Protein AF-A0A7S4SE10-F1 (afdb_monomer_lite)

Radius of gyration: 40.93 Å; chains: 1; bounding box: 99×74×138 Å

InterPro domains:
  IPR052387 Fibrocystin [PTHR46769] (317-774)
  IPR055401 CEMIP, beta-helix domain [PF24606] (401-556)

Sequence (932 aa):
LSITERTANFQGPLFELSNEIKECILPDTAYFFNAKIRLSGSTPSLCETAGTDCPILKFGHMDSTNQVKWRELLVLKPGTAVTGGEWFEFKGVFNMHAYQLESSDVWSLLTIAGPEPGVDIAVDDISISLPSAGGYPDPNNVCGNLIVNGDGSGSGGFVFPHQSLLPSNALDLKSDGTNDYFHLNTRNKFHDTMKTDLITGCVAAGNTYTFSGKFRVHTTSSVVVKPYIRTLQPAQDKFEFQPITLCAPQTSADDFVTCGPVDFTFTDVHTTASSVSLVYIIDDATTDVDMDDLSFVFKSGAPSGYVLDSAVTPSCWGAGAEVVLPSENLHHYDAETTTIASVEAGGQIILANPIQRTSQDVNPDYTPELALLSRNIVFETGTTNTNGPSLVVLNTKNVVQKIQGVSLVGFGKQGVLGRNPINFKDNGDLTGSSVKKNSITLSNNRCVNVHGTDGLYIGENVAYDTIGHCYALELGTEINNSFDKNIGILTKKATTQATGETDNTPATFLITHPGNSWTGNVAAGSEFFGFWMDLTIDNALATMNAFSDNTVHSTFHMGIKSWPVGWRPSEPQVLVNTKVYRNRVRGLFIQFSSNVTFDGGLVADTRHAVDIRLSDFITFKNFNILGNTDEYMDIVNTRSGQPSHCGVATTGVRPHINTFTEGSDGTTLENVAFSGYARPECSSTAVAIDMDSHYWKNTFTAPTTFSNVAFDTTASIDAFSLCNIASKGVKDIAILDVDGSFDPAGGTGPGTIVSDDASMTEGKSCVVMTGSCAQYCQGNSALTAEAVAVSAPAPAPDGTAPAPADPSPTPVTAGPMPVPTPTDTFTVATPTNGICIVNGDFEDSNYTDWSRQVTLATSNITSVPGFGGTGLALKVFDRTHLARGGAIQSFETSCLIENEWYEVRADVLAEYADTTDIFNCNPVSFVFVWVT

Foldseek 3Di:
DKDAQFPFQQDFDKFWCALVNLVVADAPAKKKKKKKKAKAFPDDFCCQPPVPFAKWKKKWFQALVRDIDIDTFDDAFRPQHHDHPDIDMDIDMGGHHPVLSDNRIPIIMIGTGDDGGRMMMDIDDIDIGHFAPQLAADPVCNLFWQFGCQQVPRGPFYPPPKAWPPPRRQWGWDDPPPGIWIKGAAFQFQQGWIKAFGPLVNQDAQWKWFKKKKKAWQDQDFKKKWKWKWFQAPVPRDIDTDTQDIFHTDRDRPDIGMDDRGMDGHHPRSNNTPTIIMGMGMPDGHTMMIMRPTTTGTDDGHPQADQDDPVDDLVVAAFQFKKKWFDLALALPPIDIFTFHGQDPRRGTDTPDDDDDLFRDPDPQSHTDMGTQDFPAEDEDPDLDLDAAAAEDEQQAPPAAEAARYEYEAFAHAQDPQGWNAEYEQHAERANHEDANYEYESTSEAAYEYENYENYEYENYEYENYFFAHAEYDPQPYAAYEYYQYEHGAYAAGPHHHPPGDRNQYEPAEAAAQRYEHEQYEYGRHQHEPYEHPYDLVRLQDAHPYAENYEFESYAYEHYYQPDQFREHPEAHEHEAYEFENHEAEYAHGENYENYEYAHHEFEQHQEDEEHYQYAHYEYYLYEFEHQDPSNVSNVPVDPPGDHCQQPEGEGYEWELHHVDFQGAGYEYYQYEYEHQPDPVRVYQAAHYEYAYDLPDQERGHEAEYENYYYPDPQLQRYAADPHSVVSVRFFDKYKYQQCNPPNVPHRHIWIKGALDCVNCPPFDWDDRPNRNIIITDDPPDPPVVVSPPDDPDDDDDDDDDDDDDDDDDDDDDDDDDDDDDPDDDDADDDDDLDQDDCQQVQPLPCVQKDAQPVDPQKDWHWDQDDPRHGIDIDIDRDPDDPRSDIDGDGDCVSPDAQDWDWDWDFDWDDDPPDRDIDGPDTPPTPTDHHD

pLDDT: mean 83.41, std 16.65, range [24.03, 98.88]

Organism: NCBI:txid49249

Secondary structure (DSSP, 8-state):
-EE-S-SSTT-S-EEE--HHHHHTSPTT-EEEEEEEEEEE-SS--HHHHHS-S--EEEEEEE-TTS-EEEEEEEEPPTT----TTSEEEEEEEEE--GGGS-TT-SEEEEEEE-S-TT-EEEEEEEEEEPPPGGGS--TT-TTSBS-SSTTSGGGTT--TT-EESSSTTSEEEEE-SS-EEEEE----STT--EEEE--GGG--TT-EEEEEEEEEES-SS-B-EEEEEEEEETTTTEEEEEE---PPPB--SSSPEEEEEEEEE--HHHHT-SEEEEEEEES-SSS-EEEEEEEEEEEE----SEEPPTTS-GGG--TT-EEEEPP-SS-TT--EEEEEEEE-TTSEEEESSPPPPS--S--GGGPPP-EE---SEEEE-SS-SSB---EEEES-TT---EEESEEEES--BTT-TT-SSEEEEEEEE-TT-EEES-EEEEESS-SEEEEEEES-EEES-EEEEEES-SEEESSS---S-EEES-EEEEEE--SS--TT--TTS-EEEEES-SSSEEES-EEEEESSEEEEE---HHHHTPPPSEEES-EEE--SSEEEE-TTT----SS-EEEEEEEEES-SSEEEEEES-EEEEEEEEEEES-SEEEEEES-EEEEEEEEEEESS-HHHHHHHHHSTT---STTS-EEEEEEBS--SSTTS--EEEEEEEEESS--TTS-S-EEEEE-B--TT--S--S-EEEEEEEES---HHHHEE-HHHHHTT----EEEESS-TT-TT---S-EEEEES-HHHHTTS-EEEETTTTEEEEES-----GGGT---SPPPPP--------------------PPPP-SS---PPPP-TT--STTTT--SS-GGG-EE-TT-TT-EEEEEEPGGGSSEEEEEES---TTTSSEE----GGGSPTT-EEEE---EEEE-SSS--EEEE-S---EEEE--

Structure (mmCIF, N/CA/C/O backbone):
data_AF-A0A7S4SE10-F1
#
_entry.id   AF-A0A7S4SE10-F1
#
loop_
_atom_site.group_PDB
_atom_site.id
_atom_site.type_symbol
_atom_site.label_atom_id
_atom_site.label_alt_id
_atom_site.label_comp_id
_atom_site.label_asym_id
_atom_site.label_entity_id
_atom_site.label_seq_id
_atom_site.pdbx_PDB_ins_code
_atom_site.Cartn_x
_atom_site.Cartn_y
_atom_site.Cartn_z
_atom_site.occupancy
_atom_site.B_iso_or_equiv
_atom_site.auth_seq_id
_atom_site.auth_comp_id
_atom_site.auth_asym_id
_atom_site.auth_atom_id
_atom_site.pdbx_PDB_model_num
ATOM 1 N N . LEU A 1 1 ? 46.644 -14.142 -51.776 1.00 85.94 1 LEU A N 1
ATOM 2 C CA . LEU A 1 1 ? 46.302 -13.949 -53.215 1.00 85.94 1 LEU A CA 1
ATOM 3 C C . LEU A 1 1 ? 46.657 -12.516 -53.615 1.00 85.94 1 LEU A C 1
ATOM 5 O O . LEU A 1 1 ? 46.430 -11.641 -52.798 1.00 85.94 1 LEU A O 1
ATOM 9 N N . SER A 1 2 ? 47.215 -12.254 -54.803 1.00 88.94 2 SER A N 1
ATOM 10 C CA . SER A 1 2 ? 47.539 -10.886 -55.261 1.00 88.94 2 SER A CA 1
ATOM 11 C C . SER A 1 2 ? 47.023 -10.657 -56.677 1.00 88.94 2 SER A C 1
ATOM 13 O O . SER A 1 2 ? 47.266 -11.494 -57.543 1.00 88.94 2 SER A O 1
ATOM 15 N N . ILE A 1 3 ? 46.332 -9.540 -56.903 1.00 90.94 3 ILE A N 1
ATOM 16 C CA . ILE A 1 3 ? 45.854 -9.098 -58.217 1.00 90.94 3 ILE A CA 1
ATOM 17 C C . ILE A 1 3 ? 46.678 -7.886 -58.634 1.00 90.94 3 ILE A C 1
ATOM 19 O O . ILE A 1 3 ? 46.598 -6.838 -57.991 1.00 90.94 3 ILE A O 1
ATOM 23 N N . THR A 1 4 ? 47.473 -8.058 -59.688 1.00 90.69 4 THR A N 1
ATOM 24 C CA . THR A 1 4 ? 48.402 -7.046 -60.197 1.00 90.69 4 THR A CA 1
ATOM 25 C C . THR A 1 4 ? 47.961 -6.487 -61.548 1.00 90.69 4 THR A C 1
ATOM 27 O O . THR A 1 4 ? 47.085 -7.062 -62.193 1.00 90.69 4 THR A O 1
ATOM 30 N N . GLU A 1 5 ? 48.578 -5.389 -61.992 1.00 89.44 5 GLU A N 1
ATOM 31 C CA . GLU A 1 5 ? 48.341 -4.776 -63.317 1.00 89.44 5 GLU A CA 1
ATOM 32 C C . GLU A 1 5 ? 46.875 -4.350 -63.537 1.00 89.44 5 GLU A C 1
ATOM 34 O O . GLU A 1 5 ? 46.316 -4.435 -64.634 1.00 89.44 5 GLU A O 1
ATOM 39 N N . ARG A 1 6 ? 46.224 -3.881 -62.467 1.00 92.00 6 ARG A N 1
ATOM 40 C CA . ARG A 1 6 ? 44.813 -3.477 -62.482 1.00 92.00 6 ARG A CA 1
ATOM 41 C C . ARG A 1 6 ? 44.608 -2.251 -63.377 1.00 92.00 6 ARG A C 1
ATOM 43 O O . ARG A 1 6 ? 45.195 -1.199 -63.154 1.00 92.00 6 ARG A O 1
ATOM 50 N N . THR A 1 7 ? 43.721 -2.364 -64.361 1.00 92.31 7 THR A N 1
ATOM 51 C CA . THR A 1 7 ? 43.345 -1.293 -65.308 1.00 92.31 7 THR A CA 1
ATOM 52 C C . THR A 1 7 ? 42.005 -0.636 -64.973 1.00 92.31 7 THR A C 1
ATOM 54 O O . THR A 1 7 ? 41.681 0.414 -65.525 1.00 92.31 7 THR A O 1
ATOM 57 N N . ALA A 1 8 ? 41.234 -1.222 -64.052 1.00 90.44 8 ALA A N 1
ATOM 58 C CA . ALA A 1 8 ? 39.972 -0.679 -63.563 1.00 90.44 8 ALA A CA 1
ATOM 59 C C . ALA A 1 8 ? 39.777 -0.971 -62.065 1.00 90.44 8 ALA A C 1
ATOM 61 O O . ALA A 1 8 ? 40.230 -1.999 -61.563 1.00 90.44 8 ALA A O 1
ATOM 62 N N . ASN A 1 9 ? 39.049 -0.103 -61.357 1.00 87.12 9 ASN A N 1
ATOM 63 C CA . ASN A 1 9 ? 38.830 -0.221 -59.909 1.00 87.12 9 ASN A CA 1
ATOM 64 C C . ASN A 1 9 ? 37.947 -1.419 -59.504 1.00 87.12 9 ASN A C 1
ATOM 66 O O . ASN A 1 9 ? 38.034 -1.890 -58.377 1.00 87.12 9 ASN A O 1
ATOM 70 N N . PHE A 1 10 ? 37.131 -1.964 -60.408 1.00 86.31 10 PHE A N 1
ATOM 71 C CA . PHE A 1 10 ? 36.331 -3.168 -60.147 1.00 86.31 10 PHE A CA 1
ATOM 72 C C . PHE A 1 10 ? 37.124 -4.477 -60.286 1.00 86.31 10 PHE A C 1
ATOM 74 O O . PHE A 1 10 ? 36.607 -5.539 -59.951 1.00 86.31 10 PHE A O 1
ATOM 81 N N . GLN A 1 11 ? 38.352 -4.434 -60.814 1.00 89.25 11 GLN A N 1
ATOM 82 C CA . GLN A 1 11 ? 39.197 -5.623 -60.899 1.00 89.25 11 GLN A CA 1
ATOM 83 C C . GLN A 1 11 ? 39.741 -5.910 -59.505 1.00 89.25 11 GLN A C 1
ATOM 85 O O . GLN A 1 11 ? 40.412 -5.065 -58.933 1.00 89.25 11 GLN A O 1
ATOM 90 N N . GLY A 1 12 ? 39.465 -7.075 -58.946 1.00 89.06 12 GLY A N 1
ATOM 91 C CA . GLY A 1 12 ? 39.904 -7.440 -57.606 1.00 89.06 12 GLY A CA 1
ATOM 92 C C . GLY A 1 12 ? 39.801 -8.944 -57.401 1.00 89.06 12 GLY A C 1
ATOM 93 O O . GLY A 1 12 ? 39.412 -9.660 -58.328 1.00 89.06 12 GLY A O 1
ATOM 94 N N . PRO A 1 13 ? 40.174 -9.459 -56.220 1.00 89.19 13 PRO A N 1
ATOM 95 C CA . PRO A 1 13 ? 39.928 -10.854 -55.901 1.00 89.19 13 PRO A CA 1
ATOM 96 C C . PRO A 1 13 ? 38.416 -11.112 -55.918 1.00 89.19 13 PRO A C 1
ATOM 98 O O . PRO A 1 13 ? 37.622 -10.308 -55.420 1.00 89.19 13 PRO A O 1
ATOM 101 N N . LEU A 1 14 ? 38.031 -12.220 -56.546 1.00 89.94 14 LEU A N 1
ATOM 102 C CA . LEU A 1 14 ? 36.648 -12.635 -56.762 1.00 89.94 14 LEU A CA 1
ATOM 103 C C . LEU A 1 14 ? 36.447 -13.996 -56.097 1.00 89.94 14 LEU A C 1
ATOM 105 O O . LEU A 1 14 ? 37.286 -14.888 -56.237 1.00 89.94 14 LEU A O 1
ATOM 109 N N . PHE A 1 15 ? 35.334 -14.146 -55.394 1.00 88.94 15 PHE A N 1
ATOM 110 C CA . PHE A 1 15 ? 34.894 -15.384 -54.773 1.00 88.94 15 PHE A CA 1
ATOM 111 C C . PHE A 1 15 ? 33.494 -15.709 -55.282 1.00 88.94 15 PHE A C 1
ATOM 113 O O . PHE A 1 15 ? 32.535 -15.008 -54.964 1.00 88.94 15 PHE A O 1
ATOM 120 N N . GLU A 1 16 ? 33.382 -16.737 -56.116 1.00 89.44 16 GLU A N 1
ATOM 121 C CA . GLU A 1 16 ? 32.099 -17.178 -56.657 1.00 89.44 16 GLU A CA 1
ATOM 122 C C . GLU A 1 16 ? 31.281 -17.889 -55.572 1.00 89.44 16 GLU A C 1
ATOM 124 O O . GLU A 1 16 ? 31.760 -18.805 -54.902 1.00 89.44 16 GLU A O 1
ATOM 129 N N . LEU A 1 17 ? 30.036 -17.452 -55.396 1.00 89.69 17 LEU A N 1
ATOM 130 C CA . LEU A 1 17 ? 29.066 -18.051 -54.492 1.00 89.69 17 LEU A CA 1
ATOM 131 C C . LEU A 1 17 ? 28.279 -19.113 -55.262 1.00 89.69 17 LEU A C 1
ATOM 133 O O . LEU A 1 17 ? 27.252 -18.816 -55.879 1.00 89.69 17 LEU A O 1
ATOM 137 N N . SER A 1 18 ? 28.774 -20.353 -55.229 1.00 88.75 18 SER A N 1
ATOM 138 C CA . SER A 1 18 ? 28.061 -21.495 -55.807 1.00 88.75 18 SER A CA 1
ATOM 139 C C . SER A 1 18 ? 26.694 -21.692 -55.139 1.00 88.75 18 SER A C 1
ATOM 141 O O . SER A 1 18 ? 26.437 -21.181 -54.045 1.00 88.75 18 SER A O 1
ATOM 143 N N . ASN A 1 19 ? 25.802 -22.449 -55.780 1.00 86.00 19 ASN A N 1
ATOM 144 C CA . ASN A 1 19 ? 24.473 -22.710 -55.222 1.00 86.00 19 ASN A CA 1
ATOM 145 C C . ASN A 1 19 ? 24.547 -23.409 -53.855 1.00 86.00 19 ASN A C 1
ATOM 147 O O . ASN A 1 19 ? 23.807 -23.036 -52.952 1.00 86.00 19 ASN A O 1
ATOM 151 N N . GLU A 1 20 ? 25.495 -24.326 -53.661 1.00 87.12 20 GLU A N 1
ATOM 152 C CA . GLU A 1 20 ? 25.710 -25.010 -52.380 1.00 87.12 20 GLU A CA 1
ATOM 153 C C . GLU A 1 20 ? 26.128 -24.035 -51.268 1.00 87.12 20 GLU A C 1
ATOM 155 O O . GLU A 1 20 ? 25.694 -24.164 -50.124 1.00 87.12 20 GLU A O 1
ATOM 160 N N . ILE A 1 21 ? 26.957 -23.035 -51.594 1.00 87.00 21 ILE A N 1
ATOM 161 C CA . ILE A 1 21 ? 27.356 -21.992 -50.640 1.00 87.00 21 ILE A CA 1
ATOM 162 C C . ILE A 1 21 ? 26.168 -21.081 -50.325 1.00 87.00 21 ILE A C 1
ATOM 164 O O . ILE A 1 21 ? 25.946 -20.770 -49.157 1.00 87.00 21 ILE A O 1
ATOM 168 N N . LYS A 1 22 ? 25.386 -20.678 -51.336 1.00 86.88 22 LYS A N 1
ATOM 169 C CA . LYS A 1 22 ? 24.193 -19.836 -51.141 1.00 86.88 22 LYS A CA 1
ATOM 170 C C . LYS A 1 22 ? 23.164 -20.503 -50.226 1.00 86.88 22 LYS A C 1
ATOM 172 O O . LYS A 1 22 ? 22.617 -19.826 -49.364 1.00 86.88 22 LYS A O 1
ATOM 177 N N . GLU A 1 23 ? 22.970 -21.817 -50.343 1.00 85.69 23 GLU A N 1
ATOM 178 C CA . GLU A 1 23 ? 22.093 -22.599 -49.455 1.00 85.69 23 GLU A CA 1
ATOM 179 C C . GLU A 1 23 ? 22.559 -22.617 -47.987 1.00 85.69 23 GLU A C 1
ATOM 181 O O . GLU A 1 23 ? 21.753 -22.851 -47.087 1.00 85.69 23 GLU A O 1
ATOM 186 N N . CYS A 1 24 ? 23.841 -22.344 -47.724 1.00 84.69 24 CYS A N 1
ATOM 187 C CA . CYS A 1 24 ? 24.405 -22.277 -46.374 1.00 84.69 24 CYS A CA 1
ATOM 188 C C . CYS A 1 24 ? 24.367 -20.863 -45.763 1.00 84.69 24 CYS A C 1
ATOM 190 O O . CYS A 1 24 ? 24.698 -20.702 -44.585 1.00 84.69 24 CYS A O 1
ATOM 192 N N . ILE A 1 25 ? 24.001 -19.836 -46.539 1.00 87.81 25 ILE A N 1
ATOM 193 C CA . ILE A 1 25 ? 23.890 -18.456 -46.059 1.00 87.81 25 ILE A CA 1
ATOM 194 C C . ILE A 1 25 ? 22.456 -18.215 -45.588 1.00 87.81 25 ILE A C 1
ATOM 196 O O . ILE A 1 25 ? 21.495 -18.376 -46.338 1.00 87.81 25 ILE A O 1
ATOM 200 N N . LEU A 1 26 ? 22.311 -17.799 -44.334 1.00 89.69 26 LEU A N 1
ATOM 201 C CA . LEU A 1 26 ? 21.035 -17.423 -43.754 1.00 89.69 26 LEU A CA 1
ATOM 202 C C . LEU A 1 26 ? 20.656 -16.018 -44.242 1.00 89.69 26 LEU A C 1
ATOM 204 O O . LEU A 1 26 ? 21.430 -15.073 -44.044 1.00 89.69 26 LEU A O 1
ATOM 208 N N . PRO A 1 27 ? 19.482 -15.848 -44.872 1.00 89.94 27 PRO A N 1
ATOM 209 C CA . PRO A 1 27 ? 19.032 -14.532 -45.289 1.00 89.94 27 PRO A CA 1
ATOM 210 C C . PRO A 1 27 ? 18.777 -13.637 -44.074 1.00 89.94 27 PRO A C 1
ATOM 212 O O . PRO A 1 27 ? 18.455 -14.110 -42.984 1.00 89.94 27 PRO A O 1
ATOM 215 N N . ASP A 1 28 ? 18.955 -12.332 -44.270 1.00 85.94 28 ASP A N 1
ATOM 216 C CA . ASP A 1 28 ? 18.692 -11.270 -43.293 1.00 85.94 28 ASP A CA 1
ATOM 217 C C . ASP A 1 28 ? 19.440 -11.442 -41.958 1.00 85.94 28 ASP A C 1
ATOM 219 O O . ASP A 1 28 ? 19.107 -10.822 -40.951 1.00 85.94 28 ASP A O 1
ATOM 223 N N . THR A 1 29 ? 20.504 -12.245 -41.977 1.00 89.00 29 THR A N 1
ATOM 224 C CA . THR A 1 29 ? 21.370 -12.535 -40.835 1.00 89.00 29 THR A CA 1
ATOM 225 C C . THR A 1 29 ? 22.666 -11.739 -40.951 1.00 89.00 29 THR A C 1
ATOM 227 O O . THR A 1 29 ? 23.199 -11.548 -42.048 1.00 89.00 29 THR A O 1
ATOM 230 N N . ALA A 1 30 ? 23.170 -11.249 -39.820 1.00 89.12 30 ALA A N 1
ATOM 231 C CA . ALA A 1 30 ? 24.450 -10.559 -39.758 1.00 89.12 30 ALA A CA 1
ATOM 232 C C . ALA A 1 30 ? 25.614 -11.553 -39.894 1.00 89.12 30 ALA A C 1
ATOM 234 O O . ALA A 1 30 ? 25.631 -12.595 -39.244 1.00 89.12 30 ALA A O 1
ATOM 235 N N . TYR A 1 31 ? 26.607 -11.195 -40.703 1.00 90.50 31 TYR A N 1
ATOM 236 C CA . TYR A 1 31 ? 27.850 -11.928 -40.903 1.00 90.50 31 TYR A CA 1
ATOM 237 C C . TYR A 1 31 ? 29.043 -11.019 -40.626 1.00 90.50 31 TYR A C 1
ATOM 239 O O . TYR A 1 31 ? 29.087 -9.870 -41.069 1.00 90.50 31 TYR A O 1
ATOM 247 N N . PHE A 1 32 ? 30.025 -11.555 -39.911 1.00 91.00 32 PHE A N 1
ATOM 248 C CA . PHE A 1 32 ? 31.321 -10.934 -39.688 1.00 91.00 32 PHE A CA 1
ATOM 249 C C . PHE A 1 32 ? 32.221 -11.236 -40.876 1.00 91.00 32 PHE A C 1
ATOM 251 O O . PHE A 1 32 ? 32.469 -12.395 -41.201 1.00 91.00 32 PHE A O 1
ATOM 258 N N . PHE A 1 33 ? 32.700 -10.182 -41.523 1.00 91.75 33 PHE A N 1
ATOM 259 C CA . PHE A 1 33 ? 33.739 -10.247 -42.536 1.00 91.75 33 PHE A CA 1
ATOM 260 C C . PHE A 1 33 ? 35.057 -9.786 -41.926 1.00 91.75 33 PHE A C 1
ATOM 262 O O . PHE A 1 33 ? 35.092 -8.745 -41.266 1.00 91.75 33 PHE A O 1
ATOM 269 N N . ASN A 1 34 ? 36.134 -10.515 -42.195 1.00 91.75 34 ASN A N 1
ATOM 270 C CA . ASN A 1 34 ? 37.497 -10.093 -41.901 1.00 91.75 34 ASN A CA 1
ATOM 271 C C . ASN A 1 34 ? 38.429 -10.498 -43.045 1.00 91.75 34 ASN A C 1
ATOM 273 O O . ASN A 1 34 ? 38.291 -11.580 -43.609 1.00 91.75 34 ASN A O 1
ATOM 277 N N . ALA A 1 35 ? 39.383 -9.638 -43.381 1.00 93.06 35 ALA A N 1
ATOM 278 C CA . ALA A 1 35 ? 40.448 -9.927 -44.329 1.00 93.06 35 ALA A CA 1
ATOM 279 C C . ALA A 1 35 ? 41.678 -9.075 -44.011 1.00 93.06 35 ALA A C 1
ATOM 281 O O . ALA A 1 35 ? 41.547 -7.915 -43.623 1.00 93.06 35 ALA A O 1
ATOM 282 N N . LYS A 1 36 ? 42.880 -9.601 -44.254 1.00 93.81 36 LYS A N 1
ATOM 283 C CA . LYS A 1 36 ? 44.093 -8.780 -44.333 1.00 93.81 36 LYS A CA 1
ATOM 284 C C . LYS A 1 36 ? 44.277 -8.308 -45.764 1.00 93.81 36 LYS A C 1
ATOM 286 O O . LYS A 1 36 ? 44.273 -9.118 -46.690 1.00 93.81 36 LYS A O 1
ATOM 291 N N . ILE A 1 37 ? 44.449 -7.005 -45.951 1.00 93.75 37 ILE A N 1
ATOM 292 C CA . ILE A 1 37 ? 44.675 -6.374 -47.250 1.00 93.75 37 ILE A CA 1
ATOM 293 C C . ILE A 1 37 ? 46.040 -5.699 -47.251 1.00 93.75 37 ILE A C 1
ATOM 295 O O . ILE A 1 37 ? 46.458 -5.115 -46.258 1.00 93.75 37 ILE A O 1
ATOM 299 N N . ARG A 1 38 ? 46.737 -5.769 -48.381 1.00 93.62 38 ARG A N 1
ATOM 300 C CA . ARG A 1 38 ? 47.923 -4.963 -48.657 1.00 93.62 38 ARG A CA 1
ATOM 301 C C . ARG A 1 38 ? 47.775 -4.314 -50.020 1.00 93.62 38 ARG A C 1
ATOM 303 O O . ARG A 1 38 ? 47.523 -5.003 -51.009 1.00 93.62 38 ARG A O 1
ATOM 310 N N . LEU A 1 39 ? 47.971 -3.002 -50.062 1.00 93.62 39 LEU A N 1
ATOM 311 C CA . LEU A 1 39 ? 47.970 -2.216 -51.293 1.00 93.62 39 LEU A CA 1
ATOM 312 C C . LEU A 1 39 ? 49.410 -1.944 -51.725 1.00 93.62 39 LEU A C 1
ATOM 314 O O . LEU A 1 39 ? 50.245 -1.586 -50.895 1.00 93.62 39 LEU A O 1
ATOM 318 N N . SER A 1 40 ? 49.720 -2.118 -53.007 1.00 90.50 40 SER A N 1
ATOM 319 C CA . SER A 1 40 ? 51.058 -1.840 -53.547 1.00 90.50 40 SER A CA 1
ATOM 320 C C . SER A 1 40 ? 50.980 -1.253 -54.950 1.00 90.50 40 SER A C 1
ATOM 322 O O . SER A 1 40 ? 50.209 -1.729 -55.767 1.00 90.50 40 SER A O 1
ATOM 324 N N . GLY A 1 41 ? 51.795 -0.250 -55.261 1.00 85.69 41 GLY A N 1
ATOM 325 C CA . GLY A 1 41 ? 51.822 0.372 -56.585 1.00 85.69 41 GLY A CA 1
ATOM 326 C C . GLY A 1 41 ? 53.063 1.239 -56.778 1.00 85.69 41 GLY A C 1
ATOM 327 O O . GLY A 1 41 ? 53.864 1.405 -55.859 1.00 85.69 41 GLY A O 1
ATOM 328 N N . SER A 1 42 ? 53.239 1.799 -57.979 1.00 81.25 42 SER A N 1
ATOM 329 C CA . SER A 1 42 ? 54.359 2.709 -58.281 1.00 81.25 42 SER A CA 1
ATOM 330 C C . SER A 1 42 ? 54.249 4.071 -57.586 1.00 81.25 42 SER A C 1
ATOM 332 O O . SER A 1 42 ? 55.240 4.791 -57.484 1.00 81.25 42 SER A O 1
ATOM 334 N N . THR A 1 43 ? 53.049 4.432 -57.132 1.00 85.44 43 THR A N 1
ATOM 335 C CA . THR A 1 43 ? 52.739 5.641 -56.362 1.00 85.44 43 THR A CA 1
ATOM 336 C C . THR A 1 43 ? 51.823 5.278 -55.191 1.00 85.44 43 THR A C 1
ATOM 338 O O . THR A 1 43 ? 51.058 4.320 -55.327 1.00 85.44 43 THR A O 1
ATOM 341 N N . PRO A 1 44 ? 51.867 6.030 -54.073 1.00 88.06 44 PRO A N 1
ATOM 342 C CA . PRO A 1 44 ? 50.900 5.892 -52.985 1.00 88.06 44 PRO A CA 1
ATOM 343 C C . PRO A 1 44 ? 49.459 5.973 -53.492 1.00 88.06 44 PRO A C 1
ATOM 345 O O . PRO A 1 44 ? 49.172 6.775 -54.385 1.00 88.06 44 PRO A O 1
ATOM 348 N N . SER A 1 45 ? 48.572 5.155 -52.928 1.00 90.69 45 SER A N 1
ATOM 349 C CA . SER A 1 45 ? 47.163 5.122 -53.355 1.00 90.69 45 SER A CA 1
ATOM 350 C C . SER A 1 45 ? 46.359 6.324 -52.838 1.00 90.69 45 SER A C 1
ATOM 352 O O . SER A 1 45 ? 46.750 6.980 -51.865 1.00 90.69 45 SER A O 1
ATOM 354 N N . LEU A 1 46 ? 45.198 6.610 -53.431 1.00 89.44 46 LEU A N 1
ATOM 355 C CA . LEU A 1 46 ? 44.245 7.594 -52.896 1.00 89.44 46 LEU A CA 1
ATOM 356 C C . LEU A 1 46 ? 43.693 7.161 -51.535 1.00 89.44 46 LEU A C 1
ATOM 358 O O . LEU A 1 46 ? 43.426 8.009 -50.682 1.00 89.44 46 LEU A O 1
ATOM 362 N N . CYS A 1 47 ? 43.589 5.852 -51.301 1.00 89.12 47 CYS A N 1
ATOM 363 C CA . CYS A 1 47 ? 43.203 5.326 -49.999 1.00 89.12 47 CYS A CA 1
ATOM 364 C C . CYS A 1 47 ? 44.262 5.641 -48.932 1.00 89.12 47 CYS A C 1
ATOM 366 O O . CYS A 1 47 ? 43.930 6.083 -47.838 1.00 89.12 47 CYS A O 1
ATOM 368 N N . GLU A 1 48 ? 45.541 5.495 -49.278 1.00 88.88 48 GLU A N 1
ATOM 369 C CA . GLU A 1 48 ? 46.678 5.816 -48.406 1.00 88.88 48 GLU A CA 1
ATOM 370 C C . GLU A 1 48 ? 46.820 7.324 -48.150 1.00 88.88 48 GLU A C 1
ATOM 372 O O . GLU A 1 48 ? 47.067 7.750 -47.026 1.00 88.88 48 GLU A O 1
ATOM 377 N N . THR A 1 49 ? 46.665 8.151 -49.184 1.00 88.31 49 THR A N 1
ATOM 378 C CA . THR A 1 49 ? 46.982 9.588 -49.096 1.00 88.31 49 THR A CA 1
ATOM 379 C C . THR A 1 49 ? 45.807 10.465 -48.679 1.00 88.31 49 THR A C 1
ATOM 381 O O . THR A 1 49 ? 46.015 11.498 -48.043 1.00 88.31 49 THR A O 1
ATOM 384 N N . ALA A 1 50 ? 44.583 10.081 -49.040 1.00 84.06 50 ALA A N 1
ATOM 385 C CA . ALA A 1 50 ? 43.377 10.875 -48.821 1.00 84.06 50 ALA A CA 1
ATOM 386 C C . ALA A 1 50 ? 42.267 10.112 -48.078 1.00 84.06 50 ALA A C 1
ATOM 388 O O . ALA A 1 50 ? 41.241 10.712 -47.758 1.00 84.06 50 ALA A O 1
ATOM 389 N N . GLY A 1 51 ? 42.435 8.811 -47.805 1.00 81.81 51 GLY A N 1
ATOM 390 C CA . GLY A 1 51 ? 41.380 7.980 -47.215 1.00 81.81 51 GLY A CA 1
ATOM 391 C C . GLY A 1 51 ? 40.167 7.797 -48.134 1.00 81.81 51 GLY A C 1
ATOM 392 O O . GLY A 1 51 ? 39.076 7.485 -47.661 1.00 81.81 51 GLY A O 1
ATOM 393 N N . THR A 1 52 ? 40.330 8.034 -49.439 1.00 84.06 52 THR A N 1
ATOM 394 C CA . THR A 1 52 ? 39.265 7.961 -50.452 1.00 84.06 52 THR A CA 1
ATOM 395 C C . THR A 1 52 ? 39.536 6.847 -51.454 1.00 84.06 52 THR A C 1
ATOM 397 O O . THR A 1 52 ? 40.690 6.517 -51.688 1.00 84.06 52 THR A O 1
ATOM 400 N N . ASP A 1 53 ? 38.487 6.313 -52.088 1.00 86.69 53 ASP A N 1
ATOM 401 C CA . ASP A 1 53 ? 38.588 5.179 -53.028 1.00 86.69 53 ASP A CA 1
ATOM 402 C C . ASP A 1 53 ? 39.278 3.958 -52.394 1.00 86.69 53 ASP A C 1
ATOM 404 O O . ASP A 1 53 ? 40.134 3.320 -52.984 1.00 86.69 53 ASP A O 1
ATOM 408 N N . CYS A 1 54 ? 38.952 3.651 -51.139 1.00 90.00 54 CYS A N 1
ATOM 409 C CA . CYS A 1 54 ? 39.496 2.497 -50.427 1.00 90.00 54 CYS A CA 1
ATOM 410 C C . CYS A 1 54 ? 38.840 1.168 -50.845 1.00 90.00 54 CYS A C 1
ATOM 412 O O . CYS A 1 54 ? 37.798 1.187 -51.497 1.00 90.00 54 CYS A O 1
ATOM 414 N N . PRO A 1 55 ? 39.407 0.005 -50.459 1.00 92.25 55 PRO A N 1
ATOM 415 C CA . PRO A 1 55 ? 38.785 -1.296 -50.688 1.00 92.25 55 PRO A CA 1
ATOM 416 C C . PRO A 1 55 ? 37.318 -1.385 -50.223 1.00 92.25 55 PRO A C 1
ATOM 418 O O . PRO A 1 55 ? 36.967 -0.949 -49.124 1.00 92.25 55 PRO A O 1
ATOM 421 N N . ILE A 1 56 ? 36.466 -1.986 -51.057 1.00 92.69 56 ILE A N 1
ATOM 422 C CA . ILE A 1 56 ? 35.026 -2.182 -50.837 1.00 92.69 56 ILE A CA 1
ATOM 423 C C . ILE A 1 56 ? 34.685 -3.645 -51.110 1.00 92.69 56 ILE A C 1
ATOM 425 O O . ILE A 1 56 ? 34.930 -4.145 -52.208 1.00 92.69 56 ILE A O 1
ATOM 429 N N . LEU A 1 57 ? 34.052 -4.320 -50.153 1.00 93.75 57 LEU A N 1
ATOM 430 C CA . LEU A 1 57 ? 33.422 -5.614 -50.387 1.00 93.75 57 LEU A CA 1
ATOM 431 C C . LEU A 1 57 ? 32.106 -5.397 -51.138 1.00 93.75 57 LEU A C 1
ATOM 433 O O . LEU A 1 57 ? 31.192 -4.734 -50.639 1.00 93.75 57 LEU A O 1
ATOM 437 N N . LYS A 1 58 ? 31.991 -5.977 -52.329 1.00 93.19 58 LYS A N 1
ATOM 438 C CA . LYS A 1 58 ? 30.792 -5.921 -53.165 1.00 93.19 58 LYS A CA 1
ATOM 439 C C . LYS A 1 58 ? 30.238 -7.312 -53.409 1.00 93.19 58 LYS A C 1
ATOM 441 O O . LYS A 1 58 ? 30.986 -8.269 -53.586 1.00 93.19 58 LYS A O 1
ATOM 446 N N . PHE A 1 59 ? 28.919 -7.383 -53.488 1.00 93.31 59 PHE A N 1
ATOM 447 C CA . PHE A 1 59 ? 28.193 -8.524 -54.017 1.00 93.31 59 PHE A CA 1
ATOM 448 C C . PHE A 1 59 ? 27.729 -8.208 -55.435 1.00 93.31 59 PHE A C 1
ATOM 450 O O . PHE A 1 59 ? 27.081 -7.184 -55.667 1.00 93.31 59 PHE A O 1
ATOM 457 N N . GLY A 1 60 ? 28.070 -9.079 -56.376 1.00 91.75 60 GLY A N 1
ATOM 458 C CA . GLY A 1 60 ? 27.594 -9.028 -57.751 1.00 91.75 60 GLY A CA 1
ATOM 459 C C . GLY A 1 60 ? 26.794 -10.278 -58.067 1.00 91.75 60 GLY A C 1
ATOM 460 O O . GLY A 1 60 ? 27.210 -11.373 -57.700 1.00 91.75 60 GLY A O 1
ATOM 461 N N . HIS A 1 61 ? 25.680 -10.134 -58.773 1.00 91.81 61 HIS A N 1
ATOM 462 C CA . HIS A 1 61 ? 24.997 -11.276 -59.373 1.00 91.81 61 HIS A CA 1
ATOM 463 C C . HIS A 1 61 ? 24.443 -10.924 -60.746 1.00 91.81 61 HIS A C 1
ATOM 465 O O . HIS A 1 61 ? 24.184 -9.753 -61.051 1.00 91.81 61 HIS A O 1
ATOM 471 N N . MET A 1 62 ? 24.265 -11.955 -61.563 1.00 92.81 62 MET A N 1
ATOM 472 C CA . MET A 1 62 ? 23.494 -11.902 -62.792 1.00 92.81 62 MET A CA 1
ATOM 473 C C . MET A 1 62 ? 22.257 -12.766 -62.620 1.00 92.81 62 MET A C 1
ATOM 475 O O . MET A 1 62 ? 22.371 -13.982 -62.478 1.00 92.81 62 MET A O 1
ATOM 479 N N . ASP A 1 63 ? 21.087 -12.139 -62.657 1.00 88.12 63 ASP A N 1
ATOM 480 C CA . ASP A 1 63 ? 19.830 -12.872 -62.551 1.00 88.12 63 ASP A CA 1
ATOM 481 C C . ASP A 1 63 ? 19.534 -13.685 -63.824 1.00 88.12 63 ASP A C 1
ATOM 483 O O . ASP A 1 63 ? 20.176 -13.533 -64.870 1.00 88.12 63 ASP A O 1
ATOM 487 N N . SER A 1 64 ? 18.522 -14.550 -63.750 1.00 87.50 64 SER A N 1
ATOM 488 C CA . SER A 1 64 ? 18.084 -15.412 -64.862 1.00 87.50 64 SER A CA 1
ATOM 489 C C . SER A 1 64 ? 17.648 -14.655 -66.130 1.00 87.50 64 SER A C 1
ATOM 491 O O . SER A 1 64 ? 17.480 -15.266 -67.187 1.00 87.50 64 SER A O 1
ATOM 493 N N . THR A 1 65 ? 17.497 -13.325 -66.064 1.00 91.25 65 THR A N 1
ATOM 494 C CA . THR A 1 65 ? 17.191 -12.459 -67.213 1.00 91.25 65 THR A CA 1
ATOM 495 C C . THR A 1 65 ? 18.435 -11.815 -67.838 1.00 91.25 65 THR A C 1
ATOM 497 O O . THR A 1 65 ? 18.314 -10.983 -68.739 1.00 91.25 65 THR A O 1
ATOM 500 N N . ASN A 1 66 ? 19.634 -12.233 -67.413 1.00 89.88 66 ASN A N 1
ATOM 501 C CA . ASN A 1 66 ? 20.935 -11.665 -67.776 1.00 89.88 66 ASN A CA 1
ATOM 502 C C . ASN A 1 66 ? 21.134 -10.209 -67.317 1.00 89.88 66 ASN A C 1
ATOM 504 O O . ASN A 1 66 ? 21.953 -9.489 -67.896 1.00 89.88 66 ASN A O 1
ATOM 508 N N . GLN A 1 67 ? 20.413 -9.749 -66.287 1.00 92.25 67 GLN A N 1
ATOM 509 C CA . GLN A 1 67 ? 20.674 -8.439 -65.692 1.00 92.25 67 GLN A CA 1
ATOM 510 C C . GLN A 1 67 ? 21.717 -8.552 -64.585 1.00 92.25 67 GLN A C 1
ATOM 512 O O . GLN A 1 67 ? 21.556 -9.316 -63.639 1.00 92.25 67 GLN A O 1
ATOM 517 N N . VAL A 1 68 ? 22.778 -7.750 -64.695 1.00 90.44 68 VAL A N 1
ATOM 518 C CA . VAL A 1 68 ? 23.843 -7.676 -63.690 1.00 90.44 68 VAL A CA 1
ATOM 519 C C . VAL A 1 68 ? 23.519 -6.594 -62.670 1.00 90.44 68 VAL A C 1
ATOM 521 O O . VAL A 1 68 ? 23.291 -5.440 -63.038 1.00 90.44 68 VAL A O 1
ATOM 524 N N . LYS A 1 69 ? 23.556 -6.948 -61.386 1.00 90.56 69 LYS A N 1
ATOM 525 C CA . LYS A 1 69 ? 23.346 -6.026 -60.267 1.00 90.56 69 LYS A CA 1
ATOM 526 C C . LYS A 1 69 ? 24.525 -6.107 -59.305 1.00 90.56 69 LYS A C 1
ATOM 528 O O . LYS A 1 69 ? 24.987 -7.194 -58.962 1.00 90.56 69 LYS A O 1
ATOM 533 N N . TRP A 1 70 ? 24.979 -4.943 -58.851 1.00 90.06 70 TRP A N 1
ATOM 534 C CA . TRP A 1 70 ? 26.055 -4.800 -57.875 1.00 90.06 70 TRP A CA 1
ATOM 535 C C . TRP A 1 70 ? 25.537 -4.092 -56.630 1.00 90.06 70 TRP A C 1
ATOM 537 O O . TRP A 1 70 ? 24.833 -3.088 -56.736 1.00 90.06 70 TRP A O 1
ATOM 547 N N . ARG A 1 71 ? 25.916 -4.595 -55.458 1.00 90.06 71 ARG A N 1
ATOM 548 C CA . ARG A 1 71 ? 25.625 -3.994 -54.157 1.00 90.06 71 ARG A CA 1
ATOM 549 C C . ARG A 1 71 ? 26.911 -3.888 -53.353 1.00 90.06 71 ARG A C 1
ATOM 551 O O . ARG A 1 71 ? 27.695 -4.831 -53.301 1.00 90.06 71 ARG A O 1
ATOM 558 N N . GLU A 1 72 ? 27.113 -2.750 -52.711 1.00 91.00 72 GLU A N 1
ATOM 559 C CA . GLU A 1 72 ? 28.183 -2.580 -51.730 1.00 91.00 72 GLU A CA 1
ATOM 560 C C . GLU A 1 72 ? 27.731 -3.198 -50.407 1.00 91.00 72 GLU A C 1
ATOM 562 O O . GLU A 1 72 ? 26.633 -2.911 -49.928 1.00 91.00 72 GLU A O 1
ATOM 567 N N . LEU A 1 73 ? 28.546 -4.101 -49.867 1.00 89.69 73 LEU A N 1
ATOM 568 C CA . LEU A 1 73 ? 28.282 -4.767 -48.596 1.00 89.69 73 LEU A CA 1
ATOM 569 C C . LEU A 1 73 ? 29.047 -4.093 -47.462 1.00 89.69 73 LEU A C 1
ATOM 571 O O . LEU A 1 73 ? 28.464 -3.822 -46.420 1.00 89.69 73 LEU A O 1
ATOM 575 N N . LEU A 1 74 ? 30.336 -3.815 -47.674 1.00 89.00 74 LEU A N 1
ATOM 576 C CA . LEU A 1 74 ? 31.211 -3.161 -46.701 1.00 89.00 74 LEU A CA 1
ATOM 577 C C . LEU A 1 74 ? 32.171 -2.222 -47.412 1.00 89.00 74 LEU A C 1
ATOM 579 O O . LEU A 1 74 ? 32.714 -2.569 -48.456 1.00 89.00 74 LEU A O 1
ATOM 583 N N . VAL A 1 75 ? 32.440 -1.075 -46.807 1.00 86.12 75 VAL A N 1
ATOM 584 C CA . VAL A 1 75 ? 33.458 -0.117 -47.251 1.00 86.12 75 VAL A CA 1
ATOM 585 C C . VAL A 1 75 ? 34.517 -0.042 -46.159 1.00 86.12 75 VAL A C 1
ATOM 587 O O . VAL A 1 75 ? 34.165 -0.077 -44.977 1.00 86.12 75 VAL A O 1
ATOM 590 N N . LEU A 1 76 ? 35.802 0.036 -46.526 1.00 84.38 76 LEU A N 1
ATOM 591 C CA . LEU A 1 76 ? 36.861 0.247 -45.540 1.00 84.38 76 LEU A CA 1
ATOM 592 C C . LEU A 1 76 ? 36.561 1.506 -44.721 1.00 84.38 76 LEU A C 1
ATOM 594 O O . LEU A 1 76 ? 36.210 2.554 -45.265 1.00 84.38 76 LEU A O 1
ATOM 598 N N . LYS A 1 77 ? 36.707 1.389 -43.404 1.00 72.94 77 LYS A N 1
ATOM 599 C CA . LYS A 1 77 ? 36.423 2.471 -42.472 1.00 72.94 77 LYS A CA 1
ATOM 600 C C . LYS A 1 77 ? 37.283 3.716 -42.796 1.00 72.94 77 LYS A C 1
ATOM 602 O O . LYS A 1 77 ? 38.509 3.618 -42.828 1.00 72.94 77 LYS A O 1
ATOM 607 N N . PRO A 1 78 ? 36.676 4.902 -43.004 1.00 63.72 78 PRO A N 1
ATOM 608 C CA . PRO A 1 78 ? 37.423 6.149 -43.152 1.00 63.72 78 PRO A CA 1
ATOM 609 C C . PRO A 1 78 ? 38.292 6.426 -41.920 1.00 63.72 78 PRO A C 1
ATOM 611 O O . PRO A 1 78 ? 37.802 6.345 -40.794 1.00 63.72 78 PRO A O 1
ATOM 614 N N . GLY A 1 79 ? 39.569 6.752 -42.134 1.00 64.88 79 GLY A N 1
ATOM 615 C CA . GLY A 1 79 ? 40.549 6.964 -41.062 1.00 64.88 79 GLY A CA 1
ATOM 616 C C . GLY A 1 79 ? 41.327 5.712 -40.639 1.00 64.88 79 GLY A C 1
ATOM 617 O O . GLY A 1 79 ? 42.249 5.838 -39.835 1.00 64.88 79 GLY A O 1
ATOM 618 N N . THR A 1 80 ? 41.025 4.525 -41.189 1.00 75.50 80 THR A N 1
ATOM 619 C CA . THR A 1 80 ? 41.928 3.369 -41.073 1.00 75.50 80 THR A CA 1
ATOM 620 C C . THR A 1 80 ? 43.294 3.752 -41.635 1.00 75.50 80 THR A C 1
ATOM 622 O O . THR A 1 80 ? 43.398 4.179 -42.784 1.00 75.50 80 THR A O 1
ATOM 625 N N . ALA A 1 81 ? 44.343 3.613 -40.822 1.00 78.81 81 ALA A N 1
ATOM 626 C CA . ALA A 1 81 ? 45.705 3.862 -41.268 1.00 78.81 81 ALA A CA 1
ATOM 627 C C . ALA A 1 81 ? 46.088 2.817 -42.325 1.00 78.81 81 ALA A C 1
ATOM 629 O O . ALA A 1 81 ? 46.159 1.622 -42.034 1.00 78.81 81 ALA A O 1
ATOM 630 N N . VAL A 1 82 ? 46.309 3.276 -43.554 1.00 85.56 82 VAL A N 1
ATOM 631 C CA . VAL A 1 82 ? 46.717 2.444 -44.685 1.00 85.56 82 VAL A CA 1
ATOM 632 C C . VAL A 1 82 ? 48.085 2.919 -45.142 1.00 85.56 82 VAL A C 1
ATOM 634 O O . VAL A 1 82 ? 48.208 4.018 -45.672 1.00 85.56 82 VAL A O 1
ATOM 637 N N . THR A 1 83 ? 49.103 2.085 -44.947 1.00 87.25 83 THR A N 1
ATOM 638 C CA . THR A 1 83 ? 50.469 2.342 -45.420 1.00 87.25 83 THR A CA 1
ATOM 639 C C . THR A 1 83 ? 50.754 1.465 -46.635 1.00 87.25 83 THR A C 1
ATOM 641 O O . THR A 1 83 ? 50.551 0.247 -46.591 1.00 87.25 83 THR A O 1
ATOM 644 N N . GLY A 1 84 ? 51.243 2.057 -47.727 1.00 85.56 84 GLY A N 1
ATOM 645 C CA . GLY A 1 84 ? 51.597 1.315 -48.933 1.00 85.56 84 GLY A CA 1
ATOM 646 C C . GLY A 1 84 ? 52.629 0.217 -48.651 1.00 85.56 84 GLY A C 1
ATOM 647 O O . GLY A 1 84 ? 53.671 0.451 -48.045 1.00 85.56 84 GLY A O 1
ATOM 648 N N . GLY A 1 85 ? 52.347 -1.004 -49.108 1.00 86.62 85 GLY A N 1
ATOM 649 C CA . GLY A 1 85 ? 53.215 -2.169 -48.925 1.00 86.62 85 GLY A CA 1
ATOM 650 C C . GLY A 1 85 ? 53.083 -2.888 -47.576 1.00 86.62 85 GLY A C 1
ATOM 651 O O . GLY A 1 85 ? 53.668 -3.965 -47.428 1.00 86.62 85 GLY A O 1
ATOM 652 N N . GLU A 1 86 ? 52.286 -2.377 -46.635 1.00 93.88 86 GLU A N 1
ATOM 653 C CA . GLU A 1 86 ? 52.003 -3.030 -45.351 1.00 93.88 86 GLU A CA 1
ATOM 654 C C . GLU A 1 86 ? 50.628 -3.714 -45.346 1.00 93.88 86 GLU A C 1
ATOM 656 O O . GLU A 1 86 ? 49.725 -3.365 -46.109 1.00 93.88 86 GLU A O 1
ATOM 661 N N . TRP A 1 87 ? 50.482 -4.735 -44.500 1.00 93.69 87 TRP A N 1
ATOM 662 C CA . TRP A 1 87 ? 49.201 -5.406 -44.284 1.00 93.69 87 TRP A CA 1
ATOM 663 C C . TRP A 1 87 ? 48.360 -4.625 -43.272 1.00 93.69 87 TRP A C 1
ATOM 665 O O . TRP A 1 87 ? 48.852 -4.295 -42.196 1.00 93.69 87 TRP A O 1
ATOM 675 N N . PHE A 1 88 ? 47.086 -4.403 -43.583 1.00 91.81 88 PHE A N 1
ATOM 6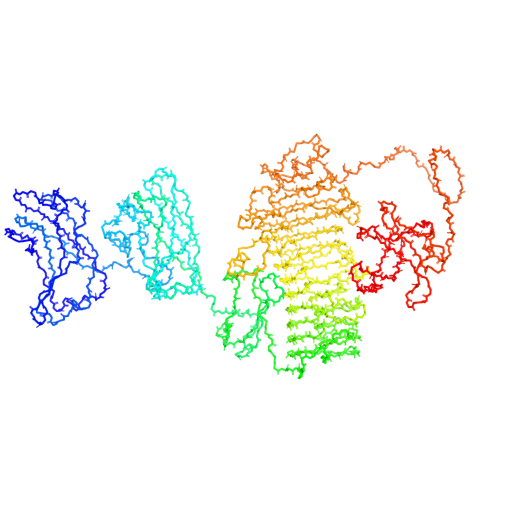76 C CA . PHE A 1 88 ? 46.085 -3.835 -42.680 1.00 91.81 88 PHE A CA 1
ATOM 677 C C . PHE A 1 88 ? 44.814 -4.692 -42.669 1.00 91.81 88 PHE A C 1
ATOM 679 O O . PHE A 1 88 ? 44.572 -5.479 -43.586 1.00 91.81 88 PHE A O 1
ATOM 686 N N . GLU A 1 89 ? 43.996 -4.556 -41.626 1.00 89.56 89 GLU A N 1
ATOM 687 C CA . GLU A 1 89 ? 42.740 -5.300 -41.499 1.00 89.56 89 GLU A CA 1
ATOM 688 C C . GLU A 1 89 ? 41.575 -4.573 -42.178 1.00 89.56 89 GLU A C 1
ATOM 690 O O . GLU A 1 89 ? 41.358 -3.376 -41.985 1.00 89.56 89 GLU A O 1
ATOM 695 N N . PHE A 1 90 ? 40.784 -5.330 -42.935 1.00 90.25 90 PHE A N 1
ATOM 696 C CA . PHE A 1 90 ? 39.484 -4.927 -43.443 1.00 90.25 90 PHE A CA 1
ATOM 697 C C . PHE A 1 90 ? 38.412 -5.830 -42.837 1.00 90.25 90 PHE A C 1
ATOM 699 O O . PHE A 1 90 ? 38.237 -6.975 -43.255 1.00 90.25 90 PHE A O 1
ATOM 706 N N . LYS A 1 91 ? 37.694 -5.299 -41.846 1.00 87.75 91 LYS A N 1
ATOM 707 C CA . LYS A 1 91 ? 36.632 -6.008 -41.134 1.00 87.75 91 LYS A CA 1
ATOM 708 C C . LYS A 1 91 ? 35.341 -5.201 -41.066 1.00 87.75 91 LYS A C 1
ATOM 710 O O . LYS A 1 91 ? 35.374 -3.972 -41.072 1.00 87.75 91 LYS A O 1
ATOM 715 N N . GLY A 1 92 ? 34.208 -5.888 -40.987 1.00 86.12 92 GLY A N 1
ATOM 716 C CA . GLY A 1 92 ? 32.895 -5.265 -40.818 1.00 86.12 92 GLY A CA 1
ATOM 717 C C . GLY A 1 92 ? 31.756 -6.278 -40.734 1.00 86.12 92 GLY A C 1
ATOM 718 O O . GLY A 1 92 ? 31.967 -7.476 -40.914 1.00 86.12 92 GLY A O 1
ATOM 719 N N . VAL A 1 93 ? 30.547 -5.790 -40.458 1.00 87.69 93 VAL A N 1
ATOM 720 C CA . VAL A 1 93 ? 29.331 -6.613 -40.374 1.00 87.69 93 VAL A CA 1
ATOM 721 C C . VAL A 1 93 ? 28.442 -6.331 -41.578 1.00 87.69 93 VAL A C 1
ATOM 723 O O . VAL A 1 93 ? 28.091 -5.178 -41.819 1.00 87.69 93 VAL A O 1
ATOM 726 N N . PHE A 1 94 ? 28.064 -7.365 -42.326 1.00 89.31 94 PHE A N 1
ATOM 727 C CA . PHE A 1 94 ? 27.142 -7.246 -43.458 1.00 89.31 94 PHE A CA 1
ATOM 728 C C . PHE A 1 94 ? 26.024 -8.281 -43.369 1.00 89.31 94 PHE A C 1
ATOM 730 O O . PHE A 1 94 ? 26.123 -9.251 -42.624 1.00 89.31 94 PHE A O 1
ATOM 737 N N . ASN A 1 95 ? 24.960 -8.092 -44.143 1.00 89.38 95 ASN A N 1
ATOM 738 C CA . ASN A 1 95 ? 23.898 -9.076 -44.312 1.00 89.38 95 ASN A CA 1
ATOM 739 C C . ASN A 1 95 ? 23.580 -9.288 -45.796 1.00 89.38 95 ASN A C 1
ATOM 741 O O . ASN A 1 95 ? 23.846 -8.433 -46.646 1.00 89.38 95 ASN A O 1
ATOM 745 N N . MET A 1 96 ? 22.988 -10.439 -46.104 1.00 88.19 96 MET A N 1
ATOM 746 C CA . MET A 1 96 ? 22.464 -10.758 -47.431 1.00 88.19 96 MET A CA 1
ATOM 747 C C . MET A 1 96 ? 20.964 -11.002 -47.322 1.00 88.19 96 MET A C 1
ATOM 749 O O . MET A 1 96 ? 20.529 -11.773 -46.478 1.00 88.19 96 MET A O 1
ATOM 753 N N . HIS A 1 97 ? 20.170 -10.345 -48.157 1.00 88.50 97 HIS A N 1
ATOM 754 C CA . HIS A 1 97 ? 18.724 -10.552 -48.206 1.00 88.50 97 HIS A CA 1
ATOM 755 C C . HIS A 1 97 ? 18.381 -11.825 -48.983 1.00 88.50 97 HIS A C 1
ATOM 757 O O . HIS A 1 97 ? 19.130 -12.229 -49.873 1.00 88.50 97 HIS A O 1
ATOM 763 N N . ALA A 1 98 ? 17.206 -12.402 -48.722 1.00 86.94 98 ALA A N 1
ATOM 764 C CA . ALA A 1 98 ? 16.749 -13.627 -49.388 1.00 86.94 98 ALA A CA 1
ATOM 765 C C . ALA A 1 98 ? 16.808 -13.563 -50.926 1.00 86.94 98 ALA A C 1
ATOM 767 O O . ALA A 1 98 ? 17.281 -14.503 -51.559 1.00 86.94 98 ALA A O 1
ATOM 768 N N . TYR A 1 99 ? 16.420 -12.433 -51.528 1.00 85.19 99 TYR A N 1
ATOM 769 C CA . TYR A 1 99 ? 16.443 -12.255 -52.989 1.00 85.19 99 TYR A CA 1
ATOM 770 C C . TYR A 1 99 ? 17.858 -12.270 -53.598 1.00 85.19 99 TYR A C 1
ATOM 772 O O . TYR A 1 99 ? 18.007 -12.366 -54.808 1.00 85.19 99 TYR A O 1
ATOM 780 N N . GLN A 1 100 ? 18.911 -12.127 -52.786 1.00 84.62 100 GLN A N 1
ATOM 781 C CA . GLN A 1 100 ? 20.309 -12.151 -53.238 1.00 84.62 100 GLN A CA 1
ATOM 782 C C . GLN A 1 100 ? 20.906 -13.561 -53.227 1.00 84.62 100 GLN A C 1
ATOM 784 O O . GLN A 1 100 ? 22.043 -13.755 -53.648 1.00 84.62 100 GLN A O 1
ATOM 789 N N . LEU A 1 101 ? 20.175 -14.530 -52.683 1.00 86.38 101 LEU A N 1
ATOM 790 C CA . LEU A 1 101 ? 20.620 -15.907 -52.499 1.00 86.38 101 LEU A CA 1
ATOM 791 C C . LEU A 1 101 ? 19.833 -16.863 -53.405 1.00 86.38 101 LEU A C 1
ATOM 793 O O . LEU A 1 101 ? 19.804 -18.068 -53.167 1.00 86.38 101 LEU A O 1
ATOM 797 N N . GLU A 1 102 ? 19.199 -16.338 -54.457 1.00 85.88 102 GLU A N 1
ATOM 798 C CA . GLU A 1 102 ? 18.410 -17.135 -55.389 1.00 85.88 102 GLU A CA 1
ATOM 799 C C . GLU A 1 102 ? 19.296 -18.124 -56.159 1.00 85.88 102 GLU A C 1
ATOM 801 O O . GLU A 1 102 ? 20.329 -17.783 -56.745 1.00 85.88 102 GLU A O 1
ATOM 806 N N . SER A 1 103 ? 18.881 -19.390 -56.192 1.00 84.62 103 SER A N 1
ATOM 807 C CA . SER A 1 103 ? 19.588 -20.450 -56.922 1.00 84.62 103 SER A CA 1
ATOM 808 C C . SER A 1 103 ? 19.450 -20.330 -58.445 1.00 84.62 103 SER A C 1
ATOM 810 O O . SER A 1 103 ? 20.188 -20.988 -59.178 1.00 84.62 103 SER A O 1
ATOM 812 N N . SER A 1 104 ? 18.530 -19.483 -58.923 1.00 87.12 104 SER A N 1
ATOM 813 C CA . SER A 1 104 ? 18.298 -19.181 -60.340 1.00 87.12 104 SER A CA 1
ATOM 814 C C . SER A 1 104 ? 19.252 -18.149 -60.942 1.00 87.12 104 SER A C 1
ATOM 816 O O . SER A 1 104 ? 19.198 -17.930 -62.154 1.00 87.12 104 SER A O 1
ATOM 818 N N . ASP A 1 105 ? 20.101 -17.508 -60.138 1.00 88.31 105 ASP A N 1
ATOM 819 C CA . ASP A 1 105 ? 21.140 -16.616 -60.653 1.00 88.31 105 ASP A CA 1
ATOM 820 C C . ASP A 1 105 ? 22.113 -17.374 -61.566 1.00 88.31 105 ASP A C 1
ATOM 822 O O . ASP A 1 105 ? 22.560 -18.477 -61.249 1.00 88.31 105 ASP A O 1
ATOM 826 N N . VAL A 1 106 ? 22.477 -16.753 -62.691 1.00 88.94 106 VAL A N 1
ATOM 827 C CA . VAL A 1 106 ? 23.466 -17.279 -63.645 1.00 88.94 106 VAL A CA 1
ATOM 828 C C . VAL A 1 106 ? 24.850 -17.336 -63.000 1.00 88.94 106 VAL A C 1
ATOM 830 O O . VAL A 1 106 ? 25.594 -18.289 -63.216 1.00 88.94 106 VAL A O 1
ATOM 833 N N . TRP A 1 107 ? 25.190 -16.317 -62.211 1.00 91.31 107 TRP A N 1
ATOM 834 C CA . TRP A 1 107 ? 26.345 -16.301 -61.317 1.00 91.31 107 TRP A CA 1
ATOM 835 C C . TRP A 1 107 ? 26.087 -15.328 -60.169 1.00 91.31 107 TRP A C 1
ATOM 837 O O . TRP A 1 107 ? 25.416 -14.309 -60.345 1.00 91.31 107 TRP A O 1
ATOM 847 N N . SER A 1 108 ? 26.672 -15.618 -59.012 1.00 92.19 108 SER A N 1
ATOM 848 C CA . SER A 1 108 ? 26.680 -14.746 -57.838 1.00 92.19 108 SER A CA 1
ATOM 849 C C . SER A 1 108 ? 28.106 -14.757 -57.280 1.00 92.19 108 SER A C 1
ATOM 851 O O . SER A 1 108 ? 28.738 -15.809 -57.237 1.00 92.19 108 SER A O 1
ATOM 853 N N . LEU A 1 109 ? 28.658 -13.612 -56.886 1.00 92.81 109 LEU A N 1
ATOM 854 C CA . LEU A 1 109 ? 30.030 -13.527 -56.384 1.00 92.81 109 LEU A CA 1
ATOM 855 C C . LEU A 1 109 ? 30.218 -12.401 -55.369 1.00 92.81 109 LEU A C 1
ATOM 857 O O . LEU A 1 109 ? 29.500 -11.399 -55.371 1.00 92.81 109 LEU A O 1
ATOM 861 N N . LEU A 1 110 ? 31.232 -12.562 -54.526 1.00 92.75 110 LEU A N 1
ATOM 862 C CA . LEU A 1 110 ? 31.801 -11.516 -53.689 1.00 92.75 110 LEU A CA 1
ATOM 863 C C . LEU A 1 110 ? 33.108 -11.031 -54.307 1.00 92.75 110 LEU A C 1
ATOM 865 O O . LEU A 1 110 ? 33.899 -11.821 -54.820 1.00 92.75 110 LEU A O 1
ATOM 869 N N . THR A 1 111 ? 33.362 -9.731 -54.252 1.00 92.81 111 THR A N 1
ATOM 870 C CA . THR A 1 111 ? 34.630 -9.161 -54.708 1.00 92.81 111 THR A CA 1
ATOM 871 C C . THR A 1 111 ? 35.089 -8.035 -53.808 1.00 92.81 111 THR A C 1
ATOM 873 O O . THR A 1 111 ? 34.265 -7.310 -53.256 1.00 92.81 111 THR A O 1
ATOM 876 N N . ILE A 1 112 ? 36.402 -7.875 -53.678 1.00 93.56 112 ILE A N 1
ATOM 877 C CA . ILE A 1 112 ? 36.994 -6.687 -53.065 1.00 93.56 112 ILE A CA 1
ATOM 878 C C . ILE A 1 112 ? 37.401 -5.755 -54.208 1.00 93.56 112 ILE A C 1
ATOM 880 O O . ILE A 1 112 ? 38.394 -5.998 -54.890 1.00 93.56 112 ILE A O 1
ATOM 884 N N . ALA A 1 113 ? 36.585 -4.730 -54.440 1.00 90.69 113 ALA A N 1
ATOM 885 C CA . ALA A 1 113 ? 36.809 -3.678 -55.428 1.00 90.69 113 ALA A CA 1
ATOM 886 C C . ALA A 1 113 ? 37.520 -2.469 -54.794 1.00 90.69 113 ALA A C 1
ATOM 888 O O . ALA A 1 113 ? 37.623 -2.387 -53.574 1.00 90.69 113 ALA A O 1
ATOM 889 N N . GLY A 1 114 ? 37.983 -1.520 -55.613 1.00 86.88 114 GLY A N 1
ATOM 890 C CA . GLY A 1 114 ? 38.868 -0.429 -55.178 1.00 86.88 114 GLY A CA 1
ATOM 891 C C . GLY A 1 114 ? 40.265 -0.950 -54.801 1.00 86.88 114 GLY A C 1
ATOM 892 O O . GLY A 1 114 ? 40.445 -2.156 -54.701 1.00 86.88 114 GLY A O 1
ATOM 893 N N . PRO A 1 115 ? 41.290 -0.111 -54.617 1.00 88.88 115 PRO A N 1
ATOM 894 C CA . PRO A 1 115 ? 41.309 1.314 -54.917 1.00 88.88 115 PRO A CA 1
ATOM 895 C C . PRO A 1 115 ? 41.501 1.554 -56.427 1.00 88.88 115 PRO A C 1
ATOM 897 O O . PRO A 1 115 ? 41.267 0.634 -57.228 1.00 88.88 115 PRO A O 1
ATOM 900 N N . GLU A 1 116 ? 41.889 2.763 -56.824 1.00 91.44 116 GLU A N 1
ATOM 901 C CA . GLU A 1 116 ? 41.998 3.222 -58.210 1.00 91.44 116 GLU A CA 1
ATOM 902 C C . GLU A 1 116 ? 42.862 2.309 -59.121 1.00 91.44 116 GLU A C 1
ATOM 904 O O . GLU A 1 116 ? 43.670 1.502 -58.642 1.00 91.44 116 GLU A O 1
ATOM 909 N N . PRO A 1 117 ? 42.713 2.398 -60.461 1.00 92.19 117 PRO A N 1
ATOM 910 C CA . PRO A 1 117 ? 43.548 1.647 -61.401 1.00 92.19 117 PRO A CA 1
ATOM 911 C C . PRO A 1 117 ? 45.051 1.882 -61.185 1.00 92.19 117 PRO A C 1
ATOM 913 O O . PRO A 1 117 ? 45.480 3.005 -60.937 1.00 92.19 117 PRO A O 1
ATOM 916 N N . GLY A 1 118 ? 45.860 0.836 -61.351 1.00 89.12 118 GLY A N 1
ATOM 917 C CA . GLY A 1 118 ? 47.317 0.876 -61.186 1.00 89.12 118 GLY A CA 1
ATOM 918 C C . GLY A 1 118 ? 47.825 0.561 -59.775 1.00 89.12 118 GLY A C 1
ATOM 919 O O . GLY A 1 118 ? 49.032 0.407 -59.600 1.00 89.12 118 GLY A O 1
ATOM 920 N N . VAL A 1 119 ? 46.936 0.423 -58.787 1.00 92.75 119 VAL A N 1
ATOM 921 C CA . VAL A 1 119 ? 47.274 -0.057 -57.438 1.00 92.75 119 VAL A CA 1
ATOM 922 C C . VAL A 1 119 ? 46.931 -1.537 -57.335 1.00 92.75 119 VAL A C 1
ATOM 924 O O . VAL A 1 119 ? 45.779 -1.907 -57.517 1.00 92.75 119 VAL A O 1
ATOM 927 N N . ASP A 1 120 ? 47.892 -2.391 -57.021 1.00 93.06 120 ASP A N 1
ATOM 928 C CA . ASP A 1 120 ? 47.698 -3.826 -56.825 1.00 93.06 120 ASP A CA 1
ATOM 929 C C . ASP A 1 120 ? 47.073 -4.121 -55.451 1.00 93.06 120 ASP A C 1
ATOM 931 O O . ASP A 1 120 ? 47.370 -3.449 -54.459 1.00 93.06 120 ASP A O 1
ATOM 935 N N . ILE A 1 121 ? 46.241 -5.166 -55.383 1.00 93.31 121 ILE A N 1
ATOM 936 C CA . ILE A 1 121 ? 45.602 -5.624 -54.139 1.00 93.31 121 ILE A CA 1
ATOM 937 C C . ILE A 1 121 ? 46.092 -7.029 -53.817 1.00 93.31 121 ILE A C 1
ATOM 939 O O . ILE A 1 121 ? 45.857 -7.969 -54.583 1.00 93.31 121 ILE A O 1
ATOM 943 N N . ALA A 1 122 ? 46.702 -7.194 -52.649 1.00 93.50 122 ALA A N 1
ATOM 944 C CA . ALA A 1 122 ? 46.923 -8.496 -52.046 1.00 93.50 122 ALA A CA 1
ATOM 945 C C . ALA A 1 122 ? 45.949 -8.719 -50.885 1.00 93.50 122 ALA A C 1
ATOM 947 O O . ALA A 1 122 ? 45.690 -7.809 -50.103 1.00 93.50 122 ALA A O 1
ATOM 948 N N . VAL A 1 123 ? 45.419 -9.938 -50.787 1.00 93.69 123 VAL A N 1
ATOM 949 C CA . VAL A 1 123 ? 44.509 -10.377 -49.725 1.00 93.69 123 VAL A CA 1
ATOM 950 C C . VAL A 1 123 ? 45.010 -11.658 -49.075 1.00 93.69 123 VAL A C 1
ATOM 952 O O . VAL A 1 123 ? 45.541 -12.542 -49.764 1.00 93.69 123 VAL A O 1
ATOM 955 N N . ASP A 1 124 ? 44.825 -11.748 -47.765 1.00 93.88 124 ASP A N 1
ATOM 956 C CA . ASP A 1 124 ? 45.145 -12.903 -46.930 1.00 93.88 124 ASP A CA 1
ATOM 957 C C . ASP A 1 124 ? 44.130 -13.031 -45.781 1.00 93.88 124 ASP A C 1
ATOM 959 O O . ASP A 1 124 ? 43.370 -12.094 -45.530 1.00 93.88 124 ASP A O 1
ATOM 963 N N . ASP A 1 125 ? 44.097 -14.180 -45.101 1.00 92.56 125 ASP A N 1
ATOM 964 C CA . ASP A 1 125 ? 43.261 -14.428 -43.909 1.00 92.56 125 ASP A CA 1
ATOM 965 C C . ASP A 1 125 ? 41.778 -14.000 -44.049 1.00 92.56 125 ASP A C 1
ATOM 967 O O . ASP A 1 125 ? 41.201 -13.397 -43.143 1.00 92.56 125 ASP A O 1
ATOM 971 N N . ILE A 1 126 ? 41.146 -14.288 -45.197 1.00 91.06 126 ILE A N 1
ATOM 972 C CA . ILE A 1 126 ? 39.726 -13.969 -45.417 1.00 91.06 126 ILE A CA 1
ATOM 973 C C . ILE A 1 126 ? 38.845 -14.921 -44.600 1.00 91.06 126 ILE A C 1
ATOM 975 O O . ILE A 1 126 ? 38.923 -16.139 -44.771 1.00 91.06 126 ILE A O 1
ATOM 979 N N . SER A 1 127 ? 37.946 -14.371 -43.785 1.00 90.25 127 SER A N 1
ATOM 980 C CA . SER A 1 127 ? 36.899 -15.115 -43.090 1.00 90.25 127 SER A CA 1
ATOM 981 C C . SER A 1 127 ? 35.532 -14.439 -43.216 1.00 90.25 127 SER A C 1
ATOM 983 O O . SER A 1 127 ? 35.398 -13.215 -43.170 1.00 90.25 127 SER A O 1
ATOM 985 N N . ILE A 1 128 ? 34.504 -15.274 -43.387 1.00 89.94 128 ILE A N 1
ATOM 986 C CA . ILE A 1 128 ? 33.092 -14.908 -43.266 1.00 89.94 128 ILE A CA 1
ATOM 987 C C . ILE A 1 128 ? 32.499 -15.860 -42.236 1.00 89.94 128 ILE A C 1
ATOM 989 O O . ILE A 1 128 ? 32.488 -17.072 -42.454 1.00 89.94 128 ILE A O 1
ATOM 993 N N . SER A 1 129 ? 32.042 -15.332 -41.109 1.00 89.75 129 SER A N 1
ATOM 994 C CA . SER A 1 129 ? 31.498 -16.136 -40.015 1.00 89.75 129 SER A CA 1
ATOM 995 C C . SER A 1 129 ? 30.230 -15.518 -39.450 1.00 89.75 129 SER A C 1
ATOM 997 O O . SER A 1 129 ? 30.007 -14.314 -39.558 1.00 89.75 129 SER A O 1
ATOM 999 N N . LEU A 1 130 ? 29.394 -16.338 -38.820 1.00 88.19 130 LEU A N 1
ATOM 1000 C CA . LEU A 1 130 ? 28.328 -15.817 -37.970 1.00 88.19 130 LEU A CA 1
ATOM 1001 C C . LEU A 1 130 ? 28.938 -15.141 -36.728 1.00 88.19 130 LEU A C 1
ATOM 1003 O O . LEU A 1 130 ? 30.046 -15.515 -36.323 1.00 88.19 130 LEU A O 1
ATOM 1007 N N . PRO A 1 131 ? 28.225 -14.183 -36.111 1.00 88.06 131 PRO A N 1
ATOM 1008 C CA . PRO A 1 131 ? 28.552 -13.702 -34.779 1.00 88.06 131 PRO A CA 1
ATOM 1009 C C . PRO A 1 131 ? 28.765 -14.859 -33.796 1.00 88.06 131 PRO A C 1
ATOM 1011 O O . PRO A 1 131 ? 28.116 -15.905 -33.889 1.00 88.06 131 PRO A O 1
ATOM 1014 N N . SER A 1 132 ? 29.681 -14.674 -32.850 1.00 84.56 132 SER A N 1
ATOM 1015 C CA . SER A 1 132 ? 29.874 -15.588 -31.721 1.00 84.56 132 SER A CA 1
ATOM 1016 C C . SER A 1 132 ? 28.614 -15.675 -30.856 1.00 84.56 132 SER A C 1
ATOM 1018 O O . SER A 1 132 ? 27.730 -14.825 -30.934 1.00 84.56 132 SER A O 1
ATOM 1020 N N . ALA A 1 133 ? 28.541 -16.688 -29.985 1.00 82.06 133 ALA A N 1
ATOM 1021 C CA . ALA A 1 133 ? 27.408 -16.867 -29.072 1.00 82.06 133 ALA A CA 1
ATOM 1022 C C . ALA A 1 133 ? 27.111 -15.613 -28.225 1.00 82.06 133 ALA A C 1
ATOM 1024 O O . ALA A 1 133 ? 25.948 -15.321 -27.980 1.00 82.06 133 ALA A O 1
ATOM 1025 N N . GLY A 1 134 ? 28.140 -14.839 -27.853 1.00 81.44 134 GLY A N 1
ATOM 1026 C CA . GLY A 1 134 ? 27.990 -13.576 -27.120 1.00 81.44 134 GLY A CA 1
ATOM 1027 C C . GLY A 1 134 ? 27.297 -12.451 -27.900 1.00 81.44 134 GLY A C 1
ATOM 1028 O O . GLY A 1 134 ? 26.867 -11.480 -27.291 1.00 81.44 134 GLY A O 1
ATOM 1029 N N . GLY A 1 135 ? 27.140 -12.585 -29.222 1.00 83.81 135 GLY A N 1
ATOM 1030 C CA . GLY A 1 135 ? 26.350 -11.676 -30.055 1.00 83.81 135 GLY A CA 1
ATOM 1031 C C . GLY A 1 135 ? 24.849 -11.989 -30.073 1.00 83.81 135 GLY A C 1
ATOM 1032 O O . GLY A 1 135 ? 24.090 -11.251 -30.697 1.00 83.81 135 GLY A O 1
ATOM 1033 N N . TYR A 1 136 ? 24.401 -13.056 -29.402 1.00 87.31 136 TYR A N 1
ATOM 1034 C CA . TYR A 1 136 ? 22.994 -13.454 -29.335 1.00 87.31 136 TYR A CA 1
ATOM 1035 C C . TYR A 1 136 ? 22.477 -13.493 -27.889 1.00 87.31 136 TYR A C 1
ATOM 1037 O O . TYR A 1 136 ? 23.265 -13.683 -26.961 1.00 87.31 136 TYR A O 1
ATOM 1045 N N . PRO A 1 137 ? 21.156 -13.343 -27.674 1.00 88.44 137 PRO A N 1
ATOM 1046 C CA . PRO A 1 137 ? 20.551 -13.576 -26.365 1.00 88.44 137 PRO A CA 1
ATOM 1047 C C . PRO A 1 137 ? 20.804 -15.009 -25.878 1.00 88.44 137 PRO A C 1
ATOM 1049 O O . PRO A 1 137 ? 20.899 -15.932 -26.691 1.00 88.44 137 PRO A O 1
ATOM 1052 N N . ASP A 1 138 ? 20.839 -15.213 -24.557 1.00 87.56 138 ASP A N 1
ATOM 1053 C CA . ASP A 1 138 ? 20.893 -16.561 -23.979 1.00 87.56 138 ASP A CA 1
ATOM 1054 C C . ASP A 1 138 ? 19.660 -17.363 -24.437 1.00 87.56 138 ASP A C 1
ATOM 1056 O O . ASP A 1 138 ? 18.532 -16.977 -24.120 1.00 87.56 138 ASP A O 1
ATOM 1060 N N . PRO A 1 139 ? 19.824 -18.487 -25.157 1.00 88.19 139 PRO A N 1
ATOM 1061 C CA . PRO A 1 139 ? 18.693 -19.269 -25.649 1.00 88.19 139 PRO A CA 1
ATOM 1062 C C . PRO A 1 139 ? 17.826 -19.859 -24.527 1.00 88.19 139 PRO A C 1
ATOM 1064 O O . PRO A 1 139 ? 16.660 -20.167 -24.768 1.00 88.19 139 PRO A O 1
ATOM 1067 N N . ASN A 1 140 ? 18.359 -20.011 -23.310 1.00 89.56 140 ASN A N 1
ATOM 1068 C CA . ASN A 1 140 ? 17.600 -20.487 -22.151 1.00 89.56 140 ASN A CA 1
ATOM 1069 C C . ASN A 1 140 ? 16.916 -19.350 -21.384 1.00 89.56 140 ASN A C 1
ATOM 1071 O O . ASN A 1 140 ? 16.051 -19.613 -20.549 1.00 89.56 140 ASN A O 1
ATOM 1075 N N . ASN A 1 141 ? 17.302 -18.100 -21.647 1.00 90.25 141 ASN A N 1
ATOM 1076 C CA . ASN A 1 141 ? 16.780 -16.926 -20.964 1.00 90.25 141 ASN A CA 1
ATOM 1077 C C . ASN A 1 141 ? 16.799 -15.692 -21.878 1.00 90.25 141 ASN A C 1
ATOM 1079 O O . ASN A 1 141 ? 17.433 -14.678 -21.583 1.00 90.25 141 ASN A O 1
ATOM 1083 N N . VAL A 1 142 ? 16.076 -15.785 -22.996 1.00 91.88 142 VAL A N 1
ATOM 1084 C CA . VAL A 1 142 ? 16.058 -14.749 -24.042 1.00 91.88 142 VAL A CA 1
ATOM 1085 C C . VAL A 1 142 ? 15.656 -13.384 -23.478 1.00 91.88 142 VAL A C 1
ATOM 1087 O O . VAL A 1 142 ? 16.198 -12.366 -23.889 1.00 91.88 142 VAL A O 1
ATOM 1090 N N . CYS A 1 143 ? 14.734 -13.364 -22.514 1.00 93.00 143 CYS A N 1
ATOM 1091 C CA . CYS A 1 143 ? 14.232 -12.137 -21.902 1.00 93.00 143 CYS A CA 1
ATOM 1092 C C . CYS A 1 143 ? 14.971 -11.729 -20.627 1.00 93.00 143 CYS A C 1
ATOM 1094 O O . CYS A 1 143 ? 14.555 -10.756 -20.011 1.00 93.00 143 CYS A O 1
ATOM 1096 N N . GLY A 1 144 ? 16.030 -12.437 -20.223 1.00 92.62 144 GLY A N 1
ATOM 1097 C CA . GLY A 1 144 ? 16.752 -12.177 -18.977 1.00 92.62 144 GLY A CA 1
ATOM 1098 C C . GLY A 1 144 ? 17.561 -10.886 -18.991 1.00 92.62 144 GLY A C 1
ATOM 1099 O O . GLY A 1 144 ? 17.658 -10.218 -17.968 1.00 92.62 144 GLY A O 1
ATOM 1100 N N . ASN A 1 145 ? 18.108 -10.512 -20.146 1.00 94.75 145 ASN A N 1
ATOM 1101 C CA . ASN A 1 145 ? 18.759 -9.228 -20.372 1.00 94.75 145 ASN A CA 1
ATOM 1102 C C . ASN A 1 145 ? 18.428 -8.763 -21.794 1.00 94.75 145 ASN A C 1
ATOM 1104 O O . ASN A 1 145 ? 18.694 -9.482 -22.755 1.00 94.75 145 ASN A O 1
ATOM 1108 N N . LEU A 1 146 ? 17.831 -7.577 -21.933 1.00 95.25 146 LEU A N 1
ATOM 1109 C CA . LEU A 1 146 ? 17.450 -7.037 -23.244 1.00 95.25 146 LEU A CA 1
ATOM 1110 C C . LEU A 1 146 ? 18.642 -6.503 -24.039 1.00 95.25 146 LEU A C 1
ATOM 1112 O O . LEU A 1 146 ? 18.498 -6.253 -25.236 1.00 95.25 146 LEU A O 1
ATOM 1116 N N . ILE A 1 147 ? 19.792 -6.310 -23.389 1.00 93.94 147 ILE A N 1
ATOM 1117 C CA . ILE A 1 147 ? 21.034 -5.882 -24.026 1.00 93.94 147 ILE A CA 1
ATOM 1118 C C . ILE A 1 147 ? 21.965 -7.083 -24.142 1.00 93.94 147 ILE A C 1
ATOM 1120 O O . ILE A 1 147 ? 22.324 -7.721 -23.154 1.00 93.94 147 ILE A O 1
ATOM 1124 N N . VAL A 1 148 ? 22.376 -7.360 -25.372 1.00 91.31 148 VAL A N 1
ATOM 1125 C CA . VAL A 1 148 ? 23.350 -8.397 -25.707 1.00 91.31 148 VAL A CA 1
ATOM 1126 C C . VAL A 1 148 ? 24.692 -7.729 -25.984 1.00 91.31 148 VAL A C 1
ATOM 1128 O O . VAL A 1 148 ? 24.713 -6.681 -26.624 1.00 91.31 148 VAL A O 1
ATOM 1131 N N . ASN A 1 149 ? 25.790 -8.345 -25.534 1.00 91.69 149 ASN A N 1
ATOM 1132 C CA . ASN A 1 149 ? 27.163 -7.856 -25.716 1.00 91.69 149 ASN A CA 1
ATOM 1133 C C . ASN A 1 149 ? 27.422 -6.435 -25.170 1.00 91.69 149 ASN A C 1
ATOM 1135 O O . ASN A 1 149 ? 28.170 -5.663 -25.761 1.00 91.69 149 ASN A O 1
ATOM 1139 N N . GLY A 1 150 ? 26.803 -6.066 -24.048 1.00 92.06 150 GLY A N 1
ATOM 1140 C CA . GLY A 1 150 ? 26.920 -4.708 -23.509 1.00 92.06 150 GLY A CA 1
ATOM 1141 C C . GLY A 1 150 ? 28.301 -4.311 -22.974 1.00 92.06 150 GLY A C 1
ATOM 1142 O O . GLY A 1 150 ? 28.531 -3.119 -22.789 1.00 92.06 150 GLY A O 1
ATOM 1143 N N . ASP A 1 151 ? 29.193 -5.280 -22.764 1.00 90.88 151 ASP A N 1
ATOM 1144 C CA . ASP A 1 151 ? 30.603 -5.133 -22.367 1.00 90.88 151 ASP A CA 1
ATOM 1145 C C . ASP A 1 151 ? 31.569 -5.221 -23.569 1.00 90.88 151 ASP A C 1
ATOM 1147 O O . ASP A 1 151 ? 32.784 -5.195 -23.425 1.00 90.88 151 ASP A O 1
ATOM 1151 N N . GLY A 1 152 ? 31.051 -5.429 -24.784 1.00 88.25 152 GLY A N 1
ATOM 1152 C CA . GLY A 1 152 ? 31.854 -5.511 -26.002 1.00 88.25 152 GLY A CA 1
ATOM 1153 C C . GLY A 1 152 ? 32.718 -6.771 -26.177 1.00 88.25 152 GLY A C 1
ATOM 1154 O O . GLY A 1 152 ? 33.205 -7.005 -27.288 1.00 88.25 152 GLY A O 1
ATOM 1155 N N . SER A 1 153 ? 32.864 -7.619 -25.156 1.00 85.94 153 SER A N 1
ATOM 1156 C CA . SER A 1 153 ? 33.785 -8.768 -25.153 1.00 85.94 153 SER A CA 1
ATOM 1157 C C . SER A 1 153 ? 33.278 -9.969 -25.971 1.00 85.94 153 SER A C 1
ATOM 1159 O O . SER A 1 153 ? 34.046 -10.797 -26.476 1.00 85.94 153 SER A O 1
ATOM 1161 N N . GLY A 1 154 ? 31.962 -10.066 -26.154 1.00 76.50 154 GLY A N 1
ATOM 1162 C CA . GLY A 1 154 ? 31.260 -11.218 -26.715 1.00 76.50 154 GLY A CA 1
ATOM 1163 C C . GLY A 1 154 ? 31.254 -11.321 -28.241 1.00 76.50 154 GLY A C 1
ATOM 1164 O O . GLY A 1 154 ? 30.803 -12.348 -28.758 1.00 76.50 154 GLY A O 1
ATOM 1165 N N . SER A 1 155 ? 31.758 -10.313 -28.963 1.00 78.06 155 SER A N 1
ATOM 1166 C CA . SER A 1 155 ? 31.635 -10.191 -30.429 1.00 78.06 155 SER A CA 1
ATOM 1167 C C . SER A 1 155 ? 32.961 -10.235 -31.193 1.00 78.06 155 SER A C 1
ATOM 1169 O O . SER A 1 155 ? 33.002 -9.853 -32.358 1.00 78.06 155 SER A O 1
ATOM 1171 N N . GLY A 1 156 ? 34.059 -10.695 -30.582 1.00 76.50 156 GLY A N 1
ATOM 1172 C CA . GLY A 1 156 ? 35.316 -10.964 -31.299 1.00 76.50 156 GLY A CA 1
ATOM 1173 C C . GLY A 1 156 ? 35.913 -9.743 -32.013 1.00 76.50 156 GLY A C 1
ATOM 1174 O O . GLY A 1 156 ? 36.447 -9.873 -33.115 1.00 76.50 156 GLY A O 1
ATOM 1175 N N . GLY A 1 157 ? 35.790 -8.551 -31.422 1.00 79.88 157 GLY A N 1
ATOM 1176 C CA . GLY A 1 157 ? 36.320 -7.312 -31.999 1.00 79.88 157 GLY A CA 1
ATOM 1177 C C . GLY A 1 157 ? 35.372 -6.564 -32.944 1.00 79.88 157 GLY A C 1
ATOM 1178 O O . GLY A 1 157 ? 35.832 -5.659 -33.651 1.00 79.88 157 GLY A O 1
ATOM 1179 N N . PHE A 1 158 ? 34.090 -6.944 -32.989 1.00 86.56 158 PHE A N 1
ATOM 1180 C CA . PHE A 1 158 ? 33.026 -6.275 -33.743 1.00 86.56 158 PHE A CA 1
ATOM 1181 C C . PHE A 1 158 ? 32.056 -5.558 -32.797 1.00 86.56 158 PHE A C 1
ATOM 1183 O O . PHE A 1 158 ? 31.739 -6.064 -31.727 1.00 86.56 158 PHE A O 1
ATOM 1190 N N . VAL A 1 159 ? 31.505 -4.419 -33.226 1.00 87.69 159 VAL A N 1
ATOM 1191 C CA . VAL A 1 159 ? 30.559 -3.613 -32.423 1.00 87.69 159 VAL A CA 1
ATOM 1192 C C . VAL A 1 159 ? 29.139 -4.204 -32.342 1.00 87.69 159 VAL A C 1
ATOM 1194 O O . VAL A 1 159 ? 28.225 -3.567 -31.839 1.00 87.69 159 VAL A O 1
ATOM 1197 N N . PHE A 1 160 ? 28.929 -5.419 -32.850 1.00 88.69 160 PHE A N 1
ATOM 1198 C CA . PHE A 1 160 ? 27.625 -6.081 -32.928 1.00 88.69 160 PHE A CA 1
ATOM 1199 C C . PHE A 1 160 ? 27.077 -6.458 -31.534 1.00 88.69 160 PHE A C 1
ATOM 1201 O O . PHE A 1 160 ? 27.867 -6.879 -30.689 1.00 88.69 160 PHE A O 1
ATOM 1208 N N . PRO A 1 161 ? 25.756 -6.368 -31.280 1.00 90.06 161 PRO A N 1
ATOM 1209 C CA . PRO A 1 161 ? 24.681 -5.928 -32.181 1.00 90.06 161 PRO A CA 1
ATOM 1210 C C . PRO A 1 161 ? 24.459 -4.407 -32.207 1.00 90.06 161 PRO A C 1
ATOM 1212 O O . PRO A 1 161 ? 23.507 -3.930 -32.828 1.00 90.06 161 PRO A O 1
ATOM 1215 N N . HIS A 1 162 ? 25.321 -3.639 -31.546 1.00 91.38 162 HIS A N 1
ATOM 1216 C CA . HIS A 1 162 ? 25.196 -2.194 -31.449 1.00 91.38 162 HIS A CA 1
ATOM 1217 C C . HIS A 1 162 ? 25.493 -1.495 -32.776 1.00 91.38 162 HIS A C 1
ATOM 1219 O O . HIS A 1 162 ? 26.258 -1.960 -33.625 1.00 91.38 162 HIS A O 1
ATOM 1225 N N . GLN A 1 163 ? 24.851 -0.348 -32.964 1.00 88.44 163 GLN A N 1
ATOM 1226 C CA . GLN A 1 163 ? 24.945 0.455 -34.176 1.00 88.44 163 GLN A CA 1
ATOM 1227 C C . GLN A 1 163 ? 25.204 1.908 -33.809 1.00 88.44 163 GLN A C 1
ATOM 1229 O O . GLN A 1 163 ? 24.850 2.360 -32.725 1.00 88.44 163 GLN A O 1
ATOM 1234 N N . SER A 1 164 ? 25.774 2.672 -34.732 1.00 87.38 164 SER A N 1
ATOM 1235 C CA . SER A 1 164 ? 25.831 4.123 -34.587 1.00 87.38 164 SER A CA 1
ATOM 1236 C C . SER A 1 164 ? 24.597 4.773 -35.212 1.00 87.38 164 SER A C 1
ATOM 1238 O O . SER A 1 164 ? 24.137 4.333 -36.265 1.00 87.38 164 SER A O 1
ATOM 1240 N N . LEU A 1 165 ? 24.067 5.832 -34.591 1.00 84.31 165 LEU A N 1
ATOM 1241 C CA . LEU A 1 165 ? 23.128 6.746 -35.259 1.00 84.31 165 LEU A CA 1
ATOM 1242 C C . LEU A 1 165 ? 23.837 7.751 -36.186 1.00 84.31 165 LEU A C 1
ATOM 1244 O O . LEU A 1 165 ? 23.175 8.458 -36.945 1.00 84.31 165 LEU A O 1
ATOM 1248 N N . LEU A 1 166 ? 25.171 7.804 -36.136 1.00 81.00 166 LEU A N 1
ATOM 1249 C CA . LEU A 1 166 ? 26.026 8.458 -37.126 1.00 81.00 166 LEU A CA 1
ATOM 1250 C C . LEU A 1 166 ? 26.252 7.525 -38.336 1.00 81.00 166 LEU A C 1
ATOM 1252 O O . LEU A 1 166 ? 25.892 6.345 -38.283 1.00 81.00 166 LEU A O 1
ATOM 1256 N N . PRO A 1 167 ? 26.872 8.005 -39.434 1.00 66.44 167 PRO A N 1
ATOM 1257 C CA . PRO A 1 167 ? 27.402 7.123 -40.473 1.00 66.44 167 PRO A CA 1
ATOM 1258 C C . PRO A 1 167 ? 28.187 5.941 -39.872 1.00 66.44 167 PRO A C 1
ATOM 1260 O O . PRO A 1 167 ? 28.831 6.076 -38.829 1.00 66.44 167 PRO A O 1
ATOM 1263 N N . SER A 1 168 ? 28.113 4.771 -40.518 1.00 56.38 168 SER A N 1
ATOM 1264 C CA . SER A 1 168 ? 28.460 3.447 -39.960 1.00 56.38 168 SER A CA 1
ATOM 1265 C C . SER A 1 168 ? 29.894 3.279 -39.433 1.00 56.38 168 SER A C 1
ATOM 1267 O O . SER A 1 168 ? 30.226 2.236 -38.881 1.00 56.38 168 SER A O 1
ATOM 1269 N N . ASN A 1 169 ? 30.754 4.278 -39.602 1.00 62.84 169 ASN A N 1
ATOM 1270 C CA . ASN A 1 169 ? 32.152 4.287 -39.202 1.00 62.84 169 ASN A CA 1
ATOM 1271 C C . ASN A 1 169 ? 32.446 4.989 -37.867 1.00 62.84 169 ASN A C 1
ATOM 1273 O O . ASN A 1 169 ? 33.594 4.945 -37.445 1.00 62.84 169 ASN A O 1
ATOM 1277 N N . ALA A 1 170 ? 31.485 5.627 -37.200 1.00 81.00 170 ALA A N 1
ATOM 1278 C CA . ALA A 1 170 ? 31.764 6.413 -35.987 1.00 81.00 170 ALA A CA 1
ATOM 1279 C C . ALA A 1 170 ? 31.935 5.586 -34.695 1.00 81.00 170 ALA A C 1
ATOM 1281 O O . ALA A 1 170 ? 32.395 6.117 -33.688 1.00 81.00 170 ALA A O 1
ATOM 1282 N N . LEU A 1 171 ? 31.538 4.308 -34.700 1.00 88.31 171 LEU A N 1
ATOM 1283 C CA . LEU A 1 171 ? 31.570 3.431 -33.526 1.00 88.31 171 LEU A CA 1
ATOM 1284 C C . LEU A 1 171 ? 32.693 2.396 -33.656 1.00 88.31 171 LEU A C 1
ATOM 1286 O O . LEU A 1 171 ? 32.803 1.722 -34.681 1.00 88.31 171 LEU A O 1
ATOM 1290 N N . ASP A 1 172 ? 33.502 2.276 -32.612 1.00 86.69 172 ASP A N 1
ATOM 1291 C CA . ASP A 1 172 ? 34.620 1.347 -32.485 1.00 86.69 172 ASP A CA 1
ATOM 1292 C C . ASP A 1 172 ? 34.485 0.476 -31.247 1.00 86.69 172 ASP A C 1
ATOM 1294 O O . ASP A 1 172 ? 33.838 0.858 -30.277 1.00 86.69 172 ASP A O 1
ATOM 1298 N N . LEU A 1 173 ? 35.167 -0.667 -31.270 1.00 88.25 173 LEU A N 1
ATOM 1299 C CA . LEU A 1 173 ? 35.496 -1.402 -30.059 1.00 88.25 173 LEU A CA 1
ATOM 1300 C C . LEU A 1 173 ? 36.963 -1.125 -29.713 1.00 88.25 173 LEU A C 1
ATOM 1302 O O . LEU A 1 173 ? 37.848 -1.327 -30.550 1.00 88.25 173 LEU A O 1
ATOM 1306 N N . LYS A 1 174 ? 37.210 -0.632 -28.501 1.00 90.06 174 LYS A N 1
ATOM 1307 C CA . LYS A 1 174 ? 38.544 -0.398 -27.940 1.00 90.06 174 LYS A CA 1
ATOM 1308 C C . LYS A 1 174 ? 38.772 -1.327 -26.751 1.00 90.06 174 LYS A C 1
ATOM 1310 O O . LYS A 1 174 ? 37.823 -1.873 -26.211 1.00 90.06 174 LYS A O 1
ATOM 1315 N N . SER A 1 175 ? 40.036 -1.494 -26.376 1.00 87.69 175 SER A N 1
ATOM 1316 C CA . SER A 1 175 ? 40.448 -2.308 -25.235 1.00 87.69 175 SER A CA 1
ATOM 1317 C C . SER A 1 175 ? 41.528 -1.577 -24.450 1.00 87.69 175 SER A C 1
ATOM 1319 O O . SER A 1 175 ? 42.434 -0.993 -25.053 1.00 87.69 175 SER A O 1
ATOM 1321 N N . ASP A 1 176 ? 41.457 -1.624 -23.123 1.00 84.75 176 ASP A N 1
ATOM 1322 C CA . ASP A 1 176 ? 42.537 -1.177 -22.232 1.00 84.75 176 ASP A CA 1
ATOM 1323 C C . ASP A 1 176 ? 43.491 -2.317 -21.821 1.00 84.75 176 ASP A C 1
ATOM 1325 O O . ASP A 1 176 ? 44.414 -2.122 -21.027 1.00 84.75 176 ASP A O 1
ATOM 1329 N N . GLY A 1 177 ? 43.299 -3.505 -22.405 1.00 80.50 177 GLY A N 1
ATOM 1330 C CA . GLY A 1 177 ? 44.085 -4.713 -22.171 1.00 80.50 177 GLY A CA 1
ATOM 1331 C C . GLY A 1 177 ? 43.368 -5.753 -21.313 1.00 80.50 177 GLY A C 1
ATOM 1332 O O . GLY A 1 177 ? 43.637 -6.943 -21.481 1.00 80.50 177 GLY A O 1
ATOM 1333 N N . THR A 1 178 ? 42.453 -5.336 -20.435 1.00 78.50 178 THR A N 1
ATOM 1334 C CA . THR A 1 178 ? 41.623 -6.251 -19.624 1.00 78.50 178 THR A CA 1
ATOM 1335 C C . THR A 1 178 ? 40.131 -6.081 -19.851 1.00 78.50 178 THR A C 1
ATOM 1337 O O . THR A 1 178 ? 39.380 -6.999 -19.532 1.00 78.50 178 THR A O 1
ATOM 1340 N N . ASN A 1 179 ? 39.723 -4.935 -20.387 1.00 86.38 179 ASN A N 1
ATOM 1341 C CA . ASN A 1 179 ? 38.338 -4.562 -20.573 1.00 86.38 179 ASN A CA 1
ATOM 1342 C C . ASN A 1 179 ? 38.131 -3.987 -21.976 1.00 86.38 179 ASN A C 1
ATOM 1344 O O . ASN A 1 179 ? 38.863 -3.084 -22.400 1.00 86.38 179 ASN A O 1
ATOM 1348 N N . ASP A 1 180 ? 37.143 -4.525 -22.682 1.00 91.94 180 ASP A N 1
ATOM 1349 C CA . ASP A 1 180 ? 36.714 -4.013 -23.978 1.00 91.94 180 ASP A CA 1
ATOM 1350 C C . ASP A 1 180 ? 35.576 -3.014 -23.757 1.00 91.94 180 ASP A C 1
ATOM 1352 O O . ASP A 1 180 ? 34.825 -3.123 -22.802 1.00 91.94 180 ASP A O 1
ATOM 1356 N N . TYR A 1 181 ? 35.474 -1.996 -24.604 1.00 94.12 181 TYR A N 1
ATOM 1357 C CA . TYR A 1 181 ? 34.430 -0.981 -24.493 1.00 94.12 181 TYR A CA 1
ATOM 1358 C C . TYR A 1 181 ? 34.127 -0.357 -25.850 1.00 94.12 181 TYR A C 1
ATOM 1360 O O . TYR A 1 181 ? 34.964 -0.313 -26.761 1.00 94.12 181 TYR A O 1
ATOM 1368 N N . PHE A 1 182 ? 32.916 0.167 -25.991 1.00 94.44 182 PHE A N 1
ATOM 1369 C CA . PHE A 1 182 ? 32.490 0.864 -27.194 1.00 94.44 182 PHE A CA 1
ATOM 1370 C C . PHE A 1 182 ? 32.992 2.298 -27.166 1.00 94.44 182 PHE A C 1
ATOM 1372 O O . PHE A 1 182 ? 32.828 2.986 -26.170 1.00 94.44 182 PHE A O 1
ATOM 1379 N N . HIS A 1 183 ? 33.567 2.768 -28.265 1.00 93.06 183 HIS A N 1
ATOM 1380 C CA . HIS A 1 183 ? 34.077 4.123 -28.418 1.00 93.06 183 HIS A CA 1
ATOM 1381 C C . HIS A 1 183 ? 33.390 4.794 -29.602 1.00 93.06 183 HIS A C 1
ATOM 1383 O O . HIS A 1 183 ? 33.556 4.380 -30.750 1.00 93.06 183 HIS A O 1
ATOM 1389 N N . LEU A 1 184 ? 32.617 5.836 -29.326 1.00 92.00 184 LEU A N 1
ATOM 1390 C CA . LEU A 1 184 ? 31.938 6.649 -30.319 1.00 92.00 184 LEU A CA 1
ATOM 1391 C C . LEU A 1 184 ? 32.699 7.958 -30.522 1.00 92.00 184 LEU A C 1
ATOM 1393 O O . LEU A 1 184 ? 32.828 8.757 -29.594 1.00 92.00 184 LEU A O 1
ATOM 1397 N N . ASN A 1 185 ? 33.148 8.199 -31.751 1.00 88.31 185 ASN A N 1
ATOM 1398 C CA . ASN A 1 185 ? 33.877 9.407 -32.126 1.00 88.31 185 ASN A CA 1
ATOM 1399 C C . ASN A 1 185 ? 33.148 10.234 -33.187 1.00 88.31 185 ASN A C 1
ATOM 1401 O O . ASN A 1 185 ? 32.093 9.849 -33.692 1.00 88.31 185 ASN A O 1
ATOM 1405 N N . THR A 1 186 ? 33.722 11.386 -33.545 1.00 85.25 186 THR A N 1
ATOM 1406 C CA . THR A 1 186 ? 33.241 12.263 -34.638 1.00 85.25 186 THR A CA 1
ATOM 1407 C C . THR A 1 186 ? 31.824 12.812 -34.437 1.00 85.25 186 THR A C 1
ATOM 1409 O O . THR A 1 186 ? 31.128 13.159 -35.397 1.00 85.25 186 THR A O 1
ATOM 1412 N N . ARG A 1 187 ? 31.401 12.925 -33.174 1.00 88.88 187 ARG A N 1
ATOM 1413 C CA . ARG A 1 187 ? 30.108 13.502 -32.795 1.00 88.88 187 ARG A CA 1
ATOM 1414 C C . ARG A 1 187 ? 30.046 14.979 -33.195 1.00 88.88 187 ARG A C 1
ATOM 1416 O O . ARG A 1 187 ? 31.035 15.705 -33.110 1.00 88.88 187 ARG A O 1
ATOM 1423 N N . ASN A 1 188 ? 28.884 15.423 -33.664 1.00 88.81 188 ASN A N 1
ATOM 1424 C CA . ASN A 1 188 ? 28.611 16.831 -33.964 1.00 88.81 188 ASN A CA 1
ATOM 1425 C C . ASN A 1 188 ? 27.277 17.342 -33.394 1.00 88.81 188 ASN A C 1
ATOM 1427 O O . ASN A 1 188 ? 27.003 18.545 -33.457 1.00 88.81 188 ASN A O 1
ATOM 1431 N N . LYS A 1 189 ? 26.455 16.459 -32.820 1.00 89.50 189 LYS A N 1
ATOM 1432 C CA . LYS A 1 189 ? 25.212 16.772 -32.112 1.00 89.50 189 LYS A CA 1
ATOM 1433 C C . LYS A 1 189 ? 25.130 16.025 -30.785 1.00 89.50 189 LYS A C 1
ATOM 1435 O O . LYS A 1 189 ? 25.605 14.907 -30.625 1.00 89.50 189 LYS A O 1
ATOM 1440 N N . PHE A 1 190 ? 24.389 16.611 -29.849 1.00 88.50 190 PHE A N 1
ATOM 1441 C CA . PHE A 1 190 ? 24.118 16.045 -28.520 1.00 88.50 190 PHE A CA 1
ATOM 1442 C C . PHE A 1 190 ? 23.401 14.678 -28.543 1.00 88.50 190 PHE A C 1
ATOM 1444 O O . PHE A 1 190 ? 23.457 13.932 -27.570 1.00 88.50 190 PHE A O 1
ATOM 1451 N N . HIS A 1 191 ? 22.728 14.342 -29.647 1.00 88.25 191 HIS A N 1
ATOM 1452 C CA . HIS A 1 191 ? 22.019 13.072 -29.852 1.00 88.25 191 HIS A CA 1
ATOM 1453 C C . HIS A 1 191 ? 22.766 12.095 -30.771 1.00 88.25 191 HIS A C 1
ATOM 1455 O O . HIS A 1 191 ? 22.226 11.040 -31.102 1.00 88.25 191 HIS A O 1
ATOM 1461 N N . ASP A 1 192 ? 23.988 12.428 -31.193 1.00 91.00 192 ASP A N 1
ATOM 1462 C CA . ASP A 1 192 ? 24.847 11.477 -31.890 1.00 91.00 192 ASP A CA 1
ATOM 1463 C C . ASP A 1 192 ? 25.322 10.435 -30.881 1.00 91.00 192 ASP A C 1
ATOM 1465 O O . ASP A 1 192 ? 26.037 10.759 -29.929 1.00 91.00 192 ASP A O 1
ATOM 1469 N N . THR A 1 193 ? 24.863 9.199 -31.052 1.00 91.31 193 THR A N 1
ATOM 1470 C CA . THR A 1 193 ? 24.978 8.167 -30.024 1.00 91.31 193 THR A CA 1
ATOM 1471 C C . THR A 1 193 ? 24.969 6.763 -30.618 1.00 91.31 193 THR A C 1
ATOM 1473 O O . THR A 1 193 ? 24.640 6.562 -31.794 1.00 91.31 193 THR A O 1
ATOM 1476 N N . MET A 1 194 ? 25.314 5.784 -29.788 1.00 92.69 194 MET A N 1
ATOM 1477 C CA . MET A 1 194 ? 25.103 4.375 -30.084 1.00 92.69 194 MET A CA 1
ATOM 1478 C C . MET A 1 194 ? 23.638 4.002 -29.858 1.00 92.69 194 MET A C 1
ATOM 1480 O O . MET A 1 194 ? 22.997 4.448 -28.907 1.00 92.69 194 MET A O 1
ATOM 1484 N N . LYS A 1 195 ? 23.120 3.162 -30.746 1.00 92.81 195 LYS A N 1
ATOM 1485 C CA . LYS A 1 195 ? 21.795 2.564 -30.696 1.00 92.81 195 LYS A CA 1
ATOM 1486 C C . LYS A 1 195 ? 21.934 1.066 -30.453 1.00 92.81 195 LYS A C 1
ATOM 1488 O O . LYS A 1 195 ? 22.658 0.384 -31.179 1.00 92.81 195 LYS A O 1
ATOM 1493 N N . THR A 1 196 ? 21.150 0.562 -29.510 1.00 93.38 196 THR A N 1
ATOM 1494 C CA . THR A 1 196 ? 20.988 -0.874 -29.259 1.00 93.38 196 THR A CA 1
ATOM 1495 C C . THR A 1 196 ? 19.525 -1.232 -29.448 1.00 93.38 196 THR A C 1
ATOM 1497 O O . THR A 1 196 ? 18.677 -0.693 -28.743 1.00 93.38 196 THR A O 1
ATOM 1500 N N . ASP A 1 197 ? 19.202 -2.107 -30.397 1.00 92.38 197 ASP A N 1
ATOM 1501 C CA . ASP A 1 197 ? 17.835 -2.621 -30.514 1.00 92.38 197 ASP A CA 1
ATOM 1502 C C . ASP A 1 197 ? 17.548 -3.601 -29.376 1.00 92.38 197 ASP A C 1
ATOM 1504 O O . ASP A 1 197 ? 18.346 -4.498 -29.110 1.00 92.38 197 ASP A O 1
ATOM 1508 N N . LEU A 1 198 ? 16.419 -3.406 -28.693 1.00 94.50 198 LEU A N 1
ATOM 1509 C CA . LEU A 1 198 ? 15.969 -4.302 -27.634 1.00 94.50 198 LEU A CA 1
ATOM 1510 C C . LEU A 1 198 ? 15.187 -5.471 -28.236 1.00 94.50 198 LEU A C 1
ATOM 1512 O O . LEU A 1 198 ? 14.590 -5.364 -29.310 1.00 94.50 198 LEU A O 1
ATOM 1516 N N . ILE A 1 199 ? 15.153 -6.591 -27.518 1.00 90.31 199 ILE A N 1
ATOM 1517 C CA . ILE A 1 199 ? 14.433 -7.797 -27.938 1.00 90.31 199 ILE A CA 1
ATOM 1518 C C . ILE A 1 199 ? 12.925 -7.538 -27.825 1.00 90.31 199 ILE A C 1
ATOM 1520 O O . ILE A 1 199 ? 12.327 -7.715 -26.765 1.00 90.31 199 ILE A O 1
ATOM 1524 N N . THR A 1 200 ? 12.293 -7.111 -28.920 1.00 84.38 200 THR A N 1
ATOM 1525 C CA . THR A 1 200 ? 10.886 -6.665 -28.937 1.00 84.38 200 THR A CA 1
ATOM 1526 C C . THR A 1 200 ? 9.901 -7.721 -28.435 1.00 84.38 200 THR A C 1
ATOM 1528 O O . THR A 1 200 ? 8.928 -7.367 -27.781 1.00 84.38 200 THR A O 1
ATOM 1531 N N . GLY A 1 201 ? 10.174 -9.015 -28.643 1.00 85.75 201 GLY A N 1
ATOM 1532 C CA . GLY A 1 201 ? 9.353 -10.111 -28.108 1.00 85.75 201 GLY A CA 1
ATOM 1533 C C . GLY A 1 201 ? 9.335 -10.223 -26.575 1.00 85.75 201 GLY A C 1
ATOM 1534 O O . GLY A 1 201 ? 8.462 -10.890 -26.030 1.00 85.75 201 GLY A O 1
ATOM 1535 N N . CYS A 1 202 ? 10.271 -9.570 -25.883 1.00 90.44 202 CYS A N 1
ATOM 1536 C CA . CYS A 1 202 ? 10.351 -9.517 -24.421 1.00 90.44 202 CYS A CA 1
ATOM 1537 C C . CYS A 1 202 ? 9.787 -8.209 -23.837 1.00 90.44 202 CYS A C 1
ATOM 1539 O O . CYS A 1 202 ? 9.572 -8.099 -22.627 1.00 90.44 202 CYS A O 1
ATOM 1541 N N . VAL A 1 203 ? 9.525 -7.218 -24.694 1.00 90.62 203 VAL A N 1
ATOM 1542 C CA . VAL A 1 203 ? 8.918 -5.943 -24.314 1.00 90.62 203 VAL A CA 1
ATOM 1543 C C . VAL A 1 203 ? 7.407 -6.142 -24.206 1.00 90.62 203 VAL A C 1
ATOM 1545 O O . VAL A 1 203 ? 6.690 -6.098 -25.203 1.00 90.62 203 VAL A O 1
ATOM 1548 N N . ALA A 1 204 ? 6.920 -6.365 -22.985 1.00 86.38 204 ALA A N 1
ATOM 1549 C CA . ALA A 1 204 ? 5.495 -6.446 -22.673 1.00 86.38 204 ALA A CA 1
ATOM 1550 C C . ALA A 1 204 ? 5.099 -5.355 -21.672 1.00 86.38 204 ALA A C 1
ATOM 1552 O O . ALA A 1 204 ? 5.888 -4.978 -20.806 1.00 86.38 204 ALA A O 1
ATOM 1553 N N . ALA A 1 205 ? 3.877 -4.841 -21.794 1.00 83.19 205 ALA A N 1
ATOM 1554 C CA . ALA A 1 205 ? 3.363 -3.806 -20.910 1.00 83.19 205 ALA A CA 1
ATOM 1555 C C . ALA A 1 205 ? 3.274 -4.356 -19.481 1.00 83.19 205 ALA A C 1
ATOM 1557 O O . ALA A 1 205 ? 2.743 -5.443 -19.277 1.00 83.19 205 ALA A O 1
ATOM 1558 N N . GLY A 1 206 ? 3.813 -3.617 -18.512 1.00 73.19 206 GLY A N 1
ATOM 1559 C CA . GLY A 1 206 ? 3.948 -4.028 -17.115 1.00 73.19 206 GLY A CA 1
ATOM 1560 C C . GLY A 1 206 ? 5.214 -4.830 -16.795 1.00 73.19 206 GLY A C 1
ATOM 1561 O O . GLY A 1 206 ? 5.465 -5.079 -15.623 1.00 73.19 206 GLY A O 1
ATOM 1562 N N . ASN A 1 207 ? 6.033 -5.228 -17.779 1.00 85.31 207 ASN A N 1
ATOM 1563 C CA . ASN A 1 207 ? 7.340 -5.816 -17.473 1.00 85.31 207 ASN A CA 1
ATOM 1564 C C . ASN A 1 207 ? 8.313 -4.729 -17.007 1.00 85.31 207 ASN A C 1
ATOM 1566 O O . ASN A 1 207 ? 8.477 -3.709 -17.685 1.00 85.31 207 ASN A O 1
ATOM 1570 N N . THR A 1 208 ? 9.019 -5.005 -15.915 1.00 87.31 208 THR A N 1
ATOM 1571 C CA . THR A 1 208 ? 10.046 -4.138 -15.341 1.00 87.31 208 THR A CA 1
ATOM 1572 C C . THR A 1 208 ? 11.427 -4.745 -15.546 1.00 87.31 208 THR A C 1
ATOM 1574 O O . THR A 1 208 ? 11.676 -5.914 -15.233 1.00 87.31 208 THR A O 1
ATOM 1577 N N . TYR A 1 209 ? 12.341 -3.924 -16.050 1.00 94.25 209 TYR A N 1
ATOM 1578 C CA . TYR A 1 209 ? 13.746 -4.259 -16.246 1.00 94.25 209 TYR A CA 1
ATOM 1579 C C . TYR A 1 209 ? 14.637 -3.254 -15.514 1.00 94.25 209 TYR A C 1
ATOM 1581 O O . TYR A 1 209 ? 14.337 -2.065 -15.500 1.00 94.25 209 TYR A O 1
ATOM 1589 N N . THR A 1 210 ? 15.751 -3.707 -14.951 1.00 96.50 210 THR A N 1
ATOM 1590 C CA . THR A 1 210 ? 16.751 -2.858 -14.296 1.00 96.50 210 THR A CA 1
ATOM 1591 C C . THR A 1 210 ? 17.853 -2.500 -15.286 1.00 96.50 210 THR A C 1
ATOM 1593 O O . THR A 1 210 ? 18.599 -3.368 -15.743 1.00 96.50 210 THR A O 1
ATOM 1596 N N . PHE A 1 211 ? 17.951 -1.220 -15.638 1.00 97.38 211 PHE A N 1
ATOM 1597 C CA . PHE A 1 211 ? 18.997 -0.670 -16.493 1.00 97.38 211 PHE A CA 1
ATOM 1598 C C . PHE A 1 211 ? 20.253 -0.325 -15.684 1.00 97.38 211 PHE A C 1
ATOM 1600 O O . PHE A 1 211 ? 20.167 0.320 -14.636 1.00 97.38 211 PHE A O 1
ATOM 1607 N N . SER A 1 212 ? 21.425 -0.681 -16.209 1.00 97.25 212 SER A N 1
ATOM 1608 C CA . SER A 1 212 ? 22.718 -0.175 -15.747 1.00 97.25 212 SER A CA 1
ATOM 1609 C C . SER A 1 212 ? 23.696 -0.032 -16.916 1.00 97.25 212 SER A C 1
ATOM 1611 O O . SER A 1 212 ? 23.609 -0.766 -17.898 1.00 97.25 212 SER A O 1
ATOM 1613 N N . GLY A 1 213 ? 24.619 0.922 -16.831 1.00 96.25 213 GLY A N 1
ATOM 1614 C CA . GLY A 1 213 ? 25.667 1.103 -17.831 1.00 96.25 213 GLY A CA 1
ATOM 1615 C C . GLY A 1 213 ? 26.751 2.069 -17.379 1.00 96.25 213 GLY A C 1
ATOM 1616 O O . GLY A 1 213 ? 26.514 2.912 -16.514 1.00 96.25 213 GLY A O 1
ATOM 1617 N N . LYS A 1 214 ? 27.935 1.974 -17.977 1.00 95.50 214 LYS A N 1
ATOM 1618 C CA . LYS A 1 214 ? 29.069 2.865 -17.728 1.00 95.50 214 LYS A CA 1
ATOM 1619 C C . LYS A 1 214 ? 29.322 3.763 -18.928 1.00 95.50 214 LYS A C 1
ATOM 1621 O O . LYS A 1 214 ? 29.275 3.320 -20.072 1.00 95.50 214 LYS A O 1
ATOM 1626 N N . PHE A 1 215 ? 29.621 5.028 -18.653 1.00 94.62 215 PHE A N 1
ATOM 1627 C CA . PHE A 1 215 ? 29.898 6.035 -19.674 1.00 94.62 215 PHE A CA 1
ATOM 1628 C C . PHE A 1 215 ? 31.152 6.824 -19.326 1.00 94.62 215 PHE A C 1
ATOM 1630 O O . PHE A 1 215 ? 31.340 7.182 -18.167 1.00 94.62 215 PHE A O 1
ATOM 1637 N N . ARG A 1 216 ? 31.975 7.138 -20.324 1.00 93.50 216 ARG A N 1
ATOM 1638 C CA . ARG A 1 216 ? 33.103 8.067 -20.187 1.00 93.50 216 ARG A CA 1
ATOM 1639 C C . ARG A 1 216 ? 33.083 9.066 -21.334 1.00 93.50 216 ARG A C 1
ATOM 1641 O O . ARG A 1 216 ? 33.328 8.708 -22.479 1.00 93.50 216 ARG A O 1
ATOM 1648 N N . VAL A 1 217 ? 32.792 10.325 -21.038 1.00 93.44 217 VAL A N 1
ATOM 1649 C CA . VAL A 1 217 ? 32.843 11.422 -22.018 1.00 93.44 217 VAL A CA 1
ATOM 1650 C C . VAL A 1 217 ? 34.228 12.070 -21.963 1.00 93.44 217 VAL A C 1
ATOM 1652 O O . VAL A 1 217 ? 34.661 12.482 -20.899 1.00 93.44 217 VAL A O 1
ATOM 1655 N N . HIS A 1 218 ? 34.954 12.210 -23.068 1.00 92.12 218 HIS A N 1
ATOM 1656 C CA . HIS A 1 218 ? 36.350 12.697 -23.052 1.00 92.12 218 HIS A CA 1
ATOM 1657 C C . HIS A 1 218 ? 36.481 14.224 -22.840 1.00 92.12 218 HIS A C 1
ATOM 1659 O O . HIS A 1 218 ? 37.013 14.950 -23.680 1.00 92.12 218 HIS A O 1
ATOM 1665 N N . THR A 1 219 ? 35.946 14.752 -21.734 1.00 87.12 219 THR A N 1
ATOM 1666 C CA . THR A 1 219 ? 35.912 16.183 -21.389 1.00 87.12 219 THR A CA 1
ATOM 1667 C C . THR A 1 219 ? 36.159 16.423 -19.903 1.00 87.12 219 THR A C 1
ATOM 1669 O O . THR A 1 219 ? 35.803 15.618 -19.049 1.00 87.12 219 THR A O 1
ATOM 1672 N N . THR A 1 220 ? 36.759 17.571 -19.590 1.00 82.00 220 THR A N 1
ATOM 1673 C CA . THR A 1 220 ? 36.940 18.070 -18.217 1.00 82.00 220 THR A CA 1
ATOM 1674 C C . THR A 1 220 ? 35.786 18.963 -17.754 1.00 82.00 220 THR A C 1
ATOM 1676 O O . THR A 1 220 ? 35.759 19.398 -16.604 1.00 82.00 220 THR A O 1
ATOM 1679 N N . SER A 1 221 ? 34.841 19.276 -18.646 1.00 86.12 221 SER A N 1
ATOM 1680 C CA . SER A 1 221 ? 33.631 20.027 -18.303 1.00 86.12 221 SER A CA 1
ATOM 1681 C C . SER A 1 221 ? 32.602 19.107 -17.651 1.00 86.12 221 SER A C 1
ATOM 1683 O O . SER A 1 221 ? 32.506 17.940 -18.014 1.00 86.12 221 SER A O 1
ATOM 1685 N N . SER A 1 222 ? 31.804 19.642 -16.722 1.00 88.75 222 SER A N 1
ATOM 1686 C CA . SER A 1 222 ? 30.702 18.888 -16.117 1.00 88.75 222 SER A CA 1
ATOM 1687 C C . SER A 1 222 ? 29.661 18.543 -17.180 1.00 88.75 222 SER A C 1
ATOM 1689 O O . SER A 1 222 ? 29.006 19.441 -17.714 1.00 88.75 222 SER A O 1
ATOM 1691 N N . VAL A 1 223 ? 29.532 17.257 -17.500 1.00 89.69 223 VAL A N 1
ATOM 1692 C CA . VAL A 1 223 ? 28.608 16.746 -18.520 1.00 89.69 223 VAL A CA 1
ATOM 1693 C C . VAL A 1 223 ? 27.744 15.634 -17.959 1.00 89.69 223 VAL A C 1
ATOM 1695 O O . VAL A 1 223 ? 28.150 14.894 -17.064 1.00 89.69 223 VAL A O 1
ATOM 1698 N N . VAL A 1 224 ? 26.536 15.518 -18.504 1.00 90.19 224 VAL A N 1
ATOM 1699 C CA . VAL A 1 224 ? 25.553 14.532 -18.066 1.00 90.19 224 VAL A CA 1
ATOM 1700 C C . VAL A 1 224 ? 25.111 13.682 -19.249 1.00 90.19 224 VAL A C 1
ATOM 1702 O O . VAL A 1 224 ? 24.803 14.202 -20.325 1.00 90.19 224 VAL A O 1
ATOM 1705 N N . VAL A 1 225 ? 25.065 12.370 -19.024 1.00 93.00 225 VAL A N 1
ATOM 1706 C CA . VAL A 1 225 ? 24.500 11.385 -19.949 1.00 93.00 225 VAL A CA 1
ATOM 1707 C C . VAL A 1 225 ? 23.067 11.065 -19.520 1.00 93.00 225 VAL A C 1
ATOM 1709 O O . VAL A 1 225 ? 22.767 10.934 -18.334 1.00 93.00 225 VAL A O 1
ATOM 1712 N N . LYS A 1 226 ? 22.168 10.957 -20.495 1.00 94.50 226 LYS A N 1
ATOM 1713 C CA . LYS A 1 226 ? 20.744 10.660 -20.314 1.00 94.50 226 LYS A CA 1
ATOM 1714 C C . LYS A 1 226 ? 20.361 9.473 -21.200 1.00 94.50 226 LYS A C 1
ATOM 1716 O O . LYS A 1 226 ? 20.229 9.656 -22.412 1.00 94.50 226 LYS A O 1
ATOM 1721 N N . PRO A 1 227 ? 20.208 8.265 -20.642 1.00 95.69 227 PRO A N 1
ATOM 1722 C CA . PRO A 1 227 ? 19.684 7.109 -21.362 1.00 95.69 227 PRO A CA 1
ATOM 1723 C C . PRO A 1 227 ? 18.182 7.250 -21.654 1.00 95.69 227 PRO A C 1
ATOM 1725 O O . PRO A 1 227 ? 17.412 7.680 -20.794 1.00 95.69 227 PRO A O 1
ATOM 1728 N N . TYR A 1 228 ? 17.766 6.860 -22.858 1.00 96.38 228 TYR A N 1
ATOM 1729 C CA . TYR A 1 228 ? 16.379 6.891 -23.326 1.00 96.38 228 TYR A CA 1
ATOM 1730 C C . TYR A 1 228 ? 15.981 5.580 -23.996 1.00 96.38 228 TYR A C 1
ATOM 1732 O O . TYR A 1 228 ? 16.740 5.014 -24.786 1.00 96.38 228 TYR A O 1
ATOM 1740 N N . ILE A 1 229 ? 14.726 5.187 -23.793 1.00 97.00 229 ILE A N 1
ATOM 1741 C CA . ILE A 1 229 ? 14.038 4.263 -24.688 1.00 97.00 229 ILE A CA 1
ATOM 1742 C C . ILE A 1 229 ? 13.468 5.058 -25.857 1.00 97.00 229 ILE A C 1
ATOM 1744 O O . ILE A 1 229 ? 12.688 5.993 -25.680 1.00 97.00 229 ILE A O 1
ATOM 1748 N N . ARG A 1 230 ? 13.881 4.687 -27.066 1.00 94.94 230 ARG A N 1
ATOM 1749 C CA . ARG A 1 230 ? 13.411 5.242 -28.331 1.00 94.94 230 ARG A CA 1
ATOM 1750 C C . ARG A 1 230 ? 12.472 4.249 -29.003 1.00 94.94 230 ARG A C 1
ATOM 1752 O O . ARG A 1 230 ? 12.878 3.128 -29.306 1.00 94.94 230 ARG A O 1
ATOM 1759 N N . THR A 1 231 ? 11.252 4.677 -29.301 1.00 94.69 231 THR A N 1
ATOM 1760 C CA . THR A 1 231 ? 10.236 3.862 -29.981 1.00 94.69 231 THR A CA 1
ATOM 1761 C C . THR A 1 231 ? 9.863 4.461 -31.335 1.00 94.69 231 THR A C 1
ATOM 1763 O O . THR A 1 231 ? 9.849 5.680 -31.495 1.00 94.69 231 THR A O 1
ATOM 1766 N N . LEU A 1 232 ? 9.581 3.612 -32.331 1.00 91.94 232 LEU A N 1
ATOM 1767 C CA . LEU A 1 232 ? 9.012 4.024 -33.623 1.00 91.94 232 LEU A CA 1
ATOM 1768 C C . LEU A 1 232 ? 7.518 3.697 -33.655 1.00 91.94 232 LEU A C 1
ATOM 1770 O O . LEU A 1 232 ? 7.151 2.521 -33.709 1.00 91.94 232 LEU A O 1
ATOM 1774 N N . GLN A 1 233 ? 6.665 4.722 -33.643 1.00 86.94 233 GLN A N 1
ATOM 1775 C CA . GLN A 1 233 ? 5.215 4.537 -33.601 1.00 86.94 233 GLN A CA 1
ATOM 1776 C C . GLN A 1 233 ? 4.638 4.244 -35.002 1.00 86.94 233 GLN A C 1
ATOM 1778 O O . GLN A 1 233 ? 4.699 5.121 -35.871 1.00 86.94 233 GLN A O 1
ATOM 1783 N N . PRO A 1 234 ? 4.019 3.067 -35.242 1.00 79.56 234 PRO A N 1
ATOM 1784 C CA . PRO A 1 234 ? 3.571 2.656 -36.579 1.00 79.56 234 PRO A CA 1
ATOM 1785 C C . PRO A 1 234 ? 2.486 3.555 -37.178 1.00 79.56 234 PRO A C 1
ATOM 1787 O O . PRO A 1 234 ? 2.408 3.706 -38.393 1.00 79.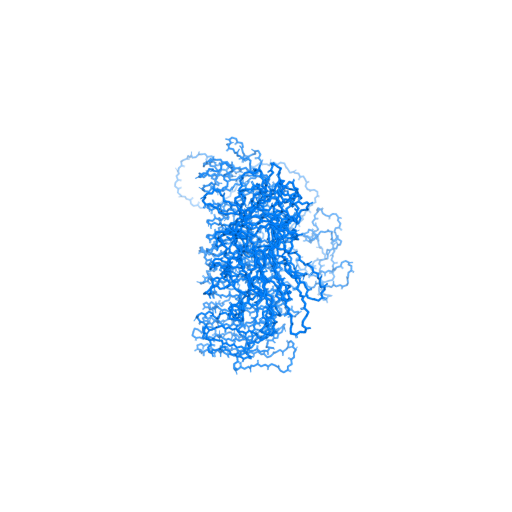56 234 PRO A O 1
ATOM 1790 N N . ALA A 1 235 ? 1.644 4.168 -36.342 1.00 74.50 235 ALA A N 1
ATOM 1791 C CA . ALA A 1 235 ? 0.531 4.994 -36.809 1.00 74.50 235 ALA A CA 1
ATOM 1792 C C . ALA A 1 235 ? 0.961 6.381 -37.328 1.00 74.50 235 ALA A C 1
ATOM 1794 O O . ALA A 1 235 ? 0.190 7.028 -38.034 1.00 74.50 235 ALA A O 1
ATOM 1795 N N . GLN A 1 236 ? 2.150 6.862 -36.947 1.00 71.56 236 GLN A N 1
ATOM 1796 C CA . GLN A 1 236 ? 2.578 8.251 -37.168 1.00 71.56 236 GLN A CA 1
ATOM 1797 C C . GLN A 1 236 ? 3.956 8.377 -37.831 1.00 71.56 236 GLN A C 1
ATOM 1799 O O . GLN A 1 236 ? 4.355 9.496 -38.146 1.00 71.56 236 GLN A O 1
ATOM 1804 N N . ASP A 1 237 ? 4.677 7.263 -38.008 1.00 81.44 237 ASP A N 1
ATOM 1805 C CA . ASP A 1 237 ? 6.073 7.224 -38.473 1.00 81.44 237 ASP A CA 1
ATOM 1806 C C . ASP A 1 237 ? 6.971 8.215 -37.704 1.00 81.44 237 ASP A C 1
ATOM 1808 O O . ASP A 1 237 ? 7.793 8.950 -38.253 1.00 81.44 237 ASP A O 1
ATOM 1812 N N . LYS A 1 238 ? 6.737 8.296 -36.387 1.00 87.62 238 LYS A N 1
ATOM 1813 C CA . LYS A 1 238 ? 7.362 9.262 -35.484 1.00 87.62 238 LYS A CA 1
ATOM 1814 C C . LYS A 1 238 ? 8.127 8.536 -34.387 1.00 87.62 238 LYS A C 1
ATOM 1816 O O . LYS A 1 238 ? 7.652 7.537 -33.846 1.00 87.62 238 LYS A O 1
ATOM 1821 N N . PHE A 1 239 ? 9.295 9.079 -34.044 1.00 89.19 239 PHE A N 1
ATOM 1822 C CA . PHE A 1 239 ? 10.066 8.629 -32.893 1.00 89.19 239 PHE A CA 1
ATOM 1823 C C . PHE A 1 239 ? 9.595 9.303 -31.606 1.00 89.19 239 PHE A C 1
ATOM 1825 O O . PHE A 1 239 ? 9.479 10.531 -31.550 1.00 89.19 239 PHE A O 1
ATOM 1832 N N . GLU A 1 240 ? 9.388 8.498 -30.572 1.00 91.31 240 GLU A N 1
ATOM 1833 C CA . GLU A 1 240 ? 9.186 8.953 -29.199 1.00 91.31 240 GLU A CA 1
ATOM 1834 C C . GLU A 1 240 ? 10.384 8.547 -28.341 1.00 91.31 240 GLU A C 1
ATOM 1836 O O . GLU A 1 240 ? 11.056 7.554 -28.621 1.00 91.31 240 GLU A O 1
ATOM 1841 N N . PHE A 1 241 ? 10.684 9.364 -27.334 1.00 91.56 241 PHE A N 1
ATOM 1842 C CA . PHE A 1 241 ? 11.840 9.199 -26.460 1.00 91.56 241 PHE A CA 1
ATOM 1843 C C . PHE A 1 241 ? 11.364 9.287 -25.016 1.00 91.56 241 PHE A C 1
ATOM 1845 O O . PHE A 1 241 ? 10.880 10.337 -24.594 1.00 91.56 241 PHE A O 1
ATOM 1852 N N . GLN A 1 242 ? 11.526 8.203 -24.265 1.00 93.81 242 GLN A N 1
ATOM 1853 C CA . GLN A 1 242 ? 11.212 8.154 -22.843 1.00 93.81 242 GLN A CA 1
ATOM 1854 C C . GLN A 1 242 ? 12.511 8.059 -22.035 1.00 93.81 242 GLN A C 1
ATOM 1856 O O . GLN A 1 242 ? 13.294 7.137 -22.276 1.00 93.81 242 GLN A O 1
ATOM 1861 N N . PRO A 1 243 ? 12.790 9.010 -21.125 1.00 92.62 243 PRO A N 1
ATOM 1862 C CA . PRO A 1 243 ? 13.996 8.956 -20.307 1.00 92.62 243 PRO A CA 1
ATOM 1863 C C . PRO A 1 243 ? 13.934 7.756 -19.359 1.00 92.62 243 PRO A C 1
ATOM 1865 O O . PRO A 1 243 ? 12.876 7.460 -18.809 1.00 92.62 243 PRO A O 1
ATOM 1868 N N . ILE A 1 244 ? 15.071 7.087 -19.164 1.00 92.81 244 ILE A N 1
ATOM 1869 C CA . ILE A 1 244 ? 15.219 6.031 -18.152 1.00 92.81 244 ILE A CA 1
ATOM 1870 C C . ILE A 1 244 ? 15.680 6.655 -16.836 1.00 92.81 244 ILE A C 1
ATOM 1872 O O . ILE A 1 244 ? 15.073 6.453 -15.794 1.00 92.81 244 ILE A O 1
ATOM 1876 N N . THR A 1 245 ? 16.766 7.428 -16.886 1.00 90.50 245 THR A N 1
ATOM 1877 C CA . THR A 1 245 ? 17.357 8.080 -15.714 1.00 90.50 245 THR A CA 1
ATOM 1878 C C . THR A 1 245 ? 18.252 9.251 -16.132 1.00 90.50 245 THR A C 1
ATOM 1880 O O . THR A 1 245 ? 18.537 9.447 -17.317 1.00 90.50 245 THR A O 1
ATOM 1883 N N . LEU A 1 246 ? 18.703 10.032 -15.153 1.00 89.75 246 LEU A N 1
ATOM 1884 C CA . LEU A 1 246 ? 19.736 11.050 -15.291 1.00 89.75 246 LEU A CA 1
ATOM 1885 C C . LEU A 1 246 ? 21.006 10.540 -14.600 1.00 89.75 246 LEU A C 1
ATOM 1887 O O . LEU A 1 246 ? 21.011 10.368 -13.382 1.00 89.75 246 LEU A O 1
ATOM 1891 N N . CYS A 1 247 ? 22.077 10.288 -15.355 1.00 90.00 247 CYS A N 1
ATOM 1892 C CA . CYS A 1 247 ? 23.328 9.823 -14.756 1.00 90.00 247 CYS A CA 1
ATOM 1893 C C . CYS A 1 247 ? 23.971 10.930 -13.898 1.00 90.00 247 CYS A C 1
ATOM 1895 O O . CYS A 1 247 ? 23.735 12.121 -14.122 1.00 90.00 247 CYS A O 1
ATOM 1897 N N . ALA A 1 248 ? 24.821 10.550 -12.940 1.00 88.00 248 ALA A N 1
ATOM 1898 C CA . ALA A 1 248 ? 25.604 11.524 -12.184 1.00 88.00 248 ALA A CA 1
ATOM 1899 C C . ALA A 1 248 ? 26.484 12.372 -13.132 1.00 88.00 248 ALA A C 1
ATOM 1901 O O . ALA A 1 248 ? 26.994 11.836 -14.122 1.00 88.00 248 ALA A O 1
ATOM 1902 N N . PRO A 1 249 ? 26.686 13.676 -12.861 1.00 87.25 249 PRO A N 1
ATOM 1903 C CA . PRO A 1 249 ? 27.577 14.499 -13.668 1.00 87.25 249 PRO A CA 1
ATOM 1904 C C . PRO A 1 249 ? 29.009 13.969 -13.628 1.00 87.25 249 PRO A C 1
ATOM 1906 O O . PRO A 1 249 ? 29.562 13.719 -12.556 1.00 87.25 249 PRO A O 1
ATOM 1909 N N . GLN A 1 250 ? 29.623 13.840 -14.797 1.00 85.06 250 GLN A N 1
ATOM 1910 C CA . GLN A 1 250 ? 31.022 13.460 -14.912 1.00 85.06 250 GLN A CA 1
ATOM 1911 C C . GLN A 1 250 ? 31.922 14.688 -14.737 1.00 85.06 250 GLN A C 1
ATOM 1913 O O . GLN A 1 250 ? 31.667 15.734 -15.330 1.00 85.06 250 GLN A O 1
ATOM 1918 N N . THR A 1 251 ? 32.989 14.557 -13.946 1.00 76.50 251 THR A N 1
ATOM 1919 C CA . THR A 1 251 ? 33.948 15.643 -13.649 1.00 76.50 251 THR A CA 1
ATOM 1920 C C . THR A 1 251 ? 35.398 15.329 -14.043 1.00 76.50 251 THR A C 1
ATOM 1922 O O . THR A 1 251 ? 36.263 16.194 -13.917 1.00 76.50 251 THR A O 1
ATOM 1925 N N . SER A 1 252 ? 35.666 14.116 -14.534 1.00 82.00 252 SER A N 1
ATOM 1926 C CA . SER A 1 252 ? 36.979 13.621 -14.975 1.00 82.00 252 SER A CA 1
ATOM 1927 C C . SER A 1 252 ? 36.877 13.125 -16.413 1.00 82.00 252 SER A C 1
ATOM 1929 O O . SER A 1 252 ? 35.876 12.507 -16.753 1.00 82.00 252 SER A O 1
ATOM 1931 N N . ALA A 1 253 ? 37.879 13.383 -17.255 1.00 82.75 253 ALA A N 1
ATOM 1932 C CA . ALA A 1 253 ? 37.875 12.932 -18.651 1.00 82.75 253 ALA A CA 1
ATOM 1933 C C . ALA A 1 253 ? 38.255 11.446 -18.806 1.00 82.75 253 ALA A C 1
ATOM 1935 O O . ALA A 1 253 ? 37.943 10.844 -19.831 1.00 82.75 253 ALA A O 1
ATOM 1936 N N . ASP A 1 254 ? 38.913 10.865 -17.798 1.00 82.88 254 ASP A N 1
ATOM 1937 C CA . ASP A 1 254 ? 39.552 9.547 -17.902 1.00 82.88 254 ASP A CA 1
ATOM 1938 C C . ASP A 1 254 ? 38.731 8.417 -17.252 1.00 82.88 254 ASP A C 1
ATOM 1940 O O . ASP A 1 254 ? 38.937 7.240 -17.569 1.00 82.88 254 ASP A O 1
ATOM 1944 N N . ASP A 1 255 ? 37.759 8.767 -16.403 1.00 87.31 255 ASP A N 1
ATOM 1945 C CA . ASP A 1 255 ? 37.011 7.821 -15.572 1.00 87.31 255 ASP A CA 1
ATOM 1946 C C . ASP A 1 255 ? 35.613 7.519 -16.122 1.00 87.31 255 ASP A C 1
ATOM 1948 O O . ASP A 1 255 ? 34.903 8.402 -16.606 1.00 87.31 255 ASP A O 1
ATOM 1952 N N . PHE A 1 256 ? 35.188 6.262 -15.983 1.00 91.62 256 PHE A N 1
ATOM 1953 C CA . PHE A 1 256 ? 33.809 5.861 -16.242 1.00 91.62 256 PHE A CA 1
ATOM 1954 C C . PHE A 1 256 ? 32.886 6.273 -15.092 1.00 91.62 256 PHE A C 1
ATOM 1956 O O . PHE A 1 256 ? 33.158 6.013 -13.920 1.00 91.62 256 PHE A O 1
ATOM 1963 N N . VAL A 1 257 ? 31.730 6.825 -15.443 1.00 91.81 257 VAL A N 1
ATOM 1964 C CA . VAL A 1 257 ? 30.605 7.057 -14.540 1.00 91.81 257 VAL A CA 1
ATOM 1965 C C . VAL A 1 257 ? 29.589 5.943 -14.724 1.00 91.81 257 VAL A C 1
ATOM 1967 O O . VAL A 1 257 ? 29.156 5.656 -15.839 1.00 91.81 257 VAL A O 1
ATOM 1970 N N . THR A 1 258 ? 29.190 5.324 -13.616 1.00 93.62 258 THR A N 1
ATOM 1971 C CA . THR A 1 258 ? 28.113 4.330 -13.615 1.00 93.62 258 THR A CA 1
ATOM 1972 C C . THR A 1 258 ? 26.761 5.035 -13.572 1.00 93.62 258 THR A C 1
ATOM 1974 O O . THR A 1 258 ? 26.537 5.935 -12.764 1.00 93.62 258 THR A O 1
ATOM 1977 N N . CYS A 1 259 ? 25.860 4.615 -14.447 1.00 93.06 259 CYS A N 1
ATOM 1978 C CA . CYS A 1 259 ? 24.479 5.048 -14.519 1.00 93.06 259 CYS A CA 1
ATOM 1979 C C . CYS A 1 259 ? 23.572 3.876 -14.135 1.00 93.06 259 CYS A C 1
ATOM 1981 O O . CYS A 1 259 ? 23.676 2.798 -14.719 1.00 93.06 259 CYS A O 1
ATOM 1983 N N . GLY A 1 260 ? 22.696 4.075 -13.150 1.00 89.94 260 GLY A N 1
ATOM 1984 C CA . GLY A 1 260 ? 21.904 2.997 -12.550 1.00 89.94 260 GLY A CA 1
ATOM 1985 C C . GLY A 1 260 ? 22.614 2.253 -11.408 1.00 89.94 260 GLY A C 1
ATOM 1986 O O . GLY A 1 260 ? 23.701 2.666 -11.000 1.00 89.94 260 GLY A O 1
ATOM 1987 N N . PRO A 1 261 ? 22.001 1.181 -10.867 1.00 92.19 261 PRO A N 1
ATOM 1988 C CA . PRO A 1 261 ? 20.797 0.504 -11.366 1.00 92.19 261 PRO A CA 1
ATOM 1989 C C . PRO A 1 261 ? 19.526 1.362 -11.249 1.00 92.19 261 PRO A C 1
ATOM 1991 O O . PRO A 1 261 ? 19.297 1.975 -10.211 1.00 92.19 261 PRO A O 1
ATOM 1994 N N . VAL A 1 262 ? 18.708 1.415 -12.306 1.00 89.38 262 VAL A N 1
ATOM 1995 C CA . VAL A 1 262 ? 17.376 2.052 -12.293 1.00 89.38 262 VAL A CA 1
ATOM 1996 C C . VAL A 1 262 ? 16.365 1.151 -12.983 1.00 89.38 262 VAL A C 1
ATOM 1998 O O . VAL A 1 262 ? 16.635 0.634 -14.065 1.00 89.38 262 VAL A O 1
ATOM 2001 N N . ASP A 1 263 ? 15.195 0.995 -12.380 1.00 91.88 263 ASP A N 1
ATOM 2002 C CA . ASP A 1 263 ? 14.112 0.211 -12.958 1.00 91.88 263 ASP A CA 1
ATOM 2003 C C . ASP A 1 263 ? 13.317 0.997 -13.997 1.00 91.88 263 ASP A C 1
ATOM 2005 O O . ASP A 1 263 ? 13.059 2.191 -13.855 1.00 91.88 263 ASP A O 1
ATOM 2009 N N . PHE A 1 264 ? 12.911 0.303 -15.053 1.00 91.44 264 PHE A N 1
ATOM 2010 C CA . PHE A 1 264 ? 12.089 0.837 -16.122 1.00 91.44 264 PHE A CA 1
ATOM 2011 C C . PHE A 1 264 ? 10.964 -0.142 -16.441 1.00 91.44 264 PHE A C 1
ATOM 2013 O O . PHE A 1 264 ? 11.214 -1.288 -16.829 1.00 91.44 264 PHE A O 1
ATOM 2020 N N . THR A 1 265 ? 9.728 0.334 -16.314 1.00 88.31 265 THR A N 1
ATOM 2021 C CA . THR A 1 265 ? 8.523 -0.440 -16.616 1.00 88.31 265 THR A CA 1
ATOM 2022 C C . THR A 1 265 ? 8.011 -0.097 -18.007 1.00 88.31 265 THR A C 1
ATOM 2024 O O . THR A 1 265 ? 7.693 1.055 -18.313 1.00 88.31 265 THR A O 1
ATOM 2027 N N . PHE A 1 266 ? 7.899 -1.108 -18.864 1.00 88.69 266 PHE A N 1
ATOM 2028 C CA . PHE A 1 266 ? 7.336 -0.939 -20.197 1.00 88.69 266 PHE A CA 1
ATOM 2029 C C . PHE A 1 266 ? 5.817 -0.734 -20.141 1.00 88.69 266 PHE A C 1
ATOM 2031 O O . PHE A 1 266 ? 5.111 -1.284 -19.302 1.00 88.69 266 PHE A O 1
ATOM 2038 N N . THR A 1 267 ? 5.296 0.044 -21.082 1.00 85.69 267 THR A N 1
ATOM 2039 C CA . THR A 1 267 ? 3.866 0.379 -21.222 1.00 85.69 267 THR A CA 1
ATOM 2040 C C . THR A 1 267 ? 3.360 0.020 -22.618 1.00 85.69 267 THR A C 1
ATOM 2042 O O . THR A 1 267 ? 4.153 -0.310 -23.505 1.00 85.69 267 THR A O 1
ATOM 2045 N N . ASP A 1 268 ? 2.054 0.151 -22.856 1.00 83.25 268 ASP A N 1
ATOM 2046 C CA . ASP A 1 268 ? 1.432 -0.130 -24.159 1.00 83.25 268 ASP A CA 1
ATOM 2047 C C . ASP A 1 268 ? 2.087 0.635 -25.323 1.00 83.25 268 ASP A C 1
ATOM 2049 O O . ASP A 1 268 ? 2.231 0.096 -26.424 1.00 83.25 268 ASP A O 1
ATOM 2053 N N . VAL A 1 269 ? 2.574 1.854 -25.059 1.00 83.75 269 VAL A N 1
ATOM 2054 C CA . VAL A 1 269 ? 3.301 2.712 -26.016 1.00 83.75 269 VAL A CA 1
ATOM 2055 C C . VAL A 1 269 ? 4.548 2.021 -26.583 1.00 83.75 269 VAL A C 1
ATOM 2057 O O . VAL A 1 269 ? 4.931 2.268 -27.725 1.00 83.75 269 VAL A O 1
ATOM 2060 N N . HIS A 1 270 ? 5.172 1.138 -25.804 1.00 91.06 270 HIS A N 1
ATOM 2061 C CA . HIS A 1 270 ? 6.362 0.393 -26.206 1.00 91.06 270 HIS A CA 1
ATOM 2062 C C . HIS A 1 270 ? 6.008 -0.895 -26.941 1.00 91.06 270 HIS A C 1
ATOM 2064 O O . HIS A 1 270 ? 6.627 -1.219 -27.949 1.00 91.06 270 HIS A O 1
ATOM 2070 N N . THR A 1 271 ? 4.995 -1.616 -26.457 1.00 85.81 271 THR A N 1
ATOM 2071 C CA . THR A 1 271 ? 4.580 -2.906 -27.039 1.00 85.81 271 THR A CA 1
ATOM 2072 C C . THR A 1 271 ? 3.979 -2.776 -28.434 1.00 85.81 271 THR A C 1
ATOM 2074 O O . THR A 1 271 ? 4.069 -3.693 -29.245 1.00 85.81 271 THR A O 1
ATOM 2077 N N . THR A 1 272 ? 3.366 -1.628 -28.722 1.00 87.56 272 THR A N 1
ATOM 2078 C CA . THR A 1 272 ? 2.743 -1.337 -30.016 1.00 87.56 272 THR A CA 1
ATOM 2079 C C . THR A 1 272 ? 3.716 -0.702 -31.013 1.00 87.56 272 THR A C 1
ATOM 2081 O O . THR A 1 272 ? 3.354 -0.488 -32.170 1.00 87.56 272 THR A O 1
ATOM 2084 N N . ALA A 1 273 ? 4.957 -0.419 -30.599 1.00 88.12 273 ALA A N 1
ATOM 2085 C CA . ALA A 1 273 ? 5.970 0.189 -31.450 1.00 88.12 273 ALA A CA 1
ATOM 2086 C C . ALA A 1 273 ? 6.531 -0.808 -32.480 1.00 88.12 273 ALA A C 1
ATOM 2088 O O . ALA A 1 273 ? 6.698 -1.994 -32.212 1.00 88.12 273 ALA A O 1
ATOM 2089 N N . SER A 1 274 ? 6.896 -0.309 -33.665 1.00 88.94 274 SER A N 1
ATOM 2090 C CA . SER A 1 274 ? 7.552 -1.116 -34.711 1.00 88.94 274 SER A CA 1
ATOM 2091 C C . SER A 1 274 ? 8.999 -1.476 -34.368 1.00 88.94 274 SER A C 1
ATOM 2093 O O . SER A 1 274 ? 9.537 -2.455 -34.876 1.00 88.94 274 SER A O 1
ATOM 2095 N N . SER A 1 275 ? 9.639 -0.677 -33.516 1.00 89.94 275 SER A N 1
ATOM 2096 C CA . SER A 1 275 ? 10.971 -0.939 -32.975 1.00 89.94 275 SER A CA 1
ATOM 2097 C C . SER A 1 275 ? 11.122 -0.264 -31.620 1.00 89.94 275 SER A C 1
ATOM 2099 O O . SER A 1 275 ? 10.630 0.856 -31.442 1.00 89.94 275 SER A O 1
ATOM 2101 N N . VAL A 1 276 ? 11.862 -0.903 -30.718 1.00 95.00 276 VAL A N 1
ATOM 2102 C CA . VAL A 1 276 ? 12.233 -0.363 -29.407 1.00 95.00 276 VAL A CA 1
ATOM 2103 C C . VAL A 1 276 ? 13.750 -0.443 -29.283 1.00 95.00 276 VAL A C 1
ATOM 2105 O O . VAL A 1 276 ? 14.326 -1.518 -29.446 1.00 95.00 276 VAL A O 1
ATOM 2108 N N . SER A 1 277 ? 14.401 0.684 -29.016 1.00 95.38 277 SER A N 1
ATOM 2109 C CA . SER A 1 277 ? 15.861 0.761 -28.953 1.00 95.38 277 SER A CA 1
ATOM 2110 C C . SER A 1 277 ? 16.317 1.613 -27.775 1.00 95.38 277 SER A C 1
ATOM 2112 O O . SER A 1 277 ? 15.676 2.603 -27.433 1.00 95.38 277 SER A O 1
ATOM 2114 N N . LEU A 1 278 ? 17.465 1.280 -27.203 1.00 96.31 278 LEU A N 1
ATOM 2115 C CA . LEU A 1 278 ? 18.172 2.117 -26.244 1.00 96.31 278 LEU A CA 1
ATOM 2116 C C . LEU A 1 278 ? 19.085 3.103 -26.981 1.00 96.31 278 LEU A C 1
ATOM 2118 O O . LEU A 1 278 ? 19.818 2.714 -27.894 1.00 96.31 278 LEU A O 1
ATOM 2122 N N . VAL A 1 279 ? 19.024 4.374 -26.585 1.00 95.81 279 VAL A N 1
ATOM 2123 C CA . VAL A 1 279 ? 19.862 5.472 -27.092 1.00 95.81 279 VAL A CA 1
ATOM 2124 C C . VAL A 1 279 ? 20.251 6.405 -25.946 1.00 95.81 279 VAL A C 1
ATOM 2126 O O . VAL A 1 279 ? 19.626 6.385 -24.888 1.00 95.81 279 VAL A O 1
ATOM 2129 N N . TYR A 1 280 ? 21.247 7.265 -26.156 1.00 94.12 280 TYR A N 1
ATOM 2130 C CA . TYR A 1 280 ? 21.730 8.183 -25.119 1.00 94.12 280 TYR A CA 1
ATOM 2131 C C . TYR A 1 280 ? 21.825 9.614 -25.642 1.00 94.12 280 TYR A C 1
ATOM 2133 O O . TYR A 1 280 ? 22.335 9.842 -26.737 1.00 94.12 280 TYR A O 1
ATOM 2141 N N . ILE A 1 281 ? 21.368 10.580 -24.850 1.00 92.62 281 ILE A N 1
ATOM 2142 C CA . ILE A 1 281 ? 21.586 12.008 -25.086 1.00 92.62 281 ILE A CA 1
ATOM 2143 C C . ILE A 1 281 ? 22.658 12.491 -24.123 1.00 92.62 281 ILE A C 1
ATOM 2145 O O . ILE A 1 281 ? 22.630 12.165 -22.940 1.00 92.62 281 ILE A O 1
ATOM 2149 N N . ILE A 1 282 ? 23.593 13.277 -24.631 1.00 91.19 282 ILE A N 1
ATOM 2150 C CA . ILE A 1 282 ? 24.728 13.773 -23.864 1.00 91.19 282 ILE A CA 1
ATOM 2151 C C . ILE A 1 282 ? 24.681 15.282 -23.967 1.00 91.19 282 ILE A C 1
ATOM 2153 O O . ILE A 1 282 ? 24.600 15.811 -25.075 1.00 91.19 282 ILE A O 1
ATOM 2157 N N . ASP A 1 283 ? 24.745 15.981 -22.836 1.00 88.25 283 ASP A N 1
ATOM 2158 C CA . ASP A 1 283 ? 24.715 17.451 -22.785 1.00 88.25 283 ASP A CA 1
ATOM 2159 C C . ASP A 1 283 ? 26.051 18.083 -23.267 1.00 88.25 283 ASP A C 1
ATOM 2161 O O . ASP A 1 283 ? 26.492 19.122 -22.786 1.00 88.25 283 ASP A O 1
ATOM 2165 N N . ASP A 1 284 ? 26.688 17.438 -24.245 1.00 88.06 284 ASP A N 1
ATOM 2166 C CA . ASP A 1 284 ? 27.829 17.866 -25.041 1.00 88.06 284 ASP A CA 1
ATOM 2167 C C . ASP A 1 284 ? 27.672 17.298 -26.465 1.00 88.06 284 ASP A C 1
ATOM 2169 O O . ASP A 1 284 ? 27.297 16.135 -26.654 1.00 88.06 284 ASP A O 1
ATOM 2173 N N . ALA A 1 285 ? 27.947 18.114 -27.483 1.00 85.00 285 ALA A N 1
ATOM 2174 C CA . ALA A 1 285 ? 27.668 17.770 -28.876 1.00 85.00 285 ALA A CA 1
ATOM 2175 C C . ALA A 1 285 ? 28.857 17.195 -29.657 1.00 85.00 285 ALA A C 1
ATOM 2177 O O . ALA A 1 285 ? 28.637 16.650 -30.735 1.00 85.00 285 ALA A O 1
ATOM 2178 N N . THR A 1 286 ? 30.092 17.348 -29.181 1.00 87.12 286 THR A N 1
ATOM 2179 C CA . THR A 1 286 ? 31.286 17.168 -30.030 1.00 87.12 286 THR A CA 1
ATOM 2180 C C . THR A 1 286 ? 32.324 16.215 -29.473 1.00 87.12 286 THR A C 1
ATOM 2182 O O . THR A 1 286 ? 33.181 15.748 -30.215 1.00 87.12 286 THR A O 1
ATOM 2185 N N . THR A 1 287 ? 32.278 15.943 -28.178 1.00 90.81 287 THR A N 1
ATOM 2186 C CA . THR A 1 287 ? 33.274 15.132 -27.496 1.00 90.81 287 THR A CA 1
ATOM 2187 C C . THR A 1 287 ? 32.990 13.654 -27.690 1.00 90.81 287 THR A C 1
ATOM 2189 O O . THR A 1 287 ? 31.837 13.231 -27.629 1.00 90.81 287 THR A O 1
ATOM 2192 N N . ASP A 1 288 ? 34.047 12.874 -27.895 1.00 91.56 288 ASP A N 1
ATOM 2193 C CA . ASP A 1 288 ? 33.982 11.419 -27.995 1.00 91.56 288 ASP A CA 1
ATOM 2194 C C . ASP A 1 288 ? 33.488 10.785 -26.688 1.00 91.56 288 ASP A C 1
ATOM 2196 O O . ASP A 1 288 ? 33.670 11.323 -25.590 1.00 91.56 288 ASP A O 1
ATOM 2200 N N . VAL A 1 289 ? 32.848 9.627 -26.804 1.00 93.06 289 VAL A N 1
ATOM 2201 C CA . VAL A 1 289 ? 32.164 8.975 -25.686 1.00 93.06 289 VAL A CA 1
ATOM 2202 C C . VAL A 1 289 ? 32.470 7.496 -25.717 1.00 93.06 289 VAL A C 1
ATOM 2204 O O . VAL A 1 289 ? 32.331 6.863 -26.760 1.00 93.06 289 VAL A O 1
ATOM 2207 N N . ASP A 1 290 ? 32.831 6.953 -24.565 1.00 94.88 290 ASP A N 1
ATOM 2208 C CA . ASP A 1 290 ? 32.932 5.522 -24.364 1.00 94.88 290 ASP A CA 1
ATOM 2209 C C . ASP A 1 290 ? 31.715 5.000 -23.602 1.00 94.88 290 ASP A C 1
ATOM 2211 O O . ASP A 1 290 ? 31.199 5.669 -22.701 1.00 94.88 290 ASP A O 1
ATOM 2215 N N . MET A 1 291 ? 31.275 3.797 -23.957 1.00 95.06 291 MET A N 1
ATOM 2216 C CA . MET A 1 291 ? 30.173 3.087 -23.321 1.00 95.06 291 MET A CA 1
ATOM 2217 C C . MET A 1 291 ? 30.591 1.658 -23.017 1.00 95.06 291 MET A C 1
ATOM 2219 O O . MET A 1 291 ? 31.236 1.012 -23.842 1.00 95.06 291 MET A O 1
ATOM 2223 N N . ASP A 1 292 ? 30.202 1.177 -21.847 1.00 95.00 292 ASP A N 1
ATOM 2224 C CA . ASP A 1 292 ? 30.623 -0.123 -21.341 1.00 95.00 292 ASP A CA 1
ATOM 2225 C C . ASP A 1 292 ? 29.608 -0.689 -20.334 1.00 95.00 292 ASP A C 1
ATOM 2227 O O . ASP A 1 292 ? 28.746 0.045 -19.838 1.00 95.00 292 ASP A O 1
ATOM 2231 N N . ASP A 1 293 ? 29.698 -1.986 -20.037 1.00 94.94 293 ASP A N 1
ATOM 2232 C CA . ASP A 1 293 ? 28.878 -2.719 -19.066 1.00 94.94 293 ASP A CA 1
ATOM 2233 C C . ASP A 1 293 ? 27.365 -2.448 -19.190 1.00 94.94 293 ASP A C 1
ATOM 2235 O O . ASP A 1 293 ? 26.634 -2.330 -18.201 1.00 94.94 293 ASP A O 1
ATOM 2239 N N . LEU A 1 294 ? 26.869 -2.318 -20.422 1.00 95.62 294 LEU A N 1
ATOM 2240 C CA . LEU A 1 294 ? 25.461 -2.025 -20.670 1.00 95.62 294 LEU A CA 1
ATOM 2241 C C . LEU A 1 294 ? 24.592 -3.249 -20.367 1.00 95.62 294 LEU A C 1
ATOM 2243 O O . LEU A 1 294 ? 24.733 -4.314 -20.965 1.00 95.62 294 LEU A O 1
ATOM 2247 N N . SER A 1 295 ? 23.623 -3.089 -19.477 1.00 95.56 295 SER A N 1
ATOM 2248 C CA . SER A 1 295 ? 22.693 -4.150 -19.113 1.00 95.56 295 SER A CA 1
ATOM 2249 C C . SER A 1 295 ? 21.285 -3.612 -18.917 1.00 95.56 295 SER A C 1
ATOM 2251 O O . SER A 1 295 ? 21.069 -2.461 -18.533 1.00 95.56 295 SER A O 1
ATOM 2253 N N . PHE A 1 296 ? 20.308 -4.459 -19.221 1.00 96.25 296 PHE A N 1
ATOM 2254 C CA . PHE A 1 296 ? 18.907 -4.178 -18.977 1.00 96.25 296 PHE A CA 1
ATOM 2255 C C . PHE A 1 296 ? 18.218 -5.479 -18.571 1.00 96.25 296 PHE A C 1
ATOM 2257 O O . PHE A 1 296 ? 17.670 -6.205 -19.401 1.00 96.25 296 PHE A O 1
ATOM 2264 N N . VAL A 1 297 ? 18.367 -5.822 -17.294 1.00 96.44 297 VAL A N 1
ATOM 2265 C CA . VAL A 1 297 ? 18.101 -7.157 -16.741 1.00 96.44 297 VAL A CA 1
ATOM 2266 C C . VAL A 1 297 ? 16.653 -7.268 -16.282 1.00 96.44 297 VAL A C 1
ATOM 2268 O O . VAL A 1 297 ? 16.127 -6.339 -15.681 1.00 96.44 297 VAL A O 1
ATOM 2271 N N . PHE A 1 298 ? 15.992 -8.390 -16.558 1.00 92.38 298 PHE A N 1
ATOM 2272 C CA . PHE A 1 298 ? 14.611 -8.615 -16.134 1.00 92.38 298 PHE A CA 1
ATOM 2273 C C . PHE A 1 298 ? 14.497 -8.607 -14.610 1.00 92.38 298 PHE A C 1
ATOM 2275 O O . PHE A 1 298 ? 15.191 -9.369 -13.934 1.00 92.38 298 PHE A O 1
ATOM 2282 N N . LYS A 1 299 ? 13.598 -7.773 -14.082 1.00 86.56 299 LYS A N 1
ATOM 2283 C CA . LYS A 1 299 ? 13.297 -7.694 -12.650 1.00 86.56 299 LYS A CA 1
ATOM 2284 C C . LYS A 1 299 ? 11.987 -8.406 -12.331 1.00 86.56 299 LYS A C 1
ATOM 2286 O O . LYS A 1 299 ? 11.959 -9.303 -11.491 1.00 86.56 299 LYS A O 1
ATOM 2291 N N . SER A 1 300 ? 10.909 -8.025 -13.010 1.00 79.25 300 SER A N 1
ATOM 2292 C CA . SER A 1 300 ? 9.574 -8.583 -12.793 1.00 79.25 300 SER A CA 1
ATOM 2293 C C . SER A 1 300 ? 8.722 -8.503 -14.056 1.00 79.25 300 SER A C 1
ATOM 2295 O O . SER A 1 300 ? 8.905 -7.637 -14.910 1.00 79.25 300 SER A O 1
ATOM 2297 N N . GLY A 1 301 ? 7.794 -9.449 -14.195 1.00 71.38 301 GLY A N 1
ATOM 2298 C CA . GLY A 1 301 ? 6.798 -9.421 -15.261 1.00 71.38 301 GLY A CA 1
ATOM 2299 C C . GLY A 1 301 ? 5.586 -8.593 -14.855 1.00 71.38 301 GLY A C 1
ATOM 2300 O O . GLY A 1 301 ? 5.385 -8.336 -13.667 1.00 71.38 301 GLY A O 1
ATOM 2301 N N . ALA A 1 302 ? 4.747 -8.254 -15.832 1.00 62.56 302 ALA A N 1
ATOM 2302 C CA . ALA A 1 302 ? 3.437 -7.677 -15.558 1.00 62.56 302 ALA A CA 1
ATOM 2303 C C . ALA A 1 302 ? 2.674 -8.543 -14.534 1.00 62.56 302 ALA A C 1
ATOM 2305 O O . ALA A 1 302 ? 2.658 -9.773 -14.690 1.00 62.56 302 ALA A O 1
ATOM 2306 N N . PRO A 1 303 ? 2.030 -7.952 -13.508 1.00 58.75 303 PRO A N 1
ATOM 2307 C CA . PRO A 1 303 ? 1.204 -8.706 -12.573 1.00 58.75 303 PRO A CA 1
ATOM 2308 C C . PRO A 1 303 ? 0.142 -9.500 -13.348 1.00 58.75 303 PRO A C 1
ATOM 2310 O O . PRO A 1 303 ? -0.796 -8.935 -13.905 1.00 58.75 303 PRO A O 1
ATOM 2313 N N . SER A 1 304 ? 0.301 -10.823 -13.430 1.00 55.28 304 SER A N 1
ATOM 2314 C CA . SER A 1 304 ? -0.519 -11.692 -14.292 1.00 55.28 304 SER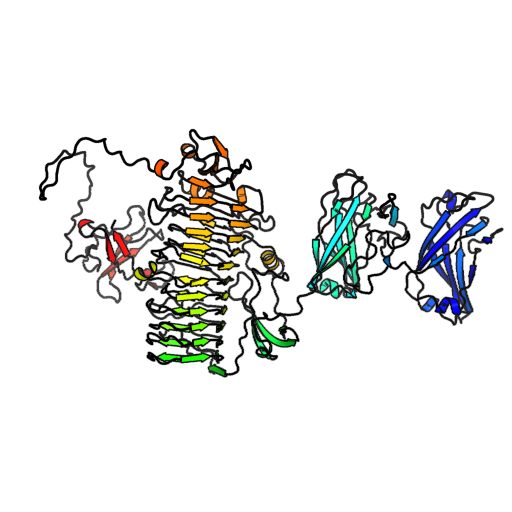 A CA 1
ATOM 2315 C C . SER A 1 304 ? -1.812 -12.172 -13.621 1.00 55.28 304 SER A C 1
ATOM 2317 O O . SER A 1 304 ? -2.466 -13.091 -14.105 1.00 55.28 304 SER A O 1
ATOM 2319 N N . GLY A 1 305 ? -2.201 -11.562 -12.502 1.00 62.75 305 GLY A N 1
ATOM 2320 C CA . GLY A 1 305 ? -3.398 -11.909 -11.739 1.00 62.75 305 GLY A CA 1
ATOM 2321 C C . GLY A 1 305 ? -3.169 -11.832 -10.233 1.00 62.75 305 GLY A C 1
ATOM 2322 O O . GLY A 1 305 ? -2.104 -11.429 -9.769 1.00 62.75 305 GLY A O 1
ATOM 2323 N N . TYR A 1 306 ? -4.180 -12.229 -9.466 1.00 76.00 306 TYR A N 1
ATOM 2324 C CA . TYR A 1 306 ? -4.108 -12.286 -8.004 1.00 76.00 306 TYR A CA 1
ATOM 2325 C C . TYR A 1 306 ? -3.811 -13.702 -7.566 1.00 76.00 306 TYR A C 1
ATOM 2327 O O . TYR A 1 306 ? -4.553 -14.608 -7.919 1.00 76.00 306 TYR A O 1
ATOM 2335 N N . VAL A 1 307 ? -2.766 -13.918 -6.780 1.00 78.94 307 VAL A N 1
ATOM 2336 C CA . VAL A 1 307 ? -2.546 -15.233 -6.174 1.00 78.94 307 VAL A CA 1
ATOM 2337 C C . VAL A 1 307 ? -3.280 -15.258 -4.843 1.00 78.94 307 VAL A C 1
ATOM 2339 O O . VAL A 1 307 ? -3.026 -14.423 -3.978 1.00 78.94 307 VAL A O 1
ATOM 2342 N N . LEU A 1 308 ? -4.221 -16.189 -4.693 1.00 79.94 308 LEU A N 1
ATOM 2343 C CA . LEU A 1 308 ? -4.881 -16.412 -3.412 1.00 79.94 308 LEU A CA 1
ATOM 2344 C C . LEU A 1 308 ? -3.856 -16.809 -2.350 1.00 79.94 308 LEU A C 1
ATOM 2346 O O . LEU A 1 308 ? -2.999 -17.658 -2.594 1.00 79.94 308 LEU A O 1
ATOM 2350 N N . ASP A 1 309 ? -3.995 -16.238 -1.153 1.00 77.31 309 ASP A N 1
ATOM 2351 C CA . ASP A 1 309 ? -3.233 -16.680 0.012 1.00 77.31 309 ASP A CA 1
ATOM 2352 C C . ASP A 1 309 ? -3.415 -18.195 0.207 1.00 77.31 309 ASP A C 1
ATOM 2354 O O . ASP A 1 309 ? -4.517 -18.729 0.061 1.00 77.31 309 ASP A O 1
ATOM 2358 N N . SER A 1 310 ? -2.335 -18.887 0.569 1.00 77.69 310 SER A N 1
ATOM 2359 C CA . SER A 1 310 ? -2.329 -20.319 0.886 1.00 77.69 310 SER A CA 1
ATOM 2360 C C . SER A 1 310 ? -3.384 -20.754 1.920 1.00 77.69 310 SER A C 1
ATOM 2362 O O . SER A 1 310 ? -3.804 -21.912 1.921 1.00 77.69 310 SER A O 1
ATOM 2364 N N . ALA A 1 311 ? -3.833 -19.843 2.789 1.00 78.25 311 ALA A N 1
ATOM 2365 C CA . ALA A 1 311 ? -4.898 -20.063 3.761 1.00 78.25 311 ALA A CA 1
ATOM 2366 C C . ALA A 1 311 ? -6.304 -20.106 3.128 1.00 78.25 311 ALA A C 1
ATOM 2368 O O . ALA A 1 311 ? -7.246 -20.626 3.735 1.00 78.25 311 ALA A O 1
ATOM 2369 N N . VAL A 1 312 ? -6.471 -19.577 1.914 1.00 80.75 312 VAL A N 1
ATOM 2370 C CA . VAL A 1 312 ? -7.734 -19.585 1.172 1.00 80.75 312 VAL A CA 1
ATOM 2371 C C . VAL A 1 312 ? -7.843 -20.877 0.373 1.00 80.75 312 VAL A C 1
ATOM 2373 O O . VAL A 1 312 ? -6.941 -21.257 -0.361 1.00 80.75 312 VAL A O 1
ATOM 2376 N N . THR A 1 313 ? -8.983 -21.563 0.472 1.00 83.44 313 THR A N 1
ATOM 2377 C CA . THR A 1 313 ? -9.251 -22.760 -0.337 1.00 83.44 313 THR A CA 1
ATOM 2378 C C . THR A 1 313 ? -9.632 -22.351 -1.768 1.00 83.44 313 THR A C 1
ATOM 2380 O O . THR A 1 313 ? -10.745 -21.844 -1.951 1.00 83.44 313 THR A O 1
ATOM 2383 N N . PRO A 1 314 ? -8.796 -22.599 -2.801 1.00 81.62 314 PRO A N 1
ATOM 2384 C CA . PRO A 1 314 ? -9.054 -22.081 -4.149 1.00 81.62 314 PRO A CA 1
ATOM 2385 C C . PRO A 1 314 ? -10.348 -22.618 -4.765 1.00 81.62 314 PRO A C 1
ATOM 2387 O O . PRO A 1 314 ? -11.019 -21.908 -5.499 1.00 81.62 314 PRO A O 1
ATOM 2390 N N . SER A 1 315 ? -10.766 -23.837 -4.401 1.00 81.06 315 SER A N 1
ATOM 2391 C CA . SER A 1 315 ? -12.020 -24.441 -4.877 1.00 81.06 315 SER A CA 1
ATOM 2392 C C . SER A 1 315 ? -13.292 -23.737 -4.387 1.00 81.06 315 SER A C 1
ATOM 2394 O O . SER A 1 315 ? -14.380 -24.071 -4.847 1.00 81.06 315 SER A O 1
ATOM 2396 N N . CYS A 1 316 ? -13.185 -22.819 -3.421 1.00 84.06 316 CYS A N 1
ATOM 2397 C CA . CYS A 1 316 ? -14.303 -21.991 -2.964 1.00 84.06 316 CYS A CA 1
ATOM 2398 C C . CYS A 1 316 ? -14.482 -20.719 -3.810 1.00 84.06 316 CYS A C 1
ATOM 2400 O O . CYS A 1 316 ? -15.481 -20.023 -3.644 1.00 84.06 316 CYS A O 1
ATOM 2402 N N . TRP A 1 317 ? -13.527 -20.417 -4.692 1.00 90.56 317 TRP A N 1
ATOM 2403 C CA . TRP A 1 317 ? -13.569 -19.315 -5.647 1.00 90.56 317 TRP A CA 1
ATOM 2404 C C . TRP A 1 317 ? -13.780 -19.904 -7.043 1.00 90.56 317 TRP A C 1
ATOM 2406 O O . TRP A 1 317 ? -13.277 -20.981 -7.356 1.00 90.56 317 TRP A O 1
ATOM 2416 N N . GLY A 1 318 ? -14.556 -19.233 -7.889 1.00 89.81 318 GLY A N 1
ATOM 2417 C CA . GLY A 1 318 ? -14.919 -19.785 -9.190 1.00 89.81 318 GLY A CA 1
ATOM 2418 C C . GLY A 1 318 ? -15.236 -18.713 -10.215 1.00 89.81 318 GLY A C 1
ATOM 2419 O O . GLY A 1 318 ? -15.587 -17.587 -9.864 1.00 89.81 318 GLY A O 1
ATOM 2420 N N . ALA A 1 319 ? -15.118 -19.085 -11.489 1.00 92.50 319 ALA A N 1
ATOM 2421 C CA . ALA A 1 319 ? -15.476 -18.222 -12.605 1.00 92.50 319 ALA A CA 1
ATOM 2422 C C . ALA A 1 319 ? -16.921 -17.707 -12.470 1.00 92.50 319 ALA A C 1
ATOM 2424 O O . ALA A 1 319 ? -17.828 -18.454 -12.096 1.00 92.50 319 ALA A O 1
ATOM 2425 N N . GLY A 1 320 ? -17.125 -16.427 -12.771 1.00 93.81 320 GLY A N 1
ATOM 2426 C CA . GLY A 1 320 ? -18.397 -15.720 -12.635 1.00 93.81 320 GLY A CA 1
ATOM 2427 C C . GLY A 1 320 ? -18.696 -15.186 -11.232 1.00 93.81 320 GLY A C 1
ATOM 2428 O O . GLY A 1 320 ? -19.642 -14.417 -11.090 1.00 93.81 320 GLY A O 1
ATOM 2429 N N . ALA A 1 321 ? -17.913 -15.542 -10.207 1.00 95.06 321 ALA A N 1
ATOM 2430 C CA . ALA A 1 321 ? -18.090 -14.964 -8.879 1.00 95.06 321 ALA A CA 1
ATOM 2431 C C . ALA A 1 321 ? -17.665 -13.489 -8.861 1.00 95.06 321 ALA A C 1
ATOM 2433 O O . ALA A 1 321 ? -16.634 -13.121 -9.425 1.00 95.06 321 ALA A O 1
ATOM 2434 N N . GLU A 1 322 ? -18.463 -12.662 -8.198 1.00 96.06 322 GLU A N 1
ATOM 2435 C CA . GLU A 1 322 ? -18.214 -11.243 -7.993 1.00 96.06 322 GLU A CA 1
ATOM 2436 C C . GLU A 1 322 ? -17.212 -11.033 -6.855 1.00 96.06 322 GLU A C 1
ATOM 2438 O O . GLU A 1 322 ? -17.323 -11.628 -5.773 1.00 96.06 322 GLU A O 1
ATOM 2443 N N . VAL A 1 323 ? -16.244 -10.163 -7.111 1.00 94.94 323 VAL A N 1
ATOM 2444 C CA . VAL A 1 323 ? -15.211 -9.734 -6.172 1.00 94.94 323 VAL A CA 1
ATOM 2445 C C . VAL A 1 323 ? -15.167 -8.214 -6.130 1.00 94.94 323 VAL A C 1
ATOM 2447 O O . VAL A 1 323 ? -15.509 -7.544 -7.107 1.00 94.94 323 VAL A O 1
ATOM 2450 N N . VAL A 1 324 ? -14.716 -7.677 -5.004 1.00 94.62 324 VAL A N 1
ATOM 2451 C CA . VAL A 1 324 ? -14.471 -6.250 -4.829 1.00 94.62 324 VAL A CA 1
ATOM 2452 C C . VAL A 1 324 ? -13.030 -6.013 -4.421 1.00 94.62 324 VAL A C 1
ATOM 2454 O O . VAL A 1 324 ? -12.471 -6.735 -3.588 1.00 94.62 324 VAL A O 1
ATOM 2457 N N . LEU A 1 325 ? -12.458 -4.980 -5.021 1.00 92.25 325 LEU A N 1
ATOM 2458 C CA . LEU A 1 325 ? -11.232 -4.358 -4.591 1.00 92.25 325 LEU A CA 1
ATOM 2459 C C . LEU A 1 325 ? -11.559 -3.089 -3.803 1.00 92.25 325 LEU A C 1
ATOM 2461 O O . LEU A 1 325 ? -12.288 -2.241 -4.325 1.00 92.25 325 LEU A O 1
ATOM 2465 N N . PRO A 1 326 ? -11.064 -2.931 -2.566 1.00 93.69 326 PRO A N 1
ATOM 2466 C CA . PRO A 1 326 ? -11.223 -1.674 -1.856 1.00 93.69 326 PRO A CA 1
ATOM 2467 C C . PRO A 1 326 ? -10.464 -0.526 -2.528 1.00 93.69 326 PRO A C 1
ATOM 2469 O O . PRO A 1 326 ? -9.619 -0.742 -3.395 1.00 93.69 326 PRO A O 1
ATOM 2472 N N . SER A 1 327 ? -10.752 0.703 -2.096 1.00 91.00 327 SER A N 1
ATOM 2473 C CA . SER A 1 327 ? -9.974 1.861 -2.538 1.00 91.00 327 SER A CA 1
ATOM 2474 C C . SER A 1 327 ? -8.507 1.719 -2.134 1.00 91.00 327 SER A C 1
ATOM 2476 O O . SER A 1 327 ? -8.200 1.371 -0.996 1.00 91.00 327 SER A O 1
ATOM 2478 N N . GLU A 1 328 ? -7.608 2.049 -3.057 1.00 87.56 328 GLU A N 1
ATOM 2479 C CA . GLU A 1 328 ? -6.163 2.070 -2.827 1.00 87.56 328 GLU A CA 1
ATOM 2480 C C . GLU A 1 328 ? -5.604 3.493 -2.686 1.00 87.56 328 GLU A C 1
ATOM 2482 O O . GLU A 1 328 ? -4.392 3.664 -2.606 1.00 87.56 328 GLU A O 1
ATOM 2487 N N . ASN A 1 329 ? -6.449 4.526 -2.677 1.00 88.75 329 ASN A N 1
ATOM 2488 C CA . ASN A 1 329 ? -6.035 5.932 -2.702 1.00 88.75 329 ASN A CA 1
ATOM 2489 C C . ASN A 1 329 ? -6.723 6.743 -1.580 1.00 88.75 329 ASN A C 1
ATOM 2491 O O . ASN A 1 329 ? -7.318 6.170 -0.667 1.00 88.75 329 ASN A O 1
ATOM 2495 N N . LEU A 1 330 ? -6.627 8.081 -1.607 1.00 90.94 330 LEU A N 1
ATOM 2496 C CA . LEU A 1 330 ? -7.226 8.943 -0.569 1.00 90.94 330 LEU A CA 1
ATOM 2497 C C . LEU A 1 330 ? -8.745 9.166 -0.739 1.00 90.94 330 LEU A C 1
ATOM 2499 O O . LEU A 1 330 ? -9.373 9.833 0.094 1.00 90.94 330 LEU A O 1
ATOM 2503 N N . HIS A 1 331 ? -9.357 8.669 -1.815 1.00 91.44 331 HIS A N 1
ATOM 2504 C CA . HIS A 1 331 ? -10.806 8.625 -1.961 1.00 91.44 331 HIS A CA 1
ATOM 2505 C C . HIS A 1 331 ? -11.366 7.402 -1.249 1.00 91.44 331 HIS A C 1
ATOM 2507 O O . HIS A 1 331 ? -11.054 6.265 -1.571 1.00 91.44 331 HIS A O 1
ATOM 2513 N N . HIS A 1 332 ? -12.298 7.621 -0.332 1.00 92.56 332 HIS A N 1
ATOM 2514 C CA . HIS A 1 332 ? -12.979 6.528 0.361 1.00 92.56 332 HIS A CA 1
ATOM 2515 C C . HIS A 1 332 ? -13.954 5.732 -0.521 1.00 92.56 332 HIS A C 1
ATOM 2517 O O . HIS A 1 332 ? -14.455 4.703 -0.077 1.00 92.56 332 HIS A O 1
ATOM 2523 N N . TYR A 1 333 ? -14.254 6.214 -1.732 1.00 93.06 333 TYR A N 1
ATOM 2524 C CA . TYR A 1 333 ? -15.290 5.675 -2.620 1.00 93.06 333 TYR A CA 1
ATOM 2525 C C . TYR A 1 333 ? -14.775 5.008 -3.899 1.00 93.06 333 TYR A C 1
ATOM 2527 O O . TYR A 1 333 ? -15.592 4.525 -4.676 1.00 93.06 333 TYR A O 1
ATOM 2535 N N . ASP A 1 334 ? -13.460 4.914 -4.096 1.00 91.19 334 ASP A N 1
ATOM 2536 C CA . ASP A 1 334 ? -12.844 4.340 -5.307 1.00 91.19 334 ASP A CA 1
ATOM 2537 C C . ASP A 1 334 ? -12.739 2.799 -5.259 1.00 91.19 334 ASP A C 1
ATOM 2539 O O . ASP A 1 334 ? -11.830 2.207 -5.830 1.00 91.19 334 ASP A O 1
ATOM 2543 N N . ALA A 1 335 ? -13.647 2.126 -4.549 1.00 93.00 335 ALA A N 1
ATOM 2544 C CA . ALA A 1 335 ? -13.711 0.667 -4.564 1.00 93.00 335 ALA A CA 1
ATOM 2545 C C . ALA A 1 335 ? -14.284 0.167 -5.903 1.00 93.00 335 ALA A C 1
ATOM 2547 O O . ALA A 1 335 ? -15.301 0.678 -6.377 1.00 93.00 335 ALA A O 1
ATOM 2548 N N . GLU A 1 336 ? -13.677 -0.869 -6.481 1.00 92.00 336 GLU A N 1
ATOM 2549 C CA . GLU A 1 336 ? -14.022 -1.399 -7.805 1.00 92.00 336 GLU A CA 1
ATOM 2550 C C . GLU A 1 336 ? -14.520 -2.845 -7.711 1.00 92.00 336 GLU A C 1
ATOM 2552 O O . GLU A 1 336 ? -13.912 -3.684 -7.044 1.00 92.00 336 GLU A O 1
ATOM 2557 N N . THR A 1 337 ? -15.616 -3.169 -8.401 1.00 93.75 337 THR A N 1
ATOM 2558 C CA . THR A 1 337 ? -16.127 -4.544 -8.500 1.00 93.75 337 THR A CA 1
ATOM 2559 C C . THR A 1 337 ? -15.867 -5.141 -9.876 1.00 93.75 337 THR A C 1
ATOM 2561 O O . THR A 1 337 ? -15.865 -4.460 -10.902 1.00 93.75 337 THR A O 1
ATOM 2564 N N . THR A 1 338 ? -15.652 -6.453 -9.913 1.00 93.38 338 THR A N 1
ATOM 2565 C CA . THR A 1 338 ? -15.545 -7.219 -11.159 1.00 93.38 338 THR A CA 1
ATOM 2566 C C . THR A 1 338 ? -15.900 -8.681 -10.903 1.00 93.38 338 THR A C 1
ATOM 2568 O O . THR A 1 338 ? -16.274 -9.065 -9.795 1.00 93.38 338 THR A O 1
ATOM 2571 N N . THR A 1 339 ? -15.790 -9.518 -11.931 1.00 94.62 339 THR A N 1
ATOM 2572 C CA . THR A 1 339 ? -15.993 -10.965 -11.807 1.00 94.62 339 THR A CA 1
ATOM 2573 C C . THR A 1 339 ? -14.707 -11.730 -12.069 1.00 94.62 339 THR A C 1
ATOM 2575 O O . THR A 1 339 ? -13.816 -11.266 -12.779 1.00 94.62 339 THR A O 1
ATOM 2578 N N . ILE A 1 340 ? -14.606 -12.925 -11.498 1.00 93.12 340 ILE A N 1
ATOM 2579 C CA . ILE A 1 340 ? -13.514 -13.856 -11.779 1.00 93.12 340 ILE A CA 1
ATOM 2580 C C . ILE A 1 340 ? -13.732 -14.472 -13.165 1.00 93.12 340 ILE A C 1
ATOM 2582 O O . ILE A 1 340 ? -14.781 -15.061 -13.421 1.00 93.12 340 ILE A O 1
ATOM 2586 N N . ALA A 1 341 ? -12.742 -14.382 -14.050 1.00 90.62 341 ALA A N 1
ATOM 2587 C CA . ALA A 1 341 ? -12.740 -15.079 -15.336 1.00 90.62 341 ALA A CA 1
ATOM 2588 C C . ALA A 1 341 ? -12.352 -16.553 -15.172 1.00 90.62 341 ALA A C 1
ATOM 2590 O O . ALA A 1 341 ? -13.040 -17.442 -15.674 1.00 90.62 341 ALA A O 1
ATOM 2591 N N . SER A 1 342 ? -11.266 -16.816 -14.444 1.00 88.69 342 SER A N 1
ATOM 2592 C CA . SER A 1 342 ? -10.766 -18.163 -14.164 1.00 88.69 342 SER A CA 1
ATOM 2593 C C . SER A 1 342 ? -9.974 -18.202 -12.856 1.00 88.69 342 SER A C 1
ATOM 2595 O O . SER A 1 342 ? -9.452 -17.189 -12.389 1.00 88.69 342 SER A O 1
ATOM 2597 N N . VAL A 1 343 ? -9.901 -19.398 -12.266 1.00 88.25 343 VAL A N 1
ATOM 2598 C CA . VAL A 1 343 ? -8.978 -19.728 -11.173 1.00 88.25 343 VAL A CA 1
ATOM 2599 C C . VAL A 1 343 ? -8.078 -20.849 -11.680 1.00 88.25 343 VAL A C 1
ATOM 2601 O O . VAL A 1 343 ? -8.563 -21.930 -12.018 1.00 88.25 343 VAL A O 1
ATOM 2604 N N . GLU A 1 344 ? -6.786 -20.574 -11.788 1.00 84.06 344 GLU A N 1
ATOM 2605 C CA . GLU A 1 344 ? -5.787 -21.487 -12.332 1.00 84.06 344 GLU A CA 1
ATOM 2606 C C . GLU A 1 344 ? -5.123 -22.337 -11.236 1.00 84.06 344 GLU A C 1
ATOM 2608 O O . GLU A 1 344 ? -5.360 -22.178 -10.031 1.00 84.06 344 GLU A O 1
ATOM 2613 N N . ALA A 1 345 ? -4.284 -23.288 -11.659 1.00 75.19 345 ALA A N 1
ATOM 2614 C CA . ALA A 1 345 ? -3.498 -24.099 -10.738 1.00 75.19 345 ALA A CA 1
ATOM 2615 C C . ALA A 1 345 ? -2.610 -23.202 -9.856 1.00 75.19 345 ALA A C 1
ATOM 2617 O O . ALA A 1 345 ? -2.024 -22.237 -10.330 1.00 75.19 345 ALA A O 1
ATOM 2618 N N . GLY A 1 346 ? -2.519 -23.515 -8.561 1.00 73.88 346 GLY A N 1
ATOM 2619 C CA . GLY A 1 346 ? -1.784 -22.681 -7.601 1.00 73.88 346 GLY A CA 1
ATOM 2620 C C . GLY A 1 346 ? -2.575 -21.494 -7.038 1.00 73.88 346 GLY A C 1
ATOM 2621 O O . GLY A 1 346 ? -2.025 -20.750 -6.238 1.00 73.88 346 GLY A O 1
ATOM 2622 N N . GLY A 1 347 ? -3.860 -21.339 -7.389 1.00 80.62 347 GLY A N 1
ATOM 2623 C CA . GLY A 1 347 ? -4.730 -20.308 -6.807 1.00 80.62 347 GLY A CA 1
ATOM 2624 C C . GLY A 1 347 ? -4.625 -18.938 -7.477 1.00 80.62 347 GLY A C 1
ATOM 2625 O O . GLY A 1 347 ? -5.095 -17.955 -6.911 1.00 80.62 347 GLY A O 1
ATOM 2626 N N . GLN A 1 348 ? -4.030 -18.865 -8.670 1.00 86.19 348 GLN A N 1
ATOM 2627 C CA . GLN A 1 348 ? -4.000 -17.648 -9.475 1.00 86.19 348 GLN A CA 1
ATOM 2628 C C . GLN A 1 348 ? -5.402 -17.324 -10.007 1.00 86.19 348 GLN A C 1
ATOM 2630 O O . GLN A 1 348 ? -6.049 -18.145 -10.650 1.00 86.19 348 GLN A O 1
ATOM 2635 N N . ILE A 1 349 ? -5.870 -16.116 -9.730 1.00 86.12 349 ILE A N 1
ATOM 2636 C CA . ILE A 1 349 ? -7.148 -15.561 -10.153 1.00 86.12 349 ILE A CA 1
ATOM 2637 C C . ILE A 1 349 ? -6.896 -14.611 -11.312 1.00 86.12 349 ILE A C 1
ATOM 2639 O O . ILE A 1 349 ? -6.167 -13.623 -11.181 1.00 86.12 349 ILE A O 1
ATOM 2643 N N . ILE A 1 350 ? -7.605 -14.863 -12.407 1.00 85.81 350 ILE A N 1
ATOM 2644 C CA . ILE A 1 350 ? -7.727 -13.941 -13.530 1.00 85.81 350 ILE A CA 1
ATOM 2645 C C . ILE A 1 350 ? -9.086 -13.251 -13.423 1.00 85.81 350 ILE A C 1
ATOM 2647 O O . ILE A 1 350 ? -10.117 -13.916 -13.303 1.00 85.81 350 ILE A O 1
ATOM 2651 N N . LEU A 1 351 ? -9.104 -11.919 -13.450 1.00 87.31 351 LEU A N 1
ATOM 2652 C CA . LEU A 1 351 ? -10.340 -11.131 -13.427 1.00 87.31 351 LEU A CA 1
ATOM 2653 C C . LEU A 1 351 ? -10.857 -10.894 -14.851 1.00 87.31 351 LEU A C 1
ATOM 2655 O O . LEU A 1 351 ? -10.072 -10.731 -15.780 1.00 87.31 351 LEU A O 1
ATOM 2659 N N . ALA A 1 352 ? -12.180 -10.870 -15.020 1.00 86.56 352 ALA A N 1
ATOM 2660 C CA . ALA A 1 352 ? -12.840 -10.670 -16.312 1.00 86.56 352 ALA A CA 1
ATOM 2661 C C . ALA A 1 352 ? -12.558 -9.286 -16.900 1.00 86.56 352 ALA A C 1
ATOM 2663 O O . ALA A 1 352 ? -12.298 -9.162 -18.093 1.00 86.56 352 ALA A O 1
ATOM 2664 N N . ASN A 1 353 ? -12.562 -8.268 -16.041 1.00 82.19 353 ASN A N 1
ATOM 2665 C CA . ASN A 1 353 ? -12.018 -6.955 -16.345 1.00 82.19 353 ASN A CA 1
ATOM 2666 C C . ASN A 1 353 ? -10.853 -6.713 -15.381 1.00 82.19 353 ASN A C 1
ATOM 2668 O O . ASN A 1 353 ? -11.083 -6.796 -14.166 1.00 82.19 353 ASN A O 1
ATOM 2672 N N . PRO A 1 354 ? -9.633 -6.445 -15.882 1.00 74.06 354 PRO A N 1
ATOM 2673 C CA . PRO A 1 354 ? -8.528 -6.024 -15.037 1.00 74.06 354 PRO A CA 1
ATOM 2674 C C . PRO A 1 354 ? -8.931 -4.777 -14.252 1.00 74.06 354 PRO A C 1
ATOM 2676 O O . PRO A 1 354 ? -9.379 -3.793 -14.837 1.00 74.06 354 PRO A O 1
ATOM 2679 N N . ILE A 1 355 ? -8.779 -4.834 -12.933 1.00 71.94 355 ILE A N 1
ATOM 2680 C CA . ILE A 1 355 ? -8.912 -3.652 -12.083 1.00 71.94 355 ILE A CA 1
ATOM 2681 C C . ILE A 1 355 ? -7.593 -2.897 -12.169 1.00 71.94 355 ILE A C 1
ATOM 2683 O O . ILE A 1 355 ? -6.528 -3.512 -12.040 1.00 71.94 355 ILE A O 1
ATOM 2687 N N . GLN A 1 356 ? -7.651 -1.587 -12.414 1.00 67.19 356 GLN A N 1
ATOM 2688 C CA . GLN A 1 356 ? -6.432 -0.793 -12.403 1.00 67.19 356 GLN A CA 1
ATOM 2689 C C . GLN A 1 356 ? -5.872 -0.785 -10.984 1.00 67.19 356 GLN A C 1
ATOM 2691 O O . GLN A 1 356 ? -6.491 -0.274 -10.053 1.00 67.19 356 GLN A O 1
ATOM 2696 N N . ARG A 1 357 ? -4.666 -1.329 -10.834 1.00 68.81 357 ARG A N 1
ATOM 2697 C CA . ARG A 1 357 ? -3.861 -1.160 -9.629 1.00 68.81 357 ARG A CA 1
ATOM 2698 C C . ARG A 1 357 ? -3.183 0.185 -9.635 1.00 68.81 357 ARG A C 1
ATOM 2700 O O . ARG A 1 357 ? -3.023 0.818 -10.683 1.00 68.81 357 ARG A O 1
ATOM 2707 N N . THR A 1 358 ? -2.826 0.620 -8.445 1.00 60.41 358 THR A N 1
ATOM 2708 C CA . THR A 1 358 ? -2.172 1.905 -8.273 1.00 60.41 358 THR A CA 1
ATOM 2709 C C . THR A 1 358 ? -0.667 1.782 -8.045 1.00 60.41 358 THR A C 1
ATOM 2711 O O . THR A 1 358 ? 0.067 2.683 -8.425 1.00 60.41 358 THR A O 1
ATOM 2714 N N . SER A 1 359 ? -0.209 0.625 -7.559 1.00 61.03 359 SER A N 1
ATOM 2715 C CA . SER A 1 359 ? 1.199 0.215 -7.571 1.00 61.03 359 SER A CA 1
ATOM 2716 C C . SER A 1 359 ? 1.329 -1.185 -8.184 1.00 61.03 359 SER A C 1
ATOM 2718 O O . SER A 1 359 ? 0.421 -2.013 -8.063 1.00 61.03 359 SER A O 1
ATOM 2720 N N . GLN A 1 360 ? 2.436 -1.428 -8.891 1.00 55.72 360 GLN A N 1
ATOM 2721 C CA . GLN A 1 360 ? 2.798 -2.742 -9.439 1.00 55.72 360 GLN A CA 1
ATOM 2722 C C . GLN A 1 360 ? 3.792 -3.496 -8.541 1.00 55.72 360 GLN A C 1
ATOM 2724 O O . GLN A 1 360 ? 4.104 -4.654 -8.823 1.00 55.72 360 GLN A O 1
ATOM 2729 N N . ASP A 1 361 ? 4.262 -2.864 -7.463 1.00 59.31 361 ASP A N 1
ATOM 2730 C CA . ASP A 1 361 ? 5.224 -3.452 -6.544 1.00 59.31 361 ASP A CA 1
ATOM 2731 C C . ASP A 1 361 ? 4.543 -4.359 -5.519 1.00 59.31 361 ASP A C 1
ATOM 2733 O O . ASP A 1 361 ? 3.470 -4.076 -4.979 1.00 59.31 361 ASP A O 1
ATOM 2737 N N . VAL A 1 362 ? 5.194 -5.485 -5.228 1.00 62.12 362 VAL A N 1
ATOM 2738 C CA . VAL A 1 362 ? 4.770 -6.389 -4.159 1.00 62.12 362 VAL A CA 1
ATOM 2739 C C . VAL A 1 362 ? 5.291 -5.831 -2.840 1.00 62.12 362 VAL A C 1
ATOM 2741 O O . VAL A 1 362 ? 6.405 -6.149 -2.426 1.00 62.12 362 VAL A O 1
ATOM 2744 N N . ASN A 1 363 ? 4.482 -5.006 -2.177 1.00 73.38 363 ASN A N 1
ATOM 2745 C CA . ASN A 1 363 ? 4.775 -4.530 -0.831 1.00 73.38 363 ASN A CA 1
ATOM 2746 C C . ASN A 1 363 ? 3.919 -5.290 0.205 1.00 73.38 363 ASN A C 1
ATOM 2748 O O . ASN A 1 363 ? 2.697 -5.121 0.212 1.00 73.38 363 ASN A O 1
ATOM 2752 N N . PRO A 1 364 ? 4.518 -6.103 1.102 1.00 72.69 364 PRO A N 1
ATOM 2753 C CA . PRO A 1 364 ? 3.772 -6.856 2.113 1.00 72.69 364 PRO A CA 1
ATOM 2754 C C . PRO A 1 364 ? 2.995 -5.951 3.086 1.00 72.69 364 PRO A C 1
ATOM 2756 O O . PRO A 1 364 ? 2.004 -6.383 3.680 1.00 72.69 364 PRO A O 1
ATOM 2759 N N . ASP A 1 365 ? 3.404 -4.693 3.234 1.00 78.38 365 ASP A N 1
ATOM 2760 C CA . ASP A 1 365 ? 2.780 -3.725 4.127 1.00 78.38 365 ASP A CA 1
ATOM 2761 C C . ASP A 1 365 ? 1.531 -3.053 3.562 1.00 78.38 365 ASP A C 1
ATOM 2763 O O . ASP A 1 365 ? 0.614 -2.763 4.333 1.00 78.38 365 ASP A O 1
ATOM 2767 N N . TYR A 1 366 ? 1.449 -2.932 2.236 1.00 76.56 366 TYR A N 1
ATOM 2768 C CA . TYR A 1 366 ? 0.294 -2.405 1.498 1.00 76.56 366 TYR A CA 1
ATOM 2769 C C . TYR A 1 366 ? -0.304 -3.460 0.566 1.00 76.56 366 TYR A C 1
ATOM 2771 O O . TYR A 1 366 ? -0.786 -3.132 -0.520 1.00 76.56 366 TYR A O 1
ATOM 2779 N N . THR A 1 367 ? -0.219 -4.737 0.961 1.00 73.19 367 THR A N 1
ATOM 2780 C CA . THR A 1 367 ? -0.719 -5.839 0.136 1.00 73.19 367 THR A CA 1
ATOM 2781 C C . THR A 1 367 ? -2.197 -5.610 -0.125 1.00 73.19 367 THR A C 1
ATOM 2783 O O . THR A 1 367 ? -2.963 -5.474 0.829 1.00 73.19 367 THR A O 1
ATOM 2786 N N . PRO A 1 368 ? -2.624 -5.604 -1.387 1.00 73.56 368 PRO A N 1
ATOM 2787 C CA . PRO A 1 368 ? -4.000 -5.295 -1.671 1.00 73.56 368 PRO A CA 1
ATOM 2788 C C . PRO A 1 368 ? -4.963 -6.396 -1.235 1.00 73.56 368 PRO A C 1
ATOM 2790 O O . PRO A 1 368 ? -4.754 -7.579 -1.516 1.00 73.56 368 PRO A O 1
ATOM 2793 N N . GLU A 1 369 ? -6.091 -5.998 -0.663 1.00 87.62 369 GLU A N 1
ATOM 2794 C CA . GLU A 1 369 ? -7.174 -6.906 -0.321 1.00 87.62 369 GLU A CA 1
ATOM 2795 C C . GLU A 1 369 ? -8.059 -7.185 -1.542 1.00 87.62 369 GLU A C 1
ATOM 2797 O O . GLU A 1 369 ? -8.420 -6.288 -2.298 1.00 87.62 369 GLU A O 1
ATOM 2802 N N . LEU A 1 370 ? -8.459 -8.443 -1.727 1.00 89.06 370 LEU A N 1
ATOM 2803 C CA . LEU A 1 370 ? -9.470 -8.842 -2.706 1.00 89.06 370 LEU A CA 1
ATOM 2804 C C . LEU A 1 370 ? -10.562 -9.618 -1.974 1.00 89.06 370 LEU A C 1
ATOM 2806 O O . LEU A 1 370 ? -10.302 -10.690 -1.424 1.00 89.06 370 LEU A O 1
ATOM 2810 N N . ALA A 1 371 ? -11.787 -9.094 -1.958 1.00 93.06 371 ALA A N 1
ATOM 2811 C CA . ALA A 1 371 ? -12.875 -9.681 -1.185 1.00 93.06 371 ALA A CA 1
ATOM 2812 C C . ALA A 1 371 ? -13.925 -10.342 -2.088 1.00 93.06 371 ALA A C 1
ATOM 2814 O O . ALA A 1 371 ? -14.483 -9.721 -2.990 1.00 93.06 371 ALA A O 1
ATOM 2815 N N . LEU A 1 372 ? -14.233 -11.614 -1.822 1.00 94.44 372 LEU A N 1
ATOM 2816 C CA . LEU A 1 372 ? -15.283 -12.357 -2.521 1.00 94.44 372 LEU A CA 1
ATOM 2817 C C . LEU A 1 372 ? -16.668 -11.925 -2.024 1.00 94.44 372 LEU A C 1
ATOM 2819 O O . LEU A 1 372 ? -16.992 -12.134 -0.848 1.00 94.44 372 LEU A O 1
ATOM 2823 N N . LEU A 1 373 ? -17.519 -11.417 -2.917 1.00 96.44 373 LEU A N 1
ATOM 2824 C CA . LEU A 1 373 ? -18.893 -11.007 -2.604 1.00 96.44 373 LEU A CA 1
ATOM 2825 C C . LEU A 1 373 ? -19.900 -12.147 -2.790 1.00 96.44 373 LEU A C 1
ATOM 2827 O O . LEU A 1 373 ? -20.788 -12.330 -1.953 1.00 96.44 373 LEU A O 1
ATOM 2831 N N . SER A 1 374 ? -19.754 -12.956 -3.841 1.00 95.75 374 SER A N 1
ATOM 2832 C CA . SER A 1 374 ? -20.733 -14.004 -4.160 1.00 95.75 374 SER A CA 1
ATOM 2833 C C . SER A 1 374 ? -20.824 -15.109 -3.104 1.00 95.75 374 SER A C 1
ATOM 2835 O O . SER A 1 374 ? -19.817 -15.586 -2.574 1.00 95.75 374 SER A O 1
ATOM 2837 N N . ARG A 1 375 ? -22.053 -15.559 -2.825 1.00 95.00 375 ARG A N 1
ATOM 2838 C CA . ARG A 1 375 ? -22.379 -16.715 -1.974 1.00 95.00 375 ARG A CA 1
ATOM 2839 C C . ARG A 1 375 ? -23.473 -17.550 -2.639 1.00 95.00 375 ARG A C 1
ATOM 2841 O O . ARG A 1 375 ? -24.237 -17.038 -3.447 1.00 95.00 375 ARG A O 1
ATOM 2848 N N . ASN A 1 376 ? -23.581 -18.823 -2.259 1.00 92.75 376 ASN A N 1
ATOM 2849 C CA . ASN A 1 376 ? -24.585 -19.737 -2.826 1.00 92.75 376 ASN A CA 1
ATOM 2850 C C . ASN A 1 376 ? -26.007 -19.495 -2.295 1.00 92.75 376 ASN A C 1
ATOM 2852 O O . ASN A 1 376 ? -26.977 -19.906 -2.926 1.00 92.75 376 ASN A O 1
ATOM 2856 N N . ILE A 1 377 ? -26.135 -18.877 -1.118 1.00 95.50 377 ILE A N 1
ATOM 2857 C CA . ILE A 1 377 ? -27.419 -18.533 -0.503 1.00 95.50 377 ILE A CA 1
ATOM 2858 C C . ILE A 1 377 ? -27.508 -17.013 -0.477 1.00 95.50 377 ILE A C 1
ATOM 2860 O O . ILE A 1 377 ? -26.723 -16.369 0.218 1.00 95.50 377 ILE A O 1
ATOM 2864 N N . VAL A 1 378 ? -28.456 -16.456 -1.227 1.00 95.88 378 VAL A N 1
ATOM 2865 C CA . VAL A 1 378 ? -28.650 -15.009 -1.363 1.00 95.88 378 VAL A CA 1
ATOM 2866 C C . VAL A 1 378 ? -30.018 -14.625 -0.810 1.00 95.88 378 VAL A C 1
ATOM 2868 O O . VAL A 1 378 ? -31.041 -15.188 -1.200 1.00 95.88 378 VAL A O 1
ATOM 2871 N N . PHE A 1 379 ? -30.020 -13.661 0.103 1.00 94.56 379 PHE A N 1
ATOM 2872 C CA . PHE A 1 379 ? -31.196 -12.943 0.564 1.00 94.56 379 PHE A CA 1
ATOM 2873 C C . PHE A 1 379 ? -31.124 -11.530 -0.002 1.00 94.56 379 PHE A C 1
ATOM 2875 O O . PHE A 1 379 ? -30.271 -10.738 0.391 1.00 94.56 379 PHE A O 1
ATOM 2882 N N . GLU A 1 380 ? -32.024 -11.204 -0.919 1.00 90.31 380 GLU A N 1
ATOM 2883 C CA . GLU A 1 380 ? -32.024 -9.917 -1.608 1.00 90.31 380 GLU A CA 1
ATOM 2884 C C . GLU A 1 380 ? -33.395 -9.255 -1.554 1.00 90.31 380 GLU A C 1
ATOM 2886 O O . GLU A 1 380 ? -34.436 -9.905 -1.405 1.00 90.31 380 GLU A O 1
ATOM 2891 N N . THR A 1 381 ? -33.393 -7.934 -1.674 1.00 82.50 381 THR A N 1
ATOM 2892 C CA . THR A 1 381 ? -34.620 -7.168 -1.876 1.00 82.50 381 THR A CA 1
ATOM 2893 C C . THR A 1 381 ? -34.853 -6.961 -3.368 1.00 82.50 381 THR A C 1
ATOM 2895 O O . THR A 1 381 ? -33.920 -6.689 -4.116 1.00 82.50 381 THR A O 1
ATOM 2898 N N . GLY A 1 382 ? -36.108 -7.020 -3.813 1.00 65.31 382 GLY A N 1
ATOM 2899 C CA . GLY A 1 382 ? -36.459 -6.688 -5.199 1.00 65.31 382 GLY A CA 1
ATOM 2900 C C . GLY A 1 382 ? -36.509 -5.181 -5.498 1.00 65.31 382 GLY A C 1
ATOM 2901 O O . GLY A 1 382 ? -36.966 -4.805 -6.575 1.00 65.31 382 GLY A O 1
ATOM 2902 N N . THR A 1 383 ? -36.137 -4.303 -4.552 1.00 58.84 383 THR A N 1
ATOM 2903 C CA . THR A 1 383 ? -36.312 -2.843 -4.671 1.00 58.84 383 THR A CA 1
ATOM 2904 C C . THR A 1 383 ? -35.166 -2.061 -4.033 1.00 58.84 383 THR A C 1
ATOM 2906 O O . THR A 1 383 ? -34.819 -2.306 -2.888 1.00 58.84 383 THR A O 1
ATOM 2909 N N . THR A 1 384 ? -34.665 -1.024 -4.702 1.00 59.03 384 THR A N 1
ATOM 2910 C CA . THR A 1 384 ? -33.508 -0.210 -4.274 1.00 59.03 384 THR A CA 1
ATOM 2911 C C . THR A 1 384 ? -33.838 0.893 -3.252 1.00 59.03 384 THR A C 1
ATOM 2913 O O . THR A 1 384 ? -33.262 1.979 -3.308 1.00 59.03 384 THR A O 1
ATOM 2916 N N . ASN A 1 385 ? -34.821 0.696 -2.368 1.00 66.50 385 ASN A N 1
ATOM 2917 C CA . ASN A 1 385 ? -35.201 1.728 -1.395 1.00 66.50 385 ASN A CA 1
ATOM 2918 C C . ASN A 1 385 ? -34.451 1.563 -0.062 1.00 66.50 385 ASN A C 1
ATOM 2920 O O . ASN A 1 385 ? -33.962 0.487 0.264 1.00 66.50 385 ASN A O 1
ATOM 2924 N N . THR A 1 386 ? -34.404 2.630 0.740 1.00 69.69 386 THR A N 1
ATOM 2925 C CA . THR A 1 386 ? -33.747 2.662 2.062 1.00 69.69 386 THR A CA 1
ATOM 2926 C C . THR A 1 386 ? -34.512 1.910 3.165 1.00 69.69 386 THR A C 1
ATOM 2928 O O . THR A 1 386 ? -34.239 2.091 4.352 1.00 69.69 386 THR A O 1
ATOM 2931 N N . ASN A 1 387 ? -35.488 1.075 2.788 1.00 81.75 387 ASN A N 1
ATOM 2932 C CA . ASN A 1 387 ? -36.390 0.321 3.661 1.00 81.75 387 ASN A CA 1
ATOM 2933 C C . ASN A 1 387 ? -36.211 -1.193 3.456 1.00 81.75 387 ASN A C 1
ATOM 2935 O O . ASN A 1 387 ? -37.171 -1.913 3.170 1.00 81.75 387 ASN A O 1
ATOM 2939 N N . GLY A 1 388 ? -34.982 -1.674 3.612 1.00 88.56 388 GLY A N 1
ATOM 2940 C CA . GLY A 1 388 ? -34.659 -3.090 3.516 1.00 88.56 388 GLY A CA 1
ATOM 2941 C C . GLY A 1 388 ? -35.189 -3.931 4.690 1.00 88.56 388 GLY A C 1
ATOM 2942 O O . GLY A 1 388 ? -35.523 -3.407 5.760 1.00 88.56 388 GLY A O 1
ATOM 2943 N N . PRO A 1 389 ? -35.268 -5.262 4.516 1.00 92.38 389 PRO A N 1
ATOM 2944 C CA . PRO A 1 389 ? -35.555 -6.207 5.587 1.00 92.38 389 PRO A CA 1
ATOM 2945 C C . PRO A 1 389 ? -34.385 -6.295 6.579 1.00 92.38 389 PRO A C 1
ATOM 2947 O O . PRO A 1 389 ? -33.288 -5.794 6.338 1.00 92.38 389 PRO A O 1
ATOM 2950 N N . SER A 1 390 ? -34.614 -6.949 7.715 1.00 93.56 390 SER A N 1
ATOM 2951 C CA . SER A 1 390 ? -33.602 -7.147 8.758 1.00 93.56 390 SER A CA 1
ATOM 2952 C C . SER A 1 390 ? -33.657 -8.577 9.274 1.00 93.56 390 SER A C 1
ATOM 2954 O O . SER A 1 390 ? -34.746 -9.070 9.580 1.00 93.56 390 SER A O 1
ATOM 2956 N N . LEU A 1 391 ? -32.501 -9.230 9.416 1.00 95.50 391 LEU A N 1
ATOM 2957 C CA . LEU A 1 391 ? -32.391 -10.481 10.162 1.00 95.50 391 LEU A CA 1
ATOM 2958 C C . LEU A 1 391 ? -32.150 -10.142 11.634 1.00 95.50 391 LEU A C 1
ATOM 2960 O O . LEU A 1 391 ? -31.078 -9.661 11.993 1.00 95.50 391 LEU A O 1
ATOM 2964 N N . VAL A 1 392 ? -33.149 -10.380 12.485 1.00 95.81 392 VAL A N 1
ATOM 2965 C CA . VAL A 1 392 ? -33.067 -10.072 13.920 1.00 95.81 392 VAL A CA 1
ATOM 2966 C C . VAL A 1 392 ? -33.064 -11.362 14.732 1.00 95.81 392 VAL A C 1
ATOM 2968 O O . VAL A 1 392 ? -34.046 -12.105 14.731 1.00 95.81 392 VAL A O 1
ATOM 2971 N N . VAL A 1 393 ? -31.974 -11.597 15.457 1.00 95.88 393 VAL A N 1
ATOM 2972 C CA . VAL A 1 393 ? -31.866 -12.639 16.480 1.00 95.88 393 VAL A CA 1
ATOM 2973 C C . VAL A 1 393 ? -32.247 -12.010 17.816 1.00 95.88 393 VAL A C 1
ATOM 2975 O O . VAL A 1 393 ? -31.503 -11.191 18.358 1.00 95.88 393 VAL A O 1
ATOM 2978 N N . LEU A 1 394 ? -33.427 -12.367 18.324 1.00 94.44 394 LEU A N 1
ATOM 2979 C CA . LEU A 1 394 ? -34.041 -11.707 19.473 1.00 94.44 394 LEU A CA 1
ATOM 2980 C C . LEU A 1 394 ? -34.228 -12.670 20.648 1.00 94.44 394 LEU A C 1
ATOM 2982 O O . LEU A 1 394 ? -34.989 -13.632 20.535 1.00 94.44 394 LEU A O 1
ATOM 2986 N N . ASN A 1 395 ? -33.616 -12.346 21.789 1.00 92.50 395 ASN A N 1
ATOM 2987 C CA . ASN A 1 395 ? -33.844 -13.001 23.083 1.00 92.50 395 ASN A CA 1
ATOM 2988 C C . ASN A 1 395 ? -33.687 -14.538 23.054 1.00 92.50 395 ASN A C 1
ATOM 2990 O O . ASN A 1 395 ? -34.514 -15.288 23.576 1.00 92.50 395 ASN A O 1
ATOM 2994 N N . THR A 1 396 ? -32.607 -15.011 22.431 1.00 90.12 396 THR A N 1
ATOM 2995 C CA . THR A 1 396 ? -32.284 -16.438 22.257 1.00 90.12 396 THR A CA 1
ATOM 2996 C C . THR A 1 396 ? -31.218 -16.935 23.243 1.00 90.12 396 THR A C 1
ATOM 2998 O O . THR A 1 396 ? -30.331 -17.702 22.880 1.00 90.12 396 THR A O 1
ATOM 3001 N N . LYS A 1 397 ? -31.303 -16.506 24.509 1.00 88.25 397 LYS A N 1
ATOM 3002 C CA . LYS A 1 397 ? -30.346 -16.854 25.580 1.00 88.25 397 LYS A CA 1
ATOM 3003 C C . LYS A 1 397 ? -30.023 -18.352 25.599 1.00 88.25 397 LYS A C 1
ATOM 3005 O O . LYS A 1 397 ? -30.937 -19.176 25.664 1.00 88.25 397 LYS A O 1
ATOM 3010 N N . ASN A 1 398 ? -28.734 -18.697 25.599 1.00 82.44 398 ASN A N 1
ATOM 3011 C CA . ASN A 1 398 ? -28.220 -20.076 25.580 1.00 82.44 398 ASN A CA 1
ATOM 3012 C C . ASN A 1 398 ? -28.601 -20.918 24.342 1.00 82.44 398 ASN A C 1
ATOM 3014 O O . ASN A 1 398 ? -28.445 -22.141 24.361 1.00 82.44 398 ASN A O 1
ATOM 3018 N N . VAL A 1 399 ? -29.104 -20.309 23.263 1.00 92.00 399 VAL A N 1
ATOM 3019 C CA . VAL A 1 399 ? -29.381 -21.006 22.000 1.00 92.00 399 VAL A CA 1
ATOM 3020 C C . VAL A 1 399 ? -28.332 -20.604 20.977 1.00 92.00 399 VAL A C 1
ATOM 3022 O O . VAL A 1 399 ? -28.331 -19.482 20.478 1.00 92.00 399 VAL A O 1
ATOM 3025 N N . VAL A 1 400 ? -27.465 -21.553 20.631 1.00 93.75 400 VAL A N 1
ATOM 3026 C CA . VAL A 1 400 ? -26.399 -21.340 19.648 1.00 93.75 400 VAL A CA 1
ATOM 3027 C C . VAL A 1 400 ? -26.981 -20.973 18.280 1.00 93.75 400 VAL A C 1
ATOM 3029 O O . VAL A 1 400 ? -27.712 -21.762 17.680 1.00 93.75 400 VAL A O 1
ATOM 3032 N N . GLN A 1 401 ? -26.592 -19.808 17.760 1.00 94.38 401 GLN A N 1
ATOM 3033 C CA . GLN A 1 401 ? -26.953 -19.327 16.422 1.00 94.38 401 GLN A CA 1
ATOM 3034 C C . GLN A 1 401 ? -25.771 -19.474 15.460 1.00 94.38 401 GLN A C 1
ATOM 3036 O O . GLN A 1 401 ? -24.644 -19.113 15.795 1.00 94.38 401 GLN A O 1
ATOM 3041 N N . LYS A 1 402 ? -26.000 -19.988 14.246 1.00 96.56 402 LYS A N 1
ATOM 3042 C CA . LYS A 1 402 ? -24.960 -20.097 13.207 1.00 96.56 402 LYS A CA 1
ATOM 3043 C C . LYS A 1 402 ? -25.452 -19.489 11.900 1.00 96.56 402 LYS A C 1
ATOM 3045 O O . LYS A 1 402 ? -26.233 -20.113 11.189 1.00 96.56 402 LYS A O 1
ATOM 3050 N N . ILE A 1 403 ? -24.965 -18.292 11.584 1.00 97.00 403 ILE A N 1
ATOM 3051 C CA . ILE A 1 403 ? -25.263 -17.572 10.340 1.00 97.00 403 ILE A CA 1
ATOM 3052 C C . ILE A 1 403 ? -23.995 -17.591 9.489 1.00 97.00 403 ILE A C 1
ATOM 3054 O O . ILE A 1 403 ? -23.028 -16.891 9.804 1.00 97.00 403 ILE A O 1
ATOM 3058 N N . GLN A 1 404 ? -23.956 -18.465 8.476 1.00 96.25 404 GLN A N 1
ATOM 3059 C CA . GLN A 1 404 ? -22.717 -18.746 7.748 1.00 96.25 404 GLN A CA 1
ATOM 3060 C C . GLN A 1 404 ? -22.901 -18.883 6.240 1.00 96.25 404 GLN A C 1
ATOM 3062 O O . GLN A 1 404 ? -23.769 -19.630 5.792 1.00 96.25 404 GLN A O 1
ATOM 3067 N N . GLY A 1 405 ? -22.020 -18.239 5.470 1.00 95.31 405 GLY A N 1
ATOM 3068 C CA . GLY A 1 405 ? -21.952 -18.415 4.017 1.00 95.31 405 GLY A CA 1
ATOM 3069 C C . GLY A 1 405 ? -23.144 -17.840 3.251 1.00 95.31 405 GLY A C 1
ATOM 3070 O O . GLY A 1 405 ? -23.448 -18.341 2.167 1.00 95.31 405 GLY A O 1
ATOM 3071 N N . VAL A 1 406 ? -23.830 -16.832 3.801 1.00 97.12 406 VAL A N 1
ATOM 3072 C CA . VAL A 1 406 ? -24.990 -16.191 3.163 1.00 97.12 406 VAL A CA 1
ATOM 3073 C C . VAL A 1 406 ? -24.651 -14.790 2.656 1.00 97.12 406 VAL A C 1
ATOM 3075 O O . VAL A 1 406 ? -23.779 -14.120 3.206 1.00 97.12 406 VAL A O 1
ATOM 3078 N N . SER A 1 407 ? -25.346 -14.349 1.611 1.00 97.50 407 SER A N 1
ATOM 3079 C CA . SER A 1 407 ? -25.300 -12.977 1.106 1.00 97.50 407 SER A CA 1
ATOM 3080 C C . SER A 1 407 ? -26.579 -12.238 1.488 1.00 97.50 407 SER A C 1
ATOM 3082 O O . SER A 1 407 ? -27.667 -12.779 1.296 1.00 97.50 407 SER A O 1
ATOM 3084 N N . LEU A 1 408 ? -26.455 -11.031 2.038 1.00 96.94 408 LEU A N 1
ATOM 3085 C CA . LEU A 1 408 ? -27.562 -10.129 2.347 1.00 96.94 408 LEU A CA 1
ATOM 3086 C C . LEU A 1 408 ? -27.401 -8.849 1.523 1.00 96.94 408 LEU A C 1
ATOM 3088 O O . LEU A 1 408 ? -26.503 -8.053 1.793 1.00 96.94 408 LEU A O 1
ATOM 3092 N N . VAL A 1 409 ? -28.278 -8.653 0.538 1.00 95.62 409 VAL A N 1
ATOM 3093 C CA . VAL A 1 409 ? -28.207 -7.544 -0.425 1.00 95.62 409 VAL A CA 1
ATOM 3094 C C . VAL A 1 409 ? -29.369 -6.579 -0.199 1.00 95.62 409 VAL A C 1
ATOM 3096 O O . VAL A 1 409 ? -30.535 -6.975 -0.282 1.00 95.62 409 VAL A O 1
ATOM 3099 N N . GLY A 1 410 ? -29.080 -5.306 0.084 1.00 94.25 410 GLY A N 1
ATOM 3100 C CA . GLY A 1 410 ? -30.116 -4.279 0.274 1.00 94.25 410 GLY A CA 1
ATOM 3101 C C . GLY A 1 410 ? -30.826 -4.323 1.633 1.00 94.25 410 GLY A C 1
ATOM 3102 O O . GLY A 1 410 ? -31.898 -3.738 1.796 1.00 94.25 410 GLY A O 1
ATOM 3103 N N . PHE A 1 411 ? -30.281 -5.048 2.611 1.00 95.69 411 PHE A N 1
ATOM 3104 C CA . PHE A 1 411 ? -30.865 -5.166 3.948 1.00 95.69 411 PHE A CA 1
ATOM 3105 C C . PHE A 1 411 ? -30.623 -3.911 4.812 1.00 95.69 411 PHE A C 1
ATOM 3107 O O . PHE A 1 411 ? -29.750 -3.098 4.529 1.00 95.69 411 PHE A O 1
ATOM 3114 N N . GLY A 1 412 ? -31.380 -3.775 5.902 1.00 93.81 412 GLY A N 1
ATOM 3115 C CA . GLY A 1 412 ? -31.292 -2.668 6.858 1.00 93.81 412 GLY A CA 1
ATOM 3116 C C . GLY A 1 412 ? -32.231 -1.501 6.543 1.00 93.81 412 GLY A C 1
ATOM 3117 O O . GLY A 1 412 ? -32.828 -1.427 5.469 1.00 93.81 412 GLY A O 1
ATOM 3118 N N . LYS A 1 413 ? -32.389 -0.581 7.497 1.00 92.56 413 LYS A N 1
ATOM 3119 C CA . LYS A 1 413 ? -33.249 0.600 7.360 1.00 92.56 413 LYS A CA 1
ATOM 3120 C C . LYS A 1 413 ? -32.681 1.805 8.106 1.00 92.56 413 LYS A C 1
ATOM 3122 O O . LYS A 1 413 ? -32.490 1.749 9.321 1.00 92.56 413 LYS A O 1
ATOM 3127 N N . GLN A 1 414 ? -32.461 2.905 7.382 1.00 90.06 414 GLN A N 1
ATOM 3128 C CA . GLN A 1 414 ? -31.980 4.163 7.969 1.00 90.06 414 GLN A CA 1
ATOM 3129 C C . GLN A 1 414 ? -32.992 4.739 8.959 1.00 90.06 414 GLN A C 1
ATOM 3131 O O . GLN A 1 414 ? -34.205 4.607 8.778 1.00 90.06 414 GLN A O 1
ATOM 3136 N N . GLY A 1 415 ? -32.490 5.403 9.999 1.00 87.88 415 GLY A N 1
ATOM 3137 C CA . GLY A 1 415 ? -33.321 6.113 10.970 1.00 87.88 415 GLY A CA 1
ATOM 3138 C C . GLY A 1 415 ? -34.194 5.235 11.870 1.00 87.88 415 GLY A C 1
ATOM 3139 O O . GLY A 1 415 ? -34.999 5.774 12.626 1.00 87.88 415 GLY A O 1
ATOM 3140 N N . VAL A 1 416 ? -34.078 3.902 11.805 1.00 90.81 416 VAL A N 1
ATOM 3141 C CA . VAL A 1 416 ? -34.881 2.987 12.628 1.00 90.81 416 VAL A CA 1
ATOM 3142 C C . VAL A 1 416 ? -33.991 2.042 13.423 1.00 90.81 416 VAL A C 1
ATOM 3144 O O . VAL A 1 416 ? -33.283 1.213 12.855 1.00 90.81 416 VAL A O 1
ATOM 3147 N N . LEU A 1 417 ? -34.096 2.143 14.749 1.00 89.88 417 LEU A N 1
ATOM 3148 C CA . LEU A 1 417 ? -33.340 1.332 15.702 1.00 89.88 417 LEU A CA 1
ATOM 3149 C C . LEU A 1 417 ? -33.576 -0.171 15.508 1.00 89.88 417 LEU A C 1
ATOM 3151 O O . LEU A 1 417 ? -34.700 -0.629 15.266 1.00 89.88 417 LEU A O 1
ATOM 3155 N N . GLY A 1 418 ? -32.500 -0.946 15.643 1.00 88.00 418 GLY A N 1
ATOM 3156 C CA . GLY A 1 418 ? -32.516 -2.406 15.555 1.00 88.00 418 GLY A CA 1
ATOM 3157 C C . GLY A 1 418 ? -33.016 -2.969 14.218 1.00 88.00 418 GLY A C 1
ATOM 3158 O O . GLY A 1 418 ? -33.597 -4.065 14.189 1.00 88.00 418 GLY A O 1
ATOM 3159 N N . ARG A 1 419 ? -32.866 -2.217 13.120 1.00 92.50 419 ARG A N 1
ATOM 3160 C CA . ARG A 1 419 ? -33.191 -2.638 11.747 1.00 92.50 419 ARG A CA 1
ATOM 3161 C C . ARG A 1 419 ? -31.943 -2.629 10.869 1.00 92.50 419 ARG A C 1
ATOM 3163 O O . ARG A 1 419 ? -31.794 -1.800 9.976 1.00 92.50 419 ARG A O 1
ATOM 3170 N N . ASN A 1 420 ? -31.063 -3.585 11.132 1.00 95.06 420 ASN A N 1
ATOM 3171 C CA . ASN A 1 420 ? -29.781 -3.771 10.450 1.00 95.06 420 ASN A CA 1
ATOM 3172 C C . ASN A 1 420 ? -29.792 -5.086 9.652 1.00 95.06 420 ASN A C 1
ATOM 3174 O O . ASN A 1 420 ? -30.675 -5.920 9.893 1.00 95.06 420 ASN A O 1
ATOM 3178 N N . PRO A 1 421 ? -28.852 -5.312 8.716 1.00 96.50 421 PRO A N 1
ATOM 3179 C CA . PRO A 1 421 ? -28.763 -6.575 7.994 1.00 96.50 421 PRO A CA 1
ATOM 3180 C C . PRO A 1 421 ? -28.725 -7.792 8.895 1.00 96.50 421 PRO A C 1
ATOM 3182 O O . PRO A 1 421 ? -29.535 -8.697 8.706 1.00 96.50 421 PRO A O 1
ATOM 3185 N N . ILE A 1 422 ? -27.860 -7.767 9.906 1.00 98.06 422 ILE A N 1
ATOM 3186 C CA . ILE A 1 422 ? -27.807 -8.768 10.962 1.00 98.06 422 ILE A CA 1
ATOM 3187 C C . ILE A 1 422 ? -27.817 -8.023 12.295 1.00 98.06 422 ILE A C 1
ATOM 3189 O O . ILE A 1 422 ? -26.911 -7.245 12.580 1.00 98.06 422 ILE A O 1
ATOM 3193 N N . ASN A 1 423 ? -28.843 -8.251 13.110 1.00 97.12 423 ASN A N 1
ATOM 3194 C CA . ASN A 1 423 ? -28.989 -7.606 14.409 1.00 97.12 423 ASN A CA 1
ATOM 3195 C C . ASN A 1 423 ? -29.168 -8.648 15.520 1.00 97.12 423 ASN A C 1
ATOM 3197 O O . ASN A 1 423 ? -30.145 -9.402 15.513 1.00 97.12 423 ASN A O 1
ATOM 3201 N N . PHE A 1 424 ? -28.252 -8.667 16.484 1.00 97.38 424 PHE A N 1
ATOM 3202 C CA . PHE A 1 424 ? -28.364 -9.456 17.708 1.00 97.38 424 PHE A CA 1
ATOM 3203 C C . PHE A 1 424 ? -28.879 -8.561 18.818 1.00 97.38 424 PHE A C 1
ATOM 3205 O O . PHE A 1 424 ? -28.172 -7.663 19.256 1.00 97.38 424 PHE A O 1
ATOM 3212 N N . LYS A 1 425 ? -30.105 -8.818 19.273 1.00 95.44 425 LYS A N 1
ATOM 3213 C CA . LYS A 1 425 ? -30.767 -8.002 20.284 1.00 95.44 425 LYS A CA 1
ATOM 3214 C C . LYS A 1 425 ? -31.123 -8.807 21.533 1.00 95.44 425 LYS A C 1
ATOM 3216 O O . LYS A 1 425 ? -31.923 -9.744 21.470 1.00 95.44 425 LYS A O 1
ATOM 3221 N N . ASP A 1 426 ? -30.570 -8.378 22.664 1.00 94.94 426 ASP A N 1
ATOM 3222 C CA . ASP A 1 426 ? -30.911 -8.821 24.022 1.00 94.94 426 ASP A CA 1
ATOM 3223 C C . ASP A 1 426 ? -30.742 -10.335 24.236 1.00 94.94 426 ASP A C 1
ATOM 3225 O O . ASP A 1 426 ? -31.593 -10.999 24.836 1.00 94.94 426 ASP A O 1
ATOM 3229 N N . ASN A 1 427 ? -29.654 -10.911 23.716 1.00 95.25 427 ASN A N 1
ATOM 3230 C CA . ASN A 1 427 ? -29.421 -12.354 23.780 1.00 95.25 427 ASN A CA 1
ATOM 3231 C C . ASN A 1 427 ? -28.597 -12.807 24.992 1.00 95.25 427 ASN A C 1
ATOM 3233 O O . ASN A 1 427 ? -28.545 -14.011 25.232 1.00 95.25 427 ASN A O 1
ATOM 3237 N N . GLY A 1 428 ? -28.002 -11.896 25.773 1.00 93.75 428 GLY A N 1
ATOM 3238 C CA . GLY A 1 428 ? -27.062 -12.267 26.838 1.00 93.75 428 GLY A CA 1
ATOM 3239 C C . GLY A 1 428 ? -25.861 -13.043 26.285 1.00 93.75 428 GLY A C 1
ATOM 3240 O O . GLY A 1 428 ? -25.425 -12.771 25.171 1.00 93.75 428 GLY A O 1
ATOM 3241 N N . ASP A 1 429 ? -25.360 -14.026 27.033 1.00 94.75 429 ASP A N 1
ATOM 3242 C CA . ASP A 1 429 ? -24.244 -14.873 26.595 1.00 94.75 429 ASP A CA 1
ATOM 3243 C C . ASP A 1 429 ? -24.655 -15.829 25.460 1.00 94.75 429 ASP A C 1
ATOM 3245 O O . ASP A 1 429 ? -25.539 -16.684 25.607 1.00 94.75 429 ASP A O 1
ATOM 3249 N N . LEU A 1 430 ? -23.988 -15.672 24.317 1.00 95.38 430 LEU A N 1
ATOM 3250 C CA . LEU A 1 430 ? -24.127 -16.487 23.119 1.00 95.38 430 LEU A CA 1
ATOM 3251 C C . LEU A 1 430 ? -22.848 -17.253 22.767 1.00 95.38 430 LEU A C 1
ATOM 3253 O O . LEU A 1 430 ? -22.685 -17.642 21.606 1.00 95.38 430 LEU A O 1
ATOM 3257 N N . THR A 1 431 ? -21.980 -17.539 23.739 1.00 95.75 431 THR A N 1
ATOM 3258 C CA . THR A 1 431 ? -20.771 -18.351 23.546 1.00 95.75 431 THR A CA 1
ATOM 3259 C C . THR A 1 431 ? -21.056 -19.608 22.711 1.00 95.75 431 THR A C 1
ATOM 3261 O O . THR A 1 431 ? -21.941 -20.414 23.005 1.00 95.75 431 THR A O 1
ATOM 3264 N N . GLY A 1 432 ? -20.300 -19.769 21.619 1.00 94.50 432 GLY A N 1
ATOM 3265 C CA . GLY A 1 432 ? -20.473 -20.840 20.628 1.00 94.50 432 GLY A CA 1
ATOM 3266 C C . GLY A 1 432 ? -21.346 -20.470 19.418 1.00 94.50 432 GLY A C 1
ATOM 3267 O O . GLY A 1 432 ? -21.349 -21.207 18.424 1.00 94.50 432 GLY A O 1
ATOM 3268 N N . SER A 1 433 ? -22.046 -19.334 19.462 1.00 97.31 433 SER A N 1
ATOM 3269 C CA . SER A 1 433 ? -22.726 -18.734 18.307 1.00 97.31 433 SER A CA 1
ATOM 3270 C C . SER A 1 433 ? -21.734 -18.061 17.366 1.00 97.31 433 SER A C 1
ATOM 3272 O O . SER A 1 433 ? -20.649 -17.646 17.769 1.00 97.31 433 SER A O 1
ATOM 3274 N N . SER A 1 434 ? -22.095 -17.960 16.085 1.00 97.94 434 SER A N 1
ATOM 3275 C CA . SER A 1 434 ? -21.219 -17.369 15.074 1.00 97.94 434 SER A CA 1
ATOM 3276 C C . SER A 1 434 ? -21.958 -16.696 13.920 1.00 97.94 434 SER A C 1
ATOM 3278 O O . SER A 1 434 ? -22.966 -17.210 13.424 1.00 97.94 434 SER A O 1
ATOM 3280 N N . VAL A 1 435 ? -21.372 -15.599 13.443 1.00 98.38 435 VAL A N 1
ATOM 3281 C CA . VAL A 1 435 ? -21.689 -14.904 12.192 1.00 98.38 435 VAL A CA 1
ATOM 3282 C C . VAL A 1 435 ? -20.425 -14.928 11.346 1.00 98.38 435 VAL A C 1
ATOM 3284 O O . VAL A 1 435 ? -19.500 -14.165 11.622 1.00 98.38 435 VAL A O 1
ATOM 3287 N N . LYS A 1 436 ? -20.330 -15.833 10.364 1.00 97.25 436 LYS A N 1
ATOM 3288 C CA . LYS A 1 436 ? -19.085 -15.958 9.594 1.00 97.25 436 LYS A CA 1
ATOM 3289 C C . LYS A 1 436 ? -19.217 -16.198 8.105 1.00 97.25 436 LYS A C 1
ATOM 3291 O O . LYS A 1 436 ? -20.142 -16.871 7.663 1.00 97.25 436 LYS A O 1
ATOM 3296 N N . LYS A 1 437 ? -18.231 -15.742 7.329 1.00 96.25 437 LYS A N 1
ATOM 3297 C CA . LYS A 1 437 ? -18.172 -15.966 5.871 1.00 96.25 437 LYS A CA 1
ATOM 3298 C C . LYS A 1 437 ? -19.377 -15.399 5.125 1.00 96.25 437 LYS A C 1
ATOM 3300 O O . LYS A 1 437 ? -19.736 -15.911 4.066 1.00 96.25 437 LYS A O 1
ATOM 3305 N N . ASN A 1 438 ? -20.027 -14.373 5.662 1.00 98.38 438 ASN A N 1
ATOM 3306 C CA . ASN A 1 438 ? -21.173 -13.741 5.014 1.00 98.38 438 ASN A CA 1
ATOM 3307 C C . ASN A 1 438 ? -20.719 -12.601 4.097 1.00 98.38 438 ASN A C 1
ATOM 3309 O O . ASN A 1 438 ? -19.605 -12.091 4.239 1.00 98.38 438 ASN A O 1
ATOM 3313 N N . SER A 1 439 ? -21.573 -12.227 3.149 1.00 98.38 439 SER A N 1
ATOM 3314 C CA . SER A 1 439 ? -21.461 -10.965 2.417 1.00 98.38 439 SER A CA 1
ATOM 3315 C C . SER A 1 439 ? -22.653 -10.069 2.739 1.00 98.38 439 SER A C 1
ATOM 3317 O O . SER A 1 439 ? -23.789 -10.533 2.786 1.00 98.38 439 SER A O 1
ATOM 3319 N N . ILE A 1 440 ? -22.397 -8.791 3.003 1.00 98.38 440 ILE A N 1
ATOM 3320 C CA . ILE A 1 440 ? -23.416 -7.779 3.284 1.00 98.38 440 ILE A CA 1
ATOM 3321 C C . ILE A 1 440 ? -23.178 -6.643 2.298 1.00 98.38 440 ILE A C 1
ATOM 3323 O O . ILE A 1 440 ? -22.191 -5.922 2.428 1.00 98.38 440 ILE A O 1
ATOM 3327 N N . THR A 1 441 ? -24.038 -6.506 1.293 1.00 96.88 441 THR A N 1
ATOM 3328 C CA . THR A 1 441 ? -23.846 -5.518 0.224 1.00 96.88 441 THR A CA 1
ATOM 3329 C C . THR A 1 441 ? -25.032 -4.583 0.090 1.00 96.88 441 THR A C 1
ATOM 3331 O O . THR A 1 441 ? -26.173 -4.961 0.378 1.00 96.88 441 THR A O 1
ATOM 3334 N N . LEU A 1 442 ? -24.767 -3.344 -0.334 1.00 95.00 442 LEU A N 1
ATOM 3335 C CA . LEU A 1 442 ? -25.793 -2.304 -0.469 1.00 95.00 442 LEU A CA 1
ATOM 3336 C C . LEU A 1 442 ? -26.582 -2.128 0.836 1.00 95.00 442 LEU A C 1
ATOM 3338 O O . LEU A 1 442 ? -27.812 -2.035 0.830 1.00 95.00 442 LEU A O 1
ATOM 3342 N N . SER A 1 443 ? -25.890 -2.173 1.978 1.00 95.06 443 SER A N 1
ATOM 3343 C CA . SER A 1 443 ? -26.576 -2.097 3.261 1.00 95.06 443 SER A CA 1
ATOM 3344 C C . SER A 1 443 ? -27.165 -0.711 3.469 1.00 95.06 443 SER A C 1
ATOM 3346 O O . SER A 1 443 ? -26.477 0.305 3.391 1.00 95.06 443 SER A O 1
ATOM 3348 N N . ASN A 1 444 ? -28.441 -0.689 3.825 1.00 94.12 444 ASN A N 1
ATOM 3349 C CA . ASN A 1 444 ? -29.180 0.526 4.086 1.00 94.12 444 ASN A CA 1
ATOM 3350 C C . ASN A 1 444 ? -28.970 1.071 5.502 1.00 94.12 444 ASN A C 1
ATOM 3352 O O . ASN A 1 444 ? -29.251 2.244 5.697 1.00 94.12 444 ASN A O 1
ATOM 3356 N N . ASN A 1 445 ? -28.529 0.279 6.486 1.00 93.56 445 ASN A N 1
ATOM 3357 C CA . ASN A 1 445 ? -28.142 0.796 7.808 1.00 93.56 445 ASN A CA 1
ATOM 3358 C C . ASN A 1 445 ? -27.370 -0.247 8.626 1.00 93.56 445 ASN A C 1
ATOM 3360 O O . ASN A 1 445 ? -27.941 -1.255 9.058 1.00 93.56 445 ASN A O 1
ATOM 3364 N N . ARG A 1 446 ? -26.101 0.031 8.896 1.00 96.19 446 ARG A N 1
ATOM 3365 C CA . ARG A 1 446 ? -25.117 -0.848 9.531 1.00 96.19 446 ARG A CA 1
ATOM 3366 C C . ARG A 1 446 ? -24.899 -2.184 8.839 1.00 96.19 446 ARG A C 1
ATOM 3368 O O . ARG A 1 446 ? -25.427 -2.422 7.766 1.00 96.19 446 ARG A O 1
ATOM 3375 N N . CYS A 1 447 ? -24.114 -3.076 9.421 1.00 98.00 447 CYS A N 1
ATOM 3376 C CA . CYS A 1 447 ? -23.876 -4.421 8.902 1.00 98.00 447 CYS A CA 1
ATOM 3377 C C . CYS A 1 447 ? -24.282 -5.451 9.953 1.00 98.00 447 CYS A C 1
ATOM 3379 O O . CYS A 1 447 ? -25.404 -5.963 9.925 1.00 98.00 447 CYS A O 1
ATOM 3381 N N . VAL A 1 448 ? -23.386 -5.702 10.907 1.00 98.50 448 VAL A N 1
ATOM 3382 C CA . VAL A 1 448 ? -23.620 -6.580 12.051 1.00 98.50 448 VAL A CA 1
ATOM 3383 C C . VAL A 1 448 ? -23.686 -5.703 13.289 1.00 98.50 448 VAL A C 1
ATOM 3385 O O . VAL A 1 448 ? -22.694 -5.083 13.665 1.00 98.50 448 VAL A O 1
ATOM 3388 N N . ASN A 1 449 ? -24.863 -5.649 13.896 1.00 97.75 449 ASN A N 1
ATOM 3389 C CA . ASN A 1 449 ? -25.116 -4.877 15.101 1.00 97.75 449 ASN A CA 1
ATOM 3390 C C . ASN A 1 449 ? -25.311 -5.823 16.291 1.00 97.75 449 ASN A C 1
ATOM 3392 O O . ASN A 1 449 ? -26.085 -6.784 16.205 1.00 97.75 449 ASN A O 1
ATOM 3396 N N . VAL A 1 450 ? -24.586 -5.566 17.377 1.00 98.19 450 VAL A N 1
ATOM 3397 C CA . VAL A 1 450 ? -24.594 -6.366 18.603 1.00 98.19 450 VAL A CA 1
ATOM 3398 C C . VAL A 1 450 ? -25.105 -5.485 19.740 1.00 98.19 450 VAL A C 1
ATOM 3400 O O . VAL A 1 450 ? -24.470 -4.501 20.102 1.00 98.19 450 VAL A O 1
ATOM 3403 N N . HIS A 1 451 ? -26.267 -5.848 20.278 1.00 96.00 451 HIS A N 1
ATOM 3404 C CA . HIS A 1 451 ? -26.965 -5.134 21.343 1.00 96.00 451 HIS A CA 1
ATOM 3405 C C . HIS A 1 451 ? -27.283 -6.093 22.495 1.00 96.00 451 HIS A C 1
ATOM 3407 O O . HIS A 1 451 ? -27.990 -7.094 22.306 1.00 96.00 451 HIS A O 1
ATOM 3413 N N . GLY A 1 452 ? -26.785 -5.799 23.698 1.00 95.62 452 GLY A N 1
ATOM 3414 C CA . GLY A 1 452 ? -27.043 -6.587 24.913 1.00 95.62 452 GLY A CA 1
ATOM 3415 C C . GLY A 1 452 ? -26.710 -8.077 24.750 1.00 95.62 452 GLY A C 1
ATOM 3416 O O . GLY A 1 452 ? -27.490 -8.948 25.158 1.00 95.62 452 GLY A O 1
ATOM 3417 N N . THR A 1 453 ? -25.622 -8.369 24.035 1.00 97.12 453 THR A N 1
ATOM 3418 C CA . THR A 1 453 ? -25.205 -9.718 23.640 1.00 97.12 453 THR A CA 1
ATOM 3419 C C . THR A 1 453 ? -23.696 -9.877 23.839 1.00 97.12 453 THR A C 1
ATOM 3421 O O . THR A 1 453 ? -22.922 -9.031 23.395 1.00 97.12 453 THR A O 1
ATOM 3424 N N . ASP A 1 454 ? -23.306 -10.988 24.463 1.00 97.25 454 ASP A N 1
ATOM 3425 C CA . ASP A 1 454 ? -21.932 -11.310 24.852 1.00 97.25 454 ASP A CA 1
ATOM 3426 C C . ASP A 1 454 ? -21.466 -12.615 24.190 1.00 97.25 454 ASP A C 1
ATOM 3428 O O . ASP A 1 454 ? -22.281 -13.459 23.802 1.00 97.25 454 ASP A O 1
ATOM 3432 N N . GLY A 1 455 ? -20.152 -12.823 24.093 1.00 97.12 455 GLY A N 1
ATOM 3433 C CA . GLY A 1 455 ? -19.581 -14.114 23.674 1.00 97.12 455 GLY A CA 1
ATOM 3434 C C . GLY A 1 455 ? -19.797 -14.491 22.198 1.00 97.12 455 GLY A C 1
ATOM 3435 O O . GLY A 1 455 ? -19.575 -15.644 21.817 1.00 97.12 455 GLY A O 1
ATOM 3436 N N . LEU A 1 456 ? -20.252 -13.563 21.348 1.00 97.94 456 LEU A N 1
ATOM 3437 C CA . LEU A 1 456 ? -20.517 -13.819 19.932 1.00 97.94 456 LEU A CA 1
ATOM 3438 C C . LEU A 1 456 ? -19.221 -13.793 19.104 1.00 97.94 456 LEU A C 1
ATOM 3440 O O . LEU A 1 456 ? -18.436 -12.850 19.185 1.00 97.94 456 LEU A O 1
ATOM 3444 N N . TYR A 1 457 ? -19.026 -14.796 18.241 1.00 98.69 457 TYR A N 1
ATOM 3445 C CA . TYR A 1 457 ? -17.954 -14.785 17.239 1.00 98.69 457 TYR A CA 1
ATOM 3446 C C . TYR A 1 457 ? -18.450 -14.200 15.907 1.00 98.69 457 TYR A C 1
ATOM 3448 O O . TYR A 1 457 ? -19.322 -14.775 15.249 1.00 98.69 457 TYR A O 1
ATOM 3456 N N . ILE A 1 458 ? -17.877 -13.079 15.482 1.00 98.81 458 ILE A N 1
ATOM 3457 C CA . ILE A 1 458 ? -18.148 -12.402 14.211 1.00 98.81 458 ILE A CA 1
ATOM 3458 C C . ILE A 1 458 ? -16.859 -12.421 13.396 1.00 98.81 458 ILE A C 1
ATOM 3460 O O . ILE A 1 458 ? -15.920 -11.701 13.724 1.00 98.81 458 ILE A O 1
ATOM 3464 N N . GLY A 1 459 ? -16.782 -13.220 12.333 1.00 98.31 459 GLY A N 1
ATOM 3465 C CA . GLY A 1 459 ? -15.527 -13.290 11.591 1.00 98.31 459 GLY A CA 1
ATOM 3466 C C . GLY A 1 459 ? -15.595 -13.699 10.135 1.00 98.31 459 GLY A C 1
ATOM 3467 O O . GLY A 1 459 ? -16.556 -14.312 9.684 1.00 98.31 459 GLY A O 1
ATOM 3468 N N . GLU A 1 460 ? -14.557 -13.358 9.380 1.00 97.00 460 GLU A N 1
ATOM 3469 C CA . GLU A 1 460 ? -14.453 -13.653 7.946 1.00 97.00 460 GLU A CA 1
ATOM 3470 C C . GLU A 1 460 ? -15.634 -13.079 7.127 1.00 97.00 460 GLU A C 1
ATOM 3472 O O . GLU A 1 460 ? -16.023 -13.651 6.107 1.00 97.00 460 GLU A O 1
ATOM 3477 N N . ASN A 1 461 ? -16.280 -11.999 7.585 1.00 98.69 461 ASN A N 1
ATOM 3478 C CA . ASN A 1 461 ? -17.388 -11.366 6.864 1.00 98.69 461 ASN A CA 1
ATOM 3479 C C . ASN A 1 461 ? -16.884 -10.242 5.954 1.00 98.69 461 ASN A C 1
ATOM 3481 O O . ASN A 1 461 ? -15.949 -9.518 6.295 1.00 98.69 461 ASN A O 1
ATOM 3485 N N . VAL A 1 462 ? -17.545 -10.082 4.809 1.00 98.62 462 VAL A N 1
ATOM 3486 C CA . VAL A 1 462 ? -17.300 -8.989 3.865 1.00 98.62 462 VAL A CA 1
ATOM 3487 C C . VAL A 1 462 ? -18.512 -8.077 3.864 1.00 98.62 462 VAL A C 1
ATOM 3489 O O . VAL A 1 462 ? -19.622 -8.527 3.584 1.00 98.62 462 VAL A O 1
ATOM 3492 N N . ALA A 1 463 ? -18.305 -6.797 4.138 1.00 98.69 463 ALA A N 1
ATOM 3493 C CA . ALA A 1 463 ? -19.331 -5.784 3.987 1.00 98.69 463 ALA A CA 1
ATOM 3494 C C . ALA A 1 463 ? -18.886 -4.754 2.947 1.00 98.69 463 ALA A C 1
ATOM 3496 O O . ALA A 1 463 ? -17.772 -4.246 3.033 1.00 98.69 463 ALA A O 1
ATOM 3497 N N . TYR A 1 464 ? -19.728 -4.476 1.956 1.00 98.44 464 TYR A N 1
ATOM 3498 C CA . TYR A 1 464 ? -19.407 -3.572 0.852 1.00 98.44 464 TYR A CA 1
ATOM 3499 C C . TYR A 1 464 ? -20.571 -2.635 0.545 1.00 98.44 464 TYR A C 1
ATOM 3501 O O . TYR A 1 464 ? -21.715 -3.074 0.469 1.00 98.44 464 TYR A O 1
ATOM 3509 N N . ASP A 1 465 ? -20.264 -1.357 0.340 1.00 97.38 465 ASP A N 1
ATOM 3510 C CA . ASP A 1 465 ? -21.238 -0.306 0.052 1.00 97.38 465 ASP A CA 1
ATOM 3511 C C . ASP A 1 465 ? -22.336 -0.254 1.124 1.00 97.38 465 ASP A C 1
ATOM 3513 O O . ASP A 1 465 ? -23.453 -0.760 0.976 1.00 97.38 465 ASP A O 1
ATOM 3517 N N . THR A 1 466 ? -21.968 0.305 2.273 1.00 96.94 466 THR A N 1
ATOM 3518 C CA . THR A 1 466 ? -22.775 0.259 3.495 1.00 96.94 466 THR A CA 1
ATOM 3519 C C . THR A 1 466 ? -23.084 1.663 3.983 1.00 96.94 466 THR A C 1
ATOM 3521 O O . THR A 1 466 ? -22.332 2.601 3.728 1.00 96.94 466 THR A O 1
ATOM 3524 N N . ILE A 1 467 ? -24.216 1.831 4.660 1.00 96.12 467 ILE A N 1
ATOM 3525 C CA . ILE A 1 467 ? -24.645 3.111 5.229 1.00 96.12 467 ILE A CA 1
ATOM 3526 C C . ILE A 1 467 ? -24.632 3.016 6.756 1.00 96.12 467 ILE A C 1
ATOM 3528 O O . ILE A 1 467 ? -25.115 2.026 7.299 1.00 96.12 467 ILE A O 1
ATOM 3532 N N . GLY A 1 468 ? -24.150 4.048 7.450 1.00 96.38 468 GLY A N 1
ATOM 3533 C CA . GLY A 1 468 ? -24.042 4.061 8.915 1.00 96.38 468 GLY A CA 1
ATOM 3534 C C . GLY A 1 468 ? -22.835 3.273 9.428 1.00 96.38 468 GLY A C 1
ATOM 3535 O O . GLY A 1 468 ? -21.952 2.907 8.653 1.00 96.38 468 GLY A O 1
ATOM 3536 N N . HIS A 1 469 ? -22.764 3.019 10.738 1.00 97.88 469 HIS A N 1
ATOM 3537 C CA . HIS A 1 469 ? -21.666 2.216 11.305 1.00 97.88 469 HIS A CA 1
ATOM 3538 C C . HIS A 1 469 ? -21.726 0.773 10.818 1.00 97.88 469 HIS A C 1
ATOM 3540 O O . HIS A 1 469 ? -22.776 0.178 10.942 1.00 97.88 469 HIS A O 1
ATOM 3546 N N . CYS A 1 470 ? -20.658 0.135 10.347 1.00 98.38 470 CYS A N 1
ATOM 3547 C CA . CYS A 1 470 ? -20.808 -1.216 9.786 1.00 98.38 470 CYS A CA 1
ATOM 3548 C C . CYS A 1 470 ? -20.871 -2.326 10.858 1.00 98.38 470 CYS A C 1
ATOM 3550 O O . CYS A 1 470 ? -21.933 -2.908 11.098 1.00 98.38 470 CYS A O 1
ATOM 3552 N N . TYR A 1 471 ? -19.758 -2.631 11.519 1.00 98.75 471 TYR A N 1
ATOM 3553 C CA . TYR A 1 471 ? -19.694 -3.585 12.627 1.00 98.75 471 TYR A CA 1
ATOM 3554 C C . TYR A 1 471 ? -19.776 -2.807 13.940 1.00 98.75 471 TYR A C 1
ATOM 3556 O O . TYR A 1 471 ? -18.871 -2.033 14.247 1.00 98.75 471 TYR A O 1
ATOM 3564 N N . ALA A 1 472 ? -20.869 -2.965 14.686 1.00 97.56 472 ALA A N 1
ATOM 3565 C CA . ALA A 1 472 ? -21.189 -2.075 15.799 1.00 97.56 472 ALA A CA 1
ATOM 3566 C C . ALA A 1 472 ? -21.592 -2.823 17.072 1.00 97.56 472 ALA A C 1
ATOM 3568 O O . ALA A 1 472 ? -22.373 -3.778 17.025 1.00 97.56 472 ALA A O 1
ATOM 3569 N N . LEU A 1 473 ? -21.092 -2.326 18.202 1.00 97.50 473 LEU A N 1
ATOM 3570 C CA . LEU A 1 473 ? -21.638 -2.567 19.537 1.00 97.50 473 LEU A CA 1
ATOM 3571 C C . LEU A 1 473 ? -22.549 -1.387 19.901 1.00 97.50 473 LEU A C 1
ATOM 3573 O O . LEU A 1 473 ? -22.135 -0.240 19.741 1.00 97.50 473 LEU A O 1
ATOM 3577 N N . GLU A 1 474 ? -23.775 -1.640 20.360 1.00 90.88 474 GLU A N 1
ATOM 3578 C CA . GLU A 1 474 ? -24.794 -0.583 20.499 1.00 90.88 474 GLU A CA 1
ATOM 3579 C C . GLU A 1 474 ? -24.890 -0.001 21.920 1.00 90.88 474 GLU A C 1
ATOM 3581 O O . GLU A 1 474 ? -24.948 1.217 22.051 1.00 90.88 474 GLU A O 1
ATOM 3586 N N . LEU A 1 475 ? -24.892 -0.817 22.986 1.00 86.06 475 LEU A N 1
ATOM 3587 C CA . LEU A 1 475 ? -25.147 -0.310 24.347 1.00 86.06 475 LEU A CA 1
ATOM 3588 C C . LEU A 1 475 ? -23.894 0.072 25.132 1.00 86.06 475 LEU A C 1
ATOM 3590 O O . LEU A 1 475 ? -23.984 0.839 26.090 1.00 86.06 475 LEU A O 1
ATOM 3594 N N . GLY A 1 476 ? -22.748 -0.511 24.793 1.00 91.06 476 GLY A N 1
ATOM 3595 C CA . GLY A 1 476 ? -21.558 -0.431 25.627 1.00 91.06 476 GLY A CA 1
ATOM 3596 C C . GLY A 1 476 ? -21.632 -1.354 26.846 1.00 91.06 476 GLY A C 1
ATOM 3597 O O . GLY A 1 476 ? -20.938 -1.118 27.824 1.00 91.06 476 GLY A O 1
ATOM 3598 N N . THR A 1 477 ? -22.459 -2.397 26.825 1.00 93.88 477 THR A N 1
ATOM 3599 C CA . THR A 1 477 ? -22.451 -3.461 27.853 1.00 93.88 477 THR A CA 1
ATOM 3600 C C . THR A 1 477 ? -22.006 -4.806 27.289 1.00 93.88 477 THR A C 1
ATOM 3602 O O . THR A 1 477 ? -21.883 -5.773 28.030 1.00 93.88 477 THR A O 1
ATOM 3605 N N . GLU A 1 478 ? -21.816 -4.875 25.973 1.00 97.06 478 GLU A N 1
ATOM 3606 C CA . GLU A 1 478 ? -21.458 -6.073 25.231 1.00 97.06 478 GLU A CA 1
ATOM 3607 C C . GLU A 1 478 ? -19.986 -6.426 25.459 1.00 97.06 478 GLU A C 1
ATOM 3609 O O . GLU A 1 478 ? -19.093 -5.639 25.134 1.00 97.06 478 GLU A O 1
ATOM 3614 N N . ILE A 1 479 ? -19.724 -7.626 25.975 1.00 97.94 479 ILE A N 1
ATOM 3615 C CA . ILE A 1 479 ? -18.376 -8.101 26.303 1.00 97.94 479 ILE A CA 1
ATOM 3616 C C . ILE A 1 479 ? -18.082 -9.485 25.729 1.00 97.94 479 ILE A C 1
ATOM 3618 O O . ILE A 1 479 ? -18.967 -10.273 25.398 1.00 97.94 479 ILE A O 1
ATOM 3622 N N . ASN A 1 480 ? -16.796 -9.814 25.646 1.00 98.19 480 ASN A N 1
ATOM 3623 C CA . ASN A 1 480 ? -16.278 -11.103 25.191 1.00 98.19 480 ASN A CA 1
ATOM 3624 C C . ASN A 1 480 ? -16.726 -11.501 23.776 1.00 98.19 480 ASN A C 1
ATOM 3626 O O . ASN A 1 480 ? -16.613 -12.666 23.394 1.00 98.19 480 ASN A O 1
ATOM 3630 N N . ASN A 1 481 ? -17.196 -10.547 22.973 1.00 98.62 481 ASN A N 1
ATOM 3631 C CA . ASN A 1 481 ? -17.410 -10.755 21.552 1.00 98.62 481 ASN A CA 1
ATOM 3632 C C . ASN A 1 481 ? -16.060 -10.714 20.829 1.00 98.62 481 ASN A C 1
ATOM 3634 O O . ASN A 1 481 ? -15.126 -10.022 21.241 1.00 98.62 481 ASN A O 1
ATOM 3638 N N . SER A 1 482 ? -15.952 -11.478 19.749 1.00 98.69 482 SER A N 1
ATOM 3639 C CA . SER A 1 482 ? -14.740 -11.562 18.935 1.00 98.69 482 SER A CA 1
ATOM 3640 C C . SER A 1 482 ? -15.048 -11.128 17.511 1.00 98.69 482 SER A C 1
ATOM 3642 O O . SER A 1 482 ? -15.831 -11.786 16.831 1.00 98.69 482 SER A O 1
ATOM 3644 N N . PHE A 1 483 ? -14.416 -10.048 17.067 1.00 98.81 483 PHE A N 1
ATOM 3645 C CA . PHE A 1 483 ? -14.420 -9.563 15.693 1.00 98.81 483 PHE A CA 1
ATOM 3646 C C . PHE A 1 483 ? -13.106 -9.990 15.035 1.00 98.81 483 PHE A C 1
ATOM 3648 O O . PHE A 1 483 ? -12.050 -9.435 15.333 1.00 98.81 483 PHE A O 1
ATOM 3655 N N . ASP A 1 484 ? -13.163 -11.003 14.175 1.00 98.69 484 ASP A N 1
ATOM 3656 C CA . ASP A 1 484 ? -11.985 -11.678 13.621 1.00 98.69 484 ASP A CA 1
ATOM 3657 C C . ASP A 1 484 ? -12.003 -11.680 12.087 1.00 98.69 484 ASP A C 1
ATOM 3659 O O . ASP A 1 484 ? -12.855 -12.314 11.468 1.00 98.69 484 ASP A O 1
ATOM 3663 N N . LYS A 1 485 ? -11.057 -10.994 11.442 1.00 97.62 485 LYS A N 1
ATOM 3664 C CA . LYS A 1 485 ? -10.892 -10.993 9.974 1.00 97.62 485 LYS A CA 1
ATOM 3665 C C . LYS A 1 485 ? -12.131 -10.539 9.202 1.00 97.62 485 LYS A C 1
ATOM 3667 O O . LYS A 1 485 ? -12.472 -11.103 8.162 1.00 97.62 485 LYS A O 1
ATOM 3672 N N . ASN A 1 486 ? -12.839 -9.539 9.717 1.00 98.75 486 ASN A N 1
ATOM 3673 C CA . ASN A 1 486 ? -13.915 -8.888 8.977 1.00 98.75 486 ASN A CA 1
ATOM 3674 C C . ASN A 1 486 ? -13.356 -7.739 8.142 1.00 98.75 486 ASN A C 1
ATOM 3676 O O . ASN A 1 486 ? -12.457 -7.028 8.586 1.00 98.75 486 ASN A O 1
ATOM 3680 N N . ILE A 1 487 ? -13.938 -7.512 6.970 1.00 98.69 487 ILE A N 1
ATOM 3681 C CA . ILE A 1 487 ? -13.628 -6.352 6.137 1.00 98.69 487 ILE A CA 1
ATOM 3682 C C . ILE A 1 487 ? -14.887 -5.520 5.904 1.00 98.69 487 ILE A C 1
ATOM 3684 O O . ILE A 1 487 ? -15.974 -6.063 5.668 1.00 98.69 487 ILE A O 1
ATOM 3688 N N . GLY A 1 488 ? -14.745 -4.201 6.004 1.00 98.62 488 GLY A N 1
ATOM 3689 C CA . GLY A 1 488 ? -15.760 -3.239 5.593 1.00 98.62 488 GLY A CA 1
ATOM 3690 C C . GLY A 1 488 ? -15.199 -2.282 4.549 1.00 98.62 488 GLY A C 1
ATOM 3691 O O . GLY A 1 488 ? -14.164 -1.654 4.777 1.00 98.62 488 GLY A O 1
ATOM 3692 N N . ILE A 1 489 ? -15.890 -2.203 3.414 1.00 98.62 489 ILE A N 1
ATOM 3693 C CA . ILE A 1 489 ? -15.482 -1.482 2.211 1.00 98.62 489 ILE A CA 1
ATOM 3694 C C . ILE A 1 489 ? -16.570 -0.473 1.856 1.00 98.62 489 ILE A C 1
ATOM 3696 O O . ILE A 1 489 ? -17.738 -0.848 1.742 1.00 98.62 489 ILE A O 1
ATOM 3700 N N . LEU A 1 490 ? -16.197 0.787 1.636 1.00 98.00 490 LEU A N 1
ATOM 3701 C CA . LEU A 1 490 ? -17.132 1.869 1.308 1.00 98.00 490 LEU A CA 1
ATOM 3702 C C . LEU A 1 490 ? -18.235 2.041 2.375 1.00 98.00 490 LEU A C 1
ATOM 3704 O O . LEU A 1 490 ? -19.417 1.777 2.146 1.00 98.00 490 LEU A O 1
ATOM 3708 N N . THR A 1 491 ? -17.842 2.498 3.563 1.00 98.50 491 THR A N 1
ATOM 3709 C CA . THR A 1 491 ? -18.765 2.878 4.646 1.00 98.50 491 THR A CA 1
ATOM 3710 C C . THR A 1 491 ? -19.179 4.342 4.486 1.00 98.50 491 THR A C 1
ATOM 3712 O O . THR A 1 491 ? -18.351 5.246 4.602 1.00 98.50 491 THR A O 1
ATOM 3715 N N . LYS A 1 492 ? -20.460 4.594 4.218 1.00 97.62 492 LYS A N 1
ATOM 3716 C CA . LYS A 1 492 ? -21.024 5.914 3.894 1.00 97.62 492 LYS A CA 1
ATOM 3717 C C . LYS A 1 492 ? -21.887 6.444 5.028 1.00 97.62 492 LYS A C 1
ATOM 3719 O O . LYS A 1 492 ? -22.510 5.676 5.765 1.00 97.62 492 LYS A O 1
ATOM 3724 N N . LYS A 1 493 ? -21.990 7.764 5.153 1.00 94.75 493 LYS A N 1
ATOM 3725 C CA . LYS A 1 493 ? -22.862 8.369 6.165 1.00 94.75 493 LYS A CA 1
ATOM 3726 C C . LYS A 1 493 ? -24.338 8.101 5.886 1.00 94.75 493 LYS A C 1
ATOM 3728 O O . LYS A 1 493 ? -24.788 8.121 4.737 1.00 94.75 493 LYS A O 1
ATOM 3733 N N . ALA A 1 494 ? -25.111 7.921 6.951 1.00 91.50 494 ALA A N 1
ATOM 3734 C CA . ALA A 1 494 ? -26.564 7.946 6.868 1.00 91.50 494 ALA A CA 1
ATOM 3735 C C . ALA A 1 494 ? -27.071 9.372 6.613 1.00 91.50 494 ALA A C 1
ATOM 3737 O O . ALA A 1 494 ? -26.578 10.341 7.192 1.00 91.50 494 ALA A O 1
ATOM 3738 N N . THR A 1 495 ? -28.089 9.507 5.761 1.00 90.38 495 THR A N 1
ATOM 3739 C CA . THR A 1 495 ? -28.805 10.781 5.569 1.00 90.38 495 THR A CA 1
ATOM 3740 C C . THR A 1 495 ? -29.950 10.936 6.561 1.00 90.38 495 THR A C 1
ATOM 3742 O O . THR A 1 495 ? -30.388 12.050 6.831 1.00 90.38 495 THR A O 1
ATOM 3745 N N . THR A 1 496 ? -30.439 9.821 7.110 1.00 87.38 496 THR A N 1
ATOM 3746 C CA . THR A 1 496 ? -31.445 9.785 8.173 1.00 87.38 496 THR A CA 1
ATOM 3747 C C . THR A 1 496 ? -30.928 8.938 9.330 1.00 87.38 496 THR A C 1
ATOM 3749 O O . THR A 1 496 ? -30.598 7.768 9.153 1.00 87.38 496 THR A O 1
ATOM 3752 N N . GLN A 1 497 ? -30.895 9.516 10.524 1.00 84.44 497 GLN A N 1
ATOM 3753 C CA . GLN A 1 497 ? -30.319 8.910 11.722 1.00 84.44 497 GLN A CA 1
ATOM 3754 C C . GLN A 1 497 ? -31.397 8.719 12.789 1.00 84.44 497 GLN A C 1
ATOM 3756 O O . GLN A 1 497 ? -32.314 9.534 12.902 1.00 84.44 497 GLN A O 1
ATOM 3761 N N . ALA A 1 498 ? -31.308 7.628 13.549 1.00 82.75 498 ALA A N 1
ATOM 3762 C CA . ALA A 1 498 ? -32.176 7.429 14.702 1.00 82.75 498 ALA A CA 1
ATOM 3763 C C . ALA A 1 498 ? -31.704 8.317 15.863 1.00 82.75 498 ALA A C 1
ATOM 3765 O O . ALA A 1 498 ? -30.507 8.536 16.041 1.00 82.75 498 ALA A O 1
ATOM 3766 N N . THR A 1 499 ? -32.637 8.847 16.651 1.00 79.50 499 THR A N 1
ATOM 3767 C CA . THR A 1 499 ? -32.306 9.696 17.802 1.00 79.50 499 THR A CA 1
ATOM 3768 C C . THR A 1 499 ? -31.357 8.975 18.759 1.00 79.50 499 THR A C 1
ATOM 3770 O O . THR A 1 499 ? -31.685 7.883 19.211 1.00 79.50 499 THR A O 1
ATOM 3773 N N . GLY A 1 500 ? -30.228 9.607 19.092 1.00 78.00 500 GLY A N 1
ATOM 3774 C CA . GLY A 1 500 ? -29.224 9.067 20.020 1.00 78.00 500 GLY A CA 1
ATOM 3775 C C . GLY A 1 500 ? -28.112 8.241 19.367 1.00 78.00 500 GLY A C 1
ATOM 3776 O O . GLY A 1 500 ? -27.097 8.017 20.011 1.00 78.00 500 GLY A O 1
ATOM 3777 N N . GLU A 1 501 ? -28.255 7.856 18.098 1.00 87.00 501 GLU A N 1
ATOM 3778 C CA . GLU A 1 501 ? -27.203 7.136 17.364 1.00 87.00 501 GLU A CA 1
ATOM 3779 C C . GLU A 1 501 ? -26.171 8.102 16.770 1.00 87.00 501 GLU A C 1
ATOM 3781 O O . GLU A 1 501 ? -26.303 9.309 16.944 1.00 87.00 501 GLU A O 1
ATOM 3786 N N . THR A 1 502 ? -25.168 7.616 16.035 1.00 91.44 502 THR A N 1
ATOM 3787 C CA . THR A 1 502 ? -24.140 8.448 15.368 1.00 91.44 502 THR A CA 1
ATOM 3788 C C . THR A 1 502 ? -23.895 8.053 13.902 1.00 91.44 502 THR A C 1
ATOM 3790 O O . THR A 1 502 ? -22.897 8.438 13.296 1.00 91.44 502 THR A O 1
ATOM 3793 N N . ASP A 1 503 ? -24.862 7.371 13.268 1.00 92.38 503 ASP A N 1
ATOM 3794 C CA . ASP A 1 503 ? -24.744 6.811 11.906 1.00 92.38 503 ASP A CA 1
ATOM 3795 C C . ASP A 1 503 ? -24.491 7.847 10.781 1.00 92.38 503 ASP A C 1
ATOM 3797 O O . ASP A 1 503 ? -24.104 7.480 9.668 1.00 92.38 503 ASP A O 1
ATOM 3801 N N . ASN A 1 504 ? -24.687 9.148 11.026 1.00 93.12 504 ASN A N 1
ATOM 3802 C CA . ASN A 1 504 ? -24.312 10.216 10.085 1.00 93.12 504 ASN A CA 1
ATOM 3803 C C . ASN A 1 504 ? -22.806 10.570 10.121 1.00 93.12 504 ASN A C 1
ATOM 3805 O O . ASN A 1 504 ? -22.339 11.357 9.298 1.00 93.12 504 ASN A O 1
ATOM 3809 N N . THR A 1 505 ? -22.066 9.989 11.067 1.00 92.94 505 THR A N 1
ATOM 3810 C CA . THR A 1 505 ? -20.621 10.132 11.288 1.00 92.94 505 THR A CA 1
ATOM 3811 C C . THR A 1 505 ? -20.012 8.727 11.456 1.00 92.94 505 THR A C 1
ATOM 3813 O O . THR A 1 505 ? -19.517 8.371 12.526 1.00 92.94 505 THR A O 1
ATOM 3816 N N . PRO A 1 506 ? -20.117 7.868 10.427 1.00 95.94 506 PRO A N 1
ATOM 3817 C CA . PRO A 1 506 ? -19.936 6.431 10.569 1.00 95.94 506 PRO A CA 1
ATOM 3818 C C . PRO A 1 506 ? -18.496 6.001 10.859 1.00 95.94 506 PRO A C 1
ATOM 3820 O O . PRO A 1 506 ? -17.512 6.618 10.449 1.00 95.94 506 PRO A O 1
ATOM 3823 N N . ALA A 1 507 ? -18.400 4.837 11.486 1.00 98.38 507 ALA A N 1
ATOM 3824 C CA . ALA A 1 507 ? -17.181 4.060 11.618 1.00 98.38 507 ALA A CA 1
ATOM 3825 C C . ALA A 1 507 ? -17.399 2.688 10.983 1.00 98.38 507 ALA A C 1
ATOM 3827 O O . ALA A 1 507 ? -18.473 2.104 11.148 1.00 98.38 507 ALA A O 1
ATOM 3828 N N . THR A 1 508 ? -16.398 2.140 10.296 1.00 98.81 508 THR A N 1
ATOM 3829 C CA . THR A 1 508 ? -16.490 0.743 9.850 1.00 98.81 508 THR A CA 1
ATOM 3830 C C . THR A 1 508 ? -16.585 -0.196 11.056 1.00 98.81 508 THR A C 1
ATOM 3832 O O . THR A 1 508 ? -17.392 -1.122 11.040 1.00 98.81 508 THR A O 1
ATOM 3835 N N . PHE A 1 509 ? -15.839 0.094 12.123 1.00 98.88 509 PHE A N 1
ATOM 3836 C CA . PHE A 1 509 ? -15.902 -0.606 13.403 1.00 98.88 509 PHE A CA 1
ATOM 3837 C C . PHE A 1 509 ? -16.207 0.392 14.528 1.00 98.88 509 PHE A C 1
ATOM 3839 O O . PHE A 1 509 ? -15.387 1.260 14.835 1.00 98.88 509 PHE A O 1
ATOM 3846 N N . LEU A 1 510 ? -17.396 0.282 15.125 1.00 98.31 510 LEU A N 1
ATOM 3847 C CA . LEU A 1 510 ? -17.817 1.077 16.279 1.00 98.31 510 LEU A CA 1
ATOM 3848 C C . LEU A 1 510 ? -17.642 0.258 17.564 1.00 98.31 510 LEU A C 1
ATOM 3850 O O . LEU A 1 510 ? -18.297 -0.770 17.754 1.00 98.31 510 LEU A O 1
ATOM 3854 N N . ILE A 1 511 ? -16.766 0.742 18.443 1.00 98.25 511 ILE A N 1
ATOM 3855 C CA . ILE A 1 511 ? -16.405 0.124 19.717 1.00 98.25 511 ILE A CA 1
ATOM 3856 C C . ILE A 1 511 ? -16.990 0.973 20.845 1.00 98.25 511 ILE A C 1
ATOM 3858 O O . ILE A 1 511 ? -16.456 2.034 21.155 1.00 98.25 511 ILE A O 1
ATOM 3862 N N . THR A 1 512 ? -18.054 0.498 21.487 1.00 96.56 512 THR A N 1
ATOM 3863 C CA . THR A 1 512 ? -18.661 1.170 22.654 1.00 96.56 512 THR A CA 1
ATOM 3864 C C . THR A 1 512 ? -18.246 0.548 23.989 1.00 96.56 512 THR A C 1
ATOM 3866 O O . THR A 1 512 ? -18.419 1.161 25.044 1.00 96.56 512 THR A O 1
ATOM 3869 N N . HIS A 1 513 ? -17.631 -0.641 23.961 1.00 96.88 513 HIS A N 1
ATOM 3870 C CA . HIS A 1 513 ? -17.025 -1.284 25.127 1.00 96.88 513 HIS A CA 1
ATOM 3871 C C . HIS A 1 513 ? -15.697 -1.986 24.755 1.00 96.88 513 HIS A C 1
ATOM 3873 O O . HIS A 1 513 ? -15.698 -2.854 23.872 1.00 96.88 513 HIS A O 1
ATOM 3879 N N . PRO A 1 514 ? -14.564 -1.676 25.423 1.00 96.31 514 PRO A N 1
ATOM 3880 C CA . PRO A 1 514 ? -13.253 -2.235 25.088 1.00 96.31 514 PRO A CA 1
ATOM 3881 C C . PRO A 1 514 ? -13.129 -3.742 25.291 1.00 96.31 514 PRO A C 1
ATOM 3883 O O . PRO A 1 514 ? -12.397 -4.361 24.534 1.00 96.31 514 PRO A O 1
ATOM 3886 N N . GLY A 1 515 ? -13.841 -4.328 26.264 1.00 97.62 515 GLY A N 1
ATOM 3887 C CA . GLY A 1 515 ? -13.793 -5.751 26.664 1.00 97.62 515 GLY A CA 1
ATOM 3888 C C . GLY A 1 515 ? -14.260 -6.772 25.614 1.00 97.62 515 GLY A C 1
ATOM 3889 O O . GLY A 1 515 ? -15.045 -7.663 25.918 1.00 97.62 515 GLY A O 1
ATOM 3890 N N . ASN A 1 516 ? -13.800 -6.626 24.377 1.00 98.62 516 ASN A N 1
ATOM 3891 C CA . ASN A 1 516 ? -14.030 -7.439 23.193 1.00 98.62 516 ASN A CA 1
ATOM 3892 C C . ASN A 1 516 ? -12.691 -7.603 22.450 1.00 98.62 516 ASN A C 1
ATOM 3894 O O . ASN A 1 516 ? -11.725 -6.880 22.710 1.00 98.62 516 ASN A O 1
ATOM 3898 N N . SER A 1 517 ? -12.620 -8.573 21.544 1.00 98.75 517 SER A N 1
ATOM 3899 C CA . SER A 1 517 ? -11.418 -8.855 20.752 1.00 98.75 517 SER A CA 1
ATOM 3900 C C . SER A 1 517 ? -11.593 -8.380 19.313 1.00 98.75 517 SER A C 1
ATOM 3902 O O . SER A 1 517 ? -12.609 -8.682 18.690 1.00 98.75 517 SER A O 1
ATOM 3904 N N . TRP A 1 518 ? -10.589 -7.687 18.780 1.00 98.69 518 TRP A N 1
ATOM 3905 C CA . TRP A 1 518 ? -10.556 -7.145 17.421 1.00 98.69 518 TRP A CA 1
ATOM 3906 C C . TRP A 1 518 ? -9.263 -7.597 16.742 1.00 98.69 518 TRP A C 1
ATOM 3908 O O . TRP A 1 518 ? -8.204 -7.016 16.972 1.00 98.69 518 TRP A O 1
ATOM 3918 N N . THR A 1 519 ? -9.325 -8.643 15.924 1.00 98.69 519 THR A N 1
ATOM 3919 C CA . THR A 1 519 ? -8.131 -9.248 15.321 1.00 98.69 519 THR A CA 1
ATOM 3920 C C . THR A 1 519 ? -8.246 -9.334 13.805 1.00 98.69 519 THR A C 1
ATOM 3922 O O . THR A 1 519 ? -9.242 -9.830 13.283 1.00 98.69 519 THR A O 1
ATOM 3925 N N . GLY A 1 520 ? -7.229 -8.865 13.081 1.00 97.44 520 GLY A N 1
ATOM 3926 C CA . GLY A 1 520 ? -7.130 -9.042 11.629 1.00 97.44 520 GLY A CA 1
ATOM 3927 C C . GLY A 1 520 ? -8.208 -8.328 10.809 1.00 97.44 520 GLY A C 1
ATOM 3928 O O . GLY A 1 520 ? -8.448 -8.719 9.669 1.00 97.44 520 GLY A O 1
ATOM 3929 N N . ASN A 1 521 ? -8.927 -7.356 11.378 1.00 98.69 521 ASN A N 1
ATOM 3930 C CA . ASN A 1 521 ? -10.018 -6.679 10.681 1.00 98.69 521 ASN A CA 1
ATOM 3931 C C . ASN A 1 521 ? -9.491 -5.560 9.778 1.00 98.69 521 ASN A C 1
ATOM 3933 O O . ASN A 1 521 ? -8.488 -4.918 10.087 1.00 98.69 521 ASN A O 1
ATOM 3937 N N . VAL A 1 522 ? -10.212 -5.287 8.691 1.00 98.44 522 VAL A N 1
ATOM 3938 C CA . VAL A 1 522 ? -9.827 -4.293 7.686 1.00 98.44 522 VAL A CA 1
ATOM 3939 C C . VAL A 1 522 ? -10.942 -3.266 7.490 1.00 98.44 522 VAL A C 1
ATOM 3941 O O . VAL A 1 522 ? -12.075 -3.606 7.143 1.00 98.44 522 VAL A O 1
ATOM 3944 N N . ALA A 1 523 ? -10.630 -1.990 7.704 1.00 98.44 523 ALA A N 1
ATOM 3945 C CA . ALA A 1 523 ? -11.493 -0.868 7.345 1.00 98.44 523 ALA A CA 1
ATOM 3946 C C . ALA A 1 523 ? -10.924 -0.164 6.109 1.00 98.44 523 ALA A C 1
ATOM 3948 O O . ALA A 1 523 ? -9.920 0.536 6.213 1.00 98.44 523 ALA A O 1
ATOM 3949 N N . ALA A 1 524 ? -11.576 -0.336 4.960 1.00 96.56 524 ALA A N 1
ATOM 3950 C CA . ALA A 1 524 ? -11.034 0.047 3.661 1.00 96.56 524 ALA A CA 1
ATOM 3951 C C . ALA A 1 524 ? -11.990 0.983 2.905 1.00 96.56 524 ALA A C 1
ATOM 3953 O O . ALA A 1 524 ? -12.879 0.551 2.172 1.00 96.56 524 ALA A O 1
ATOM 3954 N N . GLY A 1 525 ? -11.833 2.292 3.099 1.00 95.50 525 GLY A N 1
ATOM 3955 C CA . GLY A 1 525 ? -12.738 3.287 2.519 1.00 95.50 525 GLY A CA 1
ATOM 3956 C C . GLY A 1 525 ? -13.944 3.584 3.409 1.00 95.50 525 GLY A C 1
ATOM 3957 O O . GLY A 1 525 ? -15.011 2.996 3.262 1.00 95.50 525 GLY A O 1
ATOM 3958 N N . SER A 1 526 ? -13.792 4.536 4.328 1.00 97.88 526 SER A N 1
ATOM 3959 C CA . SER A 1 526 ? -14.888 5.064 5.156 1.00 97.88 526 SER A CA 1
ATOM 3960 C C . SER A 1 526 ? -15.002 6.574 4.984 1.00 97.88 526 SER A C 1
ATOM 3962 O O . SER A 1 526 ? -13.990 7.276 4.960 1.00 97.88 526 SER A O 1
ATOM 3964 N N . GLU A 1 527 ? -16.223 7.099 4.892 1.00 97.00 527 GLU A N 1
ATOM 3965 C CA . GLU A 1 527 ? -16.479 8.541 4.793 1.00 97.00 527 GLU A CA 1
ATOM 3966 C C . GLU A 1 527 ? -16.053 9.300 6.065 1.00 97.00 527 GLU A C 1
ATOM 3968 O O . GLU A 1 527 ? -15.805 10.502 6.011 1.00 97.00 527 GLU A O 1
ATOM 3973 N N . PHE A 1 528 ? -15.909 8.619 7.207 1.00 96.25 528 PHE A N 1
ATOM 3974 C CA . PHE A 1 528 ? -15.396 9.231 8.434 1.00 96.25 528 PHE A CA 1
ATOM 3975 C C . PHE A 1 528 ? -14.300 8.389 9.071 1.00 96.25 528 PHE A C 1
ATOM 3977 O O . PHE A 1 528 ? -13.123 8.715 8.897 1.00 96.25 528 PHE A O 1
ATOM 3984 N N . PHE A 1 529 ? -14.669 7.353 9.828 1.00 98.31 529 PHE A N 1
ATOM 3985 C CA . PHE A 1 529 ? -13.725 6.632 10.677 1.00 98.31 529 PHE A CA 1
ATOM 3986 C C . PHE A 1 529 ? -13.544 5.178 10.245 1.00 98.31 529 PHE A C 1
ATOM 3988 O O . PHE A 1 529 ? -14.495 4.528 9.803 1.00 98.31 529 PHE A O 1
ATOM 3995 N N . GLY A 1 530 ? -12.332 4.647 10.384 1.00 98.56 530 GLY A N 1
ATOM 3996 C CA . GLY A 1 530 ? -12.107 3.205 10.297 1.00 98.56 530 GLY A CA 1
ATOM 3997 C C . GLY A 1 530 ? -12.581 2.526 11.577 1.00 98.56 530 GLY A C 1
ATOM 3998 O O . GLY A 1 530 ? -13.574 1.800 11.564 1.00 98.56 530 GLY A O 1
ATOM 3999 N N . PHE A 1 531 ? -11.917 2.848 12.688 1.00 98.75 531 PHE A N 1
ATOM 4000 C CA . PHE A 1 531 ? -12.284 2.428 14.039 1.00 98.75 531 PHE A CA 1
ATOM 4001 C C . PHE A 1 531 ? -12.614 3.641 14.902 1.00 98.75 531 PHE A C 1
ATOM 4003 O O . PHE A 1 531 ? -11.860 4.618 14.944 1.00 98.75 531 PHE A O 1
ATOM 4010 N N . TRP A 1 532 ? -13.717 3.557 15.635 1.00 98.06 532 TRP A N 1
ATOM 4011 C CA . TRP A 1 532 ? -14.103 4.574 16.601 1.00 98.06 532 TRP A CA 1
ATOM 4012 C C . TRP A 1 532 ? -14.388 3.931 17.954 1.00 98.06 532 TRP A C 1
ATOM 4014 O O . TRP A 1 532 ? -15.299 3.117 18.074 1.00 98.06 532 TRP A O 1
ATOM 4024 N N . MET A 1 533 ? -13.598 4.307 18.961 1.00 95.75 533 MET A N 1
ATOM 4025 C CA . MET A 1 533 ? -13.889 4.031 20.365 1.00 95.75 533 MET A CA 1
ATOM 4026 C C . MET A 1 533 ? -14.792 5.145 20.903 1.00 95.75 533 MET A C 1
ATOM 4028 O O . MET A 1 533 ? -14.312 6.219 21.272 1.00 95.75 533 MET A O 1
ATOM 4032 N N . ASP A 1 534 ? -16.099 4.901 20.878 1.00 93.56 534 ASP A N 1
ATOM 4033 C CA . ASP A 1 534 ? -17.124 5.802 21.409 1.00 93.56 534 ASP A CA 1
ATOM 4034 C C . ASP A 1 534 ? -17.568 5.291 22.779 1.00 93.56 534 ASP A C 1
ATOM 4036 O O . ASP A 1 534 ? -18.555 4.572 22.926 1.00 93.56 534 ASP A O 1
ATOM 4040 N N . LEU A 1 535 ? -16.726 5.548 23.777 1.00 91.12 535 LEU A N 1
ATOM 4041 C CA . LEU A 1 535 ? -16.853 4.946 25.098 1.00 91.12 535 LEU A CA 1
ATOM 4042 C C . LEU A 1 535 ? -17.692 5.820 26.027 1.00 91.12 535 LEU A C 1
ATOM 4044 O O . LEU A 1 535 ? -17.590 7.046 26.012 1.00 91.12 535 LEU A O 1
ATOM 4048 N N . THR A 1 536 ? -18.454 5.179 26.911 1.00 87.50 536 THR A N 1
ATOM 4049 C CA . THR A 1 536 ? -18.956 5.836 28.123 1.00 87.50 536 THR A CA 1
ATOM 4050 C C . THR A 1 536 ? -17.795 6.109 29.087 1.00 87.50 536 THR A C 1
ATOM 4052 O O . THR A 1 536 ? -16.704 5.555 28.939 1.00 87.50 536 THR A O 1
ATOM 4055 N N . ILE A 1 537 ? -18.020 6.946 30.104 1.00 79.81 537 ILE A N 1
ATOM 4056 C CA . ILE A 1 537 ? -17.006 7.224 31.138 1.00 79.81 537 ILE A CA 1
ATOM 4057 C C . ILE A 1 537 ? -16.585 5.936 31.855 1.00 79.81 537 ILE A C 1
ATOM 4059 O O . ILE A 1 537 ? -15.390 5.700 32.018 1.00 79.81 537 ILE A O 1
ATOM 4063 N N . ASP A 1 538 ? -17.546 5.084 32.212 1.00 83.06 538 ASP A N 1
ATOM 4064 C CA . ASP A 1 538 ? -17.266 3.811 32.881 1.00 83.06 538 ASP A CA 1
ATOM 4065 C C . ASP A 1 538 ? -16.447 2.878 31.977 1.00 83.06 538 ASP A C 1
ATOM 4067 O O . ASP A 1 538 ? -15.458 2.280 32.405 1.00 83.06 538 ASP A O 1
ATOM 4071 N N . ASN A 1 539 ? -16.797 2.817 30.690 1.00 91.62 539 ASN A N 1
ATOM 4072 C CA . ASN A 1 539 ? -16.115 1.957 29.726 1.00 91.62 539 ASN A CA 1
ATOM 4073 C C . ASN A 1 539 ? -14.734 2.484 29.331 1.00 91.62 539 ASN A C 1
ATOM 4075 O O . ASN A 1 539 ? -13.895 1.705 28.881 1.00 91.62 539 ASN A O 1
ATOM 4079 N N . ALA A 1 540 ? -14.464 3.780 29.505 1.00 90.94 540 ALA A N 1
ATOM 4080 C CA . ALA A 1 540 ? -13.157 4.364 29.226 1.00 90.94 540 ALA A CA 1
ATOM 4081 C C . ALA A 1 540 ? -12.048 3.765 30.100 1.00 90.94 540 ALA A C 1
ATOM 4083 O O . ALA A 1 540 ? -10.896 3.752 29.675 1.00 90.94 540 ALA A O 1
ATOM 4084 N N . LEU A 1 541 ? -12.386 3.242 31.281 1.00 93.19 541 LEU A N 1
ATOM 4085 C CA . LEU A 1 541 ? -11.441 2.602 32.199 1.00 93.19 541 LEU A CA 1
ATOM 4086 C C . LEU A 1 541 ? -11.277 1.095 31.946 1.00 93.19 541 LEU A C 1
ATOM 4088 O O . LEU A 1 541 ? -10.430 0.453 32.569 1.00 93.19 541 LEU A O 1
ATOM 4092 N N . ALA A 1 542 ? -12.080 0.518 31.048 1.00 93.44 542 ALA A N 1
ATOM 4093 C CA . ALA A 1 542 ? -12.098 -0.916 30.811 1.00 93.44 542 ALA A CA 1
ATOM 4094 C C . ALA A 1 542 ? -10.906 -1.394 29.966 1.00 93.44 542 ALA A C 1
ATOM 4096 O O . ALA A 1 542 ? -10.436 -0.729 29.038 1.00 93.44 542 ALA A O 1
ATOM 4097 N N . THR A 1 543 ? -10.462 -2.610 30.272 1.00 95.81 543 THR A N 1
ATOM 4098 C CA . THR A 1 543 ? -9.432 -3.353 29.539 1.00 95.81 543 THR A CA 1
ATOM 4099 C C . THR A 1 543 ? -9.979 -3.891 28.219 1.00 95.81 543 THR A C 1
ATOM 4101 O O . THR A 1 543 ? -11.123 -4.348 28.153 1.00 95.81 543 THR A O 1
ATOM 4104 N N . MET A 1 544 ? -9.152 -3.870 27.173 1.00 96.69 544 MET A N 1
ATOM 4105 C CA . MET A 1 544 ? -9.471 -4.487 25.891 1.00 96.69 544 MET A CA 1
ATOM 4106 C C . MET A 1 544 ? -8.970 -5.927 25.851 1.00 96.69 544 MET A C 1
ATOM 4108 O O . MET A 1 544 ? -7.838 -6.201 26.236 1.00 96.69 544 MET A O 1
ATOM 4112 N N . ASN A 1 545 ? -9.798 -6.864 25.376 1.00 97.50 545 ASN A N 1
ATOM 4113 C CA . ASN A 1 545 ? -9.400 -8.275 25.377 1.00 97.50 545 ASN A CA 1
ATOM 4114 C C . ASN A 1 545 ? -8.273 -8.536 24.369 1.00 97.50 545 ASN A C 1
ATOM 4116 O O . ASN A 1 545 ? -7.343 -9.280 24.669 1.00 97.50 545 ASN A O 1
ATOM 4120 N N . ALA A 1 546 ? -8.374 -7.960 23.166 1.00 98.06 546 ALA A N 1
ATOM 4121 C CA . ALA A 1 546 ? -7.309 -7.976 22.164 1.00 98.06 546 ALA A CA 1
ATOM 4122 C C . ALA A 1 546 ? -7.542 -6.914 21.081 1.00 98.06 546 ALA A C 1
ATOM 4124 O O . ALA A 1 546 ? -8.680 -6.709 20.654 1.00 98.06 546 ALA A O 1
ATOM 4125 N N . PHE A 1 547 ? -6.459 -6.321 20.577 1.00 98.56 547 PHE A N 1
ATOM 4126 C CA . PHE A 1 547 ? -6.445 -5.548 19.335 1.00 98.56 547 PHE A CA 1
ATOM 4127 C C . PHE A 1 547 ? -5.149 -5.847 18.586 1.00 98.56 547 PHE A C 1
ATOM 4129 O O . PHE A 1 547 ? -4.085 -5.365 18.976 1.00 98.56 547 PHE A O 1
ATOM 4136 N N . SER A 1 548 ? -5.222 -6.682 17.550 1.00 98.44 548 SER A N 1
ATOM 4137 C CA . SER A 1 548 ? -4.032 -7.100 16.806 1.00 98.44 548 SER A CA 1
ATOM 4138 C C . SER A 1 548 ? -4.271 -7.189 15.305 1.00 98.44 548 SER A C 1
ATOM 4140 O O . SER A 1 548 ? -5.357 -7.561 14.864 1.00 98.44 548 SER A O 1
ATOM 4142 N N . ASP A 1 549 ? -3.245 -6.866 14.518 1.00 97.12 549 ASP A N 1
ATOM 4143 C CA . ASP A 1 549 ? -3.215 -7.093 13.065 1.00 97.12 549 ASP A CA 1
ATOM 4144 C C . ASP A 1 549 ? -4.345 -6.381 12.296 1.00 97.12 549 ASP A C 1
ATOM 4146 O O . ASP A 1 549 ? -4.739 -6.802 11.208 1.00 97.12 549 ASP A O 1
ATOM 4150 N N . ASN A 1 550 ? -4.912 -5.315 12.867 1.00 98.25 550 ASN A N 1
ATOM 4151 C CA . ASN A 1 550 ? -5.972 -4.552 12.217 1.00 98.25 550 ASN A CA 1
ATOM 4152 C C . ASN A 1 550 ? -5.376 -3.556 11.218 1.00 98.25 550 ASN A C 1
ATOM 4154 O O . ASN A 1 550 ? -4.362 -2.906 11.487 1.00 98.25 550 ASN A O 1
ATOM 4158 N N . THR A 1 551 ? -6.059 -3.409 10.086 1.00 97.94 551 THR A N 1
ATOM 4159 C CA . THR A 1 551 ? -5.668 -2.516 8.996 1.00 97.94 551 THR A CA 1
ATOM 4160 C C . THR A 1 551 ? -6.743 -1.463 8.751 1.00 97.94 551 THR A C 1
ATOM 4162 O O . THR A 1 551 ? -7.940 -1.759 8.742 1.00 97.94 551 THR A O 1
ATOM 4165 N N . VAL A 1 552 ? -6.326 -0.214 8.551 1.00 97.88 552 VAL A N 1
ATOM 4166 C CA . VAL A 1 552 ? -7.221 0.904 8.247 1.00 97.88 552 VAL A CA 1
ATOM 4167 C C . VAL A 1 552 ? -6.652 1.749 7.129 1.00 97.88 552 VAL A C 1
ATOM 4169 O O . VAL A 1 552 ? -5.576 2.327 7.277 1.00 97.88 552 VAL A O 1
ATOM 4172 N N . HIS A 1 553 ? -7.399 1.908 6.044 1.00 96.88 553 HIS A N 1
ATOM 4173 C CA . HIS A 1 553 ? -6.963 2.782 4.973 1.00 96.88 553 HIS A CA 1
ATOM 4174 C C . HIS A 1 553 ? -8.086 3.454 4.202 1.00 96.88 553 HIS A C 1
ATOM 4176 O O . HIS A 1 553 ? -9.271 3.119 4.319 1.00 96.88 553 HIS A O 1
ATOM 4182 N N . SER A 1 554 ? -7.683 4.455 3.418 1.00 95.12 554 SER A N 1
ATOM 4183 C CA . SER A 1 554 ? -8.555 5.176 2.492 1.00 95.12 554 SER A CA 1
ATOM 4184 C C . SER A 1 554 ? -9.749 5.839 3.180 1.00 95.12 554 SER A C 1
ATOM 4186 O O . SER A 1 554 ? -10.794 6.050 2.571 1.00 95.12 554 SER A O 1
ATOM 4188 N N . THR A 1 555 ? -9.636 6.191 4.465 1.00 96.62 555 THR A N 1
ATOM 4189 C CA . THR A 1 555 ? -10.694 6.943 5.146 1.00 96.62 555 THR A CA 1
ATOM 4190 C C . THR A 1 555 ? -10.641 8.416 4.752 1.00 96.62 555 THR A C 1
ATOM 4192 O O . THR A 1 555 ? -9.571 9.008 4.578 1.00 96.62 555 THR A O 1
ATOM 4195 N N . PHE A 1 556 ? -11.807 9.046 4.631 1.00 94.88 556 PHE A N 1
ATOM 4196 C CA . PHE A 1 556 ? -11.886 10.477 4.353 1.00 94.88 556 PHE A CA 1
ATOM 4197 C C . PHE A 1 556 ? -11.516 11.334 5.566 1.00 94.88 556 PHE A C 1
ATOM 4199 O O . PHE A 1 556 ? -11.096 12.473 5.374 1.00 94.88 556 PHE A O 1
ATOM 4206 N N . HIS A 1 557 ? -11.646 10.820 6.793 1.00 93.50 557 HIS A N 1
ATOM 4207 C CA . HIS A 1 557 ? -11.311 11.570 7.998 1.00 93.50 557 HIS A CA 1
ATOM 4208 C C . HIS A 1 557 ? -10.186 10.908 8.804 1.00 93.50 557 HIS A C 1
ATOM 4210 O O . HIS A 1 557 ? -9.016 11.206 8.554 1.00 93.50 557 HIS A O 1
ATOM 4216 N N . MET A 1 558 ? -10.516 10.070 9.789 1.00 95.69 558 MET A N 1
ATOM 4217 C CA . MET A 1 558 ? -9.542 9.474 10.713 1.00 95.69 558 MET A CA 1
ATOM 4218 C C . MET A 1 558 ? -9.499 7.958 10.555 1.00 95.69 558 MET A C 1
ATOM 4220 O O . MET A 1 558 ? -10.546 7.326 10.461 1.00 95.69 558 MET A O 1
ATOM 4224 N N . GLY A 1 559 ? -8.313 7.363 10.628 1.00 97.94 559 GLY A N 1
ATOM 4225 C CA . GLY A 1 559 ? -8.180 5.912 10.693 1.00 97.94 559 GLY A CA 1
ATOM 4226 C C . GLY A 1 559 ? -8.760 5.350 11.996 1.00 97.94 559 GLY A C 1
ATOM 4227 O O . GLY A 1 559 ? -9.804 4.696 11.987 1.00 97.94 559 GLY A O 1
ATOM 4228 N N . ILE A 1 560 ? -8.110 5.646 13.124 1.00 98.25 560 ILE A N 1
ATOM 4229 C CA . ILE A 1 560 ? -8.524 5.222 14.471 1.00 98.25 560 ILE A CA 1
ATOM 4230 C C . ILE A 1 560 ? -8.718 6.452 15.357 1.00 98.25 560 ILE A C 1
ATOM 4232 O O . ILE A 1 560 ? -7.888 7.363 15.354 1.00 98.25 560 ILE A O 1
ATOM 4236 N N . LYS A 1 561 ? -9.812 6.478 16.123 1.00 95.38 561 LYS A N 1
ATOM 4237 C CA . LYS A 1 561 ? -10.190 7.604 16.985 1.00 95.38 561 LYS A CA 1
ATOM 4238 C C . LYS A 1 561 ? -10.681 7.140 18.359 1.00 95.38 561 LYS A C 1
ATOM 4240 O O . LYS A 1 561 ? -11.528 6.252 18.422 1.00 95.38 561 LYS A O 1
ATOM 4245 N N . SER A 1 562 ? -10.241 7.819 19.427 1.00 92.06 562 SER A N 1
ATOM 4246 C CA . SER A 1 562 ? -10.703 7.592 20.815 1.00 92.06 562 SER A CA 1
ATOM 4247 C C . SER A 1 562 ? -11.572 8.707 21.432 1.00 92.06 562 SER A C 1
ATOM 4249 O O . SER A 1 562 ? -12.035 8.588 22.559 1.00 92.06 562 SER A O 1
ATOM 4251 N N . TRP A 1 563 ? -11.828 9.803 20.712 1.00 82.19 563 TRP A N 1
ATOM 4252 C CA . TRP A 1 563 ? -12.703 10.907 21.155 1.00 82.19 563 TRP A CA 1
ATOM 4253 C C . TRP A 1 563 ? -14.197 10.567 20.943 1.00 82.19 563 TRP A C 1
ATOM 4255 O O . TRP A 1 563 ? -14.494 9.999 19.887 1.00 82.19 563 TRP A O 1
ATOM 4265 N N . PRO A 1 564 ? -15.156 10.965 21.817 1.00 84.88 564 PRO A N 1
ATOM 4266 C CA . PRO A 1 564 ? -15.117 12.091 22.767 1.00 84.88 564 PRO A CA 1
ATOM 4267 C C . PRO A 1 564 ? -14.506 11.855 24.145 1.00 84.88 564 PRO A C 1
ATOM 4269 O O . PRO A 1 564 ? -13.853 12.765 24.655 1.00 84.88 564 PRO A O 1
ATOM 4272 N N . VAL A 1 565 ? -14.691 10.678 24.738 1.00 87.31 565 VAL A N 1
ATOM 4273 C CA . VAL A 1 565 ? -14.332 10.434 26.149 1.00 87.31 565 VAL A CA 1
ATOM 4274 C C . VAL A 1 565 ? -12.859 10.055 26.341 1.00 87.31 565 VAL A C 1
ATOM 4276 O O . VAL A 1 565 ? -12.294 10.310 27.410 1.00 87.31 565 VAL A O 1
ATOM 4279 N N . GLY A 1 566 ? -12.229 9.491 25.309 1.00 90.06 566 GLY A N 1
ATOM 4280 C CA . GLY A 1 566 ? -10.897 8.901 25.399 1.00 90.06 566 GLY A CA 1
ATOM 4281 C C . GLY A 1 566 ? -10.914 7.507 26.023 1.00 90.06 566 GLY A C 1
ATOM 4282 O O . GLY A 1 566 ? -11.904 7.087 26.621 1.00 90.06 566 GLY A O 1
ATOM 4283 N N . TRP A 1 567 ? -9.806 6.781 25.884 1.00 94.94 567 TRP A N 1
ATOM 4284 C CA . TRP A 1 567 ? -9.628 5.454 26.475 1.00 94.94 567 TRP A CA 1
ATOM 4285 C C . TRP A 1 567 ? -8.450 5.482 27.446 1.00 94.94 567 TRP A C 1
ATOM 4287 O O . TRP A 1 567 ? -7.332 5.812 27.062 1.00 94.94 567 TRP A O 1
ATOM 4297 N N . ARG A 1 568 ? -8.734 5.215 28.719 1.00 95.00 568 ARG A N 1
ATOM 4298 C CA . ARG A 1 568 ? -7.836 5.376 29.870 1.00 95.00 568 ARG A CA 1
ATOM 4299 C C . ARG A 1 568 ? -7.890 4.117 30.743 1.00 95.00 568 ARG A C 1
ATOM 4301 O O . ARG A 1 568 ? -8.312 4.197 31.897 1.00 95.00 568 ARG A O 1
ATOM 4308 N N . PRO A 1 569 ? -7.555 2.940 30.189 1.00 94.56 569 PRO A N 1
ATOM 4309 C CA . PRO A 1 569 ? -7.579 1.688 30.927 1.00 94.56 569 PRO A CA 1
ATOM 4310 C C . PRO A 1 569 ? -6.751 1.797 32.211 1.00 94.56 569 PRO A C 1
ATOM 4312 O O . PRO A 1 569 ? -5.685 2.420 32.238 1.00 94.56 569 PRO A O 1
ATOM 4315 N N . SE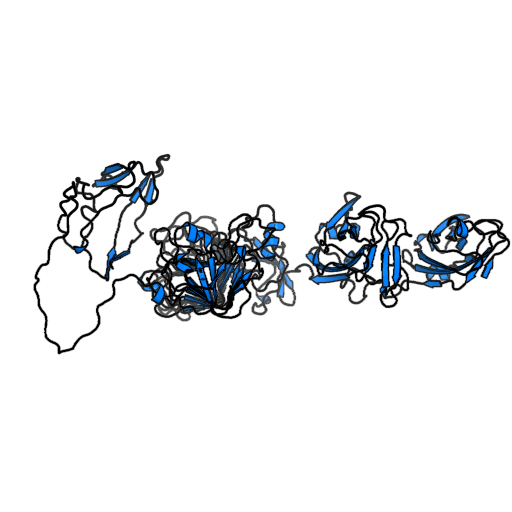R A 1 570 ? -7.240 1.176 33.286 1.00 88.25 570 SER A N 1
ATOM 4316 C CA . SER A 1 570 ? -6.553 1.204 34.586 1.00 88.25 570 SER A CA 1
ATOM 4317 C C . SER A 1 570 ? -5.168 0.554 34.542 1.00 88.25 570 SER A C 1
ATOM 4319 O O . SER A 1 570 ? -4.285 0.934 35.301 1.00 88.25 570 SER A O 1
ATOM 4321 N N . GLU A 1 571 ? -4.989 -0.408 33.638 1.00 88.56 571 GLU A N 1
ATOM 4322 C CA . GLU A 1 571 ? -3.732 -1.105 33.383 1.00 88.56 571 GLU A CA 1
ATOM 4323 C C . GLU A 1 571 ? -3.239 -0.792 31.964 1.00 88.56 571 GLU A C 1
ATOM 4325 O O . GLU A 1 571 ? -4.073 -0.672 31.062 1.00 88.56 571 GLU A O 1
ATOM 4330 N N . PRO A 1 572 ? -1.915 -0.726 31.723 1.00 93.75 572 PRO A N 1
ATOM 4331 C CA . PRO A 1 572 ? -1.355 -0.564 30.384 1.00 93.75 572 PRO A CA 1
ATOM 4332 C C . PRO A 1 572 ? -1.946 -1.545 29.367 1.00 93.75 572 PRO A C 1
ATOM 4334 O O . PRO A 1 572 ? -2.059 -2.746 29.622 1.00 93.75 572 PRO A O 1
ATOM 4337 N N . GLN A 1 573 ? -2.326 -1.031 28.200 1.00 96.44 573 GLN A N 1
ATOM 4338 C CA . GLN A 1 573 ? -2.883 -1.803 27.092 1.00 96.44 573 GLN A CA 1
ATOM 4339 C C . GLN A 1 573 ? -1.984 -1.730 25.871 1.00 96.44 573 GLN A C 1
ATOM 4341 O O . GLN A 1 573 ? -1.394 -0.691 25.588 1.00 96.44 573 GLN A O 1
ATOM 4346 N N . VAL A 1 574 ? -1.898 -2.840 25.139 1.00 97.94 574 VAL A N 1
ATOM 4347 C CA . VAL A 1 574 ? -1.039 -2.956 23.959 1.00 97.94 574 VAL A CA 1
ATOM 4348 C C . VAL A 1 574 ? -1.884 -3.266 22.729 1.00 97.94 574 VAL A C 1
ATOM 4350 O O . VAL A 1 574 ? -2.608 -4.261 22.698 1.00 97.94 574 VAL A O 1
ATOM 4353 N N . LEU A 1 575 ? -1.776 -2.408 21.718 1.00 98.31 575 LEU A N 1
ATOM 4354 C CA . LEU A 1 575 ? -2.323 -2.584 20.377 1.00 98.31 575 LEU A CA 1
ATOM 4355 C C . LEU A 1 575 ? -1.194 -3.093 19.486 1.00 98.31 575 LEU A C 1
ATOM 4357 O O . LEU A 1 575 ? -0.192 -2.404 19.302 1.00 98.31 575 LEU A O 1
ATOM 4361 N N . VAL A 1 576 ? -1.341 -4.304 18.955 1.00 98.50 576 VAL A N 1
ATOM 4362 C CA . VAL A 1 576 ? -0.245 -5.027 18.296 1.00 98.50 576 VAL A CA 1
ATOM 4363 C C . VAL A 1 576 ? -0.371 -4.943 16.776 1.00 98.50 576 VAL A C 1
ATOM 4365 O O . VAL A 1 576 ? -1.449 -5.178 16.233 1.00 98.50 576 VAL A O 1
ATOM 4368 N N . ASN A 1 577 ? 0.730 -4.657 16.078 1.00 97.12 577 ASN A N 1
ATOM 4369 C CA . ASN A 1 577 ? 0.832 -4.734 14.614 1.00 97.12 577 ASN A CA 1
ATOM 4370 C C . ASN A 1 577 ? -0.293 -3.982 13.871 1.00 97.12 577 ASN A C 1
ATOM 4372 O O . ASN A 1 577 ? -0.992 -4.533 13.021 1.00 97.12 577 ASN A O 1
ATOM 4376 N N . THR A 1 578 ? -0.518 -2.720 14.240 1.00 96.62 578 THR A N 1
ATOM 4377 C CA . THR A 1 578 ? -1.592 -1.900 13.656 1.00 96.62 578 THR A CA 1
ATOM 4378 C C . THR A 1 578 ? -1.104 -1.199 12.390 1.00 96.62 578 THR A C 1
ATOM 4380 O O . THR A 1 578 ? -0.100 -0.489 12.427 1.00 96.62 578 THR A O 1
ATOM 4383 N N . LYS A 1 579 ? -1.821 -1.362 11.272 1.00 97.56 579 LYS A N 1
ATOM 4384 C CA . LYS A 1 579 ? -1.485 -0.739 9.981 1.00 97.56 579 LYS A CA 1
ATOM 4385 C C . LYS A 1 579 ? -2.498 0.341 9.625 1.00 97.56 579 LYS A C 1
ATOM 4387 O O . LYS A 1 579 ? -3.694 0.070 9.549 1.00 97.56 579 LYS A O 1
ATOM 4392 N N . VAL A 1 580 ? -2.040 1.569 9.398 1.00 97.44 580 VAL A N 1
ATOM 4393 C CA . VAL A 1 580 ? -2.917 2.708 9.094 1.00 97.44 580 VAL A CA 1
ATOM 4394 C C . VAL A 1 580 ? -2.358 3.502 7.928 1.00 97.44 580 VAL A C 1
ATOM 4396 O O . VAL A 1 580 ? -1.340 4.156 8.075 1.00 97.44 580 VAL A O 1
ATOM 4399 N N . TYR A 1 581 ? -2.993 3.507 6.763 1.00 95.69 581 TYR A N 1
ATOM 4400 C CA . TYR A 1 581 ? -2.387 4.180 5.612 1.00 95.69 581 TYR A CA 1
ATOM 4401 C C . TYR A 1 581 ? -3.376 4.895 4.703 1.00 95.69 581 TYR A C 1
ATOM 4403 O O . TYR A 1 581 ? -4.569 4.619 4.718 1.00 95.69 581 TYR A O 1
ATOM 4411 N N . ARG A 1 582 ? -2.892 5.868 3.926 1.00 93.31 582 ARG A N 1
ATOM 4412 C CA . ARG A 1 582 ? -3.683 6.576 2.901 1.00 93.31 582 ARG A CA 1
ATOM 4413 C C . ARG A 1 582 ? -4.981 7.184 3.443 1.00 93.31 582 ARG A C 1
ATOM 4415 O O . ARG A 1 582 ? -6.014 7.192 2.778 1.00 93.31 582 ARG A O 1
ATOM 4422 N N . ASN A 1 583 ? -4.945 7.705 4.668 1.00 94.62 583 ASN A N 1
ATOM 4423 C CA . ASN A 1 583 ? -6.081 8.408 5.256 1.00 94.62 583 ASN A CA 1
ATOM 4424 C C . ASN A 1 583 ? -5.986 9.901 4.930 1.00 94.62 583 ASN A C 1
ATOM 4426 O O . ASN A 1 583 ? -4.915 10.513 4.959 1.00 94.62 583 ASN A O 1
ATOM 4430 N N . ARG A 1 584 ? -7.120 10.520 4.602 1.00 92.44 584 ARG A N 1
ATOM 4431 C CA . ARG A 1 584 ? -7.121 11.880 4.051 1.00 92.44 584 ARG A CA 1
ATOM 4432 C C . ARG A 1 584 ? -6.839 12.967 5.094 1.00 92.44 584 ARG A C 1
ATOM 4434 O O . ARG A 1 584 ? -6.321 14.021 4.725 1.00 92.44 584 ARG A O 1
ATOM 4441 N N . VAL A 1 585 ? -7.168 12.756 6.373 1.00 93.00 585 VAL A N 1
ATOM 4442 C CA . VAL A 1 585 ? -6.928 13.767 7.424 1.00 93.00 585 VAL A CA 1
ATOM 4443 C C . VAL A 1 585 ? -5.980 13.264 8.504 1.00 93.00 585 VAL A C 1
ATOM 4445 O O . VAL A 1 585 ? -4.927 13.870 8.685 1.00 93.00 585 VAL A O 1
ATOM 4448 N N . ARG A 1 586 ? -6.334 12.205 9.241 1.00 94.81 586 ARG A N 1
ATOM 4449 C CA . ARG A 1 586 ? -5.472 11.650 10.299 1.00 94.81 586 ARG A CA 1
ATOM 4450 C C . ARG A 1 586 ? -5.415 10.133 10.259 1.00 94.81 586 ARG A C 1
ATOM 4452 O O . ARG A 1 586 ? -6.391 9.494 9.880 1.00 94.81 586 ARG A O 1
ATOM 4459 N N . GLY A 1 587 ? -4.305 9.564 10.707 1.00 97.56 587 GLY A N 1
ATOM 4460 C CA . GLY A 1 587 ? -4.172 8.123 10.881 1.00 97.56 587 GLY A CA 1
ATOM 4461 C C . GLY A 1 587 ? -4.722 7.735 12.243 1.00 97.56 587 GLY A C 1
ATOM 4462 O O . GLY A 1 587 ? -5.871 7.315 12.366 1.00 97.56 587 GLY A O 1
ATOM 4463 N N . LEU A 1 588 ? -3.911 7.954 13.271 1.00 98.06 588 LEU A N 1
ATOM 4464 C CA . LEU A 1 588 ? -4.249 7.730 14.671 1.00 98.06 588 LEU A CA 1
ATOM 4465 C C . LEU A 1 588 ? -4.560 9.069 15.341 1.00 98.06 588 LEU A C 1
ATOM 4467 O O . LEU A 1 588 ? -3.698 9.942 15.423 1.00 98.06 588 LEU A O 1
ATOM 4471 N N . PHE A 1 589 ? -5.792 9.238 15.819 1.00 96.44 589 PHE A N 1
ATOM 4472 C CA . PHE A 1 589 ? -6.197 10.400 16.604 1.00 96.44 589 PHE A CA 1
ATOM 4473 C C . PHE A 1 589 ? -6.512 9.985 18.041 1.00 96.44 589 PHE A C 1
ATOM 4475 O O . PHE A 1 589 ? -7.608 9.508 18.350 1.00 96.44 589 PHE A O 1
ATOM 4482 N N . ILE A 1 590 ? -5.518 10.173 18.905 1.00 95.50 590 ILE A N 1
ATOM 4483 C CA . ILE A 1 590 ? -5.529 9.754 20.303 1.00 95.50 590 ILE A CA 1
ATOM 4484 C C . ILE A 1 590 ? -5.801 10.994 21.142 1.00 95.50 590 ILE A C 1
ATOM 4486 O O . ILE A 1 590 ? -4.989 11.918 21.192 1.00 95.50 590 ILE A O 1
ATOM 4490 N N . GLN A 1 591 ? -6.969 11.039 21.774 1.00 91.88 591 GLN A N 1
ATOM 4491 C CA . GLN A 1 591 ? -7.364 12.181 22.587 1.00 91.88 591 GLN A CA 1
ATOM 4492 C C . GLN A 1 591 ? -7.946 11.734 23.923 1.00 91.88 591 GLN A C 1
ATOM 4494 O O . GLN A 1 591 ? -8.666 10.737 23.962 1.00 91.88 591 GLN A O 1
ATOM 4499 N N . PHE A 1 592 ? -7.656 12.464 25.008 1.00 91.12 592 PHE A N 1
ATOM 4500 C CA . PHE A 1 592 ? -8.147 12.148 26.361 1.00 91.12 592 PHE A CA 1
ATOM 4501 C C . PHE A 1 592 ? -7.841 10.711 26.800 1.00 91.12 592 PHE A C 1
ATOM 4503 O O . PHE A 1 592 ? -8.605 10.103 27.545 1.00 91.12 592 PHE A O 1
ATOM 4510 N N . SER A 1 593 ? -6.762 10.137 26.275 1.00 93.88 593 SER A N 1
ATOM 4511 C CA . SER A 1 593 ? -6.443 8.722 26.436 1.00 93.88 593 SER A CA 1
ATOM 4512 C C . SER A 1 593 ? -5.228 8.548 27.331 1.00 93.88 593 SER A C 1
ATOM 4514 O O . SER A 1 593 ? -4.414 9.462 27.449 1.00 93.88 593 SER A O 1
ATOM 4516 N N . SER A 1 594 ? -5.092 7.388 27.960 1.00 94.81 594 SER A N 1
ATOM 4517 C CA . SER A 1 594 ? -3.885 7.075 28.709 1.00 94.81 594 SER A CA 1
ATOM 4518 C C . SER A 1 594 ? -3.577 5.595 28.775 1.00 94.81 594 SER A C 1
ATOM 4520 O O . SER A 1 594 ? -4.454 4.790 28.501 1.00 94.81 594 SER A O 1
ATOM 4522 N N . ASN A 1 595 ? -2.346 5.227 29.138 1.00 95.50 595 ASN A N 1
ATOM 4523 C CA . ASN A 1 595 ? -1.941 3.828 29.321 1.00 95.50 595 ASN A CA 1
ATOM 4524 C C . ASN A 1 595 ? -2.093 2.978 28.043 1.00 95.50 595 ASN A C 1
ATOM 4526 O O . ASN A 1 595 ? -2.482 1.811 28.108 1.00 95.50 595 ASN A O 1
ATOM 4530 N N . VAL A 1 596 ? -1.790 3.552 26.874 1.00 96.88 596 VAL A N 1
ATOM 4531 C CA . VAL A 1 596 ? -1.906 2.864 25.577 1.00 96.88 596 VAL A CA 1
ATOM 4532 C C . VAL A 1 596 ? -0.551 2.794 24.884 1.00 96.88 596 VAL A C 1
ATOM 4534 O O . VAL A 1 596 ? 0.082 3.817 24.622 1.00 96.88 596 VAL A O 1
ATOM 4537 N N . THR A 1 597 ? -0.152 1.580 24.520 1.00 98.19 597 THR A N 1
ATOM 4538 C CA . THR A 1 597 ? 1.041 1.280 23.729 1.00 98.19 597 THR A CA 1
ATOM 4539 C C . THR A 1 597 ? 0.636 0.728 22.368 1.00 98.19 597 THR A C 1
ATOM 4541 O O . THR A 1 597 ? -0.101 -0.250 22.295 1.00 98.19 597 THR A O 1
ATOM 4544 N N . PHE A 1 598 ? 1.152 1.304 21.289 1.00 98.31 598 PHE A N 1
ATOM 4545 C CA . PHE A 1 598 ? 1.138 0.700 19.958 1.00 98.31 598 PHE A CA 1
ATOM 4546 C C . PHE A 1 598 ? 2.479 -0.003 19.747 1.00 98.31 598 PHE A C 1
ATOM 4548 O O . PHE A 1 598 ? 3.510 0.666 19.740 1.00 98.31 598 PHE A O 1
ATOM 4555 N N . ASP A 1 599 ? 2.475 -1.330 19.618 1.00 98.44 599 ASP A N 1
ATOM 4556 C CA . ASP A 1 599 ? 3.686 -2.145 19.454 1.00 98.44 599 ASP A CA 1
ATOM 4557 C C . ASP A 1 599 ? 3.667 -2.879 18.111 1.00 98.44 599 ASP A C 1
ATOM 4559 O O . ASP A 1 599 ? 2.855 -3.781 17.879 1.00 98.44 599 ASP A O 1
ATOM 4563 N N . GLY A 1 600 ? 4.561 -2.479 17.210 1.00 96.31 600 GLY A N 1
ATOM 4564 C CA . GLY A 1 600 ? 4.605 -2.992 15.847 1.00 96.31 600 GLY A CA 1
ATOM 4565 C C . GLY A 1 600 ? 3.540 -2.384 14.931 1.00 96.31 600 GLY A C 1
ATOM 4566 O O . GLY A 1 600 ? 2.437 -2.022 15.353 1.00 96.31 600 GLY A O 1
ATOM 4567 N N . GLY A 1 601 ? 3.854 -2.331 13.639 1.00 95.75 601 GLY A N 1
ATOM 4568 C CA . GLY A 1 601 ? 2.963 -1.834 12.592 1.00 95.75 601 GLY A CA 1
ATOM 4569 C C . GLY A 1 601 ? 3.491 -0.571 11.920 1.00 95.75 601 GLY A C 1
ATOM 4570 O O . GLY A 1 601 ? 4.686 -0.264 11.987 1.00 95.75 601 GLY A O 1
ATOM 4571 N N . LEU A 1 602 ? 2.598 0.140 11.231 1.00 96.38 602 LEU A N 1
ATOM 4572 C CA . LEU A 1 602 ? 2.960 1.348 10.496 1.00 96.38 602 LEU A CA 1
ATOM 4573 C C . LEU A 1 602 ? 1.819 2.352 10.382 1.00 96.38 602 LEU A C 1
ATOM 4575 O O . LEU A 1 602 ? 0.642 1.976 10.360 1.00 96.38 602 LEU A O 1
ATOM 4579 N N . VAL A 1 603 ? 2.183 3.624 10.207 1.00 97.06 603 VAL A N 1
ATOM 4580 C CA . VAL A 1 603 ? 1.290 4.638 9.645 1.00 97.06 603 VAL A CA 1
ATOM 4581 C C . VAL A 1 603 ? 1.925 5.251 8.402 1.00 97.06 603 VAL A C 1
ATOM 4583 O O . VAL A 1 603 ? 3.065 5.693 8.481 1.00 97.06 603 VAL A O 1
ATOM 4586 N N . ALA A 1 604 ? 1.208 5.309 7.277 1.00 94.69 604 ALA A N 1
ATOM 4587 C CA . ALA A 1 604 ? 1.762 5.794 6.010 1.00 94.69 604 ALA A CA 1
ATOM 4588 C C . ALA A 1 604 ? 0.827 6.697 5.198 1.00 94.69 604 ALA A C 1
ATOM 4590 O O . ALA A 1 604 ? -0.397 6.624 5.338 1.00 94.69 604 ALA A O 1
ATOM 4591 N N . ASP A 1 605 ? 1.384 7.531 4.318 1.00 93.06 605 ASP A N 1
ATOM 4592 C CA . ASP A 1 605 ? 0.653 8.265 3.266 1.00 93.06 605 ASP A CA 1
ATOM 4593 C C . ASP A 1 605 ? -0.549 9.058 3.792 1.00 93.06 605 ASP A C 1
ATOM 4595 O O . ASP A 1 605 ? -1.610 9.169 3.170 1.00 93.06 605 ASP A O 1
ATOM 4599 N N . THR A 1 606 ? -0.419 9.556 5.014 1.00 93.06 606 THR A N 1
ATOM 4600 C CA . THR A 1 606 ? -1.509 10.156 5.767 1.00 93.06 606 THR A CA 1
ATOM 4601 C C . THR A 1 606 ? -1.099 11.550 6.188 1.00 93.06 606 THR A C 1
ATOM 4603 O O . THR A 1 606 ? -0.010 11.746 6.720 1.00 93.06 606 THR A O 1
ATOM 4606 N N . ARG A 1 607 ? -1.989 12.528 5.986 1.00 90.88 607 ARG A N 1
ATOM 4607 C CA . ARG A 1 607 ? -1.664 13.942 6.213 1.00 90.88 607 ARG A CA 1
ATOM 4608 C C . ARG 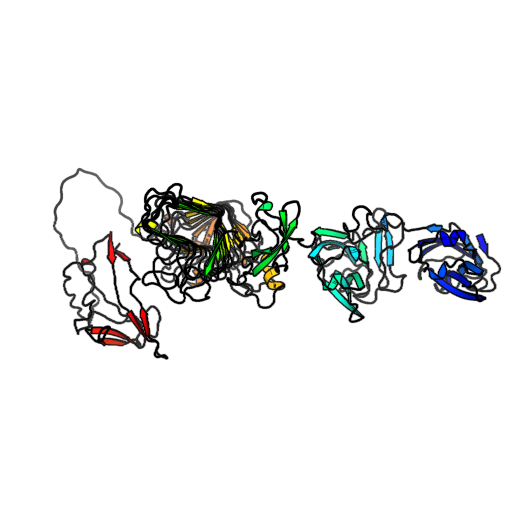A 1 607 ? -1.104 14.209 7.613 1.00 90.88 607 ARG A C 1
ATOM 4610 O O . ARG A 1 607 ? -0.083 14.873 7.736 1.00 90.88 607 ARG A O 1
ATOM 4617 N N . HIS A 1 608 ? -1.771 13.715 8.652 1.00 93.44 608 HIS A N 1
ATOM 4618 C CA . HIS A 1 608 ? -1.233 13.683 10.011 1.00 93.44 608 HIS A CA 1
ATOM 4619 C C . HIS A 1 608 ? -1.249 12.235 10.492 1.00 93.44 608 HIS A C 1
ATOM 4621 O O . HIS A 1 608 ? -2.315 11.712 10.826 1.00 93.44 608 HIS A O 1
ATOM 4627 N N . ALA A 1 609 ? -0.103 11.561 10.460 1.00 96.44 609 ALA A N 1
ATOM 4628 C CA . ALA A 1 609 ? -0.047 10.129 10.725 1.00 96.44 609 ALA A CA 1
ATOM 4629 C C . ALA A 1 609 ? -0.499 9.806 12.161 1.00 96.44 609 ALA A C 1
ATOM 4631 O O . ALA A 1 609 ? -1.433 9.023 12.348 1.00 96.44 609 ALA A O 1
ATOM 4632 N N . VAL A 1 610 ? 0.068 10.479 13.160 1.00 97.81 610 VAL A N 1
ATOM 4633 C CA . VAL A 1 610 ? -0.259 10.296 14.577 1.00 97.81 610 VAL A CA 1
ATOM 4634 C C . VAL A 1 610 ? -0.462 11.650 15.243 1.00 97.81 610 VAL A C 1
ATOM 4636 O O . VAL A 1 610 ? 0.399 12.521 15.179 1.00 97.81 610 VAL A O 1
ATOM 4639 N N . ASP A 1 611 ? -1.595 11.830 15.912 1.00 95.50 611 ASP A N 1
ATOM 4640 C CA . ASP A 1 611 ? -1.953 13.068 16.600 1.00 95.50 611 ASP A CA 1
ATOM 4641 C C . ASP A 1 611 ? -2.424 12.747 18.022 1.00 95.50 611 ASP A C 1
ATOM 4643 O O . ASP A 1 611 ? -3.472 12.120 18.206 1.00 95.50 611 ASP A O 1
ATOM 4647 N N . ILE A 1 612 ? -1.622 13.146 19.014 1.00 94.62 612 ILE A N 1
ATOM 4648 C CA . ILE A 1 612 ? -1.787 12.786 20.430 1.00 94.62 612 ILE A CA 1
ATOM 4649 C C . ILE A 1 612 ? -2.106 14.049 21.208 1.00 94.62 612 ILE A C 1
ATOM 4651 O O . ILE A 1 612 ? -1.256 14.925 21.343 1.00 94.62 612 ILE A O 1
ATOM 4655 N N . ARG A 1 613 ? -3.318 14.155 21.747 1.00 90.25 613 ARG A N 1
ATOM 4656 C CA . ARG A 1 613 ? -3.810 15.389 22.365 1.00 90.25 613 ARG A CA 1
ATOM 4657 C C . ARG A 1 613 ? -4.378 15.139 23.752 1.00 90.25 613 ARG A C 1
ATOM 4659 O O . ARG A 1 613 ? -5.298 14.341 23.890 1.00 90.25 613 ARG A O 1
ATOM 4666 N N . LEU A 1 614 ? -3.913 15.886 24.759 1.00 88.31 614 LEU A N 1
ATOM 4667 C CA . LEU A 1 614 ? -4.387 15.747 26.147 1.00 88.31 614 LEU A CA 1
ATOM 4668 C C . LEU A 1 614 ? -4.416 14.274 26.570 1.00 88.31 614 LEU A C 1
ATOM 4670 O O . LEU A 1 614 ? -5.484 13.737 26.845 1.00 88.31 614 LEU A O 1
ATOM 4674 N N . SER A 1 615 ? -3.279 13.597 26.455 1.00 91.56 615 SER A N 1
ATOM 4675 C CA . SER A 1 615 ? -3.177 12.157 26.683 1.00 91.56 615 SER A CA 1
ATOM 4676 C C . SER A 1 615 ? -1.896 11.838 27.446 1.00 91.56 615 SER A C 1
ATOM 4678 O O . SER A 1 615 ? -0.896 12.535 27.270 1.00 91.56 615 SER A O 1
ATOM 4680 N N . ASP A 1 616 ? -1.948 10.791 28.263 1.00 90.75 616 ASP A N 1
ATOM 4681 C CA . ASP A 1 616 ? -0.935 10.473 29.276 1.00 90.75 616 ASP A CA 1
ATOM 4682 C C . ASP A 1 616 ? -0.382 9.068 29.015 1.00 90.75 616 ASP A C 1
ATOM 4684 O O . ASP A 1 616 ? -1.136 8.185 28.630 1.00 90.75 616 ASP A O 1
ATOM 4688 N N . PHE A 1 617 ? 0.902 8.795 29.231 1.00 92.50 617 PHE A N 1
ATOM 4689 C CA . PHE A 1 617 ? 1.465 7.443 29.053 1.00 92.50 617 PHE A CA 1
ATOM 4690 C C . PHE A 1 617 ? 1.153 6.812 27.675 1.00 92.50 617 PHE A C 1
ATOM 4692 O O . PHE A 1 617 ? 0.725 5.657 27.583 1.00 92.50 617 PHE A O 1
ATOM 4699 N N . ILE A 1 618 ? 1.322 7.578 26.591 1.00 96.31 618 ILE A N 1
ATOM 4700 C CA . ILE A 1 618 ? 1.107 7.084 25.222 1.00 96.31 618 ILE A CA 1
ATOM 4701 C C . ILE A 1 618 ? 2.440 6.637 24.636 1.00 96.31 618 ILE A C 1
ATOM 4703 O O . ILE A 1 618 ? 3.355 7.446 24.498 1.00 96.31 618 ILE A O 1
ATOM 4707 N N . THR A 1 619 ? 2.545 5.365 24.258 1.00 97.44 619 THR A N 1
ATOM 4708 C CA . THR A 1 619 ? 3.795 4.785 23.750 1.00 97.44 619 THR A CA 1
ATOM 4709 C C . THR A 1 619 ? 3.636 4.282 22.320 1.00 97.44 619 THR A C 1
ATOM 4711 O O . THR A 1 619 ? 2.684 3.571 22.010 1.00 97.44 619 THR A O 1
ATOM 4714 N N . PHE A 1 620 ? 4.602 4.598 21.461 1.00 98.31 620 PHE A N 1
ATOM 4715 C CA . PHE A 1 620 ? 4.796 3.944 20.168 1.00 98.31 620 PHE A CA 1
ATOM 4716 C C . PHE A 1 620 ? 6.112 3.180 20.196 1.00 98.31 620 PHE A C 1
ATOM 4718 O O . PHE A 1 620 ? 7.163 3.765 20.458 1.00 98.31 620 PHE A O 1
ATOM 4725 N N . LYS A 1 621 ? 6.038 1.877 19.935 1.00 97.94 621 LYS A N 1
ATOM 4726 C CA . LYS A 1 621 ? 7.154 0.943 20.018 1.00 97.94 621 LYS A CA 1
ATOM 4727 C C . LYS A 1 621 ? 7.280 0.146 18.719 1.00 97.94 621 LYS A C 1
ATOM 4729 O O . LYS A 1 621 ? 6.274 -0.332 18.199 1.00 97.94 621 LYS A O 1
ATOM 4734 N N . ASN A 1 622 ? 8.503 -0.032 18.215 1.00 97.81 622 ASN A N 1
ATOM 4735 C CA . ASN A 1 622 ? 8.799 -0.864 17.036 1.00 97.81 622 ASN A CA 1
ATOM 4736 C C . ASN A 1 622 ? 7.956 -0.482 15.800 1.00 97.81 622 ASN A C 1
ATOM 4738 O O . ASN A 1 622 ? 7.397 -1.348 15.126 1.00 97.81 622 ASN A O 1
ATOM 4742 N N . PHE A 1 623 ? 7.798 0.816 15.543 1.00 96.19 623 PHE A N 1
ATOM 4743 C CA . PHE A 1 623 ? 6.769 1.338 14.642 1.00 96.19 623 PHE A CA 1
ATOM 4744 C C . PHE A 1 623 ? 7.379 2.111 13.467 1.00 96.19 623 PHE A C 1
ATOM 4746 O O . PHE A 1 623 ? 8.331 2.868 13.651 1.00 96.19 623 PHE A O 1
ATOM 4753 N N . ASN A 1 624 ? 6.810 1.967 12.269 1.00 95.81 624 ASN A N 1
ATOM 4754 C CA . ASN A 1 624 ? 7.248 2.709 11.080 1.00 95.81 624 ASN A CA 1
ATOM 4755 C C . ASN A 1 624 ? 6.268 3.844 10.753 1.00 95.81 624 ASN A C 1
ATOM 4757 O O . ASN A 1 624 ? 5.059 3.630 10.686 1.00 95.81 624 ASN A O 1
ATOM 4761 N N . ILE A 1 625 ? 6.765 5.059 10.531 1.00 96.06 625 ILE A N 1
ATOM 4762 C CA . ILE A 1 625 ? 5.937 6.232 10.225 1.00 96.06 625 ILE A CA 1
ATOM 4763 C C . ILE A 1 625 ? 6.422 6.860 8.923 1.00 96.06 625 ILE A C 1
ATOM 4765 O O . ILE A 1 625 ? 7.526 7.386 8.831 1.00 96.06 625 ILE A O 1
ATOM 4769 N N . LEU A 1 626 ? 5.589 6.783 7.894 1.00 93.06 626 LEU A N 1
ATOM 4770 C CA . LEU A 1 626 ? 5.985 7.006 6.512 1.00 93.06 626 LEU A CA 1
ATOM 4771 C C . LEU A 1 626 ? 5.172 8.181 5.946 1.00 93.06 626 LEU A C 1
ATOM 4773 O O . LEU A 1 626 ? 3.944 8.183 5.989 1.00 93.06 626 LEU A O 1
ATOM 4777 N N . GLY A 1 627 ? 5.855 9.210 5.452 1.00 91.06 627 GLY A N 1
ATOM 4778 C CA . GLY A 1 627 ? 5.246 10.427 4.917 1.00 91.06 627 GLY A CA 1
ATOM 4779 C C . GLY A 1 627 ? 4.564 10.166 3.581 1.00 91.06 627 GLY A C 1
ATOM 4780 O O . GLY A 1 627 ? 3.375 9.872 3.542 1.00 91.06 627 GLY A O 1
ATOM 4781 N N . ASN A 1 628 ? 5.325 10.281 2.494 1.00 87.94 628 ASN A N 1
ATOM 4782 C CA . ASN A 1 628 ? 4.914 9.872 1.154 1.00 87.94 628 ASN A CA 1
ATOM 4783 C C . ASN A 1 628 ? 5.777 8.676 0.723 1.00 87.94 628 ASN A C 1
ATOM 4785 O O . ASN A 1 628 ? 6.994 8.813 0.574 1.00 87.94 628 ASN A O 1
ATOM 4789 N N . THR A 1 629 ? 5.170 7.508 0.545 1.00 87.00 629 THR A N 1
ATOM 4790 C CA . THR A 1 629 ? 5.836 6.301 0.023 1.00 87.00 629 THR A CA 1
ATOM 4791 C C . THR A 1 629 ? 5.997 6.360 -1.498 1.00 87.00 629 THR A C 1
ATOM 4793 O O . THR A 1 629 ? 5.308 7.138 -2.161 1.00 87.00 629 THR A O 1
ATOM 4796 N N . ASP A 1 630 ? 6.910 5.564 -2.067 1.00 82.38 630 ASP A N 1
ATOM 4797 C CA . ASP A 1 630 ? 7.073 5.486 -3.529 1.00 82.38 630 ASP A CA 1
ATOM 4798 C C . ASP A 1 630 ? 5.790 4.956 -4.178 1.00 82.38 630 ASP A C 1
ATOM 4800 O O . ASP A 1 630 ? 5.291 5.540 -5.138 1.00 82.38 630 ASP A O 1
ATOM 4804 N N . GLU A 1 631 ? 5.172 3.946 -3.562 1.00 80.81 631 GLU A N 1
ATOM 4805 C CA . GLU A 1 631 ? 3.916 3.362 -4.021 1.00 80.81 631 GLU A CA 1
ATOM 4806 C C . GLU A 1 631 ? 2.777 4.380 -4.022 1.00 80.81 631 GLU A C 1
ATOM 4808 O O . GLU A 1 631 ? 1.938 4.360 -4.920 1.00 80.81 631 GLU A O 1
ATOM 4813 N N . TYR A 1 632 ? 2.727 5.277 -3.033 1.00 84.88 632 TYR A N 1
ATOM 4814 C CA . TYR A 1 632 ? 1.778 6.387 -3.020 1.00 84.88 632 TYR A CA 1
ATOM 4815 C C . TYR A 1 632 ? 2.092 7.436 -4.091 1.00 84.88 632 TYR A C 1
ATOM 4817 O O . TYR A 1 632 ? 1.177 7.962 -4.727 1.00 84.88 632 TYR A O 1
ATOM 4825 N N . MET A 1 633 ? 3.368 7.731 -4.334 1.00 83.00 633 MET A N 1
ATOM 4826 C CA . MET A 1 633 ? 3.758 8.667 -5.387 1.00 83.00 633 MET A CA 1
ATOM 4827 C C . MET A 1 633 ? 3.414 8.144 -6.783 1.00 83.00 633 MET A C 1
ATOM 4829 O O . MET A 1 633 ? 2.985 8.933 -7.626 1.00 83.00 633 MET A O 1
ATOM 4833 N N . ASP A 1 634 ? 3.482 6.835 -7.013 1.00 78.62 634 ASP A N 1
ATOM 4834 C CA . ASP A 1 634 ? 2.992 6.220 -8.248 1.00 78.62 634 ASP A CA 1
ATOM 4835 C C . ASP A 1 634 ? 1.500 6.491 -8.462 1.00 78.62 634 ASP A C 1
ATOM 4837 O O . ASP A 1 634 ? 1.088 6.843 -9.572 1.00 78.62 634 ASP A O 1
ATOM 4841 N N . ILE A 1 635 ? 0.689 6.440 -7.397 1.00 78.19 635 ILE A N 1
ATOM 4842 C CA . ILE A 1 635 ? -0.733 6.820 -7.449 1.00 78.19 635 ILE A CA 1
ATOM 4843 C C . ILE A 1 635 ? -0.910 8.253 -7.917 1.00 78.19 635 ILE A C 1
ATOM 4845 O O . ILE A 1 635 ? -1.690 8.523 -8.835 1.00 78.19 635 ILE A O 1
ATOM 4849 N N . VAL A 1 636 ? -0.182 9.162 -7.276 1.00 80.00 636 VAL A N 1
ATOM 4850 C CA . VAL A 1 636 ? -0.264 10.597 -7.542 1.00 80.00 636 VAL A CA 1
ATOM 4851 C C . VAL A 1 636 ? 0.176 10.913 -8.974 1.00 80.00 636 VAL A C 1
ATOM 4853 O O . VAL A 1 636 ? -0.436 11.753 -9.632 1.00 80.00 636 VAL A O 1
ATOM 4856 N N . ASN A 1 637 ? 1.205 10.228 -9.475 1.00 77.12 637 ASN A N 1
ATOM 4857 C CA . ASN A 1 637 ? 1.816 10.518 -10.770 1.00 77.12 637 ASN A CA 1
ATOM 4858 C C . ASN A 1 637 ? 1.085 9.868 -11.954 1.00 77.12 637 ASN A C 1
ATOM 4860 O O . ASN A 1 637 ? 1.058 10.438 -13.045 1.00 77.12 637 ASN A O 1
ATOM 4864 N N . THR A 1 638 ? 0.495 8.684 -11.769 1.00 68.25 638 THR A N 1
ATOM 4865 C CA . THR A 1 638 ? -0.105 7.912 -12.874 1.00 68.25 638 THR A CA 1
ATOM 4866 C C . THR A 1 638 ? -1.580 8.228 -13.118 1.00 68.25 638 THR A C 1
ATOM 4868 O O . THR A 1 638 ? -2.060 8.068 -14.243 1.00 68.25 638 THR A O 1
ATOM 4871 N N . ARG A 1 639 ? -2.321 8.706 -12.107 1.00 68.81 639 ARG A N 1
ATOM 4872 C CA . ARG A 1 639 ? -3.770 8.945 -12.205 1.00 68.81 639 ARG A CA 1
ATOM 4873 C C . ARG A 1 639 ? -4.116 10.430 -12.113 1.00 68.81 639 ARG A C 1
ATOM 4875 O O . ARG A 1 639 ? -4.067 11.049 -11.054 1.00 68.81 639 ARG A O 1
ATOM 4882 N N . SER A 1 640 ? -4.554 11.003 -13.234 1.00 65.94 640 SER A N 1
ATOM 4883 C CA . SER A 1 640 ? -5.039 12.388 -13.276 1.00 65.94 640 SER A CA 1
ATOM 4884 C C . SER A 1 640 ? -6.272 12.584 -12.382 1.00 65.94 640 SER A C 1
ATOM 4886 O O . SER A 1 640 ? -7.193 11.770 -12.400 1.00 65.94 640 SER A O 1
ATOM 4888 N N . GLY A 1 641 ? -6.308 13.688 -11.628 1.00 71.00 641 GLY A N 1
ATOM 4889 C CA . GLY A 1 641 ? -7.463 14.083 -10.811 1.00 71.00 641 GLY A CA 1
ATOM 4890 C C . GLY A 1 641 ? -7.537 13.444 -9.422 1.00 71.00 641 GLY A C 1
ATOM 4891 O O . GLY A 1 641 ? -8.490 13.723 -8.696 1.00 71.00 641 GLY A O 1
ATOM 4892 N N . GLN A 1 642 ? -6.545 12.638 -9.034 1.00 75.94 642 GLN A N 1
ATOM 4893 C CA . GLN A 1 642 ? -6.487 12.048 -7.700 1.00 75.94 642 GLN A CA 1
ATOM 4894 C C . GLN A 1 642 ? -6.106 13.091 -6.629 1.00 75.94 642 GLN A C 1
ATOM 4896 O O . GLN A 1 642 ? -5.242 13.942 -6.866 1.00 75.94 642 GLN A O 1
ATOM 4901 N N . PRO A 1 643 ? -6.729 13.058 -5.438 1.00 83.31 643 PRO A N 1
ATOM 4902 C CA . PRO A 1 643 ? -6.309 13.831 -4.283 1.00 83.31 643 PRO A CA 1
ATOM 4903 C C . PRO A 1 643 ? -4.887 13.440 -3.908 1.00 83.31 643 PRO A C 1
ATOM 4905 O O . PRO A 1 643 ? -4.541 12.262 -3.884 1.00 83.31 643 PRO A O 1
ATOM 4908 N N . SER A 1 644 ? -4.092 14.446 -3.561 1.00 86.94 644 SER A N 1
ATOM 4909 C CA . SER A 1 644 ? -2.735 14.253 -3.080 1.00 86.94 644 SER A CA 1
ATOM 4910 C C . SER A 1 644 ? -2.465 15.142 -1.873 1.00 86.94 644 SER A C 1
ATOM 4912 O O . SER A 1 644 ? -2.950 16.272 -1.792 1.00 86.94 644 SER A O 1
ATOM 4914 N N . HIS A 1 645 ? -1.677 14.621 -0.938 1.00 87.56 645 HIS A N 1
ATOM 4915 C CA . HIS A 1 645 ? -1.050 15.378 0.140 1.00 87.56 645 HIS A CA 1
ATOM 4916 C C . HIS A 1 645 ? 0.159 16.198 -0.327 1.00 87.56 645 HIS A C 1
ATOM 4918 O O . HIS A 1 645 ? 0.634 17.044 0.426 1.00 87.56 645 HIS A O 1
ATOM 4924 N N . CYS A 1 646 ? 0.645 16.017 -1.558 1.00 84.38 646 CYS A N 1
ATOM 4925 C CA . CYS A 1 646 ? 1.733 16.838 -2.087 1.00 84.38 646 CYS A CA 1
ATOM 4926 C C . CYS A 1 646 ? 1.277 18.293 -2.247 1.00 84.38 646 CYS A C 1
ATOM 4928 O O . CYS A 1 646 ? 0.215 18.576 -2.804 1.00 84.38 646 CYS A O 1
ATOM 4930 N N . GLY A 1 647 ? 2.071 19.228 -1.718 1.00 80.12 647 GLY A N 1
ATOM 4931 C CA . GLY A 1 647 ? 1.694 20.644 -1.642 1.00 80.12 647 GLY A CA 1
ATOM 4932 C C . GLY A 1 647 ? 0.836 21.001 -0.419 1.00 80.12 647 GLY A C 1
ATOM 4933 O O . GLY A 1 647 ? 0.471 22.164 -0.249 1.00 80.12 647 GLY A O 1
ATOM 4934 N N . VAL A 1 648 ? 0.550 20.039 0.464 1.00 83.31 648 VAL A N 1
ATOM 4935 C CA . VAL A 1 648 ? -0.127 20.251 1.750 1.00 83.31 648 VAL A CA 1
ATOM 4936 C C . VAL A 1 648 ? 0.850 19.952 2.883 1.00 83.31 648 VAL A C 1
ATOM 4938 O O . VAL A 1 648 ? 1.645 19.029 2.792 1.00 83.31 648 VAL A O 1
ATOM 4941 N N . ALA A 1 649 ? 0.798 20.722 3.972 1.00 84.31 649 ALA A N 1
ATOM 4942 C CA . ALA A 1 649 ? 1.607 20.421 5.150 1.00 84.31 649 ALA A CA 1
ATOM 4943 C C . ALA A 1 649 ? 1.213 19.060 5.749 1.00 84.31 649 ALA A C 1
ATOM 4945 O O . ALA A 1 649 ? 0.032 18.842 6.069 1.00 84.31 649 ALA A O 1
ATOM 4946 N N . THR A 1 650 ? 2.204 18.183 5.910 1.00 88.94 650 THR A N 1
ATOM 4947 C CA . THR A 1 650 ? 2.055 16.839 6.473 1.00 88.94 650 THR A CA 1
ATOM 4948 C C . THR A 1 650 ? 2.895 16.673 7.731 1.00 88.94 650 THR A C 1
ATOM 4950 O O . THR A 1 650 ? 3.970 17.256 7.857 1.00 88.94 650 THR A O 1
ATOM 4953 N N . THR A 1 651 ? 2.412 15.850 8.658 1.00 92.69 651 THR A N 1
ATOM 4954 C CA . THR A 1 651 ? 3.089 15.578 9.928 1.00 92.69 651 THR A CA 1
ATOM 4955 C C . THR A 1 651 ? 3.129 14.083 10.200 1.00 92.69 651 THR A C 1
ATOM 4957 O O . THR A 1 651 ? 2.107 13.414 10.040 1.00 92.69 651 THR A O 1
ATOM 4960 N N . GLY A 1 652 ? 4.273 13.559 10.638 1.00 94.94 652 GLY A N 1
ATOM 4961 C CA . GLY A 1 652 ? 4.366 12.189 11.141 1.00 94.94 652 GLY A CA 1
ATOM 4962 C C . GLY A 1 652 ? 3.705 12.056 12.501 1.00 94.94 652 GLY A C 1
ATOM 4963 O O . GLY A 1 652 ? 2.530 11.709 12.590 1.00 94.94 652 GLY A O 1
ATOM 4964 N N . VAL A 1 653 ? 4.425 12.379 13.566 1.00 96.25 653 VAL A N 1
ATOM 4965 C CA . VAL A 1 653 ? 3.876 12.411 14.921 1.00 96.25 653 VAL A CA 1
ATOM 4966 C C . VAL A 1 653 ? 3.707 13.851 15.368 1.00 96.25 653 VAL A C 1
ATOM 4968 O O . VAL A 1 653 ? 4.614 14.672 15.242 1.00 96.25 653 VAL A O 1
ATOM 4971 N N . ARG A 1 654 ? 2.544 14.137 15.947 1.00 93.56 654 ARG A N 1
ATOM 4972 C CA . ARG A 1 654 ? 2.251 15.385 16.635 1.00 93.56 654 ARG A CA 1
ATOM 4973 C C . ARG A 1 654 ? 1.927 15.122 18.101 1.00 93.56 654 ARG A C 1
ATOM 4975 O O . ARG A 1 654 ? 0.751 14.957 18.444 1.00 93.56 654 ARG A O 1
ATOM 4982 N N . PRO A 1 655 ? 2.944 15.043 18.974 1.00 92.19 655 PRO A N 1
ATOM 4983 C CA . PRO A 1 655 ? 2.707 14.927 20.397 1.00 92.19 655 PRO A CA 1
ATOM 4984 C C . PRO A 1 655 ? 2.345 16.304 20.956 1.00 92.19 655 PRO A C 1
ATOM 4986 O O . PRO A 1 655 ? 3.030 17.301 20.708 1.00 92.19 655 PRO A O 1
ATOM 4989 N N . HIS A 1 656 ? 1.249 16.372 21.705 1.00 88.69 656 HIS A N 1
ATOM 4990 C CA . HIS A 1 656 ? 0.922 17.567 22.463 1.00 88.69 656 HIS A CA 1
ATOM 4991 C C . HIS A 1 656 ? 1.656 17.564 23.806 1.00 88.69 656 HIS A C 1
ATOM 4993 O O . HIS A 1 656 ? 1.604 16.584 24.540 1.00 88.69 656 HIS A O 1
ATOM 4999 N N . ILE A 1 657 ? 2.256 18.696 24.177 1.00 82.00 657 ILE A N 1
ATOM 5000 C CA . ILE A 1 657 ? 2.999 18.854 25.447 1.00 82.00 657 ILE A CA 1
ATOM 5001 C C . ILE A 1 657 ? 2.131 18.842 26.710 1.00 82.00 657 ILE A C 1
ATOM 5003 O O . ILE A 1 657 ? 2.635 18.898 27.831 1.00 82.00 657 ILE A O 1
ATOM 5007 N N . ASN A 1 658 ? 0.814 18.896 26.523 1.00 83.69 658 ASN A N 1
ATOM 5008 C CA . ASN A 1 658 ? -0.146 18.964 27.602 1.00 83.69 658 ASN A CA 1
ATOM 5009 C C . ASN A 1 658 ? -0.750 17.584 27.794 1.00 83.69 658 ASN A C 1
ATOM 5011 O O . ASN A 1 658 ? -1.506 17.114 26.938 1.00 83.69 658 ASN A O 1
ATOM 5015 N N . THR A 1 659 ? -0.457 16.995 28.941 1.00 81.31 659 THR A N 1
ATOM 5016 C CA . THR A 1 659 ? -1.174 15.845 29.476 1.00 81.31 659 THR A CA 1
ATOM 5017 C C . THR A 1 659 ? -2.559 16.249 29.970 1.00 81.31 659 THR A C 1
ATOM 5019 O O . THR A 1 659 ? -2.861 17.427 30.227 1.00 81.31 659 THR A O 1
ATOM 5022 N N . PHE A 1 660 ? -3.431 15.253 30.049 1.00 80.88 660 PHE A N 1
ATOM 5023 C CA . PHE A 1 660 ? -4.694 15.348 30.754 1.00 80.88 660 PHE A CA 1
ATOM 5024 C C . PHE A 1 660 ? -4.442 15.522 32.257 1.00 80.88 660 PHE A C 1
ATOM 5026 O O . PHE A 1 660 ? -4.969 16.471 32.841 1.00 80.88 660 PHE A O 1
ATOM 5033 N N . THR A 1 661 ? -3.571 14.696 32.847 1.00 80.94 661 THR A N 1
ATOM 5034 C CA . THR A 1 661 ? -3.123 14.823 34.240 1.00 80.94 661 THR A CA 1
ATOM 5035 C C . THR A 1 661 ? -1.795 15.582 34.334 1.00 80.94 661 THR A C 1
ATOM 5037 O O . THR A 1 661 ? -0.776 15.182 33.778 1.00 80.94 661 THR A O 1
ATOM 5040 N N . GLU A 1 662 ? -1.779 16.713 35.041 1.00 76.12 662 GLU A N 1
ATOM 5041 C CA . GLU A 1 662 ? -0.553 17.501 35.220 1.00 76.12 662 GLU A CA 1
ATOM 5042 C C . GLU A 1 662 ? 0.509 16.699 35.991 1.00 76.12 662 GLU A C 1
ATOM 5044 O O . GLU A 1 662 ? 0.213 16.107 37.028 1.00 76.12 662 GLU A O 1
ATOM 5049 N N . GLY A 1 663 ? 1.737 16.655 35.463 1.00 72.00 663 GLY A N 1
ATOM 5050 C CA . GLY A 1 663 ? 2.840 15.894 36.051 1.00 72.00 663 GLY A CA 1
ATOM 5051 C C . GLY A 1 663 ? 2.854 14.395 35.725 1.00 72.00 663 GLY A C 1
ATOM 5052 O O . GLY A 1 663 ? 3.745 13.701 36.210 1.00 72.00 663 GLY A O 1
ATOM 5053 N N . SER A 1 664 ? 1.916 13.881 34.920 1.00 82.44 664 SER A N 1
ATOM 5054 C CA . SER A 1 664 ? 2.005 12.515 34.383 1.00 82.44 664 SER A CA 1
ATOM 5055 C C . SER A 1 664 ? 3.035 12.415 33.257 1.00 82.44 664 SER A C 1
ATOM 5057 O O . SER A 1 664 ? 3.361 13.418 32.617 1.00 82.44 664 SER A O 1
ATOM 5059 N N . ASP A 1 665 ? 3.485 11.196 32.946 1.00 84.56 665 ASP A N 1
ATOM 5060 C CA . ASP A 1 665 ? 4.309 10.975 31.758 1.00 84.56 665 ASP A CA 1
ATOM 5061 C C . ASP A 1 665 ? 3.504 11.266 30.485 1.00 84.56 665 ASP A C 1
ATOM 5063 O O . ASP A 1 665 ? 2.294 11.023 30.405 1.00 84.56 665 ASP A O 1
ATOM 5067 N N . GLY A 1 666 ? 4.186 11.824 29.492 1.00 87.88 666 GLY A N 1
ATOM 5068 C CA . GLY A 1 666 ? 3.627 12.184 28.199 1.00 87.88 666 GLY A CA 1
ATOM 5069 C C . GLY A 1 666 ? 3.794 11.072 27.168 1.00 87.88 666 GLY A C 1
ATOM 5070 O O . GLY A 1 666 ? 3.413 9.920 27.381 1.00 87.88 666 GLY A O 1
ATOM 5071 N N . THR A 1 667 ? 4.329 11.442 26.004 1.00 94.00 667 THR A N 1
ATOM 5072 C CA . THR A 1 667 ? 4.522 10.520 24.876 1.00 94.00 667 THR A CA 1
ATOM 5073 C C . THR A 1 667 ? 5.898 9.858 24.927 1.00 94.00 667 THR A C 1
ATOM 5075 O O . THR A 1 667 ? 6.902 10.525 25.181 1.00 94.00 667 THR A O 1
ATOM 5078 N N . THR A 1 668 ? 5.951 8.562 24.617 1.00 96.31 668 THR A N 1
ATOM 5079 C CA . THR A 1 668 ? 7.193 7.804 24.429 1.00 96.31 668 THR A CA 1
ATOM 5080 C C . THR A 1 668 ? 7.291 7.263 23.004 1.00 96.31 668 THR A C 1
ATOM 5082 O O . THR A 1 668 ? 6.347 6.639 22.517 1.00 96.31 668 THR A O 1
ATOM 5085 N N . LEU A 1 669 ? 8.432 7.477 22.343 1.00 97.56 669 LEU A N 1
ATOM 5086 C CA . LEU A 1 669 ? 8.789 6.825 21.077 1.00 97.56 669 LEU A CA 1
ATOM 5087 C C . LEU A 1 669 ? 10.000 5.913 21.312 1.00 97.56 669 LEU A C 1
ATOM 5089 O O . LEU A 1 669 ? 11.046 6.390 21.745 1.00 97.56 669 LEU A O 1
ATOM 5093 N N . GLU A 1 670 ? 9.864 4.620 21.026 1.00 97.62 670 GLU A N 1
ATOM 5094 C CA . GLU A 1 670 ? 10.916 3.610 21.200 1.00 97.62 670 GLU A CA 1
ATOM 5095 C C . GLU A 1 670 ? 11.063 2.767 19.924 1.00 97.62 670 GLU A C 1
ATOM 5097 O O . GLU A 1 670 ? 10.113 2.108 19.503 1.00 97.62 670 GLU A O 1
ATOM 5102 N N . ASN A 1 671 ? 12.250 2.731 19.315 1.00 97.12 671 ASN A N 1
ATOM 5103 C CA . ASN A 1 671 ? 12.493 1.993 18.064 1.00 97.12 671 ASN A CA 1
ATOM 5104 C C . ASN A 1 671 ? 11.515 2.417 16.949 1.00 97.12 671 ASN A C 1
ATOM 5106 O O . ASN A 1 671 ? 10.811 1.581 16.375 1.00 97.12 671 ASN A O 1
ATOM 5110 N N . VAL A 1 672 ? 11.422 3.723 16.685 1.00 97.62 672 VAL A N 1
ATOM 5111 C CA . VAL A 1 672 ? 10.510 4.285 15.677 1.00 97.62 672 VAL A CA 1
ATOM 5112 C C . VAL A 1 672 ? 11.311 4.810 14.494 1.00 97.62 672 VAL A C 1
ATOM 5114 O O . VAL A 1 672 ? 12.233 5.602 14.671 1.00 97.62 672 VAL A O 1
ATOM 5117 N N . ALA A 1 673 ? 10.953 4.395 13.282 1.00 94.94 673 ALA A N 1
ATOM 5118 C CA . ALA A 1 673 ? 11.612 4.852 12.063 1.00 94.94 673 ALA A CA 1
ATOM 5119 C C . ALA A 1 673 ? 10.692 5.759 11.242 1.00 94.94 673 ALA A C 1
ATOM 5121 O O . ALA A 1 673 ? 9.516 5.449 11.043 1.00 94.94 673 ALA A O 1
ATOM 5122 N N . PHE A 1 674 ? 11.250 6.856 10.739 1.00 93.81 674 PHE A N 1
ATOM 5123 C CA . PHE A 1 674 ? 10.582 7.821 9.879 1.00 93.81 674 PHE A CA 1
ATOM 5124 C C . PHE A 1 674 ? 11.192 7.825 8.479 1.00 93.81 674 PHE A C 1
ATOM 5126 O O . PHE A 1 674 ? 12.415 7.846 8.330 1.00 93.81 674 PHE A O 1
ATOM 5133 N N . SER A 1 675 ? 10.350 7.864 7.446 1.00 90.50 675 SER A N 1
ATOM 5134 C CA . SER A 1 675 ? 10.815 8.064 6.068 1.00 90.50 675 SER A CA 1
ATOM 5135 C C . SER A 1 675 ? 9.795 8.786 5.190 1.00 90.50 675 SER A C 1
ATOM 5137 O O . SER A 1 675 ? 8.630 8.927 5.558 1.00 90.50 675 SER A O 1
ATOM 5139 N N . GLY A 1 676 ? 10.222 9.297 4.035 1.00 86.56 676 GLY A N 1
ATOM 5140 C CA . GLY A 1 676 ? 9.336 9.912 3.043 1.00 86.56 676 GLY A CA 1
ATOM 5141 C C . GLY A 1 676 ? 8.810 11.307 3.407 1.00 86.56 676 GLY A C 1
ATOM 5142 O O . GLY A 1 676 ? 7.836 11.754 2.797 1.00 86.56 676 GLY A O 1
ATOM 5143 N N . TYR A 1 677 ? 9.422 11.997 4.378 1.00 86.12 677 TYR A N 1
ATOM 5144 C CA . TYR A 1 677 ? 9.077 13.383 4.745 1.00 86.12 677 TYR A CA 1
ATOM 5145 C C . TYR A 1 677 ? 9.889 14.437 3.975 1.00 86.12 677 TYR A C 1
ATOM 5147 O O . TYR A 1 677 ? 9.415 15.553 3.811 1.00 86.12 677 TYR A O 1
ATOM 5155 N N . ALA A 1 678 ? 11.049 14.083 3.417 1.00 78.56 678 ALA A N 1
ATOM 5156 C CA . ALA A 1 678 ? 11.909 14.995 2.658 1.00 78.56 678 ALA A CA 1
ATOM 5157 C C . ALA A 1 678 ? 11.857 14.707 1.143 1.00 78.56 678 ALA A C 1
ATOM 5159 O O . ALA A 1 678 ? 12.861 14.342 0.532 1.00 78.56 678 ALA A O 1
ATOM 5160 N N . ARG A 1 679 ? 10.672 14.833 0.522 1.00 75.31 679 ARG A N 1
ATOM 5161 C CA . ARG A 1 679 ? 10.484 14.595 -0.925 1.00 75.31 679 ARG A CA 1
ATOM 5162 C C . ARG A 1 679 ? 10.437 15.894 -1.734 1.00 75.31 679 ARG A C 1
ATOM 5164 O O . ARG A 1 679 ? 9.437 16.607 -1.643 1.00 75.31 679 ARG A O 1
ATOM 5171 N N . PRO A 1 680 ? 11.443 16.190 -2.580 1.00 71.06 680 PRO A N 1
ATOM 5172 C CA . PRO A 1 680 ? 11.455 17.399 -3.404 1.00 71.06 680 PRO A CA 1
ATOM 5173 C C . PRO A 1 680 ? 10.277 17.493 -4.381 1.00 71.06 680 PRO A C 1
ATOM 5175 O O . PRO A 1 680 ? 9.853 18.601 -4.711 1.00 71.06 680 PRO A O 1
ATOM 5178 N N . GLU A 1 681 ? 9.736 16.355 -4.839 1.00 71.81 681 GLU A N 1
ATOM 5179 C CA . GLU A 1 681 ? 8.591 16.329 -5.760 1.00 71.81 681 GLU A CA 1
ATOM 5180 C C . GLU A 1 681 ? 7.303 16.850 -5.103 1.00 71.81 681 GLU A C 1
ATOM 5182 O O . GLU A 1 681 ? 6.404 17.343 -5.786 1.00 71.81 681 GLU A O 1
ATOM 5187 N N . CYS A 1 682 ? 7.222 16.787 -3.772 1.00 70.81 682 CYS A N 1
ATOM 5188 C CA . CYS A 1 682 ? 6.100 17.278 -2.985 1.00 70.81 682 CYS A CA 1
ATOM 5189 C C . CYS A 1 682 ? 6.540 18.555 -2.268 1.00 70.81 682 CYS A C 1
ATOM 5191 O O . CYS A 1 682 ? 7.025 18.512 -1.145 1.00 70.81 682 CYS A O 1
ATOM 5193 N N . SER A 1 683 ? 6.377 19.704 -2.938 1.00 61.84 683 SER A N 1
ATOM 5194 C CA . SER A 1 683 ? 6.877 21.036 -2.542 1.00 61.84 683 SER A CA 1
ATOM 5195 C C . SER A 1 683 ? 6.219 21.650 -1.283 1.00 61.84 683 SER A C 1
ATOM 5197 O O . SER A 1 683 ? 5.879 22.835 -1.265 1.00 61.84 683 SER A O 1
ATOM 5199 N N . SER A 1 684 ? 5.967 20.855 -0.247 1.00 66.44 684 SER A N 1
ATOM 5200 C CA . SER A 1 684 ? 5.253 21.211 0.982 1.00 66.44 684 SER A CA 1
ATOM 5201 C C . SER A 1 684 ? 6.140 21.140 2.221 1.00 66.44 684 SER A C 1
ATOM 5203 O O . SER A 1 684 ? 7.129 20.422 2.253 1.00 66.44 684 SER A O 1
ATOM 5205 N N . THR A 1 685 ? 5.737 21.855 3.275 1.00 76.06 685 THR A N 1
ATOM 5206 C CA . THR A 1 685 ? 6.334 21.761 4.614 1.00 76.06 685 THR A CA 1
ATOM 5207 C C . THR A 1 685 ? 5.898 20.454 5.282 1.00 76.06 685 THR A C 1
ATOM 5209 O O . THR A 1 685 ? 4.837 20.401 5.913 1.00 76.06 685 THR A O 1
ATOM 5212 N N . ALA A 1 686 ? 6.669 19.392 5.083 1.00 85.69 686 ALA A N 1
ATOM 5213 C CA . ALA A 1 686 ? 6.476 18.101 5.726 1.00 85.69 686 ALA A CA 1
ATOM 5214 C C . ALA A 1 686 ? 7.419 17.983 6.930 1.00 85.69 686 ALA A C 1
ATOM 5216 O O . ALA A 1 686 ? 8.586 18.343 6.832 1.00 85.69 686 ALA A O 1
ATOM 5217 N N . VAL A 1 687 ? 6.912 17.511 8.071 1.00 89.81 687 VAL A N 1
ATOM 5218 C CA . VAL A 1 687 ? 7.714 17.354 9.296 1.00 89.81 687 VAL A CA 1
ATOM 5219 C C . VAL A 1 687 ? 7.434 15.992 9.918 1.00 89.81 687 VAL A C 1
ATOM 5221 O O . VAL A 1 687 ? 6.283 15.661 10.202 1.00 89.81 687 VAL A O 1
ATOM 5224 N N . ALA A 1 688 ? 8.465 15.188 10.154 1.00 92.44 688 ALA A N 1
ATOM 5225 C CA . ALA A 1 688 ? 8.313 13.867 10.750 1.00 92.44 688 ALA A CA 1
ATOM 5226 C C . ALA A 1 688 ? 7.813 13.953 12.203 1.00 92.44 688 ALA A C 1
ATOM 5228 O O . ALA A 1 688 ? 6.870 13.249 12.557 1.00 92.44 688 ALA A O 1
ATOM 5229 N N . ILE A 1 689 ? 8.352 14.862 13.022 1.00 94.25 689 ILE A N 1
ATOM 5230 C CA . ILE A 1 689 ? 7.853 15.143 14.377 1.00 94.25 689 ILE A CA 1
ATOM 5231 C C . ILE A 1 689 ? 7.625 16.651 14.545 1.00 94.25 689 ILE A C 1
ATOM 5233 O O . ILE A 1 689 ? 8.581 17.418 14.577 1.00 94.25 689 ILE A O 1
ATOM 5237 N N . ASP A 1 690 ? 6.373 17.088 14.685 1.00 92.88 690 ASP A N 1
ATOM 5238 C CA . ASP A 1 690 ? 6.026 18.494 14.963 1.00 92.88 690 ASP A CA 1
ATOM 5239 C C . ASP A 1 690 ? 5.313 18.575 16.309 1.00 92.88 690 ASP A C 1
ATOM 5241 O O . ASP A 1 690 ? 4.230 18.019 16.469 1.00 92.88 690 ASP A O 1
ATOM 5245 N N . MET A 1 691 ? 5.911 19.230 17.299 1.00 91.31 691 MET A N 1
ATOM 5246 C CA . MET A 1 691 ? 5.284 19.350 18.615 1.00 91.31 691 MET A CA 1
ATOM 5247 C C . MET A 1 691 ? 4.206 20.426 18.624 1.00 91.31 691 MET A C 1
ATOM 5249 O O . MET A 1 691 ? 4.346 21.492 18.022 1.00 91.31 691 MET A O 1
ATOM 5253 N N . ASP A 1 692 ? 3.132 20.165 19.367 1.00 89.56 692 ASP A N 1
ATOM 5254 C CA . ASP A 1 692 ? 1.989 21.069 19.432 1.00 89.56 692 ASP A CA 1
ATOM 5255 C C . ASP A 1 692 ? 1.502 21.285 20.880 1.00 89.56 692 ASP A C 1
ATOM 5257 O O . ASP A 1 692 ? 1.860 20.569 21.815 1.00 89.56 692 ASP A O 1
ATOM 5261 N N . SER A 1 693 ? 0.684 22.310 21.099 1.00 84.44 693 SER A N 1
ATOM 5262 C CA . SER A 1 693 ? 0.001 22.571 22.366 1.00 84.44 693 SER A CA 1
ATOM 5263 C C . SER A 1 693 ? -1.476 22.840 22.143 1.00 84.44 693 SER A C 1
ATOM 5265 O O . SER A 1 693 ? -1.938 23.238 21.061 1.00 84.44 693 SER A O 1
ATOM 5267 N N . HIS A 1 694 ? -2.258 22.633 23.198 1.00 76.19 694 HIS A N 1
ATOM 5268 C CA . HIS A 1 694 ? -3.637 23.079 23.173 1.00 76.19 694 HIS A CA 1
ATOM 5269 C C . HIS A 1 694 ? -3.696 24.591 23.441 1.00 76.19 694 HIS A C 1
ATOM 5271 O O . HIS A 1 694 ? -3.152 25.060 24.427 1.00 76.19 694 HIS A O 1
ATOM 5277 N N . TYR A 1 695 ? -4.420 25.340 22.598 1.00 65.50 695 TYR A N 1
ATOM 5278 C CA . TYR A 1 695 ? -4.500 26.818 22.566 1.00 65.50 695 TYR A CA 1
ATOM 5279 C C . TYR A 1 695 ? -4.692 27.600 23.887 1.00 65.50 695 TYR A C 1
ATOM 5281 O O . TYR A 1 695 ? -4.619 28.825 23.859 1.00 65.50 695 TYR A O 1
ATOM 5289 N N . TRP A 1 696 ? -5.002 26.954 25.009 1.00 68.69 696 TRP A N 1
ATOM 5290 C CA . TRP A 1 696 ? -5.248 27.597 26.304 1.00 68.69 696 TRP A CA 1
ATOM 5291 C C . TRP A 1 696 ? -4.246 27.204 27.400 1.00 68.69 696 TRP A C 1
ATOM 5293 O O . TRP A 1 696 ? -4.270 27.828 28.456 1.00 68.69 696 TRP A O 1
ATOM 5303 N N . LYS A 1 697 ? -3.357 26.229 27.160 1.00 70.00 697 LYS A N 1
ATOM 5304 C CA . LYS A 1 697 ? -2.231 25.914 28.050 1.00 70.00 697 LYS A CA 1
ATOM 5305 C C . LYS A 1 697 ? -0.927 26.346 27.379 1.00 70.00 697 LYS A C 1
ATOM 5307 O O . LYS A 1 697 ? -0.645 25.945 26.253 1.00 70.00 697 LYS A O 1
ATOM 5312 N N . ASN A 1 698 ? -0.154 27.180 28.066 1.00 74.94 698 ASN A N 1
ATOM 5313 C CA . ASN A 1 698 ? 1.100 27.756 27.571 1.00 74.94 698 ASN A CA 1
ATOM 5314 C C . ASN A 1 698 ? 2.347 27.216 28.292 1.00 74.94 698 ASN A C 1
ATOM 5316 O O . ASN A 1 698 ? 3.415 27.802 28.146 1.00 74.94 698 ASN A O 1
ATOM 5320 N N . THR A 1 699 ? 2.200 26.129 29.050 1.00 76.19 699 THR A N 1
ATOM 5321 C CA . THR A 1 699 ? 3.276 25.473 29.801 1.00 76.19 699 THR A CA 1
ATOM 5322 C C . THR A 1 699 ? 3.397 24.004 29.416 1.00 76.19 699 THR A C 1
ATOM 5324 O O . THR A 1 699 ? 2.409 23.351 29.050 1.00 76.19 699 THR A O 1
ATOM 5327 N N . PHE A 1 700 ? 4.622 23.498 29.484 1.00 82.50 700 PHE A N 1
ATOM 5328 C CA . PHE A 1 700 ? 4.960 22.092 29.309 1.00 82.50 700 PHE A CA 1
ATOM 5329 C C . PHE A 1 700 ? 4.673 21.329 30.606 1.00 82.50 700 PHE A C 1
ATOM 5331 O O . PHE A 1 700 ? 5.153 21.717 31.667 1.00 82.50 700 PHE A O 1
ATOM 5338 N N . THR A 1 701 ? 3.876 20.258 30.549 1.00 78.81 701 THR A N 1
ATOM 5339 C CA . THR A 1 701 ? 3.388 19.587 31.774 1.00 78.81 701 THR A CA 1
ATOM 5340 C C . THR A 1 701 ? 3.748 18.110 31.869 1.00 78.81 701 THR A C 1
ATOM 5342 O O . THR A 1 701 ? 3.299 17.454 32.809 1.00 78.81 701 THR A O 1
ATOM 5345 N N . ALA A 1 702 ? 4.497 17.576 30.900 1.00 79.19 702 ALA A N 1
ATOM 5346 C CA . ALA A 1 702 ? 4.582 16.136 30.687 1.00 79.19 702 ALA A CA 1
ATOM 5347 C C . ALA A 1 702 ? 5.941 15.678 30.139 1.00 79.19 702 ALA A C 1
ATOM 5349 O O . ALA A 1 702 ? 6.278 16.034 29.009 1.00 79.19 702 ALA A O 1
ATOM 5350 N N . PRO A 1 703 ? 6.699 14.836 30.861 1.00 80.12 703 PRO A N 1
ATOM 5351 C CA . PRO A 1 703 ? 7.919 14.224 30.344 1.00 80.12 703 PRO A CA 1
ATOM 5352 C C . PRO A 1 703 ? 7.669 13.493 29.018 1.00 80.12 703 PRO A C 1
ATOM 5354 O O . PRO A 1 703 ? 6.802 12.628 28.930 1.00 80.12 703 PRO A O 1
ATOM 5357 N N . THR A 1 704 ? 8.427 13.838 27.978 1.00 89.69 704 THR A N 1
ATOM 5358 C CA . THR A 1 704 ? 8.392 13.163 26.670 1.00 89.69 704 THR A CA 1
ATOM 5359 C C . THR A 1 704 ? 9.743 12.500 26.439 1.00 89.69 704 THR A C 1
ATOM 5361 O O . THR A 1 704 ? 10.771 13.137 26.673 1.00 89.69 704 THR A O 1
ATOM 5364 N N . THR A 1 705 ? 9.748 11.237 26.009 1.00 92.94 705 THR A N 1
ATOM 5365 C CA . THR A 1 705 ? 10.975 10.427 25.912 1.00 92.94 705 THR A CA 1
ATOM 5366 C C . THR A 1 705 ? 11.102 9.768 24.549 1.00 92.94 705 THR A C 1
ATOM 5368 O O . THR A 1 705 ? 10.176 9.094 24.103 1.00 92.94 705 THR A O 1
ATOM 5371 N N . PHE A 1 706 ? 12.258 9.914 23.908 1.00 94.50 706 PHE A N 1
ATOM 5372 C CA . PHE A 1 706 ? 12.591 9.286 22.634 1.00 94.50 706 PHE A CA 1
ATOM 5373 C C . PHE A 1 706 ? 13.825 8.389 22.782 1.00 94.50 706 PHE A C 1
ATOM 5375 O O . PHE A 1 706 ? 14.798 8.757 23.439 1.00 94.50 706 PHE A O 1
ATOM 5382 N N . SER A 1 707 ? 13.779 7.206 22.171 1.00 94.31 707 SER A N 1
ATOM 5383 C CA . SER A 1 707 ? 14.911 6.284 22.069 1.00 94.31 707 SER A CA 1
ATOM 5384 C C . SER A 1 707 ? 14.853 5.522 20.751 1.00 94.31 707 SER A C 1
ATOM 5386 O O . SER A 1 707 ? 13.799 5.031 20.342 1.00 94.31 707 SER A O 1
ATOM 5388 N N . ASN A 1 708 ? 16.007 5.409 20.106 1.00 93.69 708 ASN A N 1
ATOM 5389 C CA . ASN A 1 708 ? 16.253 4.700 18.865 1.00 93.69 708 ASN A CA 1
ATOM 5390 C C . ASN A 1 708 ? 15.279 5.165 17.782 1.00 93.69 708 ASN A C 1
ATOM 5392 O O . ASN A 1 708 ? 14.524 4.379 17.204 1.00 93.69 708 ASN A O 1
ATOM 5396 N N . VAL A 1 709 ? 15.251 6.484 17.583 1.00 93.94 709 VAL A N 1
ATOM 5397 C CA . VAL A 1 709 ? 14.425 7.128 16.567 1.00 93.94 709 VAL A CA 1
ATOM 5398 C C . VAL A 1 709 ? 15.287 7.390 15.341 1.00 93.94 709 VAL A C 1
ATOM 5400 O O . VAL A 1 709 ? 16.300 8.077 15.423 1.00 93.94 709 VAL A O 1
ATOM 5403 N N . ALA A 1 710 ? 14.887 6.841 14.198 1.00 91.50 710 ALA A N 1
ATOM 5404 C CA . ALA A 1 710 ? 15.659 6.913 12.962 1.00 91.50 710 ALA A CA 1
ATOM 5405 C C . ALA A 1 710 ? 14.928 7.712 11.876 1.00 91.50 710 ALA A C 1
ATOM 5407 O O . ALA A 1 710 ? 13.701 7.686 11.804 1.00 91.50 710 ALA A O 1
ATOM 5408 N N . PHE A 1 711 ? 15.692 8.364 10.996 1.00 87.81 711 PHE A N 1
ATOM 5409 C CA . PHE A 1 711 ? 15.195 9.117 9.839 1.00 87.81 711 PHE A CA 1
ATOM 5410 C C . PHE A 1 711 ? 15.941 8.680 8.569 1.00 87.81 711 PHE A C 1
ATOM 5412 O O . PHE A 1 711 ? 17.145 8.425 8.615 1.00 87.81 711 PHE A O 1
ATOM 5419 N N . ASP A 1 712 ? 15.246 8.608 7.432 1.00 80.00 712 ASP A N 1
ATOM 5420 C CA . ASP A 1 712 ? 15.834 8.290 6.118 1.00 80.00 712 ASP A CA 1
ATOM 5421 C C . ASP A 1 712 ? 16.684 9.424 5.521 1.00 80.00 712 ASP A C 1
ATOM 5423 O O . ASP A 1 712 ? 17.504 9.198 4.630 1.00 80.00 712 ASP A O 1
ATOM 5427 N N . THR A 1 713 ? 16.512 10.646 6.022 1.00 63.50 713 THR A N 1
ATOM 5428 C CA . THR A 1 713 ? 17.222 11.840 5.568 1.00 63.50 713 THR A CA 1
ATOM 5429 C C . THR A 1 713 ? 17.847 12.589 6.740 1.00 63.50 713 THR A C 1
ATOM 5431 O O . THR A 1 713 ? 17.298 12.672 7.834 1.00 63.50 713 THR A O 1
ATOM 5434 N N . THR A 1 714 ? 19.033 13.153 6.509 1.00 50.16 714 THR A N 1
ATOM 5435 C CA . THR A 1 714 ? 19.820 13.866 7.531 1.00 50.16 714 THR A CA 1
ATOM 5436 C C . THR A 1 714 ? 19.513 15.369 7.598 1.00 50.16 714 THR A C 1
ATOM 5438 O O . THR A 1 714 ? 20.248 16.118 8.241 1.00 50.16 714 THR A O 1
ATOM 5441 N N . ALA A 1 715 ? 18.482 15.858 6.896 1.00 52.88 715 ALA A N 1
ATOM 5442 C CA . ALA A 1 715 ? 18.127 17.276 6.890 1.00 52.88 715 ALA A CA 1
ATOM 5443 C C . ALA A 1 715 ? 17.317 17.625 8.152 1.00 52.88 715 ALA A C 1
ATOM 5445 O O . ALA A 1 715 ? 16.168 17.220 8.301 1.00 52.88 715 ALA A O 1
ATOM 5446 N N . SER A 1 716 ? 17.909 18.398 9.069 1.00 53.56 716 SER A N 1
ATOM 5447 C CA . SER A 1 716 ? 17.341 18.661 10.404 1.00 53.56 716 SER A CA 1
ATOM 5448 C C . SER A 1 716 ? 15.966 19.340 10.414 1.00 53.56 716 SER A C 1
ATOM 5450 O O . SER A 1 716 ? 15.273 19.261 11.424 1.00 53.56 716 SER A O 1
ATOM 5452 N N . ILE A 1 717 ? 15.574 20.017 9.328 1.00 54.03 717 ILE A N 1
ATOM 5453 C CA . ILE A 1 717 ? 14.313 20.772 9.249 1.00 54.03 717 ILE A CA 1
ATOM 5454 C C . ILE A 1 717 ? 13.083 19.886 9.013 1.00 54.03 717 ILE A C 1
ATOM 5456 O O . ILE A 1 717 ? 11.995 20.249 9.453 1.00 54.03 717 ILE A O 1
ATOM 5460 N N . ASP A 1 718 ? 13.262 18.728 8.372 1.00 67.31 718 ASP A N 1
ATOM 5461 C CA . ASP A 1 718 ? 12.158 17.829 8.011 1.00 67.31 718 ASP A CA 1
ATOM 5462 C C . ASP A 1 718 ? 11.971 16.719 9.061 1.00 67.31 718 ASP A C 1
ATOM 5464 O O . ASP A 1 718 ? 10.916 16.092 9.136 1.00 67.31 718 ASP A O 1
ATOM 5468 N N . ALA A 1 719 ? 12.972 16.494 9.920 1.00 82.12 719 ALA A N 1
ATOM 5469 C CA . ALA A 1 719 ? 12.945 15.464 10.958 1.00 82.12 719 ALA A CA 1
ATOM 5470 C C . ALA A 1 719 ? 12.161 15.889 12.216 1.00 82.12 719 ALA A C 1
ATOM 5472 O O . ALA A 1 719 ? 11.386 15.107 12.768 1.00 82.12 719 ALA A O 1
ATOM 5473 N N . PHE A 1 720 ? 12.349 17.125 12.691 1.00 89.75 720 PHE A N 1
ATOM 5474 C CA . PHE A 1 720 ? 11.822 17.557 13.988 1.00 89.75 720 PHE A CA 1
ATOM 5475 C C . PHE A 1 720 ? 11.578 19.072 14.057 1.00 89.75 720 PHE A C 1
ATOM 5477 O O . PHE A 1 720 ? 12.418 19.855 13.616 1.00 89.75 720 PHE A O 1
ATOM 5484 N N . SER A 1 721 ? 10.469 19.504 14.669 1.00 91.12 721 SER A N 1
ATOM 5485 C CA . SER A 1 721 ? 10.149 20.921 14.876 1.00 91.12 721 SER A CA 1
ATOM 5486 C C . SER A 1 721 ? 9.443 21.214 16.206 1.00 91.12 721 SER A C 1
ATOM 5488 O O . SER A 1 721 ? 8.494 20.537 16.601 1.00 91.12 721 SER A O 1
ATOM 5490 N N . LEU A 1 722 ? 9.883 22.293 16.862 1.00 92.62 722 LEU A N 1
ATOM 5491 C CA . LEU A 1 722 ? 9.199 23.014 17.942 1.00 92.62 722 LEU A CA 1
ATOM 5492 C C . LEU A 1 722 ? 8.671 24.384 17.480 1.00 92.62 722 LEU A C 1
ATOM 5494 O O . LEU A 1 722 ? 8.155 25.158 18.286 1.00 92.62 722 LEU A O 1
ATOM 5498 N N . CYS A 1 723 ? 8.786 24.736 16.198 1.00 90.62 723 CYS A N 1
ATOM 5499 C CA . CYS A 1 723 ? 8.444 26.086 15.749 1.00 90.62 723 CYS A CA 1
ATOM 5500 C C . CYS A 1 723 ? 6.946 26.398 15.880 1.00 90.62 723 CYS A C 1
ATOM 5502 O O . CYS A 1 723 ? 6.576 27.517 16.247 1.00 90.62 723 CYS A O 1
ATOM 5504 N N . ASN A 1 724 ? 6.077 25.415 15.623 1.00 89.06 724 ASN A N 1
ATOM 5505 C CA . ASN A 1 724 ? 4.631 25.572 15.778 1.00 89.06 724 ASN A CA 1
ATOM 5506 C C . ASN A 1 724 ? 4.271 25.924 17.230 1.00 89.06 724 ASN A C 1
ATOM 5508 O O . ASN A 1 724 ? 3.570 26.902 17.495 1.00 89.06 724 ASN A O 1
ATOM 5512 N N . ILE A 1 725 ? 4.822 25.189 18.189 1.00 89.25 725 ILE A N 1
ATOM 5513 C CA . ILE A 1 725 ? 4.549 25.396 19.608 1.00 89.25 725 ILE A CA 1
ATOM 5514 C C . ILE A 1 725 ? 5.237 26.641 20.191 1.00 89.25 725 ILE A C 1
ATOM 5516 O O . ILE A 1 725 ? 4.622 27.360 20.983 1.00 89.25 725 ILE A O 1
ATOM 5520 N N . ALA A 1 726 ? 6.438 26.985 19.718 1.00 88.88 726 ALA A N 1
ATOM 5521 C CA . ALA A 1 726 ? 7.106 28.243 20.050 1.00 88.88 726 ALA A CA 1
ATOM 5522 C C . ALA A 1 726 ? 6.275 29.457 19.594 1.00 88.88 726 ALA A C 1
ATOM 5524 O O . ALA A 1 726 ? 6.125 30.431 20.335 1.00 88.88 726 ALA A O 1
ATOM 5525 N N . SER A 1 727 ? 5.628 29.375 18.421 1.00 88.81 727 SER A N 1
ATOM 5526 C CA . SER A 1 727 ? 4.720 30.426 17.929 1.00 88.81 727 SER A CA 1
ATOM 5527 C C . SER A 1 727 ? 3.495 30.652 18.829 1.00 88.81 727 SER A C 1
ATOM 5529 O O . SER A 1 727 ? 2.890 31.725 18.804 1.00 88.81 727 SER A O 1
ATOM 5531 N N . LYS A 1 728 ? 3.156 29.665 19.670 1.00 88.06 728 LYS A N 1
ATOM 5532 C CA . LYS A 1 728 ? 2.088 29.736 20.678 1.00 88.06 728 LYS A CA 1
ATOM 5533 C C . LYS A 1 728 ? 2.572 30.260 22.034 1.00 88.06 728 LYS A C 1
ATOM 5535 O O . LYS A 1 728 ? 1.778 30.341 22.968 1.00 88.06 728 LYS A O 1
ATOM 5540 N N . GLY A 1 729 ? 3.843 30.650 22.139 1.00 86.81 729 GLY A N 1
ATOM 5541 C CA . GLY A 1 729 ? 4.427 31.263 23.330 1.00 86.81 729 GLY A CA 1
ATOM 5542 C C . GLY A 1 729 ? 4.838 30.278 24.424 1.00 86.81 729 GLY A C 1
ATOM 5543 O O . GLY A 1 729 ? 5.104 30.719 25.540 1.00 86.81 729 GLY A O 1
ATOM 5544 N N . VAL A 1 730 ? 4.895 28.979 24.120 1.00 86.94 730 VAL A N 1
ATOM 5545 C CA . VAL A 1 730 ? 5.443 27.968 25.032 1.00 86.94 730 VAL A CA 1
ATOM 5546 C C . VAL A 1 730 ? 6.964 28.005 24.942 1.00 86.94 730 VAL A C 1
ATOM 5548 O O . VAL A 1 730 ? 7.522 27.958 23.847 1.00 86.94 730 VAL A O 1
ATOM 5551 N N . LYS A 1 731 ? 7.630 28.100 26.092 1.00 87.44 731 LYS A N 1
ATOM 5552 C CA . LYS A 1 731 ? 9.079 28.342 26.185 1.00 87.44 731 LYS A CA 1
ATOM 5553 C C . LYS A 1 731 ? 9.827 27.290 26.992 1.00 87.44 731 LYS A C 1
ATOM 5555 O O . LYS A 1 731 ? 11.049 27.300 26.977 1.00 87.44 731 LYS A O 1
ATOM 5560 N N . ASP A 1 732 ? 9.114 26.415 27.686 1.00 86.88 732 ASP A N 1
ATOM 5561 C CA . ASP A 1 732 ? 9.585 25.525 28.748 1.00 86.88 732 ASP A CA 1
ATOM 5562 C C . ASP A 1 732 ? 9.601 24.044 28.328 1.00 86.88 732 ASP A C 1
ATOM 5564 O O . ASP A 1 732 ? 9.339 23.156 29.130 1.00 86.88 732 ASP A O 1
ATOM 5568 N N . ILE A 1 733 ? 9.904 23.757 27.059 1.00 88.62 733 ILE A N 1
ATOM 5569 C CA . ILE A 1 733 ? 9.824 22.398 26.502 1.00 88.62 733 ILE A CA 1
ATOM 5570 C C . ILE A 1 733 ? 11.117 21.632 26.774 1.00 88.62 733 ILE A C 1
ATOM 5572 O O . ILE A 1 733 ? 12.205 22.141 26.502 1.00 88.62 733 ILE A O 1
ATOM 5576 N N . ALA A 1 734 ? 10.991 20.391 27.247 1.00 88.81 734 ALA A N 1
ATOM 5577 C CA . ALA A 1 734 ? 12.113 19.484 27.454 1.00 88.81 734 ALA A CA 1
ATOM 5578 C C . ALA A 1 734 ? 11.748 18.045 27.071 1.00 88.81 734 ALA A C 1
ATOM 5580 O O . ALA A 1 734 ? 10.807 17.471 27.613 1.00 88.81 734 ALA A O 1
ATOM 5581 N N . ILE A 1 735 ? 12.510 17.449 26.158 1.00 91.38 735 ILE A N 1
ATOM 5582 C CA . ILE A 1 735 ? 12.305 16.081 25.673 1.00 91.38 735 ILE A CA 1
ATOM 5583 C C . ILE A 1 735 ? 13.580 15.287 25.920 1.00 91.38 735 ILE A C 1
ATOM 5585 O O . ILE A 1 735 ? 14.662 15.704 25.505 1.00 91.38 735 ILE A O 1
ATOM 5589 N N . LEU A 1 736 ? 13.452 14.145 26.584 1.00 91.81 736 LEU A N 1
ATOM 5590 C CA . LEU A 1 736 ? 14.568 13.257 26.870 1.00 91.81 736 LEU A CA 1
ATOM 5591 C C . LEU A 1 736 ? 14.909 12.428 25.628 1.00 91.81 736 LEU A C 1
ATOM 5593 O O . LEU A 1 736 ? 14.086 11.639 25.173 1.00 91.81 736 LEU A O 1
ATOM 5597 N N . ASP A 1 737 ? 16.128 12.583 25.119 1.00 92.38 737 ASP A N 1
ATOM 5598 C CA . ASP A 1 737 ? 16.710 11.701 24.108 1.00 92.38 737 ASP A CA 1
ATOM 5599 C C . ASP A 1 737 ? 17.651 10.720 24.815 1.00 92.38 737 ASP A C 1
ATOM 5601 O O . ASP A 1 737 ? 18.686 11.106 25.364 1.00 92.38 737 ASP A O 1
ATOM 5605 N N . VAL A 1 738 ? 17.251 9.453 24.878 1.00 91.94 738 VAL A N 1
ATOM 5606 C CA . VAL A 1 738 ? 17.893 8.448 25.737 1.00 91.94 738 VAL A CA 1
ATOM 5607 C C . VAL A 1 738 ? 19.226 7.959 25.166 1.00 91.94 738 VAL A C 1
ATOM 5609 O O . VAL A 1 738 ? 20.101 7.546 25.930 1.00 91.94 738 VAL A O 1
ATOM 5612 N N . ASP A 1 739 ? 19.408 8.010 23.849 1.00 88.81 739 ASP A N 1
ATOM 5613 C CA . ASP A 1 739 ? 20.567 7.425 23.161 1.00 88.81 739 ASP A CA 1
ATOM 5614 C C . ASP A 1 739 ? 21.286 8.373 22.199 1.00 88.81 739 ASP A C 1
ATOM 5616 O O . ASP A 1 739 ? 22.322 7.999 21.644 1.00 88.81 739 ASP A O 1
ATOM 5620 N N . GLY A 1 740 ? 20.807 9.608 22.059 1.00 87.75 740 GLY A N 1
ATOM 5621 C CA . GLY A 1 740 ? 21.433 10.613 21.207 1.00 87.75 740 GLY A CA 1
ATOM 5622 C C . GLY A 1 740 ? 20.982 10.543 19.753 1.00 87.75 740 GLY A C 1
ATOM 5623 O O . GLY A 1 740 ? 21.663 11.089 18.885 1.00 87.75 740 GLY A O 1
ATOM 5624 N N . SER A 1 741 ? 19.838 9.908 19.477 1.00 88.56 741 SER A N 1
ATOM 5625 C CA . SER A 1 741 ? 19.224 9.841 18.143 1.00 88.56 741 SER A CA 1
ATOM 5626 C C . SER A 1 741 ? 19.046 11.222 17.485 1.00 88.56 741 SER A C 1
ATOM 5628 O O . SER A 1 741 ? 19.013 11.326 16.259 1.00 88.56 741 SER A O 1
ATOM 5630 N N . PHE A 1 742 ? 18.950 12.289 18.282 1.00 89.81 742 PHE A N 1
ATOM 5631 C CA . PHE A 1 742 ? 18.764 13.668 17.835 1.00 89.81 742 PHE A CA 1
ATOM 5632 C C . PHE A 1 742 ? 20.002 14.557 18.024 1.00 89.81 742 PHE A C 1
ATOM 5634 O O . PHE A 1 742 ? 19.900 15.762 17.780 1.00 89.81 742 PHE A O 1
ATOM 5641 N N . ASP A 1 743 ? 21.159 14.016 18.432 1.00 88.12 743 ASP A N 1
ATOM 5642 C CA . ASP A 1 743 ? 22.383 14.808 18.604 1.00 88.12 743 ASP A CA 1
ATOM 5643 C C . ASP A 1 743 ? 22.899 15.324 17.242 1.00 88.12 743 ASP A C 1
ATOM 5645 O O . ASP A 1 743 ? 23.399 14.535 16.431 1.00 88.12 743 ASP A O 1
ATOM 5649 N N . PRO A 1 744 ? 22.881 16.648 16.974 1.00 85.00 744 PRO A N 1
ATOM 5650 C CA . PRO A 1 744 ? 23.359 17.202 15.706 1.00 85.00 744 PRO A CA 1
ATOM 5651 C C . PRO A 1 744 ? 24.860 16.987 15.471 1.00 85.00 744 PRO A C 1
ATOM 5653 O O . PRO A 1 744 ? 25.335 17.127 14.345 1.00 85.00 744 PRO A O 1
ATOM 5656 N N . ALA A 1 745 ? 25.621 16.682 16.526 1.00 82.31 745 ALA A N 1
ATOM 5657 C CA . ALA A 1 745 ? 27.042 16.366 16.449 1.00 82.31 745 ALA A CA 1
ATOM 5658 C C . ALA A 1 745 ? 27.319 14.869 16.202 1.00 82.31 745 ALA A C 1
ATOM 5660 O O . ALA A 1 745 ? 28.486 14.483 16.110 1.00 82.31 745 ALA A O 1
ATOM 5661 N N . GLY A 1 746 ? 26.281 14.029 16.093 1.00 78.12 746 GLY A N 1
ATOM 5662 C CA . GLY A 1 746 ? 26.408 12.585 15.873 1.00 78.12 746 GLY A CA 1
ATOM 5663 C C . GLY A 1 746 ? 26.898 11.806 17.099 1.00 78.12 746 GLY A C 1
ATOM 5664 O O . GLY A 1 746 ? 27.540 10.765 16.950 1.00 78.12 746 GLY A O 1
ATOM 5665 N N . GLY A 1 747 ? 26.664 12.327 18.308 1.00 74.06 747 GLY A N 1
ATOM 5666 C CA . GLY A 1 747 ? 26.944 11.622 19.557 1.00 74.06 747 GLY A CA 1
ATOM 5667 C C . GLY A 1 747 ? 25.968 10.468 19.808 1.00 74.06 747 GLY A C 1
ATOM 5668 O O . GLY A 1 747 ? 24.839 10.488 19.345 1.00 74.06 747 GLY A O 1
ATOM 5669 N N . THR A 1 748 ? 26.402 9.456 20.565 1.00 76.31 748 THR A N 1
ATOM 5670 C CA . THR A 1 748 ? 25.594 8.265 20.920 1.00 76.31 748 THR A CA 1
ATOM 5671 C C . THR A 1 748 ? 25.268 8.211 22.418 1.00 76.31 748 THR A C 1
ATOM 5673 O O . THR A 1 748 ? 25.227 7.137 23.022 1.00 76.31 748 THR A O 1
ATOM 5676 N N . GLY A 1 749 ? 25.227 9.372 23.072 1.00 80.06 749 GLY A N 1
ATOM 5677 C CA . GLY A 1 749 ? 25.003 9.500 24.510 1.00 80.06 749 GLY A CA 1
ATOM 5678 C C . GLY A 1 749 ? 23.707 10.254 24.799 1.00 80.06 749 GLY A C 1
ATOM 5679 O O . GLY A 1 749 ? 23.296 11.062 23.967 1.00 80.06 749 GLY A O 1
ATOM 5680 N N . PRO A 1 750 ? 23.098 10.043 25.980 1.00 88.50 750 PRO A N 1
ATOM 5681 C CA . PRO A 1 750 ? 21.844 10.690 26.336 1.00 88.50 750 PRO A CA 1
ATOM 5682 C C . PRO A 1 750 ? 21.979 12.214 26.338 1.00 88.50 750 PRO A C 1
ATOM 5684 O O . PRO A 1 750 ? 23.019 12.771 26.722 1.00 88.50 750 PRO A O 1
ATOM 5687 N N . GLY A 1 751 ? 20.894 12.883 25.974 1.00 89.31 751 GLY A N 1
ATOM 5688 C CA . GLY A 1 751 ? 20.780 14.332 25.978 1.00 89.31 751 GLY A CA 1
ATOM 5689 C C . GLY A 1 751 ? 19.335 14.789 26.094 1.00 89.31 751 GLY A C 1
ATOM 5690 O O . GLY A 1 751 ? 18.423 14.030 26.428 1.00 89.31 751 GLY A O 1
ATOM 5691 N N . THR A 1 752 ? 19.115 16.081 25.893 1.00 91.12 752 THR A N 1
ATOM 5692 C CA . THR A 1 752 ? 17.778 16.669 26.008 1.00 91.12 752 THR A CA 1
ATOM 5693 C C . THR A 1 752 ? 17.557 17.683 24.902 1.00 91.12 752 THR A C 1
ATOM 5695 O O . THR A 1 752 ? 18.367 18.594 24.720 1.00 91.12 752 THR A O 1
ATOM 5698 N N . ILE A 1 753 ? 16.443 17.541 24.190 1.00 91.94 753 ILE A N 1
ATOM 5699 C CA . ILE A 1 753 ? 15.962 18.536 23.235 1.00 91.94 753 ILE A CA 1
ATOM 5700 C C . ILE A 1 753 ? 15.153 19.566 24.018 1.00 91.94 753 ILE A C 1
ATOM 5702 O O . ILE A 1 753 ? 14.231 19.212 24.754 1.00 91.94 753 ILE A O 1
ATOM 5706 N N . VAL A 1 754 ? 15.490 20.841 23.866 1.00 91.94 754 VAL A N 1
ATOM 5707 C CA . VAL A 1 754 ? 14.811 21.957 24.529 1.00 91.94 754 VAL A CA 1
ATOM 5708 C C . VAL A 1 754 ? 14.386 23.020 23.525 1.00 91.94 754 VAL A C 1
ATOM 5710 O O . VAL A 1 754 ? 14.936 23.102 22.427 1.00 91.94 754 VAL A O 1
ATOM 5713 N N . SER A 1 755 ? 13.419 23.858 23.892 1.00 91.31 755 SER A N 1
ATOM 5714 C CA . SER A 1 755 ? 13.081 25.071 23.133 1.00 91.31 755 SER A CA 1
ATOM 5715 C C . SER A 1 755 ? 14.268 26.036 23.035 1.00 91.31 755 SER A C 1
ATOM 5717 O O . SER A 1 755 ? 15.155 26.063 23.889 1.00 91.31 755 SER A O 1
ATOM 5719 N N . ASP A 1 756 ? 14.267 26.870 21.996 1.00 88.06 756 ASP A N 1
ATOM 5720 C CA . ASP A 1 756 ? 15.306 27.872 21.727 1.00 88.06 756 ASP A CA 1
ATOM 5721 C C . ASP A 1 756 ? 15.295 29.099 22.662 1.00 88.06 756 ASP A C 1
ATOM 5723 O O . ASP A 1 756 ? 16.062 30.043 22.455 1.00 88.06 756 ASP A O 1
ATOM 5727 N N . ASP A 1 757 ? 14.479 29.078 23.718 1.00 89.06 757 ASP A N 1
ATOM 5728 C CA . ASP A 1 757 ? 14.441 30.141 24.715 1.00 89.06 757 ASP A CA 1
ATOM 5729 C C . ASP A 1 757 ? 15.717 30.144 25.576 1.00 89.06 757 ASP A C 1
ATOM 5731 O O . ASP A 1 757 ? 16.249 29.105 25.992 1.00 89.06 757 ASP A O 1
ATOM 5735 N N . ALA A 1 758 ? 16.207 31.346 25.882 1.00 85.69 758 ALA A N 1
ATOM 5736 C CA . ALA A 1 758 ? 17.388 31.538 26.713 1.00 85.69 758 ALA A CA 1
ATOM 5737 C C . ALA A 1 758 ? 17.227 30.897 28.102 1.00 85.69 758 ALA A C 1
ATOM 5739 O O . ALA A 1 758 ? 18.207 30.392 28.649 1.00 85.69 758 ALA A O 1
ATOM 5740 N N . SER A 1 759 ? 16.004 30.847 28.649 1.00 85.56 759 SER A N 1
ATOM 5741 C CA . SER A 1 759 ? 15.747 30.232 29.958 1.00 85.56 759 SER A CA 1
ATOM 5742 C C . SER A 1 759 ? 16.016 28.727 29.991 1.00 85.56 759 SER A C 1
ATOM 5744 O O . SER A 1 759 ? 16.286 28.181 31.057 1.00 85.56 759 SER A O 1
ATOM 5746 N N . MET A 1 760 ? 15.949 28.039 28.848 1.00 87.19 760 MET A N 1
ATOM 5747 C CA . MET A 1 760 ? 16.148 26.585 28.784 1.00 87.19 760 MET A CA 1
ATOM 5748 C C . MET A 1 760 ? 17.612 26.182 28.618 1.00 87.19 760 MET A C 1
ATOM 5750 O O . MET A 1 760 ? 17.997 25.057 28.965 1.00 87.19 760 MET A O 1
ATOM 5754 N N . THR A 1 761 ? 18.423 27.114 28.117 1.00 83.94 761 THR A N 1
ATOM 5755 C CA . THR A 1 761 ? 19.808 26.899 27.683 1.00 83.94 761 THR A CA 1
ATOM 5756 C C . THR A 1 761 ? 20.834 27.565 28.604 1.00 83.94 761 THR A C 1
ATOM 5758 O O . THR A 1 761 ? 22.028 27.270 28.515 1.00 83.94 761 THR A O 1
ATOM 5761 N N . GLU A 1 762 ? 20.394 28.414 29.539 1.00 80.06 762 GLU A N 1
ATOM 5762 C CA . GLU A 1 762 ? 21.262 29.083 30.509 1.00 80.06 762 GLU A CA 1
ATOM 5763 C C . GLU A 1 762 ? 22.092 28.075 31.328 1.00 80.06 762 GLU A C 1
ATOM 5765 O O . GLU A 1 762 ? 21.571 27.165 31.973 1.00 80.06 762 GLU A O 1
ATOM 5770 N N . GLY A 1 763 ? 23.420 28.225 31.284 1.00 74.38 763 GLY A N 1
ATOM 5771 C CA . GLY A 1 763 ? 24.359 27.366 32.013 1.00 74.38 763 GLY A CA 1
ATOM 5772 C C . GLY A 1 763 ? 24.599 25.976 31.409 1.00 74.38 763 GLY A C 1
ATOM 5773 O O . GLY A 1 763 ? 25.328 25.188 32.013 1.00 74.38 763 GLY A O 1
ATOM 5774 N N . LYS A 1 764 ? 24.040 25.669 30.229 1.00 79.31 764 LYS A N 1
ATOM 5775 C CA . LYS A 1 764 ? 24.187 24.374 29.543 1.00 79.31 764 LYS A CA 1
ATOM 5776 C C . LYS A 1 764 ? 24.984 24.507 28.244 1.00 79.31 764 LYS A C 1
ATOM 5778 O O . LYS A 1 764 ? 25.020 25.561 27.617 1.00 79.31 764 LYS A O 1
ATOM 5783 N N . SER A 1 765 ? 25.632 23.418 27.830 1.00 83.12 765 SER A N 1
ATOM 5784 C CA . SER A 1 765 ? 26.265 23.324 26.511 1.00 83.12 765 SER A CA 1
ATOM 5785 C C . SER A 1 765 ? 25.267 22.697 25.541 1.00 83.12 765 SER A C 1
ATOM 5787 O O . SER A 1 765 ? 25.080 21.481 25.544 1.00 83.12 765 SER A O 1
ATOM 5789 N N . CYS A 1 766 ? 24.596 23.543 24.759 1.00 89.25 766 CYS A N 1
ATOM 5790 C CA . CYS A 1 766 ? 23.590 23.122 23.789 1.00 89.25 766 CYS A CA 1
ATOM 5791 C C . CYS A 1 766 ? 24.006 23.499 22.362 1.00 89.25 766 CYS A C 1
ATOM 5793 O O . CYS A 1 766 ? 24.681 24.506 22.136 1.00 89.25 766 CYS A O 1
ATOM 5795 N N . VAL A 1 767 ? 23.610 22.670 21.401 1.00 89.62 767 VAL A N 1
ATOM 5796 C CA . VAL A 1 767 ? 23.837 22.842 19.967 1.00 89.62 767 VAL A CA 1
ATOM 5797 C C . VAL A 1 767 ? 22.507 23.192 19.312 1.00 89.62 767 VAL A C 1
ATOM 5799 O O . VAL A 1 767 ? 21.497 22.537 19.554 1.00 89.62 767 VAL A O 1
ATOM 5802 N N . VAL A 1 768 ? 22.489 24.232 18.479 1.00 88.94 768 VAL A N 1
ATOM 5803 C CA . VAL A 1 768 ? 21.274 24.641 17.764 1.00 88.94 768 VAL A CA 1
ATOM 5804 C C . VAL A 1 768 ? 20.875 23.567 16.755 1.00 88.94 768 VAL A C 1
ATOM 5806 O O . VAL A 1 768 ? 21.674 23.181 15.901 1.00 88.94 768 VAL A O 1
ATOM 5809 N N . MET A 1 769 ? 19.617 23.136 16.812 1.00 88.88 769 MET A N 1
ATOM 5810 C CA . MET A 1 769 ? 19.013 22.297 15.784 1.00 88.88 769 MET A CA 1
ATOM 5811 C C . MET A 1 769 ? 18.452 23.229 14.701 1.00 88.88 769 MET A C 1
ATOM 5813 O O . MET A 1 769 ? 17.479 23.955 14.905 1.00 88.88 769 MET A O 1
ATOM 5817 N N . THR A 1 770 ? 19.136 23.304 13.557 1.00 86.38 770 THR A N 1
ATOM 5818 C CA . THR A 1 770 ? 18.836 24.319 12.535 1.00 86.38 770 THR A CA 1
ATOM 5819 C C . THR A 1 770 ? 17.405 24.166 12.012 1.00 86.38 770 THR A C 1
ATOM 5821 O O . THR A 1 770 ? 17.026 23.092 11.553 1.00 86.38 770 THR A O 1
ATOM 5824 N N . GLY A 1 771 ? 16.634 25.259 12.073 1.00 85.12 771 GLY A N 1
ATOM 5825 C CA . GLY A 1 771 ? 15.270 25.373 11.542 1.00 85.12 771 GLY A CA 1
ATOM 5826 C C . GLY A 1 771 ? 14.164 24.673 12.343 1.00 85.12 771 GLY A C 1
ATOM 5827 O O . GLY A 1 771 ? 13.015 24.722 11.919 1.00 85.12 771 GLY A O 1
ATOM 5828 N N . SER A 1 772 ? 14.470 24.086 13.504 1.00 90.06 772 SER A N 1
ATOM 5829 C CA . SER A 1 772 ? 13.478 23.411 14.354 1.00 90.06 772 SER A CA 1
ATOM 5830 C C . SER A 1 772 ? 12.985 24.251 15.539 1.00 90.06 772 SER A C 1
ATOM 5832 O O . SER A 1 772 ? 12.131 23.787 16.287 1.00 90.06 772 SER A O 1
ATOM 5834 N N . CYS A 1 773 ? 13.505 25.469 15.743 1.00 92.44 773 CYS A N 1
ATOM 5835 C CA . CYS A 1 773 ? 13.253 26.282 16.947 1.00 92.44 773 CYS A CA 1
ATOM 5836 C C . CYS A 1 773 ? 13.593 25.533 18.256 1.00 92.44 773 CYS A C 1
ATOM 5838 O O . CYS A 1 773 ? 12.968 25.738 19.298 1.00 92.44 773 CYS A O 1
ATOM 5840 N N . ALA A 1 774 ? 14.581 24.634 18.183 1.00 92.38 774 ALA A N 1
ATOM 5841 C CA . ALA A 1 774 ? 15.033 23.797 19.285 1.00 92.38 774 ALA A CA 1
ATOM 5842 C C . ALA A 1 774 ? 16.564 23.794 19.408 1.00 92.38 774 ALA A C 1
ATOM 5844 O O . ALA A 1 774 ? 17.301 24.136 18.475 1.00 92.38 774 ALA A O 1
ATOM 5845 N N . GLN A 1 775 ? 17.052 23.374 20.570 1.00 92.25 775 GLN A N 1
ATOM 5846 C CA . GLN A 1 775 ? 18.463 23.113 20.831 1.00 92.25 775 GLN A CA 1
ATOM 5847 C C . GLN A 1 775 ? 18.633 21.740 21.482 1.00 92.25 775 GLN A C 1
ATOM 5849 O O . GLN A 1 775 ? 17.773 21.295 22.236 1.00 92.25 775 GLN A O 1
ATOM 5854 N N . TYR A 1 776 ? 19.759 21.087 21.212 1.00 91.56 776 TYR A N 1
ATOM 5855 C CA . TYR A 1 776 ? 20.132 19.806 21.801 1.00 91.56 776 TYR A CA 1
ATOM 5856 C C . TYR A 1 776 ? 21.228 20.004 22.847 1.00 91.56 776 TYR A C 1
ATOM 5858 O O . TYR A 1 776 ? 22.312 20.485 22.519 1.00 91.56 776 TYR A O 1
ATOM 5866 N N . CYS A 1 777 ? 20.973 19.646 24.102 1.00 90.06 777 CYS A N 1
ATOM 5867 C CA . CYS A 1 777 ? 21.933 19.773 25.197 1.00 90.06 777 CYS A CA 1
ATOM 5868 C C . CYS A 1 777 ? 22.553 18.406 25.530 1.00 90.06 777 CYS A C 1
ATOM 5870 O O . CYS A 1 777 ? 21.830 17.462 25.850 1.00 90.06 777 CYS A O 1
ATOM 5872 N N . GLN A 1 778 ? 23.887 18.301 25.461 1.00 81.81 778 GLN A N 1
ATOM 5873 C CA . GLN A 1 778 ? 24.605 17.036 25.670 1.00 81.81 778 GLN A CA 1
ATOM 5874 C C . GLN A 1 778 ? 24.709 16.641 27.151 1.00 81.81 778 GLN A C 1
ATOM 5876 O O . GLN A 1 778 ? 25.009 17.463 28.023 1.00 81.81 778 GLN A O 1
ATOM 5881 N N . GLY A 1 779 ? 24.555 15.339 27.411 1.00 69.88 779 GLY A N 1
ATOM 5882 C CA . GLY A 1 779 ? 24.659 14.734 28.733 1.00 69.88 779 GLY A CA 1
ATOM 5883 C C . GLY A 1 779 ? 23.373 14.850 29.550 1.00 69.88 779 GLY A C 1
ATOM 5884 O O . GLY A 1 779 ? 22.544 15.727 29.325 1.00 69.88 779 GLY A O 1
ATOM 5885 N N . ASN A 1 780 ? 23.257 13.994 30.572 1.00 54.91 780 ASN A N 1
ATOM 5886 C CA . ASN A 1 780 ? 22.182 13.980 31.577 1.00 54.91 780 ASN A CA 1
ATOM 5887 C C . ASN A 1 780 ? 22.232 15.212 32.508 1.00 54.91 780 ASN A C 1
ATOM 5889 O O . ASN A 1 780 ? 22.103 15.089 33.727 1.00 54.91 780 ASN A O 1
ATOM 5893 N N . SER A 1 781 ? 22.480 16.408 31.967 1.00 47.16 781 SER A N 1
ATOM 5894 C CA . SER A 1 781 ? 22.354 17.667 32.696 1.00 47.16 781 SER A CA 1
ATOM 5895 C C . SER A 1 781 ? 20.874 17.868 33.028 1.00 47.16 781 SER A C 1
ATOM 5897 O O . SER A 1 781 ? 20.112 18.482 32.293 1.00 47.16 781 SER A O 1
ATOM 5899 N N . ALA A 1 782 ? 20.494 17.219 34.129 1.00 42.69 782 ALA A N 1
ATOM 5900 C CA . ALA A 1 782 ? 19.162 16.956 34.628 1.00 42.69 782 ALA A CA 1
ATOM 5901 C C . ALA A 1 782 ? 18.181 18.103 34.372 1.00 42.69 782 ALA A C 1
ATOM 5903 O O . ALA A 1 782 ? 18.107 19.069 35.126 1.00 42.69 782 ALA A O 1
ATOM 5904 N N . LEU A 1 783 ? 17.360 17.930 33.344 1.00 45.69 783 LEU A N 1
ATOM 5905 C CA . LEU A 1 783 ? 15.949 18.250 33.456 1.00 45.69 783 LEU A CA 1
ATOM 5906 C C . LEU A 1 783 ? 15.260 16.948 33.873 1.00 45.69 783 LEU A C 1
ATOM 5908 O O . LEU A 1 783 ? 14.556 16.321 33.091 1.00 45.69 783 LEU A O 1
ATOM 5912 N N . THR A 1 784 ? 15.510 16.484 35.105 1.00 38.84 784 THR A N 1
ATOM 5913 C CA . THR A 1 784 ? 14.504 15.625 35.737 1.00 38.84 784 THR A CA 1
ATOM 5914 C C . THR A 1 784 ? 13.226 16.455 35.800 1.00 38.84 784 THR A C 1
ATOM 5916 O O . THR A 1 784 ? 13.293 17.671 35.984 1.00 38.84 784 THR A O 1
ATOM 5919 N N . ALA A 1 785 ? 12.063 15.831 35.638 1.00 38.69 785 ALA A N 1
ATOM 5920 C CA . ALA A 1 785 ? 10.764 16.498 35.749 1.00 38.69 785 ALA A CA 1
ATOM 5921 C C . ALA A 1 785 ? 10.617 17.351 37.038 1.00 38.69 785 ALA A C 1
ATOM 5923 O O . ALA A 1 785 ? 9.816 18.277 37.090 1.00 38.69 785 ALA A O 1
ATOM 5924 N N . GLU A 1 786 ? 11.452 17.105 38.054 1.00 35.12 786 GLU A N 1
ATOM 5925 C CA . GLU A 1 786 ? 11.579 17.906 39.277 1.00 35.12 786 GLU A CA 1
ATOM 5926 C C . GLU A 1 786 ? 12.202 19.306 39.082 1.00 35.12 786 GLU A C 1
ATOM 5928 O O . GLU A 1 786 ? 11.916 20.205 39.866 1.00 35.12 786 GLU A O 1
ATOM 5933 N N . ALA A 1 787 ? 13.022 19.540 38.052 1.00 34.62 787 ALA A N 1
ATOM 5934 C CA . ALA A 1 787 ? 13.711 20.820 37.837 1.00 34.62 787 ALA A CA 1
ATOM 5935 C C . ALA A 1 787 ? 12.857 21.886 37.118 1.00 34.62 787 ALA A C 1
ATOM 5937 O O . ALA A 1 787 ? 13.214 23.063 37.140 1.00 34.62 787 ALA A O 1
ATOM 5938 N N . VAL A 1 788 ? 11.726 21.500 36.514 1.00 36.78 788 VAL A N 1
ATOM 5939 C CA . VAL A 1 788 ? 10.734 22.432 35.930 1.00 36.78 788 VAL A CA 1
ATOM 5940 C C . VAL A 1 788 ? 9.593 22.724 36.924 1.00 36.78 788 VAL A C 1
ATOM 5942 O O . VAL A 1 788 ? 8.882 23.717 36.792 1.00 36.78 788 VAL A O 1
ATOM 5945 N N . ALA A 1 789 ? 9.489 21.950 38.010 1.00 31.97 789 ALA A N 1
ATOM 5946 C CA . ALA A 1 789 ? 8.590 22.210 39.134 1.00 31.97 789 ALA A CA 1
ATOM 5947 C C . ALA A 1 789 ? 9.187 23.224 40.139 1.00 31.97 789 ALA A C 1
ATOM 5949 O O . ALA A 1 789 ? 9.348 22.941 41.324 1.00 31.97 789 ALA A O 1
ATOM 5950 N N . VAL A 1 790 ? 9.520 24.435 39.685 1.00 28.05 790 VAL A N 1
ATOM 5951 C CA . VAL A 1 790 ? 9.820 25.583 40.564 1.00 28.05 790 VAL A CA 1
ATOM 5952 C C . VAL A 1 790 ? 9.084 26.792 39.979 1.00 28.05 790 VAL A C 1
ATOM 5954 O O . VAL A 1 790 ? 9.553 27.419 39.043 1.00 28.05 790 VAL A O 1
ATOM 5957 N N . SER A 1 791 ? 7.877 27.132 40.429 1.00 29.12 791 SER A N 1
ATOM 5958 C CA . SER A 1 791 ? 7.687 27.795 41.718 1.00 29.12 791 SER A CA 1
ATOM 5959 C C . SER A 1 791 ? 6.310 27.518 42.343 1.00 29.12 791 SER A C 1
ATOM 5961 O O . SER A 1 791 ? 5.341 28.235 42.093 1.00 29.12 791 SER A O 1
ATOM 5963 N N . ALA A 1 792 ? 6.247 26.556 43.258 1.00 29.31 792 ALA A N 1
ATOM 5964 C CA . ALA A 1 792 ? 5.361 26.651 44.416 1.00 29.31 792 ALA A CA 1
ATOM 5965 C C . ALA A 1 792 ? 6.251 26.927 45.646 1.00 29.31 792 ALA A C 1
ATOM 5967 O O . ALA A 1 792 ? 7.342 26.359 45.737 1.00 29.31 792 ALA A O 1
ATOM 5968 N N . PRO A 1 793 ? 5.882 27.847 46.557 1.00 30.89 793 PRO A N 1
ATOM 5969 C CA . PRO A 1 793 ? 6.762 28.247 47.650 1.00 30.89 793 PRO A CA 1
ATOM 5970 C C . PRO A 1 793 ? 7.027 27.077 48.609 1.00 30.89 793 PRO A C 1
ATOM 5972 O O . PRO A 1 793 ? 6.108 26.383 49.037 1.00 30.89 793 PRO A O 1
ATOM 5975 N N . ALA A 1 794 ? 8.307 26.879 48.933 1.00 30.33 794 ALA A N 1
ATOM 5976 C CA . ALA A 1 794 ? 8.815 25.772 49.738 1.00 30.33 794 ALA A CA 1
ATOM 5977 C C . ALA A 1 794 ? 8.245 25.740 51.176 1.00 30.33 794 ALA A C 1
ATOM 5979 O O . ALA A 1 794 ? 8.068 26.801 51.787 1.00 30.33 794 ALA A O 1
ATOM 5980 N N . PRO A 1 795 ? 8.040 24.547 51.771 1.00 31.88 795 PRO A N 1
ATOM 5981 C CA . PRO A 1 795 ? 7.748 24.413 53.191 1.00 31.88 795 PRO A CA 1
ATOM 5982 C C . PRO A 1 795 ? 9.029 24.592 54.027 1.00 31.88 795 PRO A C 1
ATOM 5984 O O . PRO A 1 795 ? 10.114 24.153 53.647 1.00 31.88 795 PRO A O 1
ATOM 5987 N N . ALA A 1 796 ? 8.908 25.260 55.177 1.00 31.38 796 ALA A N 1
ATOM 5988 C CA . ALA A 1 796 ? 10.013 25.492 56.111 1.00 31.38 796 ALA A CA 1
ATOM 5989 C C . ALA A 1 796 ? 10.463 24.189 56.821 1.00 31.38 796 ALA A C 1
ATOM 5991 O O . ALA A 1 796 ? 9.631 23.305 57.035 1.00 31.38 796 ALA A O 1
ATOM 5992 N N . PRO A 1 797 ? 11.748 24.057 57.216 1.00 34.78 797 PRO A N 1
ATOM 5993 C CA . PRO A 1 797 ? 12.298 22.794 57.697 1.00 34.78 797 PRO A CA 1
ATOM 5994 C C . PRO A 1 797 ? 12.054 22.536 59.195 1.00 34.78 797 PRO A C 1
ATOM 5996 O O . PRO A 1 797 ? 12.289 23.396 60.039 1.00 34.78 797 PRO A O 1
ATOM 5999 N N . ASP A 1 798 ? 11.609 21.303 59.430 1.00 36.38 798 ASP A N 1
ATOM 6000 C CA . ASP A 1 798 ? 11.693 20.370 60.564 1.00 36.38 798 ASP A CA 1
ATOM 6001 C C . ASP A 1 798 ? 11.888 20.858 62.019 1.00 36.38 798 ASP A C 1
ATOM 6003 O O . ASP A 1 798 ? 12.778 21.638 62.361 1.00 36.38 798 ASP A O 1
ATOM 6007 N N . GLY A 1 799 ? 11.105 20.253 62.920 1.00 29.73 799 GLY A N 1
ATOM 6008 C CA . GLY A 1 799 ? 11.244 20.424 64.361 1.00 29.73 799 GLY A CA 1
ATOM 6009 C C . GLY A 1 799 ? 10.119 19.808 65.196 1.00 29.73 799 GLY A C 1
ATOM 6010 O O . GLY A 1 799 ? 9.183 20.495 65.590 1.00 29.73 799 GLY A O 1
ATOM 6011 N N . THR A 1 800 ? 10.328 18.552 65.598 1.00 27.83 800 THR A N 1
ATOM 6012 C CA . THR A 1 800 ? 9.776 17.856 66.784 1.00 27.83 800 THR A CA 1
ATOM 6013 C C . THR A 1 800 ? 8.338 17.316 66.744 1.00 27.83 800 THR A C 1
ATOM 6015 O O . THR A 1 800 ? 7.355 18.046 66.734 1.00 27.83 800 THR A O 1
ATOM 6018 N N . ALA A 1 801 ? 8.236 15.985 66.853 1.00 34.16 801 ALA A N 1
ATOM 6019 C CA . ALA A 1 801 ? 7.016 15.258 67.207 1.00 34.16 801 ALA A CA 1
ATOM 6020 C C . ALA A 1 801 ? 6.589 15.559 68.658 1.00 34.16 801 ALA A C 1
ATOM 6022 O O . ALA A 1 801 ? 7.456 15.656 69.535 1.00 34.16 801 ALA A O 1
ATOM 6023 N N . PRO A 1 802 ? 5.271 15.635 68.943 1.00 30.41 802 PRO A N 1
ATOM 6024 C CA . PRO A 1 802 ? 4.655 14.511 69.668 1.00 30.41 802 PRO A CA 1
ATOM 6025 C C . PRO A 1 802 ? 3.159 14.222 69.364 1.00 30.41 802 PRO A C 1
ATOM 6027 O O . PRO A 1 802 ? 2.387 15.124 69.084 1.00 30.41 802 PRO A O 1
ATOM 6030 N N . ALA A 1 803 ? 2.807 12.934 69.520 1.00 27.05 803 ALA A N 1
ATOM 6031 C CA . ALA A 1 803 ? 1.549 12.262 69.928 1.00 27.05 803 ALA A CA 1
ATOM 6032 C C . ALA A 1 803 ? 0.135 12.743 69.466 1.00 27.05 803 ALA A C 1
ATOM 6034 O O . ALA A 1 803 ? -0.148 13.934 69.429 1.00 27.05 803 ALA A O 1
ATOM 6035 N N . PRO A 1 804 ? -0.814 11.806 69.211 1.00 39.88 804 PRO A N 1
ATOM 6036 C CA . PRO A 1 804 ? -2.108 12.102 68.590 1.00 39.88 804 PRO A CA 1
ATOM 6037 C C . PRO A 1 804 ? -3.207 12.450 69.611 1.00 39.88 804 PRO A C 1
ATOM 6039 O O . PRO A 1 804 ? -3.339 11.763 70.625 1.00 39.88 804 PRO A O 1
ATOM 6042 N N . ALA A 1 805 ? -4.048 13.448 69.310 1.00 27.72 805 ALA A N 1
ATOM 6043 C CA . ALA A 1 805 ? -5.364 13.617 69.937 1.00 27.72 805 ALA A CA 1
ATOM 6044 C C . ALA A 1 805 ? -6.315 14.499 69.097 1.00 27.72 805 ALA A C 1
ATOM 6046 O O . ALA A 1 805 ? -5.991 15.646 68.817 1.00 27.72 805 ALA A O 1
ATOM 6047 N N . ASP A 1 806 ? -7.454 13.891 68.746 1.00 27.03 806 ASP A N 1
ATOM 6048 C CA . ASP A 1 806 ? -8.859 14.357 68.719 1.00 27.03 806 ASP A CA 1
ATOM 6049 C C . ASP A 1 806 ? -9.275 15.734 68.120 1.00 27.03 806 ASP A C 1
ATOM 6051 O O . ASP A 1 806 ? -8.553 16.723 68.228 1.00 27.03 806 ASP A O 1
ATOM 6055 N N . PRO A 1 807 ? -10.474 15.817 67.494 1.00 44.06 807 PRO A N 1
ATOM 6056 C CA . PRO A 1 807 ? -10.877 16.865 66.567 1.00 44.06 807 PRO A CA 1
ATOM 6057 C C . PRO A 1 807 ? -11.662 18.008 67.236 1.00 44.06 807 PRO A C 1
ATOM 6059 O O . PRO A 1 807 ? -11.965 17.993 68.428 1.00 44.06 807 PRO A O 1
ATOM 6062 N N . SER A 1 808 ? -12.110 18.934 66.381 1.00 24.73 808 SER A N 1
ATOM 6063 C CA . SER A 1 808 ? -13.121 19.977 66.617 1.00 24.73 808 SER A CA 1
ATOM 6064 C C . SER A 1 808 ? -12.589 21.358 67.068 1.00 24.73 808 SER A C 1
ATOM 6066 O O . SER A 1 808 ? -11.455 21.488 67.513 1.00 24.73 808 SER A O 1
ATOM 6068 N N . PRO A 1 809 ? -13.347 22.445 66.809 1.00 43.28 809 PRO A N 1
ATOM 6069 C CA . PRO A 1 809 ? -12.983 23.442 65.800 1.00 43.28 809 PRO A CA 1
ATOM 6070 C C . PRO A 1 809 ? -12.873 24.861 66.391 1.00 43.28 809 PRO A C 1
ATOM 6072 O O . PRO A 1 809 ? -13.098 25.057 67.580 1.00 43.28 809 PRO A O 1
ATOM 6075 N N . THR A 1 810 ? -12.643 25.846 65.514 1.00 24.34 810 THR A N 1
ATOM 6076 C CA . THR A 1 810 ? -12.938 27.301 65.596 1.00 24.34 810 THR A CA 1
ATOM 6077 C C . THR A 1 810 ? -11.748 28.276 65.542 1.00 24.34 810 THR A C 1
ATOM 6079 O O . THR A 1 810 ? -10.649 27.957 65.987 1.00 24.34 810 THR A O 1
ATOM 6082 N N . PRO A 1 811 ? -11.955 29.449 64.898 1.00 35.97 811 PRO A N 1
ATOM 6083 C CA . PRO A 1 811 ? -10.946 30.152 64.109 1.00 35.97 811 PRO A CA 1
ATOM 6084 C C . PRO A 1 811 ? -10.476 31.457 64.764 1.00 35.97 811 PRO A C 1
ATOM 6086 O O . PRO A 1 811 ? -11.250 32.122 65.450 1.00 35.97 811 PRO A O 1
ATOM 6089 N N . VAL A 1 812 ? -9.241 31.893 64.483 1.00 24.03 812 VAL A N 1
ATOM 6090 C CA . VAL A 1 812 ? -8.782 33.250 64.833 1.00 24.03 812 VAL A CA 1
ATOM 6091 C C . VAL A 1 812 ? -7.913 33.846 63.718 1.00 24.03 812 VAL A C 1
ATOM 6093 O O . VAL A 1 812 ? -6.723 33.586 63.605 1.00 24.03 812 VAL A O 1
ATOM 6096 N N . THR A 1 813 ? -8.594 34.641 62.891 1.00 36.00 813 THR A N 1
ATOM 6097 C CA . THR A 1 813 ? -8.228 35.946 62.304 1.00 36.00 813 THR A CA 1
ATOM 6098 C C . THR A 1 813 ? -6.759 36.377 62.205 1.00 36.00 813 THR A C 1
ATOM 6100 O O . THR A 1 813 ? -6.108 36.627 63.219 1.00 36.00 813 THR A O 1
ATOM 6103 N N . ALA A 1 814 ? -6.354 36.742 60.981 1.00 25.41 814 ALA A N 1
ATOM 6104 C CA . ALA A 1 814 ? -5.338 37.763 60.723 1.00 25.41 814 ALA A CA 1
ATOM 6105 C C . ALA A 1 814 ? -5.688 38.612 59.476 1.00 25.41 814 ALA A C 1
ATOM 6107 O O . ALA A 1 814 ? -5.725 38.096 58.368 1.00 25.41 814 ALA A O 1
ATOM 6108 N N . GLY A 1 815 ? -5.961 39.904 59.715 1.00 26.97 815 GLY A N 1
ATOM 6109 C CA . GLY A 1 815 ? -5.502 41.094 58.966 1.00 26.97 815 GLY A CA 1
ATOM 6110 C C . GLY A 1 815 ? -5.784 41.260 57.456 1.00 26.97 815 GLY A C 1
ATOM 6111 O O . GLY A 1 815 ? -5.348 40.431 56.668 1.00 26.97 815 GLY A O 1
ATOM 6112 N N . PRO A 1 816 ? -6.392 42.385 57.016 1.00 32.00 816 PRO A N 1
ATOM 6113 C CA . PRO A 1 816 ? -6.774 42.601 55.622 1.00 32.00 816 PRO A CA 1
ATOM 6114 C C . PRO A 1 816 ? -5.609 43.118 54.762 1.00 32.00 816 PRO A C 1
ATOM 6116 O O . PRO A 1 816 ? -4.810 43.944 55.206 1.00 32.00 816 PRO A O 1
ATOM 6119 N N . MET A 1 817 ? -5.585 42.715 53.492 1.00 26.58 817 MET A N 1
ATOM 6120 C CA . MET A 1 817 ? -4.887 43.422 52.412 1.00 26.58 817 MET A CA 1
ATOM 6121 C C . MET A 1 817 ? -5.917 43.989 51.414 1.00 26.58 817 MET A C 1
ATOM 6123 O O . MET A 1 817 ? -7.050 43.510 51.375 1.00 26.58 817 MET A O 1
ATOM 6127 N N . PRO A 1 818 ? -5.592 45.076 50.691 1.00 26.38 818 PRO A N 1
ATOM 6128 C CA . PRO A 1 818 ? -6.564 46.067 50.234 1.00 26.38 818 PRO A CA 1
ATOM 6129 C C . PRO A 1 818 ? -7.468 45.561 49.108 1.00 26.38 818 PRO A C 1
ATOM 6131 O O . PRO A 1 818 ? -7.002 44.981 48.133 1.00 26.38 818 PRO A O 1
ATOM 6134 N N . VAL A 1 819 ? -8.758 45.874 49.231 1.00 27.42 819 VAL A N 1
ATOM 6135 C CA . VAL A 1 819 ? -9.812 45.602 48.248 1.00 27.42 819 VAL A CA 1
ATOM 6136 C C . VAL A 1 819 ? -9.764 46.649 47.123 1.00 27.42 819 VAL A C 1
ATOM 6138 O O . VAL A 1 819 ? -9.937 47.837 47.416 1.00 27.42 819 VAL A O 1
ATOM 6141 N N . PRO A 1 820 ? -9.605 46.268 45.841 1.00 29.59 820 PRO A N 1
ATOM 6142 C CA . PRO A 1 820 ? -10.051 47.094 44.728 1.00 29.59 820 PRO A CA 1
ATOM 6143 C C . PRO A 1 820 ? -11.579 47.041 44.693 1.00 29.59 820 PRO A C 1
ATOM 6145 O O . PRO A 1 820 ? -12.174 45.967 44.675 1.00 29.59 820 PRO A O 1
ATOM 6148 N N . THR A 1 821 ? -12.221 48.202 44.735 1.00 28.22 821 THR A N 1
ATOM 6149 C CA . THR A 1 821 ? -13.680 48.340 44.768 1.00 28.22 821 THR A CA 1
ATOM 6150 C C . THR A 1 821 ? -14.299 47.815 43.464 1.00 28.22 821 THR A C 1
ATOM 6152 O O . THR A 1 821 ? -13.987 48.367 42.408 1.00 28.22 821 THR A O 1
ATOM 6155 N N . PRO A 1 822 ? -15.203 46.819 43.493 1.00 32.88 822 PRO A N 1
ATOM 6156 C CA . PRO A 1 822 ? -16.059 46.512 42.357 1.00 32.88 822 PRO A CA 1
ATOM 6157 C C . PRO A 1 822 ? -17.265 47.453 42.406 1.00 32.88 822 PRO A C 1
ATOM 6159 O O . PRO A 1 822 ? -18.098 47.376 43.311 1.00 32.88 822 PRO A O 1
ATOM 6162 N N . THR A 1 823 ? -17.375 48.359 41.440 1.00 35.88 823 THR A N 1
ATOM 6163 C CA . THR A 1 823 ? -18.661 48.975 41.096 1.00 35.88 823 THR A CA 1
ATOM 6164 C C . THR A 1 823 ? -19.447 47.976 40.259 1.00 35.88 823 THR A C 1
ATOM 6166 O O . THR A 1 823 ? -19.385 48.029 39.040 1.00 35.88 823 THR A O 1
ATOM 6169 N N . ASP A 1 824 ? -20.046 46.998 40.933 1.00 34.44 824 ASP A N 1
ATOM 6170 C CA . ASP A 1 824 ? -21.366 46.426 40.647 1.00 34.44 824 ASP A CA 1
ATOM 6171 C C . ASP A 1 824 ? -21.621 45.341 41.698 1.00 34.44 824 ASP A C 1
ATOM 6173 O O . ASP A 1 824 ? -20.876 44.373 41.848 1.00 34.44 824 ASP A O 1
ATOM 6177 N N . THR A 1 825 ? -22.632 45.576 42.530 1.00 28.88 825 THR A N 1
ATOM 6178 C CA . THR A 1 825 ? -22.985 44.702 43.650 1.00 28.88 825 THR A CA 1
ATOM 6179 C C . THR A 1 825 ? -23.883 43.588 43.125 1.00 28.88 825 THR A C 1
ATOM 6181 O O . THR A 1 825 ? -25.069 43.796 42.898 1.00 28.88 825 THR A O 1
ATOM 6184 N N . PHE A 1 826 ? -23.305 42.407 42.909 1.00 37.06 826 PHE A N 1
ATOM 6185 C CA . PHE A 1 826 ? -24.046 41.186 42.605 1.00 37.06 826 PHE A CA 1
ATOM 6186 C C . PHE A 1 826 ? -24.655 40.629 43.894 1.00 37.06 826 PHE A C 1
ATOM 6188 O O . PHE A 1 826 ? -23.944 40.327 44.853 1.00 37.06 826 PHE A O 1
ATOM 6195 N N . THR A 1 827 ? -25.975 40.489 43.934 1.00 34.25 827 THR A N 1
ATOM 6196 C CA . THR A 1 827 ? -26.654 39.674 44.943 1.00 34.25 827 THR A CA 1
ATOM 6197 C C . THR A 1 827 ? -26.649 38.228 44.471 1.00 34.25 827 THR A C 1
ATOM 6199 O O . THR A 1 827 ? -27.399 37.885 43.564 1.00 34.25 827 THR A O 1
ATOM 6202 N N . VAL A 1 828 ? -25.807 37.387 45.071 1.00 42.62 828 VAL A N 1
ATOM 6203 C CA . VAL A 1 828 ? -25.844 35.939 44.841 1.00 42.62 828 VAL A CA 1
ATOM 6204 C C . VAL A 1 828 ? -27.011 35.353 45.638 1.00 42.62 828 VAL A C 1
ATOM 6206 O O . VAL A 1 828 ? -27.074 35.503 46.860 1.00 42.62 828 VAL A O 1
ATOM 6209 N N . ALA A 1 829 ? -27.969 34.730 44.953 1.00 46.09 829 ALA A N 1
ATOM 6210 C CA . ALA A 1 829 ? -29.056 33.997 45.593 1.00 46.09 829 ALA A CA 1
ATOM 6211 C C . ALA A 1 829 ? -28.569 32.615 46.060 1.00 46.09 829 ALA A C 1
ATOM 6213 O O . ALA A 1 829 ? -27.778 31.958 45.389 1.00 46.09 829 ALA A O 1
ATOM 6214 N N . THR A 1 830 ? -29.040 32.171 47.226 1.00 40.94 830 THR A N 1
ATOM 6215 C CA . THR A 1 830 ? -28.618 30.908 47.849 1.00 40.94 830 THR A CA 1
ATOM 6216 C C . THR A 1 830 ? -29.212 29.704 47.093 1.00 40.94 830 THR A C 1
ATOM 6218 O O . THR A 1 830 ? -30.430 29.682 46.890 1.00 40.94 830 THR A O 1
ATOM 6221 N N . PRO A 1 831 ? -28.415 28.690 46.702 1.00 45.22 831 PRO A N 1
ATOM 6222 C CA . PRO A 1 831 ? -28.911 27.516 45.982 1.00 45.22 831 PRO A CA 1
ATOM 6223 C C . PRO A 1 831 ? -29.917 26.704 46.809 1.00 45.22 831 PRO A C 1
ATOM 6225 O O . PRO A 1 831 ? -29.762 26.536 48.019 1.00 45.22 831 PRO A O 1
ATOM 6228 N N . THR A 1 832 ? -30.919 26.127 46.147 1.00 46.75 832 THR A N 1
ATOM 6229 C CA . THR A 1 832 ? -31.787 25.086 46.720 1.00 46.75 832 THR A CA 1
ATOM 6230 C C . THR A 1 832 ? -31.610 23.794 45.917 1.00 46.75 832 THR A C 1
ATOM 6232 O O . THR A 1 832 ? -31.580 23.821 44.694 1.00 46.75 832 THR A O 1
ATOM 6235 N N . ASN A 1 833 ? -31.484 22.652 46.603 1.00 52.91 833 ASN A N 1
ATOM 6236 C CA . ASN A 1 833 ? -31.504 21.302 46.011 1.00 52.91 833 ASN A CA 1
ATOM 6237 C C . ASN A 1 833 ? -30.422 20.962 44.958 1.00 52.91 833 ASN A C 1
ATOM 6239 O O . ASN A 1 833 ? -30.742 20.361 43.939 1.00 52.91 833 ASN A O 1
ATOM 6243 N N . GLY A 1 834 ? -29.143 21.281 45.194 1.00 55.88 834 GLY A N 1
ATOM 6244 C CA . GLY A 1 834 ? -28.040 20.743 44.371 1.00 55.88 834 GLY A CA 1
ATOM 6245 C C . GLY A 1 834 ? -27.989 21.242 42.919 1.00 55.88 834 GLY A C 1
ATOM 6246 O O . GLY A 1 834 ? -27.216 20.719 42.122 1.00 55.88 834 GLY A O 1
ATOM 6247 N N . ILE A 1 835 ? -28.787 22.256 42.574 1.00 64.81 835 ILE A N 1
ATOM 6248 C CA . ILE A 1 835 ? -28.740 22.935 41.279 1.00 64.81 835 ILE A CA 1
ATOM 6249 C C . ILE A 1 835 ? -27.841 24.164 41.428 1.00 64.81 835 ILE A C 1
ATOM 6251 O O . ILE A 1 835 ? -28.167 25.100 42.156 1.00 64.81 835 ILE A O 1
ATOM 6255 N N . CYS A 1 836 ? -26.699 24.139 40.744 1.00 73.25 836 CYS A N 1
ATOM 6256 C CA . CYS A 1 836 ? -25.714 25.221 40.754 1.00 73.25 836 CYS A CA 1
ATOM 6257 C C . CYS A 1 836 ? -26.058 26.387 39.820 1.00 73.25 836 CYS A C 1
ATOM 6259 O O . CYS A 1 836 ? -25.608 27.505 40.043 1.00 73.25 836 CYS A O 1
ATOM 6261 N N . ILE A 1 837 ? -26.851 26.133 38.779 1.00 78.19 837 ILE A N 1
ATOM 6262 C CA . ILE A 1 837 ? -27.249 27.134 37.786 1.00 78.19 837 ILE A CA 1
ATOM 6263 C C . ILE A 1 837 ? -28.496 27.868 38.289 1.00 78.19 837 ILE A C 1
ATOM 6265 O O . ILE A 1 837 ? -29.525 27.249 38.560 1.00 78.19 837 ILE A O 1
ATOM 6269 N N . VAL A 1 838 ? -28.422 29.191 38.392 1.00 79.12 838 VAL A N 1
ATOM 6270 C CA . VAL A 1 838 ? -29.547 30.047 38.788 1.00 79.12 838 VAL A CA 1
ATOM 6271 C C . VAL A 1 838 ? -30.355 30.416 37.544 1.00 79.12 838 VAL A C 1
ATOM 6273 O O . VAL A 1 838 ? -29.785 30.786 36.520 1.00 79.12 838 VAL A O 1
ATOM 6276 N N . ASN A 1 839 ? -31.686 30.320 37.608 1.00 81.69 839 ASN A N 1
ATOM 6277 C CA . ASN A 1 839 ? -32.566 30.633 36.472 1.00 81.69 839 ASN A CA 1
ATOM 6278 C C . ASN A 1 839 ? -32.151 29.895 35.174 1.00 81.69 839 ASN A C 1
ATOM 6280 O O . ASN A 1 839 ? -32.055 30.493 34.102 1.00 81.69 839 ASN A O 1
ATOM 6284 N N . GLY A 1 840 ? -31.801 28.607 35.285 1.00 76.69 840 GLY A N 1
ATOM 6285 C CA . GLY A 1 840 ? -31.377 27.777 34.148 1.00 76.69 840 GLY A CA 1
ATOM 6286 C C . GLY A 1 840 ? -32.523 27.307 33.248 1.00 76.69 840 GLY A C 1
ATOM 6287 O O . GLY A 1 840 ? -32.276 26.893 32.120 1.00 76.69 840 GLY A O 1
ATOM 6288 N N . ASP A 1 841 ? -33.762 27.380 33.735 1.00 76.56 841 ASP A N 1
ATOM 6289 C CA . ASP A 1 841 ? -34.988 27.179 32.954 1.00 76.56 841 ASP A CA 1
ATOM 6290 C C . ASP A 1 841 ? -35.481 28.473 32.285 1.00 76.56 841 ASP A C 1
ATOM 6292 O O . ASP A 1 841 ? -36.380 28.421 31.454 1.00 76.56 841 ASP A O 1
ATOM 6296 N N . PHE A 1 842 ? -34.866 29.616 32.610 1.00 85.06 842 PHE A N 1
ATOM 6297 C CA . PHE A 1 842 ? -35.151 30.953 32.080 1.00 85.06 842 PHE A CA 1
ATOM 6298 C C . PHE A 1 842 ? -36.560 31.487 32.366 1.00 85.06 842 PHE A C 1
ATOM 6300 O O . PHE A 1 842 ? -36.922 32.541 31.841 1.00 85.06 842 PHE A O 1
ATOM 6307 N N . GLU A 1 843 ? -37.341 30.812 33.212 1.00 82.06 843 GLU A N 1
ATOM 6308 C CA . GLU A 1 843 ? -38.724 31.189 33.519 1.00 82.06 843 GLU A CA 1
ATOM 6309 C C . GLU A 1 843 ? -38.813 32.427 34.428 1.00 82.06 843 GLU A C 1
ATOM 6311 O O . GLU A 1 843 ? -39.862 33.077 34.492 1.00 82.06 843 GLU A O 1
ATOM 6316 N N . ASP A 1 844 ? -37.711 32.824 35.076 1.00 76.44 844 ASP A N 1
ATOM 6317 C CA . ASP A 1 844 ? -37.598 34.169 35.631 1.00 76.44 844 ASP A CA 1
ATOM 6318 C C . ASP A 1 844 ? -37.222 35.157 34.516 1.00 76.44 844 ASP A C 1
ATOM 6320 O O . ASP A 1 844 ? -36.121 35.144 33.959 1.00 76.44 844 ASP A O 1
ATOM 6324 N N . SER A 1 845 ? -38.158 36.063 34.217 1.00 63.59 845 SER A N 1
ATOM 6325 C CA . SER A 1 845 ? -38.004 37.137 33.228 1.00 63.59 845 SER A CA 1
ATOM 6326 C C . SER A 1 845 ? -36.790 38.047 33.458 1.00 63.59 845 SER A C 1
ATOM 6328 O O . SER A 1 845 ? -36.396 38.783 32.548 1.00 63.59 845 SER A O 1
ATOM 6330 N N . ASN A 1 846 ? -36.200 38.009 34.654 1.00 68.19 846 ASN A N 1
ATOM 6331 C CA . ASN A 1 846 ? -34.986 38.724 34.986 1.00 68.19 846 ASN A CA 1
ATOM 6332 C C . ASN A 1 846 ? -33.734 37.891 34.644 1.00 68.19 846 ASN A C 1
ATOM 6334 O O . ASN A 1 846 ? -33.218 37.128 35.454 1.00 68.19 846 ASN A O 1
ATOM 6338 N N . TYR A 1 847 ? -33.197 38.067 33.434 1.00 70.56 847 TYR A N 1
ATOM 6339 C CA . TYR A 1 847 ? -31.985 37.378 32.964 1.00 70.56 847 TYR A CA 1
ATOM 6340 C C . TYR A 1 847 ? -30.674 37.986 33.505 1.00 70.56 847 TYR A C 1
ATOM 6342 O O . TYR A 1 847 ? -29.616 37.747 32.932 1.00 70.56 847 TYR A O 1
ATOM 6350 N N . THR A 1 848 ? -30.703 38.780 34.585 1.00 71.56 848 THR A N 1
ATOM 6351 C CA . THR A 1 848 ? -29.508 39.447 35.149 1.00 71.56 848 THR A CA 1
ATOM 6352 C C . THR A 1 848 ? -28.453 38.484 35.682 1.00 71.56 848 THR A C 1
ATOM 6354 O O . THR A 1 848 ? -27.288 38.864 35.779 1.00 71.56 848 THR A O 1
ATOM 6357 N N . ASP A 1 849 ? -28.842 37.245 35.984 1.00 73.38 849 ASP A N 1
ATOM 6358 C CA . ASP A 1 849 ? -27.920 36.183 36.399 1.00 73.38 849 ASP A CA 1
ATOM 6359 C C . ASP A 1 849 ? -27.138 35.590 35.216 1.00 73.38 849 ASP A C 1
ATOM 6361 O O . ASP A 1 849 ? -26.216 34.799 35.407 1.00 73.38 849 ASP A O 1
ATOM 6365 N N . TRP A 1 850 ? -27.489 35.978 33.987 1.00 81.88 850 TRP A N 1
ATOM 6366 C CA . TRP A 1 850 ? -26.817 35.592 32.758 1.00 81.88 850 TRP A CA 1
ATOM 6367 C C . TRP A 1 850 ? -26.261 36.827 32.053 1.00 81.88 850 TRP A C 1
ATOM 6369 O O . TRP A 1 850 ? -26.898 37.872 31.932 1.00 81.88 850 TRP A O 1
ATOM 6379 N N . SER A 1 851 ? -25.043 36.719 31.543 1.00 73.69 851 SER A N 1
ATOM 6380 C CA . SER A 1 851 ? -24.365 37.812 30.857 1.00 73.69 851 SER A CA 1
ATOM 6381 C C . SER A 1 851 ? -23.723 37.346 29.556 1.00 73.69 851 SER A C 1
ATOM 6383 O O . SER A 1 851 ? -23.647 36.157 29.249 1.00 73.69 851 SER A O 1
ATOM 6385 N N . ARG A 1 852 ? -23.276 38.313 28.753 1.00 73.12 852 ARG A N 1
ATOM 6386 C CA . ARG A 1 852 ? -22.394 38.067 27.608 1.00 73.12 852 ARG A CA 1
ATOM 6387 C C . ARG A 1 852 ? -20.941 38.074 28.075 1.00 73.12 852 ARG A C 1
ATOM 6389 O O . ARG A 1 852 ? -20.591 38.829 28.983 1.00 73.12 852 ARG A O 1
ATOM 6396 N N . GLN A 1 853 ? -20.071 37.318 27.414 1.00 62.38 853 GLN A N 1
ATOM 6397 C CA . GLN A 1 853 ? -18.639 37.365 27.712 1.00 62.38 853 GLN A CA 1
ATOM 6398 C C . GLN A 1 853 ? -18.079 38.784 27.453 1.00 62.38 853 GLN A C 1
ATOM 6400 O O . GLN A 1 853 ? -18.098 39.287 26.329 1.00 62.38 853 GLN A O 1
ATOM 6405 N N . VAL A 1 854 ? -17.595 39.440 28.518 1.00 53.38 854 VAL A N 1
ATOM 6406 C CA . VAL A 1 854 ? -17.328 40.897 28.612 1.00 53.38 854 VAL A CA 1
ATOM 6407 C C . VAL A 1 854 ? -16.324 41.430 27.573 1.00 53.38 854 VAL A C 1
ATOM 6409 O O . VAL A 1 854 ? -16.335 42.612 27.243 1.00 53.38 854 VAL A O 1
ATOM 6412 N N . THR A 1 855 ? -15.480 40.572 26.998 1.00 52.44 855 THR A N 1
ATOM 6413 C CA . THR A 1 855 ? -14.444 40.953 26.021 1.00 52.44 855 THR A CA 1
ATOM 6414 C C . THR A 1 855 ? -14.957 41.210 24.598 1.00 52.44 855 THR A C 1
ATOM 6416 O O . THR A 1 855 ? -14.177 41.659 23.760 1.00 52.44 855 THR A O 1
ATOM 6419 N N . LEU A 1 856 ? -16.243 40.974 24.301 1.00 52.56 856 LEU A N 1
ATOM 6420 C CA . LEU A 1 856 ? -16.828 41.180 22.968 1.00 52.56 856 LEU A CA 1
ATOM 6421 C C . LEU A 1 856 ? -17.988 42.189 23.021 1.00 52.56 856 LEU A C 1
ATOM 6423 O O . LEU A 1 856 ? -19.120 41.851 23.365 1.00 52.56 856 LEU A O 1
ATOM 6427 N N . ALA A 1 857 ? -17.715 43.440 22.637 1.00 52.59 857 ALA A N 1
ATOM 6428 C CA . ALA A 1 857 ? -18.670 44.555 22.693 1.00 52.59 857 ALA A CA 1
ATOM 6429 C C . ALA A 1 857 ? -19.856 44.461 21.704 1.00 52.59 857 ALA A C 1
ATOM 6431 O O . ALA A 1 857 ? -20.711 45.341 21.716 1.00 52.59 857 ALA A O 1
ATOM 6432 N N . THR A 1 858 ? -19.916 43.437 20.844 1.00 59.72 858 THR A N 1
ATOM 6433 C CA . THR A 1 858 ? -20.893 43.367 19.742 1.00 59.72 858 THR A CA 1
ATOM 6434 C C . THR A 1 858 ? -22.046 42.390 19.956 1.00 59.72 858 THR A C 1
ATOM 6436 O O . THR A 1 858 ? -22.983 42.445 19.179 1.00 59.72 858 THR A O 1
ATOM 6439 N N . SER A 1 859 ? -21.999 41.503 20.958 1.00 68.56 859 SER A N 1
ATOM 6440 C CA . SER A 1 859 ? -23.080 40.526 21.190 1.00 68.56 859 SER A CA 1
ATOM 6441 C C . SER A 1 859 ? -24.161 41.078 22.122 1.00 68.56 859 SER A C 1
ATOM 6443 O O . SER A 1 859 ? -23.860 41.759 23.105 1.00 68.56 859 SER A O 1
ATOM 6445 N N . ASN A 1 860 ? -25.420 40.768 21.828 1.00 79.25 860 ASN A N 1
ATOM 6446 C CA . ASN A 1 860 ? -26.579 41.181 22.615 1.00 79.25 860 ASN A CA 1
ATOM 6447 C C . ASN A 1 860 ? -27.285 39.963 23.218 1.00 79.25 860 ASN A C 1
ATOM 6449 O O . ASN A 1 860 ? -27.266 38.880 22.636 1.00 79.25 860 ASN A O 1
ATOM 6453 N N . ILE A 1 861 ? -27.906 40.152 24.384 1.00 83.06 861 ILE A N 1
ATOM 6454 C CA . ILE A 1 861 ? -28.633 39.116 25.125 1.00 83.06 861 ILE A CA 1
ATOM 6455 C C . ILE A 1 861 ? -30.041 39.613 25.453 1.00 83.06 861 ILE A C 1
ATOM 6457 O O . ILE A 1 861 ? -30.219 40.771 25.836 1.00 83.06 861 ILE A O 1
ATOM 6461 N N . THR A 1 862 ? -31.049 38.768 25.258 1.00 85.88 862 THR A N 1
ATOM 6462 C CA . THR A 1 862 ? -32.449 39.096 25.553 1.00 85.88 862 THR A CA 1
ATOM 6463 C C . THR A 1 862 ? -33.252 37.832 25.846 1.00 85.88 862 THR A C 1
ATOM 6465 O O . THR A 1 862 ? -32.841 36.739 25.453 1.00 85.88 862 THR A O 1
ATOM 6468 N N . SER A 1 86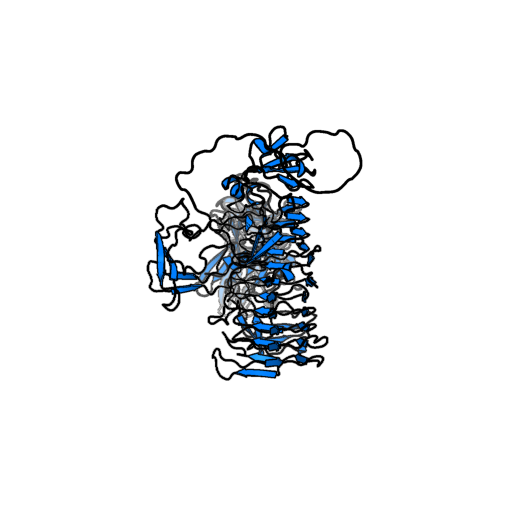3 ? -34.397 37.969 26.510 1.00 85.88 863 SER A N 1
ATOM 6469 C CA . SER A 1 863 ? -35.362 36.881 26.652 1.00 85.88 863 SER A CA 1
ATOM 6470 C C . SER A 1 863 ? -36.303 36.827 25.444 1.00 85.88 863 SER A C 1
ATOM 6472 O O . SER A 1 863 ? -36.732 37.847 24.904 1.00 85.88 863 SER A O 1
ATOM 6474 N N . VAL A 1 864 ? -36.614 35.615 24.997 1.00 85.31 864 VAL A N 1
ATOM 6475 C CA . VAL A 1 864 ? -37.546 35.315 23.902 1.00 85.31 864 VAL A CA 1
ATOM 6476 C C . VAL A 1 864 ? -38.510 34.209 24.339 1.00 85.31 864 VAL A C 1
ATOM 6478 O O . VAL A 1 864 ? -38.240 33.541 25.335 1.00 85.31 864 VAL A O 1
ATOM 6481 N N . PRO A 1 865 ? -39.637 33.986 23.640 1.00 85.19 865 PRO A N 1
ATOM 6482 C CA . PRO A 1 865 ? -40.482 32.825 23.909 1.00 85.19 865 PRO A CA 1
ATOM 6483 C C . PRO A 1 865 ? -39.698 31.511 23.782 1.00 85.19 865 PRO A C 1
ATOM 6485 O O . PRO A 1 865 ? -38.916 31.346 22.843 1.00 85.19 865 PRO A O 1
ATOM 6488 N N . GLY A 1 866 ? -39.929 30.594 24.721 1.00 74.38 866 GLY A N 1
ATOM 6489 C CA . GLY A 1 866 ? -39.302 29.275 24.767 1.00 74.38 866 GLY A CA 1
ATOM 6490 C C . GLY A 1 866 ? -39.689 28.358 23.603 1.00 74.38 866 GLY A C 1
ATOM 6491 O O . GLY A 1 866 ? -40.592 28.647 22.805 1.00 74.38 866 GLY A O 1
ATOM 6492 N N . PHE A 1 867 ? -38.985 27.228 23.493 1.00 64.62 867 PHE A N 1
ATOM 6493 C CA . PHE A 1 867 ? -39.211 26.228 22.447 1.00 64.62 867 PHE A CA 1
ATOM 6494 C C . PHE A 1 867 ? -40.690 25.788 22.415 1.00 64.62 867 PHE A C 1
ATOM 6496 O O . PHE A 1 867 ? -41.274 25.444 23.438 1.00 64.62 867 PHE A O 1
ATOM 6503 N N . GLY A 1 868 ? -41.325 25.828 21.237 1.00 64.75 868 GLY A N 1
ATOM 6504 C CA . GLY A 1 868 ? -42.756 25.517 21.081 1.00 64.75 868 GLY A CA 1
ATOM 6505 C C . GLY A 1 868 ? -43.728 26.664 21.407 1.00 64.75 868 GLY A C 1
ATOM 6506 O O . GLY A 1 868 ? -44.939 26.464 21.334 1.00 64.75 868 GLY A O 1
ATOM 6507 N N . GLY A 1 869 ? -43.228 27.869 21.714 1.00 66.12 869 GLY A N 1
ATOM 6508 C CA . GLY A 1 869 ? -44.052 29.056 21.986 1.00 66.12 869 GLY A CA 1
ATOM 6509 C C . GLY A 1 869 ? -44.600 29.133 23.414 1.00 66.12 869 GLY A C 1
ATOM 6510 O O . GLY A 1 869 ? -45.493 29.937 23.684 1.00 66.12 869 GLY A O 1
ATOM 6511 N N . THR A 1 870 ? -44.079 28.307 24.322 1.00 66.81 870 THR A N 1
ATOM 6512 C CA . THR A 1 870 ? -44.416 28.279 25.751 1.00 66.81 870 THR A CA 1
ATOM 6513 C C . THR A 1 870 ? -43.153 28.466 26.585 1.00 66.81 870 THR A C 1
ATOM 6515 O O . THR A 1 870 ? -42.106 27.951 26.203 1.00 66.81 870 THR A O 1
ATOM 6518 N N . GLY A 1 871 ? -43.258 29.170 27.715 1.00 81.38 871 GLY A N 1
ATOM 6519 C CA . GLY A 1 871 ? -42.112 29.485 28.574 1.00 81.38 871 GLY A CA 1
ATOM 6520 C C . GLY A 1 871 ? -41.220 30.599 28.022 1.00 81.38 871 GLY A C 1
ATOM 6521 O O . GLY A 1 871 ? -41.562 31.264 27.032 1.00 81.38 871 GLY A O 1
ATOM 6522 N N . LEU A 1 872 ? -40.076 30.804 28.661 1.00 84.38 872 LEU A N 1
ATOM 6523 C CA . LEU A 1 872 ? -39.051 31.770 28.273 1.00 84.38 872 LEU A CA 1
ATOM 6524 C C . LEU A 1 872 ? -37.758 31.048 27.858 1.00 84.38 872 LEU A C 1
ATOM 6526 O O . LEU A 1 872 ? -37.468 29.938 28.280 1.00 84.38 872 LEU A O 1
ATOM 6530 N N . ALA A 1 873 ? -36.979 31.676 26.982 1.00 85.31 873 ALA A N 1
ATOM 6531 C CA . ALA A 1 873 ? -35.649 31.230 26.588 1.00 85.31 873 ALA A CA 1
ATOM 6532 C C . ALA A 1 873 ? -34.701 32.422 26.454 1.00 85.31 873 ALA A C 1
ATOM 6534 O O . ALA A 1 873 ? -35.118 33.561 26.231 1.00 85.31 873 ALA A O 1
ATOM 6535 N N . LEU A 1 874 ? -33.404 32.150 26.551 1.00 86.75 874 LEU A N 1
ATOM 6536 C CA . LEU A 1 874 ? -32.355 33.156 26.452 1.00 86.75 874 LEU A CA 1
ATOM 6537 C C . LEU A 1 874 ? -31.778 33.198 25.027 1.00 86.75 874 LEU A C 1
ATOM 6539 O O . LEU A 1 874 ? -31.192 32.225 24.556 1.00 86.75 874 LEU A O 1
ATOM 6543 N N . LYS A 1 875 ? -31.916 34.332 24.328 1.00 86.69 875 LYS A N 1
ATOM 6544 C CA . LYS A 1 875 ? -31.364 34.545 22.978 1.00 86.69 875 LYS A CA 1
ATOM 6545 C C . LYS A 1 875 ? -30.103 35.397 23.034 1.00 86.69 875 LYS A C 1
ATOM 6547 O O . LYS A 1 875 ? -30.127 36.517 23.543 1.00 86.69 875 LYS A O 1
ATOM 6552 N N . VAL A 1 876 ? -29.030 34.897 22.417 1.00 84.00 876 VAL A N 1
ATOM 6553 C CA . VAL A 1 876 ? -27.803 35.660 22.147 1.00 84.00 876 VAL A CA 1
ATOM 6554 C C . VAL A 1 876 ? -27.678 35.908 20.647 1.00 84.00 876 VAL A C 1
ATOM 6556 O O . VAL A 1 876 ? -27.692 34.964 19.859 1.00 84.00 876 VAL A O 1
ATOM 6559 N N . PHE A 1 877 ? -27.552 37.170 20.246 1.00 82.94 877 PHE A N 1
ATOM 6560 C CA . PHE A 1 877 ? -27.508 37.596 18.843 1.00 82.94 877 PHE A CA 1
ATOM 6561 C C . PHE A 1 877 ? -26.363 38.589 18.590 1.00 82.94 877 PHE A C 1
ATOM 6563 O O . PHE A 1 877 ? -25.674 38.999 19.525 1.00 82.94 877 PHE A O 1
ATOM 6570 N N . ASP A 1 878 ? -26.095 38.902 17.317 1.00 78.56 878 ASP A N 1
ATOM 6571 C CA . ASP A 1 878 ? -24.937 39.702 16.870 1.00 78.56 878 ASP A CA 1
ATOM 6572 C C . ASP A 1 878 ? -23.574 39.097 17.275 1.00 78.56 878 ASP A C 1
ATOM 6574 O O . ASP A 1 878 ? -22.594 39.769 17.620 1.00 78.56 878 ASP A O 1
ATOM 6578 N N . ARG A 1 879 ? -23.506 37.762 17.243 1.00 73.38 879 ARG A N 1
ATOM 6579 C CA . ARG A 1 879 ? -22.309 36.992 17.590 1.00 73.38 879 ARG A CA 1
ATOM 6580 C C . ARG A 1 879 ? -21.232 37.156 16.515 1.00 73.38 879 ARG A C 1
ATOM 6582 O O . ARG A 1 879 ? -21.388 36.676 15.401 1.00 73.38 879 ARG A O 1
ATOM 6589 N N . THR A 1 880 ? -20.095 37.748 16.874 1.00 66.69 880 THR A N 1
ATOM 6590 C CA . THR A 1 880 ? -18.929 37.914 15.980 1.00 66.69 880 THR A CA 1
ATOM 6591 C C . THR A 1 880 ? -17.840 36.856 16.187 1.00 66.69 880 THR A C 1
ATOM 6593 O O . THR A 1 880 ? -16.846 36.845 15.466 1.00 66.69 880 THR A O 1
ATOM 6596 N N . HIS A 1 881 ? -18.010 35.947 17.158 1.00 63.19 881 HIS A N 1
ATOM 6597 C CA . HIS A 1 881 ? -17.023 34.919 17.497 1.00 63.19 881 HIS A CA 1
ATOM 6598 C C . HIS A 1 881 ? -17.677 33.558 17.779 1.00 63.19 881 HIS A C 1
ATOM 6600 O O . HIS A 1 881 ? -18.584 33.451 18.611 1.00 63.19 881 HIS A O 1
ATOM 6606 N N . LEU A 1 882 ? -17.162 32.499 17.145 1.00 57.12 882 LEU A N 1
ATOM 6607 C CA . LEU A 1 882 ? -17.729 31.143 17.202 1.00 57.12 882 LEU A CA 1
ATOM 6608 C C . LEU A 1 882 ? -17.723 30.551 18.624 1.00 57.12 882 LEU A C 1
ATOM 6610 O O . LEU A 1 882 ? -18.753 30.067 19.078 1.00 57.12 882 LEU A O 1
ATOM 6614 N N . ALA A 1 883 ? -16.608 30.671 19.355 1.00 56.22 883 ALA A N 1
ATOM 6615 C CA . ALA A 1 883 ? -16.425 30.041 20.674 1.00 56.22 883 ALA A CA 1
ATOM 6616 C C . ALA A 1 883 ? -16.642 30.958 21.900 1.00 56.22 883 ALA A C 1
ATOM 6618 O O . ALA A 1 883 ? -16.503 30.505 23.028 1.00 56.22 883 ALA A O 1
ATOM 6619 N N . ARG A 1 884 ? -16.910 32.257 21.700 1.00 59.66 884 ARG A N 1
ATOM 6620 C CA . ARG A 1 884 ? -16.935 33.273 22.782 1.00 59.66 884 ARG A CA 1
ATOM 6621 C C . ARG A 1 884 ? -18.177 34.169 22.763 1.00 59.66 884 ARG A C 1
ATOM 6623 O O . ARG A 1 884 ? -18.366 34.995 23.642 1.00 59.66 884 ARG A O 1
ATOM 6630 N N . GLY A 1 885 ? -19.034 34.018 21.755 1.00 66.38 885 GLY A N 1
ATOM 6631 C CA . GLY A 1 885 ? -20.287 34.767 21.637 1.00 66.38 885 GLY A CA 1
ATOM 6632 C C . GLY A 1 885 ? -21.478 34.097 22.328 1.00 66.38 885 GLY A C 1
ATOM 6633 O O . GLY A 1 885 ? -22.585 34.239 21.829 1.00 66.38 885 GLY A O 1
ATOM 6634 N N . GLY A 1 886 ? -21.263 33.288 23.369 1.00 74.44 886 GLY A N 1
ATOM 6635 C CA . GLY A 1 886 ? -22.327 32.576 24.091 1.00 74.44 886 GLY A CA 1
ATOM 6636 C C . GLY A 1 886 ? -22.835 33.325 25.329 1.00 74.44 886 GLY A C 1
ATOM 6637 O O . GLY A 1 886 ? -22.264 34.345 25.720 1.00 74.44 886 GLY A O 1
ATOM 6638 N N . ALA A 1 887 ? -23.896 32.798 25.948 1.00 78.62 887 ALA A N 1
ATOM 6639 C CA . ALA A 1 887 ? -24.345 33.224 27.273 1.00 78.62 887 ALA A CA 1
ATOM 6640 C C . ALA A 1 887 ? -23.452 32.601 28.355 1.00 78.62 887 ALA A C 1
ATOM 6642 O O . ALA A 1 887 ? -23.019 31.457 28.218 1.00 78.62 887 ALA A O 1
ATOM 6643 N N . ILE A 1 888 ? -23.181 33.355 29.418 1.00 77.00 888 ILE A N 1
ATOM 6644 C CA . ILE A 1 888 ? -22.388 32.911 30.567 1.00 77.00 888 ILE A CA 1
ATOM 6645 C C . ILE A 1 888 ? -23.119 33.239 31.869 1.00 77.00 888 ILE A C 1
ATOM 6647 O O . ILE A 1 888 ? -23.763 34.281 31.975 1.00 77.00 888 ILE A O 1
ATOM 6651 N N . GLN A 1 889 ? -22.973 32.384 32.873 1.00 78.75 889 GLN A N 1
ATOM 6652 C CA . GLN A 1 889 ? -23.416 32.647 34.237 1.00 78.75 889 GLN A CA 1
ATOM 6653 C C . GLN A 1 889 ? -22.287 32.304 35.201 1.00 78.75 889 GLN A C 1
ATOM 6655 O O . GLN A 1 889 ? -21.622 31.278 35.054 1.00 78.75 889 GLN A O 1
ATOM 6660 N N . SER A 1 890 ? -22.102 33.168 36.194 1.00 72.56 890 SER A N 1
ATOM 6661 C CA . SER A 1 890 ? -21.294 32.868 37.369 1.00 72.56 890 SER A CA 1
ATOM 6662 C C . SER A 1 890 ? -22.217 32.373 38.473 1.00 72.56 890 SER A C 1
ATOM 6664 O O . SER A 1 890 ? -23.247 32.989 38.734 1.00 72.56 890 SER A O 1
ATOM 6666 N N . PHE A 1 891 ? -21.835 31.299 39.146 1.00 71.25 891 PHE A N 1
ATOM 6667 C CA . PHE A 1 891 ? -22.526 30.793 40.326 1.00 71.25 891 PHE A CA 1
ATOM 6668 C C . PHE A 1 891 ? -21.518 30.554 41.450 1.00 71.25 891 PHE A C 1
ATOM 6670 O O . PHE A 1 891 ? -20.306 30.525 41.224 1.00 71.25 891 PHE A O 1
ATOM 6677 N N . GLU A 1 892 ? -22.008 30.436 42.681 1.00 69.31 892 GLU A N 1
ATOM 6678 C CA . GLU A 1 892 ? -21.151 30.177 43.834 1.00 69.31 892 GLU A CA 1
ATOM 6679 C C . GLU A 1 892 ? -20.600 28.751 43.795 1.00 69.31 892 GLU A C 1
ATOM 6681 O O . GLU A 1 892 ? -21.358 27.787 43.748 1.00 69.31 892 GLU A O 1
ATOM 6686 N N . THR A 1 893 ? -19.279 28.597 43.895 1.00 67.31 893 THR A N 1
ATOM 6687 C CA . THR A 1 893 ? -18.628 27.276 43.922 1.00 67.31 893 THR A CA 1
ATOM 6688 C C . THR A 1 893 ? -19.015 26.442 45.143 1.00 67.31 893 THR A C 1
ATOM 6690 O O . THR A 1 893 ? -18.834 25.233 45.125 1.00 67.31 893 THR A O 1
ATOM 6693 N N . SER A 1 894 ? -19.603 27.058 46.176 1.00 72.06 894 SER A N 1
ATOM 6694 C CA . SER A 1 894 ? -20.127 26.385 47.373 1.00 72.06 894 SER A CA 1
ATOM 6695 C C . SER A 1 894 ? -21.262 25.391 47.075 1.00 72.06 894 SER A C 1
ATOM 6697 O O . SER A 1 894 ? -21.564 24.546 47.916 1.00 72.06 894 SER A O 1
ATOM 6699 N N . CYS A 1 895 ? -21.887 25.469 45.894 1.00 71.94 895 CYS A N 1
ATOM 6700 C CA . CYS A 1 895 ? -22.884 24.501 45.432 1.00 71.94 895 CYS A CA 1
ATOM 6701 C C . CYS A 1 895 ? -22.263 23.221 44.838 1.00 71.94 895 CYS A C 1
ATOM 6703 O O . CYS A 1 895 ? -22.973 22.230 44.649 1.00 71.94 895 CYS A O 1
ATOM 6705 N N . LEU A 1 896 ? -20.964 23.255 44.526 1.00 70.25 896 LEU A N 1
ATOM 6706 C CA . LEU A 1 896 ? -20.215 22.140 43.969 1.00 70.25 896 LEU A CA 1
ATOM 6707 C C . LEU A 1 896 ? -19.532 21.362 45.096 1.00 70.25 896 LEU A C 1
ATOM 6709 O O . LEU A 1 896 ? -19.007 21.938 46.048 1.00 70.25 896 LEU A O 1
ATOM 6713 N N . ILE A 1 897 ? -19.536 20.043 44.974 1.00 70.62 897 ILE A N 1
ATOM 6714 C CA . ILE A 1 897 ? -18.841 19.118 45.854 1.00 70.62 897 ILE A CA 1
ATOM 6715 C C . ILE A 1 897 ? -17.550 18.726 45.139 1.00 70.62 897 ILE A C 1
ATOM 6717 O O . ILE A 1 897 ? -17.565 18.319 43.978 1.00 70.62 897 ILE A O 1
ATOM 6721 N N . GLU A 1 898 ? -16.431 18.903 45.834 1.00 55.62 898 GLU A N 1
ATOM 6722 C CA . GLU A 1 898 ? -15.106 18.508 45.359 1.00 55.62 898 GLU A CA 1
ATOM 6723 C C . GLU A 1 898 ? -15.089 17.002 45.061 1.00 55.62 898 GLU A C 1
ATOM 6725 O O . GLU A 1 898 ? -15.546 16.202 45.880 1.00 55.62 898 GLU A O 1
ATOM 6730 N N . ASN A 1 899 ? -14.545 16.617 43.905 1.00 47.50 899 ASN A N 1
ATOM 6731 C CA . ASN A 1 899 ? -14.524 15.237 43.405 1.00 47.50 899 ASN A CA 1
ATOM 6732 C C . ASN A 1 899 ? -15.902 14.618 43.094 1.00 47.50 899 ASN A C 1
ATOM 6734 O O . ASN A 1 899 ? -16.059 13.398 43.144 1.00 47.50 899 ASN A O 1
ATOM 6738 N N . GLU A 1 900 ? -16.893 15.436 42.743 1.00 57.50 900 GLU A N 1
ATOM 6739 C CA . GLU A 1 900 ? -18.178 14.969 42.216 1.00 57.50 900 GLU A CA 1
ATOM 6740 C C . GLU A 1 900 ? -18.400 15.457 40.778 1.00 57.50 900 GLU A C 1
ATOM 6742 O O . GLU A 1 900 ? -17.916 16.516 40.362 1.00 57.50 900 GLU A O 1
ATOM 6747 N N . TRP A 1 901 ? -19.148 14.668 40.003 1.00 50.56 901 TRP A N 1
ATOM 6748 C CA . TRP A 1 901 ? -19.506 15.006 38.627 1.00 50.56 901 TRP A CA 1
ATOM 6749 C C . TRP A 1 901 ? -20.852 15.717 38.569 1.00 50.56 901 TRP A C 1
ATOM 6751 O O . TRP A 1 901 ? -21.859 15.224 39.077 1.00 50.56 901 TRP A O 1
ATOM 6761 N N . TYR A 1 902 ? -20.880 16.841 37.858 1.00 62.56 902 TYR A N 1
ATOM 6762 C CA . TYR A 1 902 ? -22.103 17.589 37.593 1.00 62.56 902 TYR A CA 1
ATOM 6763 C C . TYR A 1 902 ? -22.492 17.480 36.124 1.00 62.56 902 TYR A C 1
ATOM 6765 O O . TYR A 1 902 ? -21.657 17.624 35.227 1.00 62.56 902 TYR A O 1
ATOM 6773 N N . GLU A 1 903 ? -23.777 17.232 35.891 1.00 59.25 903 GLU A N 1
ATOM 6774 C CA . GLU A 1 903 ? -24.366 17.126 34.564 1.00 59.25 903 GLU A CA 1
ATOM 6775 C C . GLU A 1 903 ? -24.990 18.463 34.146 1.00 59.25 903 GLU A C 1
ATOM 6777 O O . GLU A 1 903 ? -25.816 19.026 34.866 1.00 59.25 903 GLU A O 1
ATOM 6782 N N . VAL A 1 904 ? -24.635 18.954 32.956 1.00 66.75 904 VAL A N 1
ATOM 6783 C CA . VAL A 1 904 ? -25.254 20.144 32.355 1.00 66.75 904 VAL A CA 1
ATOM 6784 C C . VAL A 1 904 ? -26.052 19.739 31.118 1.00 66.75 904 VAL A C 1
ATOM 6786 O O . VAL A 1 904 ? -25.496 19.177 30.174 1.00 66.75 904 VAL A O 1
ATOM 6789 N N . ARG A 1 905 ? -27.354 20.058 31.109 1.00 62.53 905 ARG A N 1
ATOM 6790 C CA . ARG A 1 905 ? -28.258 19.878 29.959 1.00 62.53 905 ARG A CA 1
ATOM 6791 C C . ARG A 1 905 ? -28.723 21.232 29.438 1.00 62.53 905 ARG A C 1
ATOM 6793 O O . ARG A 1 905 ? -29.101 22.088 30.232 1.00 62.53 905 ARG A O 1
ATOM 6800 N N . ALA A 1 906 ? -28.724 21.409 28.118 1.00 69.94 906 ALA A N 1
ATOM 6801 C CA . ALA A 1 906 ? -29.222 22.624 27.480 1.00 69.94 906 ALA A CA 1
ATOM 6802 C C . ALA A 1 906 ? -29.813 22.331 26.098 1.00 69.94 906 ALA A C 1
ATOM 6804 O O . ALA A 1 906 ? -29.112 21.826 25.223 1.00 69.94 906 ALA A O 1
ATOM 6805 N N . ASP A 1 907 ? -31.070 22.712 25.889 1.00 68.62 907 ASP A N 1
ATOM 6806 C CA . ASP A 1 907 ? -31.692 22.758 24.566 1.00 68.62 907 ASP A CA 1
ATOM 6807 C C . ASP A 1 907 ? -31.234 24.021 23.825 1.00 68.62 907 ASP A C 1
ATOM 6809 O O . ASP A 1 907 ? -31.404 25.137 24.323 1.00 68.62 907 ASP A O 1
ATOM 6813 N N . VAL A 1 908 ? -30.641 23.869 22.634 1.00 73.19 908 VAL A N 1
ATOM 6814 C CA . VAL A 1 908 ? -30.069 25.002 21.886 1.00 73.19 908 VAL A CA 1
ATOM 6815 C C . VAL A 1 908 ? -30.645 25.089 20.477 1.00 73.19 908 VAL A C 1
ATOM 6817 O O . VAL A 1 908 ? -30.515 24.173 19.664 1.00 73.19 908 VAL A O 1
ATOM 6820 N N . LEU A 1 909 ? -31.216 26.253 20.171 1.00 72.06 909 LEU A N 1
ATOM 6821 C CA . LEU A 1 909 ? -31.653 26.644 18.836 1.00 72.06 909 LEU A CA 1
ATOM 6822 C C . LEU A 1 909 ? -30.634 27.617 18.230 1.00 72.06 909 LEU A C 1
ATOM 6824 O O . LEU A 1 909 ? -30.355 28.659 18.827 1.00 72.06 909 LEU A O 1
ATOM 6828 N N . ALA A 1 910 ? -30.087 27.303 17.054 1.00 73.19 910 ALA A N 1
ATOM 6829 C CA . ALA A 1 910 ? -29.191 28.204 16.329 1.00 73.19 910 ALA A CA 1
ATOM 6830 C C . ALA A 1 910 ? -29.790 28.621 14.976 1.00 73.19 910 ALA A C 1
ATOM 6832 O O . ALA A 1 910 ? -30.264 27.784 14.211 1.00 73.19 910 ALA A O 1
ATOM 6833 N N . GLU A 1 911 ? -29.736 29.924 14.690 1.00 69.88 911 GLU A N 1
ATOM 6834 C CA . GLU A 1 911 ? -30.193 30.551 13.442 1.00 69.88 911 GLU A CA 1
ATOM 6835 C C . GLU A 1 911 ? -28.977 31.155 12.719 1.00 69.88 911 GLU A C 1
ATOM 6837 O O . GLU A 1 911 ? -28.170 31.854 13.345 1.00 69.88 911 GLU A O 1
ATOM 6842 N N . TYR A 1 912 ? -28.830 30.900 11.416 1.00 65.00 912 TYR A N 1
ATOM 6843 C CA . TYR A 1 912 ? -27.827 31.586 10.593 1.00 65.00 912 TYR A CA 1
ATOM 6844 C C . TYR A 1 912 ? -28.283 33.017 10.280 1.00 65.00 912 TYR A C 1
ATOM 6846 O O . TYR A 1 912 ? -29.466 33.278 10.086 1.00 65.00 912 TYR A O 1
ATOM 6854 N N . ALA A 1 913 ? -27.346 33.968 10.240 1.00 59.59 913 ALA A N 1
ATOM 6855 C CA . ALA A 1 913 ? -27.671 35.385 10.041 1.00 59.59 913 ALA A CA 1
ATOM 6856 C C . ALA A 1 913 ? -28.167 35.708 8.615 1.00 59.59 913 ALA A C 1
ATOM 6858 O O . ALA A 1 913 ? -28.782 36.751 8.398 1.00 59.59 913 ALA A O 1
ATOM 6859 N N . ASP A 1 914 ? -27.879 34.838 7.648 1.00 60.19 914 ASP A N 1
ATOM 6860 C CA . ASP A 1 914 ? -28.085 35.023 6.212 1.00 60.19 914 ASP A CA 1
ATOM 6861 C C . ASP A 1 914 ? -29.030 33.991 5.572 1.00 60.19 914 ASP A C 1
ATOM 6863 O O . ASP A 1 914 ? -29.353 34.116 4.388 1.00 60.19 914 ASP A O 1
ATOM 6867 N N . THR A 1 915 ? -29.534 33.016 6.336 1.00 57.16 915 THR A N 1
ATOM 6868 C CA . THR A 1 915 ? -30.517 32.031 5.858 1.00 57.16 915 THR A CA 1
ATOM 6869 C C . THR A 1 915 ? -31.681 31.870 6.838 1.00 57.16 915 THR A C 1
ATOM 6871 O O . THR A 1 915 ? -31.620 32.292 7.988 1.00 57.16 915 THR A O 1
ATOM 6874 N N . THR A 1 916 ? -32.783 31.268 6.384 1.00 52.16 916 THR A N 1
ATOM 6875 C CA . THR A 1 916 ? -33.901 30.863 7.260 1.00 52.16 916 THR A CA 1
ATOM 6876 C C . THR A 1 916 ? -33.692 29.472 7.866 1.00 52.16 916 THR A C 1
ATOM 6878 O O . THR A 1 916 ? -34.641 28.894 8.395 1.00 52.16 916 THR A O 1
ATOM 6881 N N . ASP A 1 917 ? -32.493 28.898 7.736 1.00 52.25 917 ASP A N 1
ATOM 6882 C CA . ASP A 1 917 ? -32.215 27.546 8.206 1.00 52.25 917 ASP A CA 1
ATOM 6883 C C . ASP A 1 917 ? -32.054 27.543 9.725 1.00 52.25 917 ASP A C 1
ATOM 6885 O O . ASP A 1 917 ? -31.266 28.296 10.303 1.00 52.25 917 ASP A O 1
ATOM 6889 N N . ILE A 1 918 ? -32.822 26.668 10.367 1.00 56.38 918 ILE A N 1
ATOM 6890 C CA . ILE A 1 918 ? -32.841 26.492 11.814 1.00 56.38 918 ILE A CA 1
ATOM 6891 C C . ILE A 1 918 ? -32.112 25.191 12.133 1.00 56.38 918 ILE A C 1
ATOM 6893 O O . ILE A 1 918 ? -32.523 24.115 11.692 1.00 56.38 918 ILE A O 1
ATOM 6897 N N . PHE A 1 919 ? -31.046 25.279 12.924 1.00 57.78 919 PHE A N 1
ATOM 6898 C CA . PHE A 1 919 ? -30.368 24.113 13.473 1.00 57.78 919 PHE A CA 1
ATOM 6899 C C . PHE A 1 919 ? -30.924 23.814 14.868 1.00 57.78 919 PHE A C 1
ATOM 6901 O O . PHE A 1 919 ? -30.692 24.562 15.820 1.00 57.78 919 PHE A O 1
ATOM 6908 N N . ASN A 1 920 ? -31.654 22.704 14.985 1.00 51.94 920 ASN A N 1
ATOM 6909 C CA . ASN A 1 920 ? -32.032 22.145 16.278 1.00 51.94 920 ASN A CA 1
ATOM 6910 C C . ASN A 1 920 ? -30.854 21.326 16.809 1.00 51.94 920 ASN A C 1
ATOM 6912 O O . ASN A 1 920 ? -30.615 20.207 16.350 1.00 51.94 920 ASN A O 1
ATOM 6916 N N . CYS A 1 921 ? -30.123 21.874 17.777 1.00 51.09 921 CYS A N 1
ATOM 6917 C CA . CYS A 1 921 ? -29.149 21.101 18.529 1.00 51.09 921 CYS A CA 1
ATOM 6918 C C . CYS A 1 921 ? -29.936 20.227 19.522 1.00 51.09 921 CYS A C 1
ATOM 6920 O O . CYS A 1 921 ? -30.414 20.723 20.538 1.00 51.09 921 CYS A O 1
ATOM 6922 N N . ASN A 1 922 ? -30.141 18.948 19.202 1.00 46.00 922 ASN A N 1
ATOM 6923 C CA . ASN A 1 922 ? -30.729 17.988 20.142 1.00 46.00 922 ASN A CA 1
ATOM 6924 C C . ASN A 1 922 ? -29.713 17.736 21.281 1.00 46.00 922 ASN A C 1
ATOM 6926 O O . ASN A 1 922 ? -28.574 17.366 20.973 1.00 46.00 922 ASN A O 1
ATOM 6930 N N . PRO A 1 923 ? -30.053 17.960 22.565 1.00 42.84 923 PRO A N 1
ATOM 6931 C CA . PRO A 1 923 ? -29.101 17.904 23.671 1.00 42.84 923 PRO A CA 1
ATOM 6932 C C . PRO A 1 923 ? -28.679 16.466 23.979 1.00 42.84 923 PRO A C 1
ATOM 6934 O O . PRO A 1 923 ? -29.308 15.774 24.773 1.00 42.84 923 PRO A O 1
ATOM 6937 N N . VAL A 1 924 ? -27.579 16.006 23.393 1.00 40.44 924 VAL A N 1
ATOM 6938 C CA . VAL A 1 924 ? -26.879 14.808 23.906 1.00 40.44 924 VAL A CA 1
ATOM 6939 C C . VAL A 1 924 ? -25.405 15.094 24.206 1.00 40.44 924 VAL A C 1
ATOM 6941 O O . VAL A 1 924 ? -24.634 14.202 24.538 1.00 40.44 924 VAL A O 1
ATOM 6944 N N . SER A 1 925 ? -24.998 16.363 24.173 1.00 38.97 925 SER A N 1
ATOM 6945 C CA . SER A 1 925 ? -23.695 16.769 24.694 1.00 38.97 925 SER A CA 1
ATOM 6946 C C . SER A 1 925 ? -23.784 16.880 26.215 1.00 38.97 925 SER A C 1
ATOM 6948 O O . SER A 1 925 ? -23.994 17.970 26.743 1.00 38.97 925 SER A O 1
ATOM 6950 N N . PHE A 1 926 ? -23.644 15.763 26.930 1.00 42.78 926 PHE A N 1
ATOM 6951 C CA . PHE A 1 926 ? -23.348 15.817 28.359 1.00 42.78 926 PHE A CA 1
ATOM 6952 C C . PHE A 1 926 ? -21.987 16.499 28.520 1.00 42.78 926 PHE A C 1
ATOM 6954 O O . PHE A 1 926 ? -20.955 15.941 28.142 1.00 42.78 926 PHE A O 1
ATOM 6961 N N . VAL A 1 927 ? -21.966 17.720 29.050 1.00 44.59 927 VAL A N 1
ATOM 6962 C CA . VAL A 1 927 ? -20.723 18.285 29.575 1.00 44.59 927 VAL A CA 1
ATOM 6963 C C . VAL A 1 927 ? -20.660 17.861 31.028 1.00 44.59 927 VAL A C 1
ATOM 6965 O O . VAL A 1 927 ? -21.310 18.452 31.887 1.00 44.59 927 VAL A O 1
ATOM 6968 N N . PHE A 1 928 ? -19.913 16.794 31.281 1.00 40.94 928 PHE A N 1
ATOM 6969 C CA . PHE A 1 928 ? -19.526 16.427 32.629 1.00 40.94 928 PHE A CA 1
ATOM 6970 C C . PHE A 1 928 ? -18.420 17.385 33.067 1.00 40.94 928 PHE A C 1
ATOM 6972 O O . PHE A 1 928 ? -17.361 17.454 32.440 1.00 40.94 928 PHE A O 1
ATOM 6979 N N . VAL A 1 929 ? -18.688 18.169 34.108 1.00 48.03 929 VAL A N 1
ATOM 6980 C CA . VAL A 1 929 ? -17.686 19.047 34.717 1.00 48.03 929 VAL A CA 1
ATOM 6981 C C . VAL A 1 929 ? -17.191 18.359 35.981 1.00 48.03 929 VAL A C 1
ATOM 6983 O O . VAL A 1 929 ? -17.973 18.140 36.905 1.00 48.03 929 VAL A O 1
ATOM 6986 N N . TRP A 1 930 ? -15.909 17.991 35.993 1.00 33.91 930 TRP A N 1
ATOM 6987 C CA . TRP A 1 930 ? -15.229 17.540 37.203 1.00 33.91 930 TRP A CA 1
ATOM 6988 C C . TRP A 1 930 ? -14.730 18.760 37.958 1.00 33.91 930 TRP A C 1
ATOM 6990 O O . TRP A 1 930 ? -14.043 19.608 37.381 1.00 33.91 930 TRP A O 1
ATOM 7000 N N . VAL A 1 931 ? -15.097 18.856 39.229 1.00 42.22 931 VAL A N 1
ATOM 7001 C CA . VAL A 1 931 ? -14.700 19.966 40.090 1.00 42.22 931 VAL A CA 1
ATOM 7002 C C . VAL A 1 931 ? -13.540 19.489 40.954 1.00 42.22 931 VAL A C 1
ATOM 7004 O O . VAL A 1 931 ? -13.735 18.678 41.861 1.00 42.22 931 VAL A O 1
ATOM 7007 N N . THR A 1 932 ? -12.341 19.965 40.611 1.00 39.53 932 THR A N 1
ATOM 7008 C CA . THR A 1 932 ? -11.097 19.775 41.376 1.00 39.53 932 THR A CA 1
ATOM 7009 C C . THR A 1 932 ? -10.900 20.861 42.408 1.00 39.53 932 THR A C 1
ATOM 7011 O O . THR A 1 932 ? -11.122 22.041 42.035 1.00 39.53 932 THR A O 1
#